Protein AF-0000000076747589 (afdb_homodimer)

Organism: NCBI:txid190893

Nearest PDB structures (foldseek):
  2yfn-assembly1_A  TM=9.137E-01  e=3.683E-69  Mediterraneibacter gnavus E1
  4fnt-assembly1_C  TM=9.269E-01  e=2.919E-67  Geobacillus stearothermophilus
  6phu-assembly1_A  TM=9.027E-01  e=3.371E-68  Streptococcus pneumoniae TIGR4
  6phw-assembly1_A  TM=9.061E-01  e=7.316E-68  Streptococcus pneumoniae TIGR4
  2xn0-assembly1_A  TM=9.078E-01  e=1.960E-65  Lactobacillus acidophilus NCFM

Foldseek 3Di:
DWDWDWFDAPFWIWIWIADQAIATPDTAGDDDDDDPCNVVVSDDDDDPPADPDDQGPHQFAWVLSPPPPDGQWAWAQVNHLGTFRWGFDDWDDDRQWIKTWIAGVVSQKIKIKIWGQDRHLRKIKIKMKMARQDQFKMQTQHHKGKDWDDLQQFKKKAWAAAALFAQFIDIDTRFAFKDKDWDQFLFCFRGHHQKMKTWGPPFDQFATKIKIKHFFATGIKMWMKHADPVRIIIIIIWHRDDGRQDMHHNGGMDMTTMMMMHMDRGGLLSLLQSLAVCLVVPFADALDDDFQFAEEECCLAQNQNAALVLLLVLLLLCLVLPGAEYEYEFHQFDPRRDLQAAAQRLHGHCVRVVPDCAVSQVSNVVSNHAYAYEHANFKHHCHHPCCVVCVVQFFAAPPDDDDDDSRITTGNLLDPVSVVSSLVSVLVPVVVYRHQEYEYEAAGTDDRRDDVRHHPSVVSRVSVVVSLVVSCVSVVRHAYEYYYQACTHDHRNVSSRHQAYRQHPNLPLLSLVSSVVSVSSNHAQARYQHEQEDQQTPPPRDGADLQSSLVSQLLHSYYYYYRSVPDDPVRSVSSSVSSVVSVVCVCQSRPFRKGWDDAPWPQWTKIWGDDPWKIKIKIARAAQTPDLFGDAQADQPFDQAWKKWKAWDDWDPVLPVSDPDDDPCNPDTDIDGRVCSHPVHHGDGRHHHSHMTMMMIGTD/DWDWDWFAAPFWIWIWIADQAIATPDTAGDDDDDDPCNVVVSDDDDDPPAPPDDQGPGQFAWVLSPPPPDGQWAWAQVNHLGTFRWGFDDWDDDRQWIKTWIAGVVSQKIKIKIWGQDRHLRKIKIKMKMARQDQFKMQTQHHKGKDWDDLQQFKKKAWAAAALQAQFIDIDTRFAFKDKDWDQFLFCFRGHHQKMKTWGPPFDQFATKIKIKHFFATGIKMWMKHADPVRIIIIIIWHRDDGRQDMHHNGGMDMTTMMMMHMDRGGLLSLLQSLAVCLVVPFADALDDDFQFAEEECCAAQNQNAALVLLLVLLLLCLVLPGAEYEYEFHQFDPRRDLQAAAQRLHGHCVRVVPDCAVSQVSNVVSNHAYAYEHALFKHHCHHPCCVVCVVQFFAAPPDDDDDDSRITTGNLLDPVSVVSSLVSVLVCVVPYRHQEYEYEAAGTDDRRDDVRHRPSVVSRVSVVVSLVVSCVSVVRHAYEYYYQACTHDHRNVSSRHQAYRQHPWLPLLSLVSSVVSVSSNYAQARYQHEQEDQQTPPPRDGADLQSSLVSQLLHSYYYYYRSVPDDPVVSVSSSVSSVVSVVCSCQSRPFRKGWDDAPWPQWTKIWGDDPWKIKIKIARAAQTPDLFGDAQADQPFDQAWKKWKAWDDWDPVLPVSDPDFDPCNVDTDIDGRVCSHPVHHGDGRHHHSHMTMMMITTD

InterPro domains:
  IPR000111 Glycoside hydrolase family 27/36, conserved site [PS00512] (322-341)
  IPR002252 Glycoside hydrolase family 36 [PIRSF005536] (3-699)
  IPR002252 Glycoside hydrolase family 36 [PR00743] (205-220)
  IPR002252 Glycoside hydrolase family 36 [PR00743] (256-276)
  IPR002252 Glycoside hydrolase family 36 [PR00743] (293-307)
  IPR002252 Glycoside hydrolase family 36 [PR00743] (321-336)
  IPR002252 Glycoside hydrolase family 36 [PR00743] (371-393)
  IPR002252 Glycoside hydrolase family 36 [PR00743] (429-444)
  IPR002252 Glycoside hydrolase family 36 [PR00743] (477-493)
  IPR002252 Glycoside hydrolase family 36 [PR00743] (502-518)
  IPR002252 Glycoside hydrolase family 36 [cd14791] (291-584)
  IPR013785 Aldolase-type TIM barrel [G3DSA:3.20.20.70] (274-589)
  IPR017853 Glycoside hydrolase superfamily [SSF51445] (289-614)
  IPR031704 Glycosyl hydrolase family 36, N-terminal [PF16875] (22-248)
  IPR038417 Alpha-galactosidase, N-terminal domain superfamily [G3DSA:2.70.98.60] (2-273)
  IPR050985 Alpha-glycosidase and related enzymes [PTHR43053] (150-589)

pLDDT: mean 95.81, std 3.07, range [72.81, 98.88]

Radius of gyration: 34.91 Å; Cα contacts (8 Å, |Δi|>4): 3593; chains: 2; bounding box: 79×99×79 Å

Sequence (1400 aa):
MIKLIHLQSKHHSVIIKTDRVPEILHWGAKIAHIDEDLLLSTERPISQARLDVDVPLSLCPELGSGHFNAPGIEGHRHGFDWAPVFHCVATEEQAGGVTFRLVDETAALELIIELRLNPETDVLQKCVSVTNLGESQYCLSKLSATLPLPNHANELMTFHGRWCHEFHTQRQRFEHGGFMQENRRGRTSHENFPGVFAGTHGFSEELGQVWGFHLGWSGNHQMRADVRSDGRRFVQAGELLLAGEIILQPGESYQSPWLYGCYSHQGLNGITQRFHQFVRDNIVTFPNDKPRPVHLNTWEGIYFDHQPEYIMQMATEAAEMGVERFIIDDGWFVGRNGERSALGDWYLDEVKYPNGLEPVIEHVNQHGMEFGLWVEPEMVSQDSNLYRHHPDWVLGLQGYHQPSGRWQYVLDLQNDDCFRYLFDRLNALLTRFNITYLKWDMNRELVQPGHQGRAAVHGQTHALYRLIDKLHQTHPAVEIESCASGGGRIDFEILKRTQRFWASDCNDALERQSIQKGMSYFFPPEVMGAHIGPAECHSTNRRHSINMRGVTALGGHMGVELDPVKESREQKATFSHYIALHKQYRHLLHHGRSFRIDPADHNQTIYGVTNDDEMLITVCQLTMPEHALPSPLRIRCADINAQYQVTVVDMPQTSFQLMKQRPKWLDKTLTLSGDNLKEIGLTLPILDPESALIIHLRKQMIKLIHLQSKHHSVIIKTDRVPEILHWGAKIAHIDEDLLLSTERPISQARLDVDVPLSLCPELGSGHFNAPGIEGHRHGFDWAPVFHCVATEEQAGGVTFRLVDETAALELIIELRLNPETDVLQKCVSVTNLGESQYCLSKLSATLPLPNHANELMTFHGRWCHEFHTQRQRFEHGGFMQENRRGRTSHENFPGVFAGTHGFSEELGQVWGFHLGWSGNHQMRADVRSDGRRFVQAGELLLAGEIILQPGESYQSPWLYGCYSHQGLNGITQRFHQFVRDNIVTFPNDKPRPVHLNTWEGIYFDHQPEYIMQMATEAAEMGVERFIIDDGWFVGRNGERSALGDWYLDEVKYPNGLEPVIEHVNQHGMEFGLWVEPEMVSQDSNLYRHHPDWVLGLQGYHQPSGRWQYVLDLQNDDCFRYLFDRLNALLTRFNITYLKWDMNRELVQPGHQGRAAVHGQTHALYRLIDKLHQTHPAVEIESCASGGGRIDFEILKRTQRFWASDCNDALERQSIQKGMSYFFPPEVMGAHIGPAECHSTNRRHSINMRGVTALGGHMGVELDPVKESREQKATFSHYIALHKQYRHLLHHGRSFRIDPADHNQTIYGVTNDDEMLITVCQLTMPEHALPSPLRIRCADINAQYQVTVVDMPQTSFQLMKQRPKWLDKTLTLSGDNLKEIGLTLPILDPESALIIHLRKQ

Structure (mmCIF, N/CA/C/O backbone):
data_AF-0000000076747589-model_v1
#
loop_
_entity.id
_entity.type
_entity.pdbx_description
1 polymer Alpha-galactosidase
#
loop_
_atom_site.group_PDB
_atom_site.id
_atom_site.type_symbol
_atom_site.label_atom_id
_atom_site.label_alt_id
_atom_site.label_comp_id
_atom_site.label_asym_id
_atom_site.label_entity_id
_atom_site.label_seq_id
_atom_site.pdbx_PDB_ins_code
_atom_site.Cartn_x
_atom_site.Cartn_y
_atom_site.Cartn_z
_atom_site.occupancy
_atom_site.B_iso_or_equiv
_atom_site.auth_seq_id
_atom_site.auth_comp_id
_atom_site.auth_asym_id
_atom_site.auth_atom_id
_atom_site.pdbx_PDB_model_num
ATOM 1 N N . MET A 1 1 ? -15.906 -13 30.953 1 72.81 1 MET A N 1
ATOM 2 C CA . MET A 1 1 ? -14.586 -13.156 31.578 1 72.81 1 MET A CA 1
ATOM 3 C C . MET A 1 1 ? -13.508 -13.32 30.516 1 72.81 1 MET A C 1
ATOM 5 O O . MET A 1 1 ? -13.719 -13.984 29.5 1 72.81 1 MET A O 1
ATOM 9 N N . ILE A 1 2 ? -12.461 -12.594 30.703 1 84 2 ILE A N 1
ATOM 10 C CA . ILE A 1 2 ? -11.305 -12.664 29.812 1 84 2 ILE A CA 1
ATOM 11 C C . ILE A 1 2 ? -10.672 -14.055 29.906 1 84 2 ILE A C 1
ATOM 13 O O . ILE A 1 2 ? -10.477 -14.578 31 1 84 2 ILE A O 1
ATOM 17 N N . LYS A 1 3 ? -10.602 -14.742 28.828 1 90.19 3 LYS A N 1
ATOM 18 C CA . LYS A 1 3 ? -10.008 -16.078 28.734 1 90.19 3 LYS A CA 1
ATOM 19 C C . LYS A 1 3 ? -8.883 -16.109 27.703 1 90.19 3 LYS A C 1
ATOM 21 O O . LYS A 1 3 ? -8.906 -15.344 26.719 1 90.19 3 LYS A O 1
ATOM 26 N N . LEU A 1 4 ? -7.844 -16.922 28.062 1 93.94 4 LEU A N 1
ATOM 27 C CA . LEU A 1 4 ? -6.766 -17.156 27.109 1 93.94 4 LEU A CA 1
ATOM 28 C C . LEU A 1 4 ? -6.895 -18.547 26.484 1 93.94 4 LEU A C 1
ATOM 30 O O . LEU A 1 4 ? -7.129 -19.531 27.188 1 93.94 4 LEU A O 1
ATOM 34 N N . ILE A 1 5 ? -6.883 -18.578 25.219 1 95.75 5 ILE A N 1
ATOM 35 C CA . ILE A 1 5 ? -6.867 -19.828 24.469 1 95.75 5 ILE A CA 1
ATOM 36 C C . ILE A 1 5 ? -5.465 -20.078 23.906 1 95.75 5 ILE A C 1
ATOM 38 O O . ILE A 1 5 ? -4.859 -19.172 23.312 1 95.75 5 ILE A O 1
ATOM 42 N N . HIS A 1 6 ? -4.953 -21.234 24.141 1 96.19 6 HIS A N 1
ATOM 43 C CA . HIS A 1 6 ? -3.617 -21.625 23.703 1 96.19 6 HIS A CA 1
ATOM 44 C C . HIS A 1 6 ? -3.682 -22.719 22.656 1 96.19 6 HIS A C 1
ATOM 46 O O . HIS A 1 6 ? -3.883 -23.891 22.984 1 96.19 6 HIS A O 1
ATOM 52 N N . LEU A 1 7 ? -3.564 -22.344 21.375 1 96.81 7 LEU A N 1
ATOM 53 C CA . LEU A 1 7 ? -3.375 -23.328 20.312 1 96.81 7 LEU A CA 1
ATOM 54 C C . LEU A 1 7 ? -1.903 -23.703 20.172 1 96.81 7 LEU A C 1
ATOM 56 O O . LEU A 1 7 ? -1.036 -22.828 20.125 1 96.81 7 LEU A O 1
ATOM 60 N N . GLN A 1 8 ? -1.646 -24.984 20.125 1 95.5 8 GLN A N 1
ATOM 61 C CA . GLN A 1 8 ? -0.267 -25.453 20.062 1 95.5 8 GLN A CA 1
ATOM 62 C C . GLN A 1 8 ? -0.079 -26.453 18.922 1 95.5 8 GLN A C 1
ATOM 64 O O . GLN A 1 8 ? -0.958 -27.281 18.656 1 95.5 8 GLN A O 1
ATOM 69 N N . SER A 1 9 ? 0.96 -26.297 18.234 1 95.69 9 SER A N 1
ATOM 70 C CA . SER A 1 9 ? 1.443 -27.297 17.281 1 95.69 9 SER A CA 1
ATOM 71 C C . SER A 1 9 ? 2.816 -27.828 17.688 1 95.69 9 SER A C 1
ATOM 73 O O . SER A 1 9 ? 3.232 -27.672 18.828 1 95.69 9 SER A O 1
ATOM 75 N N . LYS A 1 10 ? 3.457 -28.5 16.766 1 93.75 10 LYS A N 1
ATOM 76 C CA . LYS A 1 10 ? 4.754 -29.109 17.031 1 93.75 10 LYS A CA 1
ATOM 77 C C . LYS A 1 10 ? 5.773 -28.062 17.469 1 93.75 10 LYS A C 1
ATOM 79 O O . LYS A 1 10 ? 6.539 -28.297 18.406 1 93.75 10 LYS A O 1
ATOM 84 N N . HIS A 1 11 ? 5.711 -26.891 16.828 1 93.94 11 HIS A N 1
ATOM 85 C CA . HIS A 1 11 ? 6.789 -25.938 17.094 1 93.94 11 HIS A CA 1
ATOM 86 C C . HIS A 1 11 ? 6.238 -24.547 17.422 1 93.94 11 HIS A C 1
ATOM 88 O O . HIS A 1 11 ? 7 -23.641 17.766 1 93.94 11 HIS A O 1
ATOM 94 N N . HIS A 1 12 ? 4.879 -24.406 17.406 1 95.5 12 HIS A N 1
ATOM 95 C CA . HIS A 1 12 ? 4.359 -23.047 17.469 1 95.5 12 HIS A CA 1
ATOM 96 C C . HIS A 1 12 ? 3.252 -22.922 18.516 1 95.5 12 HIS A C 1
ATOM 98 O O . HIS A 1 12 ? 2.65 -23.922 18.906 1 95.5 12 HIS A O 1
ATOM 104 N N . SER A 1 13 ? 3.131 -21.812 19.031 1 96.12 13 SER A N 1
ATOM 105 C CA . SER A 1 13 ? 2.014 -21.453 19.906 1 96.12 13 SER A CA 1
ATOM 106 C C . SER A 1 13 ? 1.265 -20.234 19.344 1 96.12 13 SER A C 1
ATOM 108 O O . SER A 1 13 ? 1.876 -19.328 18.797 1 96.12 13 SER A O 1
ATOM 110 N N . VAL A 1 14 ? -0.013 -20.281 19.375 1 97.31 14 VAL A N 1
ATOM 111 C CA . VAL A 1 14 ? -0.903 -19.141 19.172 1 97.31 14 VAL A CA 1
ATOM 112 C C . VAL A 1 14 ? -1.724 -18.906 20.438 1 97.31 14 VAL A C 1
ATOM 114 O O . VAL A 1 14 ? -2.5 -19.766 20.859 1 97.31 14 VAL A O 1
ATOM 117 N N . ILE A 1 15 ? -1.54 -17.781 21.078 1 96.44 15 ILE A N 1
ATOM 118 C CA . ILE A 1 15 ? -2.26 -17.438 22.297 1 96.44 15 ILE A CA 1
ATOM 119 C C . ILE A 1 15 ? -3.275 -16.328 22 1 96.44 15 ILE A C 1
ATOM 121 O O . ILE A 1 15 ? -2.904 -15.242 21.562 1 96.44 15 ILE A O 1
ATOM 125 N N . ILE A 1 16 ? -4.508 -16.625 22.219 1 97.12 16 ILE A N 1
ATOM 126 C CA . ILE A 1 16 ? -5.605 -15.734 21.875 1 97.12 16 ILE A CA 1
ATOM 127 C C . ILE A 1 16 ? -6.312 -15.281 23.156 1 97.12 16 ILE A C 1
ATOM 129 O O . ILE A 1 16 ? -6.727 -16.109 23.969 1 97.12 16 ILE A O 1
ATOM 133 N N . LYS A 1 17 ? -6.395 -14 23.328 1 95.69 17 LYS A N 1
ATOM 134 C CA . LYS A 1 17 ? -7.184 -13.406 24.422 1 95.69 17 LYS A CA 1
ATOM 135 C C . LYS A 1 17 ? -8.625 -13.172 23.969 1 95.69 17 LYS A C 1
ATOM 137 O O . LYS A 1 17 ? -8.875 -12.547 22.938 1 95.69 17 LYS A O 1
ATOM 142 N N . THR A 1 18 ? -9.555 -13.758 24.688 1 93.94 18 THR A N 1
ATOM 143 C CA . THR A 1 18 ? -10.961 -13.562 24.359 1 93.94 18 THR A CA 1
ATOM 144 C C . THR A 1 18 ? -11.625 -12.617 25.359 1 93.94 18 THR A C 1
ATOM 146 O O . THR A 1 18 ? -11.516 -12.812 26.578 1 93.94 18 THR A O 1
ATOM 149 N N . ASP A 1 19 ? -12.172 -11.562 24.906 1 92.62 19 ASP A N 1
ATOM 150 C CA . ASP A 1 19 ? -12.992 -10.609 25.625 1 92.62 19 ASP A CA 1
ATOM 151 C C . ASP A 1 19 ? -14.211 -10.188 24.812 1 92.62 19 ASP A C 1
ATOM 153 O O . ASP A 1 19 ? -15.031 -11.031 24.438 1 92.62 19 ASP A O 1
ATOM 157 N N . ARG A 1 20 ? -14.344 -8.898 24.531 1 92.88 20 ARG A N 1
ATOM 158 C CA . ARG A 1 20 ? -15.406 -8.508 23.609 1 92.88 20 ARG A CA 1
ATOM 159 C C . ARG A 1 20 ? -15.18 -9.109 22.219 1 92.88 20 ARG A C 1
ATOM 161 O O . ARG A 1 20 ? -16.125 -9.57 21.578 1 92.88 20 ARG A O 1
ATOM 168 N N . VAL A 1 21 ? -13.93 -9.047 21.828 1 96.62 21 VAL A N 1
ATOM 169 C CA . VAL A 1 21 ? -13.469 -9.648 20.578 1 96.62 21 VAL A CA 1
ATOM 170 C C . VAL A 1 21 ? -12.18 -10.43 20.828 1 96.62 21 VAL A C 1
ATOM 172 O O . VAL A 1 21 ? -11.445 -10.148 21.781 1 96.62 21 VAL A O 1
ATOM 175 N N . PRO A 1 22 ? -11.953 -11.461 20.047 1 97.44 22 PRO A N 1
ATOM 176 C CA . PRO A 1 22 ? -10.688 -12.18 20.172 1 97.44 22 PRO A CA 1
ATOM 177 C C . PRO A 1 22 ? -9.508 -11.406 19.594 1 97.44 22 PRO A C 1
ATOM 179 O O . PRO A 1 22 ? -9.648 -10.742 18.562 1 97.44 22 PRO A O 1
ATOM 182 N N . GLU A 1 23 ? -8.398 -11.469 20.266 1 96.19 23 GLU A N 1
ATOM 183 C CA . GLU A 1 23 ? -7.141 -10.859 19.828 1 96.19 23 GLU A CA 1
ATOM 184 C C . GLU A 1 23 ? -5.961 -11.805 20.047 1 96.19 23 GLU A C 1
ATOM 186 O O . GLU A 1 23 ? -5.883 -12.469 21.094 1 96.19 23 GLU A O 1
ATOM 191 N N . ILE A 1 24 ? -5.043 -11.891 19.125 1 97.31 24 ILE A N 1
ATOM 192 C CA . ILE A 1 24 ? -3.859 -12.727 19.266 1 97.31 24 ILE A CA 1
ATOM 193 C C . ILE A 1 24 ? -2.768 -11.961 20 1 97.31 24 ILE A C 1
ATOM 195 O O . ILE A 1 24 ? -2.34 -10.891 19.562 1 97.31 24 ILE A O 1
ATOM 199 N N . LEU A 1 25 ? -2.297 -12.531 21.094 1 94.69 25 LEU A N 1
ATOM 200 C CA . LEU A 1 25 ? -1.223 -11.938 21.875 1 94.69 25 LEU A CA 1
ATOM 201 C C . LEU A 1 25 ? 0.139 -12.43 21.406 1 94.69 25 LEU A C 1
ATOM 203 O O . LEU A 1 25 ? 1.138 -11.719 21.516 1 94.69 25 LEU A O 1
ATOM 207 N N . HIS A 1 26 ? 0.082 -13.703 20.953 1 94.81 26 HIS A N 1
ATOM 208 C CA . HIS A 1 26 ? 1.318 -14.328 20.5 1 94.81 26 HIS A CA 1
ATOM 209 C C . HIS A 1 26 ? 1.054 -15.312 19.359 1 94.81 26 HIS A C 1
ATOM 211 O O . HIS A 1 26 ? 0.109 -16.094 19.422 1 94.81 26 HIS A O 1
ATOM 217 N N . TRP A 1 27 ? 1.768 -15.227 18.375 1 96.06 27 TRP A N 1
ATOM 218 C CA . TRP A 1 27 ? 1.846 -16.188 17.281 1 96.06 27 TRP A CA 1
ATOM 219 C C . TRP A 1 27 ? 3.287 -16.375 16.828 1 96.06 27 TRP A C 1
ATOM 221 O O . TRP A 1 27 ? 3.873 -15.484 16.203 1 96.06 27 TRP A O 1
ATOM 231 N N . GLY A 1 28 ? 3.893 -17.422 17.141 1 94.94 28 GLY A N 1
ATOM 232 C CA . GLY A 1 28 ? 5.297 -17.672 16.844 1 94.94 28 GLY A CA 1
ATOM 233 C C . GLY A 1 28 ? 5.855 -18.875 17.562 1 94.94 28 GLY A C 1
ATOM 234 O O . GLY A 1 28 ? 5.254 -19.953 17.531 1 94.94 28 GLY A O 1
ATOM 235 N N . ALA A 1 29 ? 6.992 -18.703 18.25 1 92.75 29 ALA A N 1
ATOM 236 C CA . ALA A 1 29 ? 7.723 -19.781 18.906 1 92.75 29 ALA A CA 1
ATOM 237 C C . ALA A 1 29 ? 6.855 -20.469 19.953 1 92.75 29 ALA A C 1
ATOM 239 O O . ALA A 1 29 ? 6.004 -19.828 20.578 1 92.75 29 ALA A O 1
ATOM 240 N N . LYS A 1 30 ? 7.168 -21.719 20.203 1 94.75 30 LYS A N 1
ATOM 241 C CA . LYS A 1 30 ? 6.414 -22.547 21.141 1 94.75 30 LYS A CA 1
ATOM 242 C C . LYS A 1 30 ? 6.562 -22.031 22.562 1 94.75 30 LYS A C 1
ATOM 244 O O . LYS A 1 30 ? 7.66 -21.656 22.984 1 94.75 30 LYS A O 1
ATOM 249 N N . ILE A 1 31 ? 5.398 -21.859 23.156 1 93 31 ILE A N 1
ATOM 250 C CA . ILE A 1 31 ? 5.301 -21.531 24.562 1 93 31 ILE A CA 1
ATOM 251 C C . ILE A 1 31 ? 4.742 -22.719 25.344 1 93 31 ILE A C 1
ATOM 253 O O . ILE A 1 31 ? 3.658 -23.219 25.031 1 93 31 ILE A O 1
ATOM 257 N N . ALA A 1 32 ? 5.434 -23.172 26.312 1 91.81 32 ALA A N 1
ATOM 258 C CA . ALA A 1 32 ? 5.062 -24.391 27.016 1 91.81 32 ALA A CA 1
ATOM 259 C C . ALA A 1 32 ? 3.811 -24.172 27.859 1 91.81 32 ALA A C 1
ATOM 261 O O . ALA A 1 32 ? 2.879 -24.984 27.812 1 91.81 32 ALA A O 1
ATOM 262 N N . HIS A 1 33 ? 3.814 -23.109 28.625 1 92.31 33 HIS A N 1
ATOM 263 C CA . HIS A 1 33 ? 2.715 -22.812 29.547 1 92.31 33 HIS A CA 1
ATOM 264 C C . HIS A 1 33 ? 2.455 -21.312 29.625 1 92.31 33 HIS A C 1
ATOM 266 O O . HIS A 1 33 ? 3.391 -20.516 29.562 1 92.31 33 HIS A O 1
ATOM 272 N N . ILE A 1 34 ? 1.183 -21 29.719 1 92.44 34 ILE A N 1
ATOM 273 C CA . ILE A 1 34 ? 0.815 -19.609 29.891 1 92.44 34 ILE A CA 1
ATOM 274 C C . ILE A 1 34 ? 0.817 -19.234 31.375 1 92.44 34 ILE A C 1
ATOM 276 O O . ILE A 1 34 ? 0.114 -19.859 32.156 1 92.44 34 ILE A O 1
ATOM 280 N N . ASP A 1 35 ? 1.537 -18.234 31.703 1 91.25 35 ASP A N 1
ATOM 281 C CA . ASP A 1 35 ? 1.578 -17.781 33.094 1 91.25 35 ASP A CA 1
ATOM 282 C C . ASP A 1 35 ? 0.304 -17.016 33.438 1 91.25 35 ASP A C 1
ATOM 284 O O . ASP A 1 35 ? -0.278 -16.328 32.625 1 91.25 35 ASP A O 1
ATOM 288 N N . GLU A 1 36 ? -0.087 -17.109 34.688 1 88.44 36 GLU A N 1
ATOM 289 C CA . GLU A 1 36 ? -1.305 -16.469 35.188 1 88.44 36 GLU A CA 1
ATOM 290 C C . GLU A 1 36 ? -1.241 -14.961 35 1 88.44 36 GLU A C 1
ATOM 292 O O . GLU A 1 36 ? -2.258 -14.312 34.719 1 88.44 36 GLU A O 1
ATOM 297 N N . ASP A 1 37 ? -0.004 -14.461 35.125 1 90.88 37 ASP A N 1
ATOM 298 C CA . ASP A 1 37 ? 0.168 -13.016 35.125 1 90.88 37 ASP A CA 1
ATOM 299 C C . ASP A 1 37 ? 0.312 -12.477 33.719 1 90.88 37 ASP A C 1
ATOM 301 O O . ASP A 1 37 ? 0.542 -11.281 33.531 1 90.88 37 ASP A O 1
ATOM 305 N N . LEU A 1 38 ? 0.178 -13.367 32.75 1 88.75 38 LEU A N 1
ATOM 306 C CA . LEU A 1 38 ? 0.377 -12.938 31.375 1 88.75 38 LEU A CA 1
ATOM 307 C C . LEU A 1 38 ? -0.652 -11.891 30.984 1 88.75 38 LEU A C 1
ATOM 309 O O . LEU A 1 38 ? -0.324 -10.93 30.281 1 88.75 38 LEU A O 1
ATOM 313 N N . LEU A 1 39 ? -1.852 -12.102 31.406 1 91.25 39 LEU A N 1
ATOM 314 C CA . LEU A 1 39 ? -2.908 -11.148 31.078 1 91.25 39 LEU A CA 1
ATOM 315 C C . LEU A 1 39 ? -2.578 -9.766 31.625 1 91.25 39 LEU A C 1
ATOM 317 O O . LEU A 1 39 ? -2.752 -8.766 30.938 1 91.25 39 LEU A O 1
ATOM 321 N N . LEU A 1 40 ? -2.141 -9.695 32.875 1 89 40 LEU A N 1
ATOM 322 C CA . LEU A 1 40 ? -1.798 -8.422 33.5 1 89 40 LEU A CA 1
ATOM 323 C C . LEU A 1 40 ? -0.584 -7.793 32.812 1 89 40 LEU A C 1
ATOM 325 O O . LEU A 1 40 ? -0.549 -6.578 32.625 1 89 40 LEU A O 1
ATOM 329 N N . SER A 1 41 ? 0.295 -8.633 32.5 1 89.75 41 SER A N 1
ATOM 330 C CA . SER A 1 41 ? 1.549 -8.141 31.938 1 89.75 41 SER A CA 1
ATOM 331 C C . SER A 1 41 ? 1.351 -7.621 30.516 1 89.75 41 SER A C 1
ATOM 333 O O . SER A 1 41 ? 2.186 -6.871 30 1 89.75 41 SER A O 1
ATOM 335 N N . THR A 1 42 ? 0.302 -8.023 29.828 1 89 42 THR A N 1
ATOM 336 C CA . THR A 1 42 ? 0.095 -7.641 28.438 1 89 42 THR A CA 1
ATOM 337 C C . THR A 1 42 ? -0.976 -6.559 28.328 1 89 42 THR A C 1
ATOM 339 O O . THR A 1 42 ? -1.419 -6.227 27.234 1 89 42 THR A O 1
ATOM 342 N N . GLU A 1 43 ? -1.374 -6.082 29.453 1 89.81 43 GLU A N 1
ATOM 343 C CA . GLU A 1 43 ? -2.314 -4.965 29.422 1 89.81 43 GLU A CA 1
ATOM 344 C C . GLU A 1 43 ? -1.687 -3.729 28.781 1 89.81 43 GLU A C 1
ATOM 346 O O . GLU A 1 43 ? -0.576 -3.332 29.141 1 89.81 43 GLU A O 1
ATOM 351 N N . ARG A 1 44 ? -2.396 -3.137 27.828 1 91 44 ARG A N 1
ATOM 352 C CA . ARG A 1 44 ? -1.852 -2.014 27.062 1 91 44 ARG A CA 1
ATOM 353 C C . ARG A 1 44 ? -2.205 -0.687 27.734 1 91 44 ARG A C 1
ATOM 355 O O . ARG A 1 44 ? -3.316 -0.518 28.234 1 91 44 ARG A O 1
ATOM 362 N N . PRO A 1 45 ? -1.269 0.237 27.766 1 89.25 45 PRO A N 1
ATOM 363 C CA . PRO A 1 45 ? -1.631 1.599 28.172 1 89.25 45 PRO A CA 1
ATOM 364 C C . PRO A 1 45 ? -2.562 2.281 27.172 1 89.25 45 PRO A C 1
ATOM 366 O O . PRO A 1 45 ? -2.648 1.86 26.016 1 89.25 45 PRO A O 1
ATOM 369 N N . ILE A 1 46 ? -3.281 3.158 27.625 1 90.62 46 ILE A N 1
ATOM 370 C CA . ILE A 1 46 ? -4.098 4.027 26.781 1 90.62 46 ILE A CA 1
ATOM 371 C C . ILE A 1 46 ? -3.42 5.387 26.641 1 90.62 46 ILE A C 1
ATOM 373 O O . ILE A 1 46 ? -3.289 6.129 27.625 1 90.62 46 ILE A O 1
ATOM 377 N N . SER A 1 47 ? -2.979 5.617 25.438 1 86.38 47 SER A N 1
ATOM 378 C CA . SER A 1 47 ? -2.217 6.836 25.188 1 86.38 47 SER A CA 1
ATOM 379 C C . SER A 1 47 ? -3.133 8.055 25.094 1 86.38 47 SER A C 1
ATOM 381 O O . SER A 1 47 ? -4.332 7.914 24.859 1 86.38 47 SER A O 1
ATOM 383 N N . GLN A 1 48 ? -2.447 9.273 25.281 1 86.56 48 GLN A N 1
ATOM 384 C CA . GLN A 1 48 ? -3.148 10.531 25.047 1 86.56 48 GLN A CA 1
ATOM 385 C C . GLN A 1 48 ? -3.465 10.711 23.562 1 86.56 48 GLN A C 1
ATOM 387 O O . GLN A 1 48 ? -2.859 10.055 22.703 1 86.56 48 GLN A O 1
ATOM 392 N N . ALA A 1 49 ? -4.5 11.57 23.281 1 86.81 49 ALA A N 1
ATOM 393 C CA . ALA A 1 49 ? -4.906 11.93 21.922 1 86.81 49 ALA A CA 1
ATOM 394 C C . ALA A 1 49 ? -5.465 10.719 21.188 1 86.81 49 ALA A C 1
ATOM 396 O O . ALA A 1 49 ? -5.254 10.57 19.969 1 86.81 49 ALA A O 1
ATOM 397 N N . ARG A 1 50 ? -5.949 9.75 21.969 1 89.69 50 ARG A N 1
ATOM 398 C CA . ARG A 1 50 ? -6.652 8.578 21.469 1 89.69 50 ARG A CA 1
ATOM 399 C C . ARG A 1 50 ? -7.984 8.383 22.188 1 89.69 50 ARG A C 1
ATOM 401 O O . ARG A 1 50 ? -8.344 9.18 23.047 1 89.69 50 ARG A O 1
ATOM 408 N N . LEU A 1 51 ? -8.742 7.379 21.75 1 92.06 51 LEU A N 1
ATOM 409 C CA . LEU A 1 51 ? -9.945 7.027 22.5 1 92.06 51 LEU A CA 1
ATOM 410 C C . LEU A 1 51 ? -9.609 6.645 23.938 1 92.06 51 LEU A C 1
ATOM 412 O O . LEU A 1 51 ? -8.508 6.168 24.203 1 92.06 51 LEU A O 1
ATOM 416 N N . ASP A 1 52 ? -10.547 6.875 24.828 1 93.81 52 ASP A N 1
ATOM 417 C CA . ASP A 1 52 ? -10.305 6.68 26.25 1 93.81 52 ASP A CA 1
ATOM 418 C C . ASP A 1 52 ? -10.461 5.211 26.641 1 93.81 52 ASP A C 1
ATOM 420 O O . ASP A 1 52 ? -10.602 4.883 27.828 1 93.81 52 ASP A O 1
ATOM 424 N N . VAL A 1 53 ? -10.523 4.379 25.609 1 92.62 53 VAL A N 1
ATOM 425 C CA . VAL A 1 53 ? -10.594 2.941 25.828 1 92.62 53 VAL A CA 1
ATOM 426 C C . VAL A 1 53 ? -9.531 2.23 25 1 92.62 53 VAL A C 1
ATOM 428 O O . VAL A 1 53 ? -9.055 2.768 24 1 92.62 53 VAL A O 1
ATOM 431 N N . ASP A 1 54 ? -9.18 1.094 25.469 1 91 54 ASP A N 1
ATOM 432 C CA . ASP A 1 54 ? -8.289 0.242 24.688 1 91 54 ASP A CA 1
ATOM 433 C C . ASP A 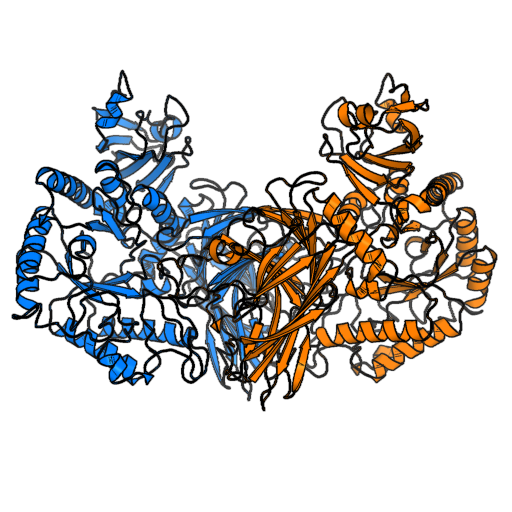1 54 ? -9 -0.316 23.469 1 91 54 ASP A C 1
ATOM 435 O O . ASP A 1 54 ? -10.141 -0.783 23.562 1 91 54 ASP A O 1
ATOM 439 N N . VAL A 1 55 ? -8.391 -0.198 22.328 1 92.5 55 VAL A N 1
ATOM 440 C CA . VAL A 1 55 ? -8.922 -0.759 21.094 1 92.5 55 VAL A CA 1
ATOM 441 C C . VAL A 1 55 ? -8.047 -1.927 20.641 1 92.5 55 VAL A C 1
ATOM 443 O O . VAL A 1 55 ? -7.008 -1.726 20.016 1 92.5 55 VAL A O 1
ATOM 446 N N . PRO A 1 56 ? -8.484 -3.098 20.875 1 93.56 56 PRO A N 1
ATOM 447 C CA . PRO A 1 56 ? -7.684 -4.258 20.469 1 93.56 56 PRO A CA 1
ATOM 448 C C . PRO A 1 56 ? -7.566 -4.387 18.953 1 93.56 56 PRO A C 1
ATOM 450 O O . PRO A 1 56 ? -8.5 -4.031 18.219 1 93.56 56 PRO A O 1
ATOM 453 N N . LEU A 1 57 ? -6.395 -4.828 18.484 1 95.44 57 LEU A N 1
ATOM 454 C CA . LEU A 1 57 ? -6.301 -5.34 17.125 1 95.44 57 LEU A CA 1
ATOM 455 C C . LEU A 1 57 ? -6.941 -6.719 17.016 1 95.44 57 LEU A C 1
ATOM 457 O O . LEU A 1 57 ? -6.273 -7.734 17.203 1 95.44 57 LEU A O 1
ATOM 461 N N . SER A 1 58 ? -8.203 -6.73 16.703 1 96.44 58 SER A N 1
ATOM 462 C CA . SER A 1 58 ? -8.984 -7.965 16.688 1 96.44 58 SER A CA 1
ATOM 463 C C . SER A 1 58 ? -8.703 -8.789 15.438 1 96.44 58 SER A C 1
ATOM 465 O O . SER A 1 58 ? -7.957 -8.352 14.562 1 96.44 58 SER A O 1
ATOM 467 N N . LEU A 1 59 ? -9.281 -9.992 15.414 1 96.94 59 LEU A N 1
ATOM 468 C CA . LEU A 1 59 ? -9.148 -10.883 14.273 1 96.94 59 LEU A CA 1
ATOM 469 C C . LEU A 1 59 ? -10.016 -10.414 13.109 1 96.94 59 LEU A C 1
ATOM 471 O O . LEU A 1 59 ? -9.852 -10.883 11.977 1 96.94 59 LEU A O 1
ATOM 475 N N . CYS A 1 60 ? -10.852 -9.531 13.312 1 97.38 60 CYS A N 1
ATOM 476 C CA . CYS A 1 60 ? -11.617 -8.758 12.336 1 97.38 60 CYS A CA 1
ATOM 477 C C . CYS A 1 60 ? -11.836 -7.332 12.82 1 97.38 60 CYS A C 1
ATOM 479 O O . CYS A 1 60 ? -12.906 -6.996 13.32 1 97.38 60 CYS A O 1
ATOM 481 N N . PRO A 1 61 ? -10.867 -6.426 12.586 1 96.62 61 PRO A N 1
ATOM 482 C CA . PRO A 1 61 ? -10.984 -5.07 13.125 1 96.62 61 PRO A CA 1
ATOM 483 C C . PRO A 1 61 ? -12.195 -4.312 12.578 1 96.62 61 PRO A C 1
ATOM 485 O O . PRO A 1 61 ? -12.5 -4.41 11.391 1 96.62 61 PRO A O 1
ATOM 488 N N . GLU A 1 62 ? -12.891 -3.596 13.477 1 95.12 62 GLU A N 1
ATOM 489 C CA . GLU A 1 62 ? -14.102 -2.865 13.117 1 95.12 62 GLU A CA 1
ATOM 490 C C . GLU A 1 62 ? -13.898 -1.359 13.258 1 95.12 62 GLU A C 1
ATOM 492 O O . GLU A 1 62 ? -13.398 -0.885 14.281 1 95.12 62 GLU A O 1
ATOM 497 N N . LEU A 1 63 ? -14.328 -0.683 12.297 1 94.5 63 LEU A N 1
ATOM 498 C CA . LEU A 1 63 ? -14.289 0.774 12.359 1 94.5 63 LEU A CA 1
ATOM 499 C C . LEU A 1 63 ? -15.125 1.291 13.531 1 94.5 63 LEU A C 1
ATOM 501 O O . LEU A 1 63 ? -14.727 2.24 14.211 1 94.5 63 LEU A O 1
ATOM 505 N N . GLY A 1 64 ? -16.234 0.671 13.812 1 95.06 64 GLY A N 1
ATOM 506 C CA . GLY A 1 64 ? -17.156 1.123 14.836 1 95.06 64 GLY A CA 1
ATOM 507 C C . GLY A 1 64 ? -16.578 1.071 16.234 1 95.06 64 GLY A C 1
ATOM 508 O O . GLY A 1 64 ? -17.062 1.742 17.141 1 95.06 64 GLY A O 1
ATOM 509 N N . SER A 1 65 ? -15.539 0.288 16.359 1 94.06 65 SER A N 1
ATOM 510 C CA . SER A 1 65 ? -14.898 0.169 17.672 1 94.06 65 SER A CA 1
ATOM 511 C C . SER A 1 65 ? -13.688 1.083 17.781 1 94.06 65 SER A C 1
ATOM 513 O O . SER A 1 65 ? -13.016 1.113 18.812 1 94.06 65 SER A O 1
ATOM 515 N N . GLY A 1 66 ? -13.406 1.76 16.734 1 92.88 66 GLY A N 1
ATOM 516 C CA . GLY A 1 66 ? -12.312 2.711 16.797 1 92.88 66 GLY A CA 1
ATOM 517 C C . GLY A 1 66 ? -11.062 2.232 16.078 1 92.88 66 GLY A C 1
ATOM 518 O O . GLY A 1 66 ? -9.977 2.777 16.266 1 92.88 66 GLY A O 1
ATOM 519 N N . HIS A 1 67 ? -11.148 1.227 15.32 1 92.69 67 HIS A N 1
ATOM 520 C CA . HIS A 1 67 ? -10.039 0.874 14.445 1 92.69 67 HIS A CA 1
ATOM 521 C C . HIS A 1 67 ? -9.977 1.791 13.234 1 92.69 67 HIS A C 1
ATOM 523 O O . HIS A 1 67 ? -10.688 1.571 12.25 1 92.69 67 HIS A O 1
ATOM 529 N N . PHE A 1 68 ? -8.992 2.654 13.234 1 91.75 68 PHE A N 1
ATOM 530 C CA . PHE A 1 68 ? -8.984 3.711 12.227 1 91.75 68 PHE A CA 1
ATOM 531 C C . PHE A 1 68 ? -8.102 3.324 11.047 1 91.75 68 PHE A C 1
ATOM 533 O O . PHE A 1 68 ? -7.918 4.117 10.117 1 91.75 68 PHE A O 1
ATOM 540 N N . ASN A 1 69 ? -7.492 2.121 11.07 1 90.19 69 ASN A N 1
ATOM 541 C CA . ASN A 1 69 ? -6.812 1.583 9.898 1 90.19 69 ASN A CA 1
ATOM 542 C C . ASN A 1 69 ? -7.766 0.772 9.023 1 90.19 69 ASN A C 1
ATOM 544 O O . ASN A 1 69 ? -8.961 1.057 8.977 1 90.19 69 ASN A O 1
ATOM 548 N N . ALA A 1 70 ? -7.297 -0.225 8.289 1 92.5 70 ALA A N 1
ATOM 549 C CA . ALA A 1 70 ? -8.148 -1.002 7.387 1 92.5 70 ALA A CA 1
ATOM 550 C C . ALA A 1 70 ? -9.039 -1.964 8.164 1 92.5 70 ALA A C 1
ATOM 552 O O . ALA A 1 70 ? -8.547 -2.896 8.805 1 92.5 70 ALA A O 1
ATOM 553 N N . PRO A 1 71 ? -10.32 -1.71 8.164 1 96.56 71 PRO A N 1
ATOM 554 C CA . PRO A 1 71 ? -11.211 -2.648 8.852 1 96.56 71 PRO A CA 1
ATOM 555 C C . PRO A 1 71 ? -11.266 -4.012 8.164 1 96.56 71 PRO A C 1
ATOM 557 O O . PRO A 1 71 ? -10.898 -4.137 6.992 1 96.56 71 PRO A O 1
ATOM 560 N N . GLY A 1 72 ? -11.664 -5.004 8.914 1 97.81 72 GLY A N 1
ATOM 561 C CA . GLY A 1 72 ? -11.805 -6.344 8.367 1 97.81 72 GLY A CA 1
ATOM 562 C C . GLY A 1 72 ? -13.141 -6.578 7.691 1 97.81 72 GLY A C 1
ATOM 563 O O . GLY A 1 72 ? -13.289 -7.527 6.918 1 97.81 72 GLY A O 1
ATOM 564 N N . ILE A 1 73 ? -14.094 -5.707 7.953 1 98.38 73 ILE A N 1
ATOM 565 C CA . ILE A 1 73 ? -15.422 -5.816 7.352 1 98.38 73 ILE A CA 1
ATOM 566 C C . ILE A 1 73 ? -15.938 -4.426 6.984 1 98.38 73 ILE A C 1
ATOM 568 O O . ILE A 1 73 ? -15.742 -3.467 7.734 1 98.38 73 ILE A O 1
ATOM 572 N N . GLU A 1 74 ? -16.484 -4.277 5.82 1 98.12 74 GLU A N 1
ATOM 573 C CA . GLU A 1 74 ? -17.156 -3.074 5.355 1 98.12 74 GLU A CA 1
ATOM 574 C C . GLU A 1 74 ? -18.438 -3.428 4.598 1 98.12 74 GLU A C 1
ATOM 576 O O . GLU A 1 74 ? -18.469 -4.383 3.818 1 98.12 74 GLU A O 1
ATOM 581 N N . GLY A 1 75 ? -19.516 -2.781 4.816 1 98.31 75 GLY A N 1
ATOM 582 C CA . GLY A 1 75 ? -20.812 -2.957 4.18 1 98.31 75 GLY A CA 1
ATOM 583 C C . GLY A 1 75 ? -21.875 -2.035 4.734 1 98.31 75 GLY A C 1
ATOM 584 O O . GLY A 1 75 ? -21.594 -1.198 5.598 1 98.31 75 GLY A O 1
ATOM 585 N N . HIS A 1 76 ? -23.094 -2.08 4.246 1 98.38 76 HIS A N 1
ATOM 586 C CA . HIS A 1 76 ? -24.172 -1.216 4.711 1 98.38 76 HIS A CA 1
ATOM 587 C C . HIS A 1 76 ? -25.531 -1.746 4.266 1 98.38 76 HIS A C 1
ATOM 589 O O . HIS A 1 76 ? -25.625 -2.559 3.342 1 98.38 76 HIS A O 1
ATOM 595 N N . ARG A 1 77 ? -26.594 -1.429 4.973 1 97.69 77 ARG A N 1
ATOM 596 C CA . ARG A 1 77 ? -27.984 -1.65 4.617 1 97.69 77 ARG A CA 1
ATOM 597 C C . ARG A 1 77 ? -28.625 -0.377 4.07 1 97.69 77 ARG A C 1
ATOM 599 O O . ARG A 1 77 ? -29.297 0.352 4.805 1 97.69 77 ARG A O 1
ATOM 606 N N . HIS A 1 78 ? -28.453 -0.161 2.762 1 94.75 78 HIS A N 1
ATOM 607 C CA . HIS A 1 78 ? -28.938 1.055 2.123 1 94.75 78 HIS A CA 1
ATOM 608 C C . HIS A 1 78 ? -28.484 2.299 2.879 1 94.75 78 HIS A C 1
ATOM 610 O O . HIS A 1 78 ? -29.281 3.184 3.17 1 94.75 78 HIS A O 1
ATOM 616 N N . GLY A 1 79 ? -27.266 2.27 3.262 1 95.88 79 GLY A N 1
ATOM 617 C CA . GLY A 1 79 ? -26.641 3.408 3.93 1 95.88 79 GLY A CA 1
ATOM 618 C C . GLY A 1 79 ? -26.641 3.283 5.441 1 95.88 79 GLY A C 1
ATOM 619 O O . GLY A 1 79 ? -25.953 4.027 6.133 1 95.88 79 GLY A O 1
ATOM 620 N N . PHE A 1 80 ? -27.375 2.379 6.004 1 97.38 80 PHE A N 1
ATOM 621 C CA . PHE A 1 80 ? -27.438 2.148 7.441 1 97.38 80 PHE A CA 1
ATOM 622 C C . PHE A 1 80 ? -26.594 0.951 7.84 1 97.38 80 PHE A C 1
ATOM 624 O O . PHE A 1 80 ? -26.047 0.255 6.977 1 97.38 80 PHE A O 1
ATOM 631 N N . ASP A 1 81 ? -26.391 0.771 9.141 1 97.81 81 ASP A N 1
ATOM 632 C CA . ASP A 1 81 ? -25.688 -0.38 9.703 1 97.81 81 ASP A CA 1
ATOM 633 C C . ASP A 1 81 ? -24.297 -0.524 9.102 1 97.81 81 ASP A C 1
ATOM 635 O O . ASP A 1 81 ? -23.859 -1.635 8.797 1 97.81 81 ASP A O 1
ATOM 639 N N . TRP A 1 82 ? -23.594 0.543 8.852 1 97.75 82 TRP A N 1
ATOM 640 C CA . TRP A 1 82 ? -22.328 0.579 8.125 1 97.75 82 TRP A CA 1
ATOM 641 C C . TRP A 1 82 ? -21.141 0.424 9.078 1 97.75 82 TRP A C 1
ATOM 643 O O . TRP A 1 82 ? -20.016 0.203 8.648 1 97.75 82 TRP A O 1
ATOM 653 N N . ALA A 1 83 ? -21.266 0.511 10.398 1 97.38 83 ALA A N 1
ATOM 654 C CA . ALA A 1 83 ? -20.188 0.427 11.375 1 97.38 83 ALA A CA 1
ATOM 655 C C . ALA A 1 83 ? -20.5 -0.589 12.469 1 97.38 83 ALA A C 1
ATOM 657 O O . ALA A 1 83 ? -20.594 -0.237 13.648 1 97.38 83 ALA A O 1
ATOM 658 N N . PRO A 1 84 ? -20.516 -1.821 12.109 1 97.38 84 PRO A N 1
ATOM 659 C CA . PRO A 1 84 ? -20.875 -2.816 13.117 1 97.38 84 PRO A CA 1
ATOM 660 C C . PRO A 1 84 ? -19.844 -2.922 14.242 1 97.38 84 PRO A C 1
ATOM 662 O O . PRO A 1 84 ? -18.656 -2.68 14.016 1 97.38 84 PRO A O 1
ATOM 665 N N . VAL A 1 85 ? -20.266 -3.219 15.422 1 97.81 85 VAL A N 1
ATOM 666 C CA . VAL A 1 85 ? -19.484 -3.525 16.609 1 97.81 85 VAL A CA 1
ATOM 667 C C . VAL A 1 85 ? -19.891 -4.891 17.172 1 97.81 85 VAL A C 1
ATOM 669 O O . VAL A 1 85 ? -20.984 -5.043 17.719 1 97.81 85 VAL A O 1
ATOM 672 N N . PHE A 1 86 ? -18.984 -5.812 17.078 1 97.75 86 PHE A N 1
ATOM 673 C CA . PHE A 1 86 ? -19.328 -7.191 17.406 1 97.75 86 PHE A CA 1
ATOM 674 C C . PHE A 1 86 ? -18.938 -7.523 18.844 1 97.75 86 PHE A C 1
ATOM 676 O O . PHE A 1 86 ? -18.047 -6.895 19.406 1 97.75 86 PHE A O 1
ATOM 683 N N . HIS A 1 87 ? -19.656 -8.492 19.406 1 97.06 87 HIS A N 1
ATOM 684 C CA . HIS A 1 87 ? -19.359 -9.109 20.688 1 97.06 87 HIS A CA 1
ATOM 685 C C . HIS A 1 87 ? -19.266 -10.625 20.562 1 97.06 87 HIS A C 1
ATOM 687 O O . HIS A 1 87 ? -20.125 -11.258 19.938 1 97.06 87 HIS A O 1
ATOM 693 N N . CYS A 1 88 ? -18.219 -11.172 21.094 1 97.75 88 CYS A N 1
ATOM 694 C CA . CYS A 1 88 ? -18.062 -12.617 21.094 1 97.75 88 CYS A CA 1
ATOM 695 C C . CYS A 1 88 ? -19.094 -13.273 22.016 1 97.75 88 CYS A C 1
ATOM 697 O O . CYS A 1 88 ? -19.109 -13.008 23.219 1 97.75 88 CYS A O 1
ATOM 699 N N . VAL A 1 89 ? -19.891 -14.164 21.5 1 97.62 89 VAL A N 1
ATOM 700 C CA . VAL A 1 89 ? -20.969 -14.742 22.297 1 97.62 89 VAL A CA 1
ATOM 701 C C . VAL A 1 89 ? -20.688 -16.219 22.547 1 97.62 89 VAL A C 1
ATOM 703 O O . VAL A 1 89 ? -21.281 -16.828 23.453 1 97.62 89 VAL A O 1
ATOM 706 N N . ALA A 1 90 ? -19.859 -16.766 21.734 1 97.25 90 ALA A N 1
ATOM 707 C CA . ALA A 1 90 ? -19.531 -18.172 21.922 1 97.25 90 ALA A CA 1
ATOM 708 C C . ALA A 1 90 ? -18.125 -18.484 21.422 1 97.25 90 ALA A C 1
ATOM 710 O O . ALA A 1 90 ? -17.656 -17.859 20.469 1 97.25 90 ALA A O 1
ATOM 711 N N . THR A 1 91 ? -17.469 -19.312 22.078 1 97.31 91 THR A N 1
ATOM 712 C CA . THR A 1 91 ? -16.156 -19.844 21.703 1 97.31 91 THR A CA 1
ATOM 713 C C . THR A 1 91 ? -16.188 -21.375 21.719 1 97.31 91 THR A C 1
ATOM 715 O O . THR A 1 91 ? -16.547 -21.984 22.719 1 97.31 91 THR A O 1
ATOM 718 N N . GLU A 1 92 ? -15.828 -21.906 20.609 1 97.06 92 GLU A N 1
ATOM 719 C CA . GLU A 1 92 ? -15.758 -23.359 20.516 1 97.06 92 GLU A CA 1
ATOM 720 C C . GLU A 1 92 ? -14.336 -23.828 20.203 1 97.06 92 GLU A C 1
ATOM 722 O O . GLU A 1 92 ? -13.844 -23.609 19.094 1 97.06 92 GLU A O 1
ATOM 727 N N . GLU A 1 93 ? -13.773 -24.438 21.172 1 95.44 93 GLU A N 1
ATOM 728 C CA . GLU A 1 93 ? -12.43 -24.984 20.969 1 95.44 93 GLU A CA 1
ATOM 729 C C . GLU A 1 93 ? -12.484 -26.422 20.484 1 95.44 93 GLU A C 1
ATOM 731 O O . GLU A 1 93 ? -13.32 -27.203 20.938 1 95.44 93 GLU A O 1
ATOM 736 N N . GLN A 1 94 ? -11.852 -26.641 19.469 1 91.06 94 GLN A N 1
ATOM 737 C CA . GLN A 1 94 ? -11.664 -28 18.969 1 91.06 94 GLN A CA 1
ATOM 738 C C . GLN A 1 94 ? -10.18 -28.375 18.922 1 91.06 94 GLN A C 1
ATOM 740 O O . GLN A 1 94 ? -9.32 -27.531 19.203 1 91.06 94 GLN A O 1
ATOM 745 N N . ALA A 1 95 ? -9.969 -29.75 18.734 1 88.5 95 ALA A N 1
ATOM 746 C CA . ALA A 1 95 ? -8.578 -30.188 18.609 1 88.5 95 ALA A CA 1
ATOM 747 C C . ALA A 1 95 ? -7.867 -29.422 17.5 1 88.5 95 ALA A C 1
ATOM 749 O O . ALA A 1 95 ? -8.234 -29.531 16.328 1 88.5 95 ALA A O 1
ATOM 750 N N . GLY A 1 96 ? -6.969 -28.578 17.859 1 91.5 96 GLY A N 1
ATOM 751 C CA . GLY A 1 96 ? -6.105 -27.875 16.938 1 91.5 96 GLY A CA 1
ATOM 752 C C . GLY A 1 96 ? -6.734 -26.609 16.375 1 91.5 96 GLY A C 1
ATOM 753 O O . GLY A 1 96 ? -6.219 -26.016 15.43 1 91.5 96 GLY A O 1
ATOM 754 N N . GLY A 1 97 ? -7.949 -26.266 16.922 1 97.12 97 GLY A N 1
ATOM 755 C CA . GLY A 1 97 ? -8.57 -25.078 16.359 1 97.12 97 GLY A CA 1
ATOM 756 C C . GLY A 1 97 ? -9.578 -24.438 17.297 1 97.12 97 GLY A C 1
ATOM 757 O O . GLY A 1 97 ? -9.859 -24.969 18.375 1 97.12 97 GLY A O 1
ATOM 758 N N . VAL A 1 98 ? -10.023 -23.281 16.969 1 98.12 98 VAL A N 1
ATOM 759 C CA . VAL A 1 98 ? -11.016 -22.547 17.75 1 98.12 98 VAL A CA 1
ATOM 760 C C . VAL A 1 98 ? -11.945 -21.781 16.797 1 98.12 98 VAL A C 1
ATOM 762 O O . VAL A 1 98 ? -11.516 -21.328 15.734 1 98.12 98 VAL A O 1
ATOM 765 N N . THR A 1 99 ? -13.195 -21.766 17.047 1 98.44 99 THR A N 1
ATOM 766 C CA . THR A 1 99 ? -14.195 -20.984 16.344 1 98.44 99 THR A CA 1
ATOM 767 C C . THR A 1 99 ? -14.859 -19.984 17.266 1 98.44 99 THR A C 1
ATOM 769 O O . THR A 1 99 ? -15.312 -20.328 18.359 1 98.44 99 THR A O 1
ATOM 772 N N . PHE A 1 100 ? -14.852 -18.75 16.906 1 98.38 100 PHE A N 1
ATOM 773 C CA . PHE A 1 100 ? -15.531 -17.688 17.641 1 98.38 100 PHE A CA 1
ATOM 774 C C . PHE A 1 100 ? -16.812 -17.281 16.938 1 98.38 100 PHE A C 1
ATOM 776 O O . PHE A 1 100 ? -16.828 -17.078 15.727 1 98.38 100 PHE A O 1
ATOM 783 N N . ARG A 1 101 ? -17.875 -17.234 17.641 1 98.56 101 ARG A N 1
ATOM 784 C CA . ARG A 1 101 ? -19.109 -16.641 17.156 1 98.56 101 ARG A CA 1
ATOM 785 C C . ARG A 1 101 ? -19.328 -15.25 17.719 1 98.56 101 ARG A C 1
ATOM 787 O O . ARG A 1 101 ? -19.375 -15.078 18.938 1 98.56 101 ARG A O 1
ATOM 794 N N . LEU A 1 102 ? -19.375 -14.25 16.922 1 98.62 102 LEU A N 1
ATOM 795 C CA . LEU A 1 102 ? -19.609 -12.867 17.328 1 98.62 102 LEU A CA 1
ATOM 796 C C . LEU A 1 102 ? -20.922 -12.352 16.734 1 98.62 102 LEU A C 1
ATOM 798 O O . LEU A 1 102 ? -21.312 -12.758 15.641 1 98.62 102 LEU A O 1
ATOM 802 N N . VAL A 1 103 ? -21.594 -11.445 17.453 1 98.62 103 VAL A N 1
ATOM 803 C CA . VAL A 1 103 ? -22.859 -10.922 16.984 1 98.62 103 VAL A CA 1
ATOM 804 C C . VAL A 1 103 ? -22.922 -9.414 17.219 1 98.62 103 VAL A C 1
ATOM 806 O O . VAL A 1 103 ? -22.375 -8.914 18.203 1 98.62 103 VAL A O 1
ATOM 809 N N . ASP A 1 104 ? -23.406 -8.688 16.344 1 98.5 104 ASP A N 1
ATOM 810 C CA . ASP A 1 104 ? -23.891 -7.324 16.5 1 98.5 104 ASP A CA 1
ATOM 811 C C . ASP A 1 104 ? -25.422 -7.27 16.375 1 98.5 104 ASP A C 1
ATOM 813 O O . ASP A 1 104 ? -25.953 -7.266 15.258 1 98.5 104 ASP A O 1
ATOM 817 N N . GLU A 1 105 ? -26.047 -7.113 17.469 1 97.38 105 GLU A N 1
ATOM 818 C CA . GLU A 1 105 ? -27.5 -7.16 17.484 1 97.38 105 GLU A CA 1
ATOM 819 C C . GLU A 1 105 ? -28.109 -5.93 16.812 1 97.38 105 GLU A C 1
ATOM 821 O O . GLU A 1 105 ? -29.172 -6.008 16.203 1 97.38 105 GLU A O 1
ATOM 826 N N . THR A 1 106 ? -27.406 -4.859 16.969 1 97.12 106 THR A N 1
ATOM 827 C CA . THR A 1 106 ? -27.906 -3.615 16.406 1 97.12 106 THR A CA 1
ATOM 828 C C . THR A 1 106 ? -27.906 -3.676 14.875 1 97.12 106 THR A C 1
ATOM 830 O O . THR A 1 106 ? -28.922 -3.426 14.234 1 97.12 106 THR A O 1
ATOM 833 N N . ALA A 1 107 ? -26.812 -4.027 14.281 1 97.62 107 ALA A N 1
ATOM 834 C CA . ALA A 1 107 ? -26.703 -4.137 12.836 1 97.62 107 ALA A CA 1
ATOM 835 C C . ALA A 1 107 ? -27.312 -5.449 12.336 1 97.62 107 ALA A C 1
ATOM 837 O O . ALA A 1 107 ? -27.5 -5.633 11.133 1 97.62 107 ALA A O 1
ATOM 838 N N . ALA A 1 108 ? -27.594 -6.359 13.234 1 98.44 108 ALA A N 1
ATOM 839 C CA . ALA A 1 108 ? -28.156 -7.672 12.922 1 98.44 108 ALA A CA 1
ATOM 840 C C . ALA A 1 108 ? -27.219 -8.461 12 1 98.44 108 ALA A C 1
ATOM 842 O O . ALA A 1 108 ? -27.641 -8.945 10.945 1 98.44 108 ALA A O 1
ATOM 843 N N . LEU A 1 109 ? -26 -8.602 12.391 1 98.75 109 LEU A N 1
ATOM 844 C CA . LEU A 1 109 ? -24.969 -9.359 11.688 1 98.75 109 LEU A CA 1
ATOM 845 C C . LEU A 1 109 ? -24.297 -10.375 12.617 1 98.75 109 LEU A C 1
ATOM 847 O O . LEU A 1 109 ? -24.156 -10.117 13.812 1 98.75 109 LEU A O 1
ATOM 851 N N . GLU A 1 110 ? -23.984 -11.461 12.125 1 98.88 110 GLU A N 1
ATOM 852 C CA . GLU A 1 110 ? -23.203 -12.477 12.82 1 98.88 110 GLU A CA 1
ATOM 853 C C . GLU A 1 110 ? -21.891 -12.734 12.117 1 98.88 110 GLU A C 1
ATOM 855 O O . GLU A 1 110 ? -21.828 -12.82 10.883 1 98.88 110 GLU A O 1
ATOM 860 N N . LEU A 1 111 ? -20.828 -12.789 12.875 1 98.56 111 LEU A N 1
ATOM 861 C CA . LEU A 1 111 ? -19.516 -13.148 12.383 1 98.56 111 LEU A CA 1
ATOM 862 C C . LEU A 1 111 ? -19.047 -14.469 12.977 1 98.56 111 LEU A C 1
ATOM 864 O O . LEU A 1 111 ? -19.172 -14.688 14.188 1 98.56 111 LEU A O 1
ATOM 868 N N . ILE A 1 112 ? -18.562 -15.305 12.164 1 98.75 112 ILE A N 1
ATOM 869 C CA . ILE A 1 112 ? -17.891 -16.516 12.609 1 98.75 112 ILE A CA 1
ATOM 870 C C . ILE A 1 112 ? -16.422 -16.469 12.195 1 98.75 112 ILE A C 1
ATOM 872 O O . ILE A 1 112 ? -16.094 -16.297 11.016 1 98.75 112 ILE A O 1
ATOM 876 N N . ILE A 1 113 ? -15.555 -16.562 13.141 1 98.62 113 ILE A N 1
ATOM 877 C CA . ILE A 1 113 ? -14.117 -16.594 12.891 1 98.62 113 ILE A CA 1
ATOM 878 C C . ILE A 1 113 ? -13.562 -17.969 13.219 1 98.62 113 ILE A C 1
ATOM 880 O O . ILE A 1 113 ? -13.727 -18.469 14.336 1 98.62 113 ILE A O 1
ATOM 884 N N . GLU A 1 114 ? -12.898 -18.531 12.281 1 98.56 114 GLU A N 1
ATOM 885 C CA . GLU A 1 114 ? -12.328 -19.859 12.469 1 98.56 114 GLU A CA 1
ATOM 886 C C . GLU A 1 114 ? -10.805 -19.828 12.352 1 98.56 114 GLU A C 1
ATOM 888 O O . GLU A 1 114 ? -10.266 -19.281 11.391 1 98.56 114 GLU A O 1
ATOM 893 N N . LEU A 1 115 ? -10.133 -20.391 13.328 1 98.44 115 LEU A N 1
ATOM 894 C CA . LEU A 1 115 ? -8.688 -20.609 13.305 1 98.44 115 LEU A CA 1
ATOM 895 C C . LEU A 1 115 ? -8.359 -22.094 13.484 1 98.44 115 LEU A C 1
ATOM 897 O O . LEU A 1 115 ? -8.969 -22.781 14.312 1 98.44 115 LEU A O 1
ATOM 901 N N . ARG A 1 116 ? -7.445 -22.547 12.695 1 98.19 116 ARG A N 1
ATOM 902 C CA . ARG A 1 116 ? -6.922 -23.906 12.805 1 98.19 116 ARG A CA 1
ATOM 903 C C . ARG A 1 116 ? -5.398 -23.906 12.75 1 98.19 116 ARG A C 1
ATOM 905 O O . ARG A 1 116 ? -4.801 -23.328 11.844 1 98.19 116 ARG A O 1
ATOM 912 N N . LEU A 1 117 ? -4.801 -24.469 13.703 1 98.25 117 LEU A N 1
ATOM 913 C CA . LEU A 1 117 ? -3.357 -24.672 13.719 1 98.25 117 LEU A CA 1
ATOM 914 C C . LEU A 1 117 ? -3.014 -26.141 13.484 1 98.25 117 LEU A C 1
ATOM 916 O O . LEU A 1 117 ? -3.311 -26.984 14.328 1 98.25 117 LEU A O 1
ATOM 920 N N . ASN A 1 118 ? -2.412 -26.406 12.352 1 98.12 118 ASN A N 1
ATOM 921 C CA . ASN A 1 118 ? -2.062 -27.781 12.023 1 98.12 118 ASN A CA 1
ATOM 922 C C . ASN A 1 118 ? -0.973 -28.312 12.945 1 98.12 118 ASN A C 1
ATOM 924 O O . ASN A 1 118 ? 0.12 -27.75 13.016 1 98.12 118 ASN A O 1
ATOM 928 N N . PRO A 1 119 ? -1.188 -29.406 13.641 1 96.31 119 PRO A N 1
ATOM 929 C CA . PRO A 1 119 ? -0.246 -29.891 14.664 1 96.31 119 PRO A CA 1
ATOM 930 C C . PRO A 1 119 ? 1.074 -30.375 14.07 1 96.31 119 PRO A C 1
ATOM 932 O O . PRO A 1 119 ? 2.119 -30.281 14.719 1 96.31 119 PRO A O 1
ATOM 935 N N . GLU A 1 120 ? 1.023 -30.844 12.844 1 95.75 120 GLU A N 1
ATOM 936 C CA . GLU A 1 120 ? 2.207 -31.469 12.258 1 95.75 120 GLU A CA 1
ATOM 937 C C . GLU A 1 120 ? 3.039 -30.453 11.484 1 95.75 120 GLU A C 1
ATOM 939 O O . GLU A 1 120 ? 4.27 -30.531 11.469 1 95.75 120 GLU A O 1
ATOM 944 N N . THR A 1 121 ? 2.412 -29.5 10.852 1 97.25 121 THR A N 1
ATOM 945 C CA . THR A 1 121 ? 3.119 -28.641 9.914 1 97.25 121 THR A CA 1
ATOM 946 C C . THR A 1 121 ? 3.291 -27.234 10.5 1 97.25 121 THR A C 1
ATOM 948 O O . THR A 1 121 ? 4.062 -26.438 9.977 1 97.25 121 THR A O 1
ATOM 951 N N . ASP A 1 122 ? 2.588 -26.828 11.492 1 97.62 122 ASP A N 1
ATOM 952 C CA . ASP A 1 122 ? 2.646 -25.547 12.172 1 97.62 122 ASP A CA 1
ATOM 953 C C . ASP A 1 122 ? 1.952 -24.453 11.344 1 97.62 122 ASP A C 1
ATOM 955 O O . ASP A 1 122 ? 2.094 -23.266 11.633 1 97.62 122 ASP A O 1
ATOM 959 N N . VAL A 1 123 ? 1.191 -24.812 10.273 1 98.56 123 VAL A N 1
ATOM 960 C CA . VAL A 1 123 ? 0.493 -23.828 9.445 1 98.56 123 VAL A CA 1
ATOM 961 C C . VAL A 1 123 ? -0.803 -23.406 10.125 1 98.56 123 VAL A C 1
ATOM 963 O O . VAL A 1 123 ? -1.58 -24.25 10.578 1 98.56 123 VAL A O 1
ATOM 966 N N . LEU A 1 124 ? -0.962 -22.125 10.281 1 98.5 124 LEU A N 1
ATOM 967 C CA . LEU A 1 124 ? -2.182 -21.516 10.812 1 98.5 124 LEU A CA 1
ATOM 968 C C . LEU A 1 124 ? -3.133 -21.125 9.68 1 98.5 124 LEU A C 1
ATOM 970 O O . LEU A 1 124 ? -2.729 -20.469 8.727 1 98.5 124 LEU A O 1
ATOM 974 N N . GLN A 1 125 ? -4.367 -21.609 9.719 1 97.94 125 GLN A N 1
ATOM 975 C CA . GLN A 1 125 ? -5.41 -21.203 8.781 1 97.94 125 GLN A CA 1
ATOM 976 C C . GLN A 1 125 ? -6.457 -20.344 9.461 1 97.94 125 GLN A C 1
ATOM 978 O O . GLN A 1 125 ? -6.828 -20.578 10.609 1 97.94 125 GLN A O 1
ATOM 983 N N . LYS A 1 126 ? -6.934 -19.344 8.742 1 98.44 126 LYS A N 1
ATOM 984 C CA . LYS A 1 126 ? -7.988 -18.484 9.266 1 98.44 126 LYS A CA 1
ATOM 985 C C . LYS A 1 126 ? -8.984 -18.094 8.18 1 98.44 126 LYS A C 1
ATOM 987 O O . LYS A 1 126 ? -8.594 -17.812 7.047 1 98.44 126 LYS A O 1
ATOM 992 N N . CYS A 1 127 ? -10.234 -18.125 8.414 1 98.19 127 CYS A N 1
ATOM 993 C CA . CYS A 1 127 ? -11.281 -17.547 7.57 1 98.19 127 CYS A CA 1
ATOM 994 C C . CYS A 1 127 ? -12.352 -16.875 8.414 1 98.19 127 CYS A C 1
ATOM 996 O O . CYS A 1 127 ? -12.391 -17.047 9.633 1 98.19 127 CYS A O 1
ATOM 998 N N . VAL A 1 128 ? -13.117 -16.016 7.863 1 98.56 128 VAL A N 1
ATOM 999 C CA . VAL A 1 128 ? -14.188 -15.25 8.516 1 98.56 128 VAL A CA 1
ATOM 1000 C C . VAL A 1 128 ? -15.469 -15.359 7.691 1 98.56 128 VAL A C 1
ATOM 1002 O O . VAL A 1 128 ? -15.43 -15.312 6.457 1 98.56 128 VAL A O 1
ATOM 1005 N N . SER A 1 129 ? -16.594 -15.578 8.312 1 98.69 129 SER A N 1
ATOM 1006 C CA . SER A 1 129 ? -17.906 -15.586 7.668 1 98.69 129 SER A CA 1
ATOM 1007 C C . SER A 1 129 ? -18.844 -14.555 8.289 1 98.69 129 SER A C 1
ATOM 1009 O O . SER A 1 129 ? -18.797 -14.328 9.5 1 98.69 129 SER A O 1
ATOM 1011 N N . VAL A 1 130 ? -19.625 -13.898 7.465 1 98.88 130 VAL A N 1
ATOM 1012 C CA . VAL A 1 130 ? -20.625 -12.961 7.949 1 98.88 130 VAL A CA 1
ATOM 1013 C C . VAL A 1 130 ? -22.016 -13.406 7.492 1 98.88 130 VAL A C 1
ATOM 1015 O O . VAL A 1 130 ? -22.172 -13.883 6.367 1 98.88 130 VAL A O 1
ATOM 1018 N N . THR A 1 131 ? -22.984 -13.414 8.344 1 98.88 131 THR A N 1
ATOM 1019 C CA . THR A 1 131 ? -24.375 -13.734 8.047 1 98.88 131 THR A CA 1
ATOM 1020 C C . THR A 1 131 ? -25.266 -12.523 8.305 1 98.88 131 THR A C 1
ATOM 1022 O O . THR A 1 131 ? -25.141 -11.859 9.328 1 98.88 131 THR A O 1
ATOM 1025 N N . ASN A 1 132 ? -26.156 -12.227 7.375 1 98.88 132 ASN A N 1
ATOM 1026 C CA . ASN A 1 132 ? -27.172 -11.188 7.539 1 98.88 132 ASN A CA 1
ATOM 1027 C C . ASN A 1 132 ? -28.344 -11.688 8.359 1 98.88 132 ASN A C 1
ATOM 1029 O O . ASN A 1 132 ? -29.203 -12.414 7.844 1 98.88 132 ASN A O 1
ATOM 1033 N N . LEU A 1 133 ? -28.406 -11.234 9.523 1 98.62 133 LEU A N 1
ATOM 1034 C CA . LEU A 1 133 ? -29.5 -11.656 10.398 1 98.62 133 LEU A CA 1
ATOM 1035 C C . LEU A 1 133 ? -30.672 -10.688 10.312 1 98.62 133 LEU A C 1
ATOM 1037 O O . LEU A 1 133 ? -31.703 -10.891 10.953 1 98.62 133 LEU A O 1
ATOM 1041 N N . GLY A 1 134 ? -30.516 -9.609 9.586 1 98.12 134 GLY A N 1
ATOM 1042 C CA . GLY A 1 134 ? -31.547 -8.594 9.461 1 98.12 134 GLY A CA 1
ATOM 1043 C C . GLY A 1 134 ? -32.656 -8.977 8.5 1 98.12 134 GLY A C 1
ATOM 1044 O O . GLY A 1 134 ? -32.625 -10.07 7.934 1 98.12 134 GLY A O 1
ATOM 1045 N N . GLU A 1 135 ? -33.594 -8.039 8.328 1 97 135 GLU A N 1
ATOM 1046 C CA . GLU A 1 135 ? -34.781 -8.305 7.535 1 97 135 GLU A CA 1
ATOM 1047 C C . GLU A 1 135 ? -34.625 -7.758 6.117 1 97 135 GLU A C 1
ATOM 1049 O O . GLU A 1 135 ? -35.438 -8.055 5.242 1 97 135 GLU A O 1
ATOM 1054 N N . SER A 1 136 ? -33.625 -6.969 5.922 1 97.19 136 SER A N 1
ATOM 1055 C CA . SER A 1 136 ? -33.375 -6.391 4.605 1 97.19 136 SER A CA 1
ATOM 1056 C C . SER A 1 136 ? -32 -6.773 4.094 1 97.19 136 SER A C 1
ATOM 1058 O O . SER A 1 136 ? -31.203 -7.383 4.82 1 97.19 136 SER A O 1
ATOM 1060 N N . GLN A 1 137 ? -31.75 -6.398 2.861 1 97.81 137 GLN A N 1
ATOM 1061 C CA . GLN A 1 137 ? -30.5 -6.762 2.213 1 97.81 137 GLN A CA 1
ATOM 1062 C C . GLN A 1 137 ? -29.312 -6.016 2.834 1 97.81 137 GLN A C 1
ATOM 1064 O O . GLN A 1 137 ? -29.453 -4.852 3.217 1 97.81 137 GLN A O 1
ATOM 1069 N N . TYR A 1 138 ? -28.234 -6.684 2.996 1 98.56 138 TYR A N 1
ATOM 1070 C CA . TYR A 1 138 ? -26.969 -6.098 3.432 1 98.56 138 TYR A CA 1
ATOM 1071 C C . TYR A 1 138 ? -25.922 -6.164 2.322 1 98.56 138 TYR A C 1
ATOM 1073 O O . TYR A 1 138 ? -25.531 -7.25 1.892 1 98.56 138 TYR A O 1
ATOM 1081 N N . CYS A 1 139 ? -25.484 -5.012 1.802 1 98.44 139 CYS A N 1
ATOM 1082 C CA . CYS A 1 139 ? -24.453 -4.93 0.78 1 98.44 139 CYS A CA 1
ATOM 1083 C C . CYS A 1 139 ? -23.062 -5.066 1.397 1 98.44 139 CYS A C 1
ATOM 1085 O O . CYS A 1 139 ? -22.594 -4.164 2.098 1 98.44 139 CYS A O 1
ATOM 1087 N N . LEU A 1 140 ? -22.406 -6.199 1.182 1 98.56 140 LEU A N 1
ATOM 1088 C CA . LEU A 1 140 ? -21.078 -6.457 1.693 1 98.56 140 LEU A CA 1
ATOM 1089 C C . LEU A 1 140 ? -20.016 -5.938 0.726 1 98.56 140 LEU A C 1
ATOM 1091 O O . LEU A 1 140 ? -20 -6.309 -0.45 1 98.56 140 LEU A O 1
ATOM 1095 N N . SER A 1 141 ? -19.141 -5.062 1.221 1 97.62 141 SER A N 1
ATOM 1096 C CA . SER A 1 141 ? -18.094 -4.492 0.375 1 97.62 141 SER A CA 1
ATOM 1097 C C . SER A 1 141 ? -16.75 -5.164 0.627 1 97.62 141 SER A C 1
ATOM 1099 O O . SER A 1 141 ? -15.883 -5.191 -0.256 1 97.62 141 SER A O 1
ATOM 1101 N N . LYS A 1 142 ? -16.547 -5.633 1.808 1 97.94 142 LYS A N 1
ATOM 1102 C CA . LYS A 1 142 ? -15.266 -6.223 2.166 1 97.94 142 LYS A CA 1
ATOM 1103 C C . LYS A 1 142 ? -15.406 -7.176 3.352 1 97.94 142 LYS A C 1
ATOM 1105 O O . LYS A 1 142 ? -16.141 -6.891 4.297 1 97.94 142 LYS A O 1
ATOM 1110 N N . LEU A 1 143 ? -14.766 -8.258 3.328 1 98.62 143 LEU A N 1
ATOM 1111 C CA . LEU A 1 143 ? -14.523 -9.164 4.449 1 98.62 143 LEU A CA 1
ATOM 1112 C C . LEU A 1 143 ? -13.156 -9.82 4.328 1 98.62 143 LEU A C 1
ATOM 1114 O O . LEU A 1 143 ? -12.922 -10.625 3.418 1 98.62 143 LEU A O 1
ATOM 1118 N N . SER A 1 144 ? -12.25 -9.477 5.184 1 97.94 144 SER A N 1
ATOM 1119 C CA . SER A 1 144 ? -10.875 -9.945 5.078 1 97.94 144 SER A CA 1
ATOM 1120 C C . SER A 1 144 ? -10.398 -10.555 6.391 1 97.94 144 SER A C 1
ATOM 1122 O O . SER A 1 144 ? -10.828 -10.148 7.469 1 97.94 144 SER A O 1
ATOM 1124 N N . ALA A 1 145 ? -9.539 -11.539 6.266 1 98.06 145 ALA A N 1
ATOM 1125 C CA . ALA A 1 145 ? -8.859 -12.125 7.414 1 98.06 145 ALA A CA 1
ATOM 1126 C C . ALA A 1 145 ? -7.652 -11.289 7.824 1 98.06 145 ALA A C 1
ATOM 1128 O O . ALA A 1 145 ? -6.871 -10.859 6.973 1 98.06 145 ALA A O 1
ATOM 1129 N N . THR A 1 146 ? -7.555 -11.016 9.117 1 98.06 146 THR A N 1
ATOM 1130 C CA . THR A 1 146 ? -6.461 -10.219 9.664 1 98.06 146 THR A CA 1
ATOM 1131 C C . THR A 1 146 ? -5.629 -11.047 10.641 1 98.06 146 THR A C 1
ATOM 1133 O O . THR A 1 146 ? -6.176 -11.688 11.547 1 98.06 146 THR A O 1
ATOM 1136 N N . LEU A 1 147 ? -4.34 -11.062 10.445 1 98.38 147 LEU A N 1
ATOM 1137 C CA . LEU A 1 147 ? -3.412 -11.672 11.391 1 98.38 147 LEU A CA 1
ATOM 1138 C C . LEU A 1 147 ? -2.344 -10.68 11.828 1 98.38 147 LEU A C 1
ATOM 1140 O O . LEU A 1 147 ? -1.712 -10.031 10.992 1 98.38 147 LEU A O 1
ATOM 1144 N N . PRO A 1 148 ? -2.139 -10.539 13.133 1 97 148 PRO A N 1
ATOM 1145 C CA . PRO A 1 148 ? -1.136 -9.586 13.633 1 97 148 PRO A CA 1
ATOM 1146 C C . PRO A 1 148 ? 0.292 -10.109 13.477 1 97 148 PRO A C 1
ATOM 1148 O O . PRO A 1 148 ? 0.5 -11.312 13.312 1 97 148 PRO A O 1
ATOM 1151 N N . LEU A 1 149 ? 1.227 -9.227 13.469 1 96.88 149 LEU A N 1
ATOM 1152 C CA . LEU A 1 149 ? 2.658 -9.5 13.461 1 96.88 149 LEU A CA 1
ATOM 1153 C C . LEU A 1 149 ? 3.344 -8.852 14.656 1 96.88 149 LEU A C 1
ATOM 1155 O O . LEU A 1 149 ? 2.859 -7.852 15.188 1 96.88 149 LEU A O 1
ATOM 1159 N N . PRO A 1 150 ? 4.445 -9.477 15.102 1 94.06 150 PRO A N 1
ATOM 1160 C CA . PRO A 1 150 ? 5.223 -8.812 16.141 1 94.06 150 PRO A CA 1
ATOM 1161 C C . PRO A 1 150 ? 5.949 -7.566 15.633 1 94.06 150 PRO A C 1
ATOM 1163 O O . PRO A 1 150 ? 6.121 -7.402 14.422 1 94.06 150 PRO A O 1
ATOM 1166 N N . ASN A 1 151 ? 6.367 -6.715 16.562 1 91.31 151 ASN A N 1
ATOM 1167 C CA . ASN A 1 151 ? 6.973 -5.438 16.203 1 91.31 151 ASN A CA 1
ATOM 1168 C C . ASN A 1 151 ? 8.32 -5.629 15.516 1 91.31 151 ASN A C 1
ATOM 1170 O O . ASN A 1 151 ? 8.797 -4.742 14.805 1 91.31 151 ASN A O 1
ATOM 1174 N N . HIS A 1 152 ? 8.945 -6.754 15.719 1 92.69 152 HIS A N 1
ATOM 1175 C CA . HIS A 1 152 ? 10.266 -6.953 15.141 1 92.69 152 HIS A CA 1
ATOM 1176 C C . HIS A 1 152 ? 10.172 -7.52 13.727 1 92.69 152 HIS A C 1
ATOM 1178 O O . HIS A 1 152 ? 11.195 -7.73 13.07 1 92.69 152 HIS A O 1
ATOM 1184 N N . ALA A 1 153 ? 8.977 -7.855 13.219 1 95.75 153 ALA A N 1
ATOM 1185 C CA . ALA A 1 153 ? 8.789 -8.07 11.789 1 95.75 153 ALA A CA 1
ATOM 1186 C C . ALA A 1 153 ? 8.797 -6.75 11.023 1 95.75 153 ALA A C 1
ATOM 1188 O O . ALA A 1 153 ? 7.746 -6.137 10.82 1 95.75 153 ALA A O 1
ATOM 1189 N N . ASN A 1 154 ? 9.922 -6.336 10.492 1 95.25 154 ASN A N 1
ATOM 1190 C CA . ASN A 1 154 ? 10.031 -4.961 10.008 1 95.25 154 ASN A CA 1
ATOM 1191 C C . ASN A 1 154 ? 10.539 -4.914 8.57 1 95.25 154 ASN A C 1
ATOM 1193 O O . ASN A 1 154 ? 11.031 -3.881 8.117 1 95.25 154 ASN A O 1
ATOM 1197 N N . GLU A 1 155 ? 10.508 -5.992 7.91 1 97.12 155 GLU A N 1
ATOM 1198 C CA . GLU A 1 155 ? 10.828 -6.07 6.488 1 97.12 155 GLU A CA 1
ATOM 1199 C C . GLU A 1 155 ? 9.844 -6.977 5.75 1 97.12 155 GLU A C 1
ATOM 1201 O O . GLU A 1 155 ? 9.445 -8.023 6.27 1 97.12 155 GLU A O 1
ATOM 1206 N N . LEU A 1 156 ? 9.438 -6.512 4.508 1 97.56 156 LEU A N 1
ATOM 1207 C CA . LEU A 1 156 ? 8.555 -7.32 3.676 1 97.56 156 LEU A CA 1
ATOM 1208 C C . LEU A 1 156 ? 9.312 -7.906 2.49 1 97.56 156 LEU A C 1
ATOM 1210 O O . LEU A 1 156 ? 10.242 -7.281 1.973 1 97.56 156 LEU A O 1
ATOM 1214 N N . MET A 1 157 ? 9.008 -9.07 2.109 1 97.94 157 MET A N 1
ATOM 1215 C CA . MET A 1 157 ? 9.289 -9.648 0.796 1 97.94 157 MET A CA 1
ATOM 1216 C C . MET A 1 157 ? 7.992 -9.922 0.036 1 97.94 157 MET A C 1
ATOM 1218 O O . MET A 1 157 ? 7.168 -10.727 0.475 1 97.94 157 MET A O 1
ATOM 1222 N N . THR A 1 158 ? 7.805 -9.211 -1.059 1 96.56 158 THR A N 1
ATOM 1223 C CA . THR A 1 158 ? 6.578 -9.289 -1.845 1 96.56 158 THR A CA 1
ATOM 1224 C C . THR A 1 158 ? 6.844 -9.9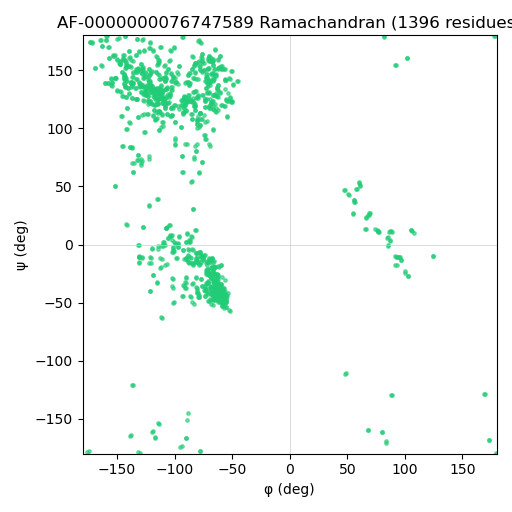3 -3.203 1 96.56 158 THR A C 1
ATOM 1226 O O . THR A 1 158 ? 7.996 -10.18 -3.562 1 96.56 158 THR A O 1
ATOM 1229 N N . PHE A 1 159 ? 5.766 -10.227 -3.887 1 96.88 159 PHE A N 1
ATOM 1230 C CA . PHE A 1 159 ? 5.867 -10.914 -5.168 1 96.88 159 PHE A CA 1
ATOM 1231 C C . PHE A 1 159 ? 5.25 -10.07 -6.281 1 96.88 159 PHE A C 1
ATOM 1233 O O . PHE A 1 159 ? 4.215 -9.438 -6.082 1 96.88 159 PHE A O 1
ATOM 1240 N N . HIS A 1 160 ? 5.945 -9.984 -7.406 1 94.94 160 HIS A N 1
ATOM 1241 C CA . HIS A 1 160 ? 5.484 -9.297 -8.609 1 94.94 160 HIS A CA 1
ATOM 1242 C C . HIS A 1 160 ? 5.855 -10.078 -9.867 1 94.94 160 HIS A C 1
ATOM 1244 O O . HIS A 1 160 ? 6.621 -11.047 -9.797 1 94.94 160 HIS A O 1
ATOM 1250 N N . GLY A 1 161 ? 5.238 -9.688 -11.047 1 95.5 161 GLY A N 1
ATOM 1251 C CA . GLY A 1 161 ? 5.574 -10.344 -12.297 1 95.5 161 GLY A CA 1
ATOM 1252 C C . GLY A 1 161 ? 4.695 -9.914 -13.453 1 95.5 161 GLY A C 1
ATOM 1253 O O . GLY A 1 161 ? 4.035 -8.875 -13.383 1 95.5 161 GLY A O 1
ATOM 1254 N N . ARG A 1 162 ? 4.762 -10.547 -14.453 1 94.19 162 ARG A N 1
ATOM 1255 C CA . ARG A 1 162 ? 3.98 -10.484 -15.688 1 94.19 162 ARG A CA 1
ATOM 1256 C C . ARG A 1 162 ? 4.082 -11.789 -16.469 1 94.19 162 ARG A C 1
ATOM 1258 O O . ARG A 1 162 ? 4.789 -12.711 -16.062 1 94.19 162 ARG A O 1
ATOM 1265 N N . TRP A 1 163 ? 3.346 -11.867 -17.562 1 94.88 163 TRP A N 1
ATOM 1266 C CA . TRP A 1 163 ? 3.455 -13.031 -18.438 1 94.88 163 TRP A CA 1
ATOM 1267 C C . TRP A 1 163 ? 4.91 -13.297 -18.812 1 94.88 163 TRP A C 1
ATOM 1269 O O . TRP A 1 163 ? 5.629 -12.383 -19.219 1 94.88 163 TRP A O 1
ATOM 1279 N N . CYS A 1 164 ? 5.422 -14.531 -18.594 1 95.06 164 CYS A N 1
ATOM 1280 C CA . CYS A 1 164 ? 6.762 -15.016 -18.906 1 95.06 164 CYS A CA 1
ATOM 1281 C C . CYS A 1 164 ? 7.781 -14.477 -17.906 1 95.06 164 CYS A C 1
ATOM 1283 O O . CYS A 1 164 ? 8.984 -14.539 -18.156 1 95.06 164 CYS A O 1
ATOM 1285 N N . HIS A 1 165 ? 7.223 -13.883 -16.781 1 95.94 165 HIS A N 1
ATOM 1286 C CA . HIS A 1 165 ? 8.086 -13.305 -15.75 1 95.94 165 HIS A CA 1
ATOM 1287 C C . HIS A 1 165 ? 7.414 -13.344 -14.383 1 95.94 165 HIS A C 1
ATOM 1289 O O . HIS A 1 165 ? 7.371 -12.336 -13.68 1 95.94 165 HIS A O 1
ATOM 1295 N N . GLU A 1 166 ? 6.938 -14.5 -14.039 1 96.81 166 GLU A N 1
ATOM 1296 C CA . GLU A 1 166 ? 6.141 -14.664 -12.828 1 96.81 166 GLU A CA 1
ATOM 1297 C C . GLU A 1 166 ? 7.031 -14.812 -11.602 1 96.81 166 GLU A C 1
ATOM 1299 O O . GLU A 1 166 ? 8.203 -15.164 -11.719 1 96.81 166 GLU A O 1
ATOM 1304 N N . PHE A 1 167 ? 6.562 -14.5 -10.383 1 97.19 167 PHE A N 1
ATOM 1305 C CA . PHE A 1 167 ? 7.051 -14.875 -9.062 1 97.19 167 PHE A CA 1
ATOM 1306 C C . PHE A 1 167 ? 8.383 -14.188 -8.766 1 97.19 167 PHE A C 1
ATOM 1308 O O . PHE A 1 167 ? 9.234 -14.742 -8.07 1 97.19 167 PHE A O 1
ATOM 1315 N N . HIS A 1 168 ? 8.602 -13.086 -9.336 1 95.69 168 HIS A N 1
ATOM 1316 C CA . HIS A 1 168 ? 9.758 -12.305 -8.914 1 95.69 168 HIS A CA 1
ATOM 1317 C C . HIS A 1 168 ? 9.516 -11.648 -7.559 1 95.69 168 HIS A C 1
ATOM 1319 O O . HIS A 1 168 ? 8.367 -11.406 -7.18 1 95.69 168 HIS A O 1
ATOM 1325 N N . THR A 1 169 ? 10.617 -11.461 -6.816 1 95.75 169 THR A N 1
ATOM 1326 C CA . THR A 1 169 ? 10.469 -10.969 -5.453 1 95.75 169 THR A CA 1
ATOM 1327 C C . THR A 1 169 ? 11.078 -9.578 -5.309 1 95.75 169 THR A C 1
ATOM 1329 O O . THR A 1 169 ? 11.883 -9.156 -6.141 1 95.75 169 THR A O 1
ATOM 1332 N N . GLN A 1 170 ? 10.625 -8.914 -4.379 1 94.88 170 GLN A N 1
ATOM 1333 C CA . GLN A 1 170 ? 11.18 -7.617 -4.008 1 94.88 170 GLN A CA 1
ATOM 1334 C C . GLN A 1 170 ? 11.156 -7.422 -2.494 1 94.88 170 GLN A C 1
ATOM 1336 O O . GLN A 1 170 ? 10.234 -7.898 -1.817 1 94.88 170 GLN A O 1
ATOM 1341 N N . ARG A 1 171 ? 12.188 -6.766 -1.95 1 95.12 171 ARG A N 1
ATOM 1342 C CA . ARG A 1 171 ? 12.297 -6.434 -0.534 1 95.12 171 ARG A CA 1
ATOM 1343 C C . ARG A 1 171 ? 11.875 -4.988 -0.278 1 95.12 171 ARG A C 1
ATOM 1345 O O . ARG A 1 171 ? 12.164 -4.102 -1.087 1 95.12 171 ARG A O 1
ATOM 1352 N N . GLN A 1 172 ? 11.195 -4.758 0.758 1 93.19 172 GLN A N 1
ATOM 1353 C CA . GLN A 1 172 ? 10.867 -3.387 1.125 1 93.19 172 GLN A CA 1
ATOM 1354 C C . GLN A 1 172 ? 10.797 -3.223 2.641 1 93.19 172 GLN A C 1
ATOM 1356 O O . GLN A 1 172 ? 10.523 -4.188 3.361 1 93.19 172 GLN A O 1
ATOM 1361 N N . ARG A 1 173 ? 11.008 -2.002 3.086 1 91.19 173 ARG A N 1
ATOM 1362 C CA . ARG A 1 173 ? 10.891 -1.664 4.5 1 91.19 173 ARG A CA 1
ATOM 1363 C C . ARG A 1 173 ? 9.445 -1.756 4.969 1 91.19 173 ARG A C 1
ATOM 1365 O O . ARG A 1 173 ? 8.516 -1.479 4.199 1 91.19 173 ARG A O 1
ATOM 1372 N N . PHE A 1 174 ? 9.273 -2.145 6.23 1 94.38 174 PHE A N 1
ATOM 1373 C CA . PHE A 1 174 ? 7.961 -2.266 6.863 1 94.38 174 PHE A CA 1
ATOM 1374 C C . PHE A 1 174 ? 7.953 -1.577 8.219 1 94.38 174 PHE A C 1
ATOM 1376 O O . PHE A 1 174 ? 7.836 -2.236 9.258 1 94.38 174 PHE A O 1
ATOM 1383 N N . GLU A 1 175 ? 7.969 -0.239 8.156 1 91.69 175 GLU A N 1
ATOM 1384 C CA . GLU A 1 175 ? 8.109 0.532 9.391 1 91.69 175 GLU A CA 1
ATOM 1385 C C . GLU A 1 175 ? 6.922 1.465 9.594 1 91.69 175 GLU A C 1
ATOM 1387 O O . GLU A 1 175 ? 6.473 1.662 10.727 1 91.69 175 GLU A O 1
ATOM 1392 N N . HIS A 1 176 ? 6.477 2.057 8.508 1 91.69 176 HIS A N 1
ATOM 1393 C CA . HIS A 1 176 ? 5.32 2.945 8.555 1 91.69 176 HIS A CA 1
ATOM 1394 C C . HIS A 1 176 ? 4.457 2.789 7.305 1 91.69 176 HIS A C 1
ATOM 1396 O O . HIS A 1 176 ? 4.961 2.432 6.238 1 91.69 176 HIS A O 1
ATOM 1402 N N . GLY A 1 177 ? 3.154 3.066 7.48 1 89.19 177 GLY A N 1
ATOM 1403 C CA . GLY A 1 177 ? 2.254 3.037 6.336 1 89.19 177 GLY A CA 1
ATOM 1404 C C . GLY A 1 177 ? 1.819 1.636 5.953 1 89.19 177 GLY A C 1
ATOM 1405 O O . GLY A 1 177 ? 1.76 0.746 6.805 1 89.19 177 GLY A O 1
ATOM 1406 N N . GLY A 1 178 ? 1.323 1.548 4.656 1 92.31 178 GLY A N 1
ATOM 1407 C CA . GLY A 1 178 ? 0.785 0.262 4.242 1 92.31 178 GLY A CA 1
ATOM 1408 C C . GLY A 1 178 ? 1.222 -0.148 2.85 1 92.31 178 GLY A C 1
ATOM 1409 O O . GLY A 1 178 ? 1.418 0.703 1.979 1 92.31 178 GLY A O 1
ATOM 1410 N N . PHE A 1 179 ? 1.542 -1.404 2.684 1 94.56 179 PHE A N 1
ATOM 1411 C CA . PHE A 1 179 ? 1.708 -2.068 1.396 1 94.56 179 PHE A CA 1
ATOM 1412 C C . PHE A 1 179 ? 0.383 -2.641 0.907 1 94.56 179 PHE A C 1
ATOM 1414 O O . PHE A 1 179 ? -0.413 -3.143 1.702 1 94.56 179 PHE A O 1
ATOM 1421 N N . MET A 1 180 ? 0.116 -2.521 -0.395 1 94.69 180 MET A N 1
ATOM 1422 C CA . MET A 1 180 ? -1.134 -3.051 -0.931 1 94.69 180 MET A CA 1
ATOM 1423 C C . MET A 1 180 ? -0.904 -3.725 -2.281 1 94.69 180 MET A C 1
ATOM 1425 O O . MET A 1 180 ? -0.273 -3.148 -3.168 1 94.69 180 MET A O 1
ATOM 1429 N N . GLN A 1 181 ? -1.398 -4.918 -2.42 1 94.62 181 GLN A N 1
ATOM 1430 C CA . GLN A 1 181 ? -1.493 -5.641 -3.686 1 94.62 181 GLN A CA 1
ATOM 1431 C C . GLN A 1 181 ? -2.939 -6.016 -3.998 1 94.62 181 GLN A C 1
ATOM 1433 O O . GLN A 1 181 ? -3.619 -6.633 -3.176 1 94.62 181 GLN A O 1
ATOM 1438 N N . GLU A 1 182 ? -3.379 -5.582 -5.152 1 95.62 182 GLU A N 1
ATOM 1439 C CA . GLU A 1 182 ? -4.734 -5.887 -5.602 1 95.62 182 GLU A CA 1
ATOM 1440 C C . GLU A 1 182 ? -4.723 -6.57 -6.965 1 95.62 182 GLU A C 1
ATOM 1442 O O . GLU A 1 182 ? -3.906 -6.234 -7.828 1 95.62 182 GLU A O 1
ATOM 1447 N N . ASN A 1 183 ? -5.516 -7.566 -7.102 1 96.62 183 ASN A N 1
ATOM 1448 C CA . ASN A 1 183 ? -5.727 -8.281 -8.359 1 96.62 183 ASN A CA 1
ATOM 1449 C C . ASN A 1 183 ? -7.191 -8.242 -8.781 1 96.62 183 ASN A C 1
ATOM 1451 O O . ASN A 1 183 ? -8.07 -8.641 -8.023 1 96.62 183 ASN A O 1
ATOM 1455 N N . ARG A 1 184 ? -7.469 -7.707 -9.969 1 97.19 184 ARG A N 1
ATOM 1456 C CA . ARG A 1 184 ? -8.812 -7.625 -10.523 1 97.19 184 ARG A CA 1
ATOM 1457 C C . ARG A 1 184 ? -8.891 -8.328 -11.875 1 97.19 184 ARG A C 1
ATOM 1459 O O . ARG A 1 184 ? -9.625 -7.895 -12.766 1 97.19 184 ARG A O 1
ATOM 1466 N N . ARG A 1 185 ? -8.148 -9.375 -12.031 1 96.19 185 ARG A N 1
ATOM 1467 C CA . ARG A 1 185 ? -8.008 -10 -13.344 1 96.19 185 ARG A CA 1
ATOM 1468 C C . ARG A 1 185 ? -8.867 -11.258 -13.453 1 96.19 185 ARG A C 1
ATOM 1470 O O . ARG A 1 185 ? -8.93 -11.883 -14.508 1 96.19 185 ARG A O 1
ATOM 1477 N N . GLY A 1 186 ? -9.508 -11.688 -12.336 1 96.25 186 GLY A N 1
ATOM 1478 C CA . GLY A 1 186 ? -10.438 -12.812 -12.352 1 96.25 186 GLY A CA 1
ATOM 1479 C C . GLY A 1 186 ? -9.758 -14.156 -12.172 1 96.25 186 GLY A C 1
ATOM 1480 O O . GLY A 1 186 ? -10.391 -15.203 -12.328 1 96.25 186 GLY A O 1
ATOM 1481 N N . ARG A 1 187 ? -8.523 -14.156 -11.961 1 96.62 187 ARG A N 1
ATOM 1482 C CA . ARG A 1 187 ? -7.672 -15.297 -11.641 1 96.62 187 ARG A CA 1
ATOM 1483 C C . ARG A 1 187 ? -6.59 -14.898 -10.641 1 96.62 187 ARG A C 1
ATOM 1485 O O . ARG A 1 187 ? -6.578 -13.773 -10.141 1 96.62 187 ARG A O 1
ATOM 1492 N N . THR A 1 188 ? -5.719 -15.812 -10.219 1 94.94 188 THR A N 1
ATOM 1493 C CA . THR A 1 188 ? -4.695 -15.508 -9.227 1 94.94 188 THR A CA 1
ATOM 1494 C C . THR A 1 188 ? -3.75 -14.422 -9.742 1 94.94 188 THR A C 1
ATOM 1496 O O . THR A 1 188 ? -3.363 -13.523 -9 1 94.94 188 THR A O 1
ATOM 1499 N N . SER A 1 189 ? -3.434 -14.406 -11.156 1 91.75 189 SER A N 1
ATOM 1500 C CA . SER A 1 189 ? -2.715 -13.367 -11.898 1 91.75 189 SER A CA 1
ATOM 1501 C C . SER A 1 189 ? -1.22 -13.664 -11.945 1 91.75 189 SER A C 1
ATOM 1503 O O . SER A 1 189 ? -0.664 -14.25 -11.016 1 91.75 189 SER A O 1
ATOM 1505 N N . HIS A 1 190 ? -0.529 -13.125 -12.992 1 94.88 190 HIS A N 1
ATOM 1506 C CA . HIS A 1 190 ? 0.922 -13.125 -13.141 1 94.88 190 HIS A CA 1
ATOM 1507 C C . HIS A 1 190 ? 1.567 -12.062 -12.258 1 94.88 190 HIS A C 1
ATOM 1509 O O . HIS A 1 190 ? 2.691 -12.242 -11.781 1 94.88 190 HIS A O 1
ATOM 1515 N N . GLU A 1 191 ? 0.799 -11.039 -12.062 1 94.12 191 GLU A N 1
ATOM 1516 C CA . GLU A 1 191 ? 1.355 -9.766 -11.609 1 94.12 191 GLU A CA 1
ATOM 1517 C C . GLU A 1 191 ? 1.369 -9.68 -10.086 1 94.12 191 GLU A C 1
ATOM 1519 O O . GLU A 1 191 ? 2.277 -9.094 -9.5 1 94.12 191 GLU A O 1
ATOM 1524 N N . ASN A 1 192 ? 0.305 -10.234 -9.523 1 94.69 192 ASN A N 1
ATOM 1525 C CA . ASN A 1 192 ? 0.103 -10.047 -8.094 1 94.69 192 ASN A CA 1
ATOM 1526 C C . ASN A 1 192 ? -0.211 -11.367 -7.391 1 94.69 192 ASN A C 1
ATOM 1528 O O . ASN A 1 192 ? -1.336 -11.578 -6.938 1 94.69 192 ASN A O 1
ATOM 1532 N N . PHE A 1 193 ? 0.856 -12.164 -7.188 1 96.44 193 PHE A N 1
ATOM 1533 C CA . PHE A 1 193 ? 0.693 -13.422 -6.48 1 96.44 193 PHE A CA 1
ATOM 1534 C C . PHE A 1 193 ? 0.223 -13.188 -5.051 1 96.44 193 PHE A C 1
ATOM 1536 O O . PHE A 1 193 ? 0.742 -12.305 -4.359 1 96.44 193 PHE A O 1
ATOM 1543 N N . PRO A 1 194 ? -0.802 -13.922 -4.559 1 97.12 194 PRO A N 1
ATOM 1544 C CA . PRO A 1 194 ? -1.37 -13.672 -3.23 1 97.12 194 PRO A CA 1
ATOM 1545 C C . PRO A 1 194 ? -0.52 -14.266 -2.107 1 97.12 194 PRO A C 1
ATOM 1547 O O . PRO A 1 194 ? -1.011 -15.078 -1.316 1 97.12 194 PRO A O 1
ATOM 1550 N N . GLY A 1 195 ? 0.673 -13.82 -1.967 1 97.69 195 GLY A N 1
ATOM 1551 C CA . GLY A 1 195 ? 1.621 -14.203 -0.932 1 97.69 195 GLY A CA 1
ATOM 1552 C C . GLY A 1 195 ? 2.52 -13.062 -0.498 1 97.69 195 GLY A C 1
ATOM 1553 O O . GLY A 1 195 ? 2.816 -12.164 -1.287 1 97.69 195 GLY A O 1
ATOM 1554 N N . VAL A 1 196 ? 2.893 -13.102 0.735 1 98.25 196 VAL A N 1
ATOM 1555 C CA . VAL A 1 196 ? 3.807 -12.102 1.272 1 98.25 196 VAL A CA 1
ATOM 1556 C C . VAL A 1 196 ? 4.555 -12.672 2.475 1 98.25 196 VAL A C 1
ATOM 1558 O O . VAL A 1 196 ? 4.016 -13.508 3.207 1 98.25 196 VAL A O 1
ATOM 1561 N N . PHE A 1 197 ? 5.824 -12.312 2.613 1 98.69 197 PHE A N 1
ATOM 1562 C CA . PHE A 1 197 ? 6.602 -12.617 3.809 1 98.69 197 PHE A CA 1
ATOM 1563 C C . PHE A 1 197 ? 6.926 -11.352 4.586 1 98.69 197 PHE A C 1
ATOM 1565 O O . PHE A 1 197 ? 7.172 -10.297 3.994 1 98.69 197 PHE A O 1
ATOM 1572 N N . ALA A 1 198 ? 6.789 -11.422 5.836 1 98.44 198 ALA A N 1
ATOM 1573 C CA . ALA A 1 198 ? 7.262 -10.398 6.766 1 98.44 198 ALA A CA 1
ATOM 1574 C C . ALA A 1 198 ? 8.289 -10.977 7.734 1 98.44 198 ALA A C 1
ATOM 1576 O O . ALA A 1 198 ? 8.141 -12.102 8.211 1 98.44 198 ALA A O 1
ATOM 1577 N N . GLY A 1 199 ? 9.359 -10.242 7.973 1 98.06 199 GLY A N 1
ATOM 1578 C CA . GLY A 1 199 ? 10.383 -10.781 8.859 1 98.06 199 GLY A CA 1
ATOM 1579 C C . GLY A 1 199 ? 11.281 -9.711 9.453 1 98.06 199 GLY A C 1
ATOM 1580 O O . GLY A 1 199 ? 11.016 -8.516 9.297 1 98.06 199 GLY A O 1
ATOM 1581 N N . THR A 1 200 ? 12.219 -10.188 10.273 1 95.94 200 THR A N 1
ATOM 1582 C CA . THR A 1 200 ? 13.25 -9.297 10.797 1 95.94 200 THR A CA 1
ATOM 1583 C C . THR A 1 200 ? 14.102 -8.734 9.672 1 95.94 200 THR A C 1
ATOM 1585 O O . THR A 1 200 ? 14.266 -9.367 8.625 1 95.94 200 THR A O 1
ATOM 1588 N N . HIS A 1 201 ? 14.602 -7.586 9.938 1 94.62 201 HIS A N 1
ATOM 1589 C CA . HIS A 1 201 ? 15.445 -6.941 8.93 1 94.62 201 HIS A CA 1
ATOM 1590 C C . HIS A 1 201 ? 16.594 -7.852 8.508 1 94.62 201 HIS A C 1
ATOM 1592 O O . HIS A 1 201 ? 17.312 -8.383 9.352 1 94.62 201 HIS A O 1
ATOM 1598 N N . GLY A 1 202 ? 16.656 -8.102 7.273 1 94.31 202 GLY A N 1
ATOM 1599 C CA . GLY A 1 202 ? 17.781 -8.852 6.734 1 94.31 202 GLY A CA 1
ATOM 1600 C C . GLY A 1 202 ? 17.562 -10.352 6.742 1 94.31 202 GLY A C 1
ATOM 1601 O O . GLY A 1 202 ? 18.5 -11.125 6.539 1 94.31 202 GLY A O 1
ATOM 1602 N N . PHE A 1 203 ? 16.297 -10.734 7.016 1 96.81 203 PHE A N 1
ATOM 1603 C CA . PHE A 1 203 ? 16.062 -12.172 6.941 1 96.81 203 PHE A CA 1
ATOM 1604 C C . PHE A 1 203 ? 16.438 -12.711 5.57 1 96.81 203 PHE A C 1
ATOM 1606 O O . PHE A 1 203 ? 16.422 -11.977 4.582 1 96.81 203 PHE A O 1
ATOM 1613 N N . SER A 1 204 ? 16.844 -13.992 5.543 1 96.62 204 SER A N 1
ATOM 1614 C CA . SER A 1 204 ? 17.328 -14.633 4.324 1 96.62 204 SER A CA 1
ATOM 1615 C C . SER A 1 204 ? 16.797 -16.062 4.203 1 96.62 204 SER A C 1
ATOM 1617 O O . SER A 1 204 ? 15.797 -16.406 4.832 1 96.62 204 SER A O 1
ATOM 1619 N N . GLU A 1 205 ? 17.422 -16.812 3.328 1 97.75 205 GLU A N 1
ATOM 1620 C CA . GLU A 1 205 ? 17 -18.203 3.172 1 97.75 205 GLU A CA 1
ATOM 1621 C C . GLU A 1 205 ? 17.188 -18.984 4.465 1 97.75 205 GLU A C 1
ATOM 1623 O O . GLU A 1 205 ? 16.359 -19.828 4.812 1 97.75 205 GLU A O 1
ATOM 1628 N N . GLU A 1 206 ? 18.312 -18.688 5.172 1 95.81 206 GLU A N 1
ATOM 1629 C CA . GLU A 1 206 ? 18.734 -19.562 6.27 1 95.81 206 GLU A CA 1
ATOM 1630 C C . GLU A 1 206 ? 18.609 -18.844 7.613 1 95.81 206 GLU A C 1
ATOM 1632 O O . GLU A 1 206 ? 18.672 -19.484 8.672 1 95.81 206 GLU A O 1
ATOM 1637 N N . LEU A 1 207 ? 18.391 -17.562 7.555 1 93.75 207 LEU A N 1
ATOM 1638 C CA . LEU A 1 207 ? 18.484 -16.797 8.789 1 93.75 207 LEU A CA 1
ATOM 1639 C C . LEU A 1 207 ? 17.281 -15.883 8.961 1 93.75 207 LEU A C 1
ATOM 1641 O O . LEU A 1 207 ? 16.672 -15.469 7.973 1 93.75 207 LEU A O 1
ATOM 1645 N N . GLY A 1 208 ? 16.984 -15.656 10.266 1 95.56 208 GLY A N 1
ATOM 1646 C CA . GLY A 1 208 ? 16 -14.648 10.609 1 95.56 208 GLY A CA 1
ATOM 1647 C C . GLY A 1 208 ? 14.648 -15.234 10.961 1 95.56 208 GLY A C 1
ATOM 1648 O O . GLY A 1 208 ? 14.391 -16.422 10.711 1 95.56 208 GLY A O 1
ATOM 1649 N N . GLN A 1 209 ? 13.852 -14.422 11.664 1 96.81 209 GLN A N 1
ATOM 1650 C CA . GLN A 1 209 ? 12.453 -14.758 11.922 1 96.81 209 GLN A CA 1
ATOM 1651 C C . GLN A 1 209 ? 11.555 -14.273 10.789 1 96.81 209 GLN A C 1
ATOM 1653 O O . GLN A 1 209 ? 11.672 -13.133 10.336 1 96.81 209 GLN A O 1
ATOM 1658 N N . VAL A 1 210 ? 10.766 -15.203 10.328 1 98.25 210 VAL A N 1
ATOM 1659 C CA . VAL A 1 210 ? 9.938 -14.883 9.172 1 98.25 210 VAL A CA 1
ATOM 1660 C C . VAL A 1 210 ? 8.508 -15.375 9.406 1 98.25 210 VAL A C 1
ATOM 1662 O O . VAL A 1 210 ? 8.305 -16.453 9.977 1 98.25 210 VAL A O 1
ATOM 1665 N N . TRP A 1 211 ? 7.531 -14.547 9.094 1 98.62 211 TRP A N 1
ATOM 1666 C CA . TRP A 1 211 ? 6.125 -14.914 8.977 1 98.62 211 TRP A CA 1
ATOM 1667 C C . TRP A 1 211 ? 5.691 -14.93 7.512 1 98.62 211 TRP A C 1
ATOM 1669 O O . TRP A 1 211 ? 5.848 -13.938 6.797 1 98.62 211 TRP A O 1
ATOM 1679 N N . GLY A 1 212 ? 5.207 -16.062 7.07 1 98.62 212 GLY A N 1
ATOM 1680 C CA . GLY A 1 212 ? 4.746 -16.203 5.699 1 98.62 212 GLY A CA 1
ATOM 1681 C C . GLY A 1 212 ? 3.236 -16.297 5.582 1 98.62 212 GLY A C 1
ATOM 1682 O O . GLY A 1 212 ? 2.576 -16.891 6.434 1 98.62 212 GLY A O 1
ATOM 1683 N N . PHE A 1 213 ? 2.674 -15.703 4.48 1 98.75 213 PHE A N 1
ATOM 1684 C CA . PHE A 1 213 ? 1.23 -15.672 4.27 1 98.75 213 PHE A CA 1
ATOM 1685 C C . PHE A 1 213 ? 0.885 -16.062 2.84 1 98.75 213 PHE A C 1
ATOM 1687 O O . PHE A 1 213 ? 1.588 -15.695 1.898 1 98.75 213 PHE A O 1
ATOM 1694 N N . HIS A 1 214 ? -0.197 -16.797 2.635 1 98.69 214 HIS A N 1
ATOM 1695 C CA . HIS A 1 214 ? -0.756 -17.156 1.335 1 98.69 214 HIS A CA 1
ATOM 1696 C C . HIS A 1 214 ? -2.279 -17.203 1.387 1 98.69 214 HIS A C 1
ATOM 1698 O O . HIS A 1 214 ? -2.852 -17.828 2.283 1 98.69 214 HIS A O 1
ATOM 1704 N N . LEU A 1 215 ? -2.961 -16.5 0.479 1 98.75 215 LEU A N 1
ATOM 1705 C CA . LEU A 1 215 ? -4.414 -16.562 0.374 1 98.75 215 LEU A CA 1
ATOM 1706 C C . LEU A 1 215 ? -4.84 -17.656 -0.607 1 98.75 215 LEU A C 1
ATOM 1708 O O . LEU A 1 215 ? -4.461 -17.625 -1.779 1 98.75 215 LEU A O 1
ATOM 1712 N N . GLY A 1 216 ? -5.598 -18.641 -0.145 1 98.62 216 GLY A N 1
ATOM 1713 C CA . GLY A 1 216 ? -6.102 -19.703 -0.999 1 98.62 216 GLY A CA 1
ATOM 1714 C C . GLY A 1 216 ? -7.344 -19.312 -1.775 1 98.62 216 GLY A C 1
ATOM 1715 O O . GLY A 1 216 ? -8.461 -19.672 -1.403 1 98.62 216 GLY A O 1
ATOM 1716 N N . TRP A 1 217 ? -7.137 -18.578 -2.891 1 98.56 217 TRP A N 1
ATOM 1717 C CA . TRP A 1 217 ? -8.25 -18.078 -3.684 1 98.56 217 TRP A CA 1
ATOM 1718 C C . TRP A 1 217 ? -7.828 -17.844 -5.133 1 98.56 217 TRP A C 1
ATOM 1720 O O . TRP A 1 217 ? -6.734 -17.344 -5.398 1 98.56 217 TRP A O 1
ATOM 1730 N N . SER A 1 218 ? -8.727 -18.266 -6.098 1 98.62 218 SER A N 1
ATOM 1731 C CA . SER A 1 218 ? -8.336 -18.234 -7.504 1 98.62 218 SER A CA 1
ATOM 1732 C C . SER A 1 218 ? -9.055 -17.109 -8.25 1 98.62 218 SER A C 1
ATOM 1734 O O . SER A 1 218 ? -9.188 -17.156 -9.477 1 98.62 218 SER A O 1
ATOM 1736 N N . GLY A 1 219 ? -9.695 -16.141 -7.578 1 98.06 219 GLY A N 1
ATOM 1737 C CA . GLY A 1 219 ? -10.344 -14.977 -8.172 1 98.06 219 GLY A CA 1
ATOM 1738 C C . GLY A 1 219 ? -9.664 -13.672 -7.812 1 98.06 219 GLY A C 1
ATOM 1739 O O . GLY A 1 219 ? -8.438 -13.625 -7.656 1 98.06 219 GLY A O 1
ATOM 1740 N N . ASN A 1 220 ? -10.469 -12.531 -7.84 1 98.31 220 ASN A N 1
ATOM 1741 C CA . ASN A 1 220 ? -9.945 -11.242 -7.418 1 98.31 220 ASN A CA 1
ATOM 1742 C C . ASN A 1 220 ? -9.547 -11.25 -5.945 1 98.31 220 ASN A C 1
ATOM 1744 O O . ASN A 1 220 ? -10.25 -11.828 -5.113 1 98.31 220 ASN A O 1
ATOM 1748 N N . HIS A 1 221 ? -8.391 -10.688 -5.668 1 98.31 221 HIS A N 1
ATOM 1749 C CA . HIS A 1 221 ? -7.965 -10.719 -4.273 1 98.31 221 HIS A CA 1
ATOM 1750 C C . HIS A 1 221 ? -7.23 -9.438 -3.891 1 98.31 221 HIS A C 1
ATOM 1752 O O . HIS A 1 221 ? -6.816 -8.672 -4.762 1 98.31 221 HIS A O 1
ATOM 1758 N N . GLN A 1 222 ? -7.238 -9.242 -2.637 1 96.94 222 GLN A N 1
ATOM 1759 C CA . GLN A 1 222 ? -6.469 -8.148 -2.043 1 96.94 222 GLN A CA 1
ATOM 1760 C C . GLN A 1 222 ? -5.605 -8.648 -0.887 1 96.94 222 GLN A C 1
ATOM 1762 O O . GLN A 1 222 ? -6.062 -9.453 -0.066 1 96.94 222 GLN A O 1
ATOM 1767 N N . MET A 1 223 ? -4.363 -8.289 -0.904 1 96.38 223 MET A N 1
ATOM 1768 C CA . MET A 1 223 ? -3.406 -8.516 0.175 1 96.38 223 MET A CA 1
ATOM 1769 C C . MET A 1 223 ? -2.77 -7.203 0.619 1 96.38 223 MET A C 1
ATOM 1771 O O . MET A 1 223 ? -2.377 -6.383 -0.215 1 96.38 223 MET A O 1
ATOM 1775 N N . ARG A 1 224 ? -2.729 -6.992 1.939 1 96.81 224 ARG A N 1
ATOM 1776 C CA . ARG A 1 224 ? -2.105 -5.77 2.438 1 96.81 224 ARG A CA 1
ATOM 1777 C C . ARG A 1 224 ? -1.334 -6.035 3.727 1 96.81 224 ARG A C 1
ATOM 1779 O O . ARG A 1 224 ? -1.581 -7.031 4.41 1 96.81 224 ARG A O 1
ATOM 1786 N N . ALA A 1 225 ? -0.393 -5.219 4.031 1 97.62 225 ALA A N 1
ATOM 1787 C CA . ALA A 1 225 ? 0.364 -5.156 5.281 1 97.62 225 ALA A CA 1
ATOM 1788 C C . ALA A 1 225 ? 0.458 -3.727 5.797 1 97.62 225 ALA A C 1
ATOM 1790 O O . ALA A 1 225 ? 0.889 -2.824 5.074 1 97.62 225 ALA A O 1
ATOM 1791 N N . ASP A 1 226 ? 0.029 -3.525 7.047 1 96.5 226 ASP A N 1
ATOM 1792 C CA . ASP A 1 226 ? -0.016 -2.178 7.602 1 96.5 226 ASP A CA 1
ATOM 1793 C C . ASP A 1 226 ? 0.753 -2.098 8.914 1 96.5 226 ASP A C 1
ATOM 1795 O O . ASP A 1 226 ? 0.765 -3.055 9.695 1 96.5 226 ASP A O 1
ATOM 1799 N N . VAL A 1 227 ? 1.36 -0.974 9.086 1 95.38 227 VAL A N 1
ATOM 1800 C CA . VAL A 1 227 ? 1.874 -0.585 10.398 1 95.38 227 VAL A CA 1
ATOM 1801 C C . VAL A 1 227 ? 1.05 0.573 10.953 1 95.38 227 VAL A C 1
ATOM 1803 O O . VAL A 1 227 ? 0.968 1.638 10.336 1 95.38 227 VAL A O 1
ATOM 1806 N N . ARG A 1 228 ? 0.49 0.332 12.086 1 93 228 ARG A N 1
ATOM 1807 C CA . ARG A 1 228 ? -0.276 1.377 12.758 1 93 228 ARG A CA 1
ATOM 1808 C C . ARG A 1 228 ? 0.648 2.402 13.406 1 93 228 ARG A C 1
ATOM 1810 O O . ARG A 1 228 ? 1.821 2.117 13.656 1 93 228 ARG A O 1
ATOM 1817 N N . SER A 1 229 ? 0.116 3.529 13.75 1 90.62 229 SER A N 1
ATOM 1818 C CA . SER A 1 229 ? 0.913 4.586 14.375 1 90.62 229 SER A CA 1
ATOM 1819 C C . SER A 1 229 ? 1.363 4.188 15.773 1 90.62 229 SER A C 1
ATOM 1821 O O . SER A 1 229 ? 2.297 4.777 16.328 1 90.62 229 SER A O 1
ATOM 1823 N N . ASP A 1 230 ? 0.66 3.217 16.328 1 90.38 230 ASP A N 1
ATOM 1824 C CA . ASP A 1 230 ? 1.073 2.77 17.656 1 90.38 230 ASP A CA 1
ATOM 1825 C C . ASP A 1 230 ? 2.082 1.628 17.562 1 90.38 230 ASP A C 1
ATOM 1827 O O . ASP A 1 230 ? 2.439 1.022 18.578 1 90.38 230 ASP A O 1
ATOM 1831 N N . GLY A 1 231 ? 2.418 1.283 16.438 1 90.19 231 GLY A N 1
ATOM 1832 C CA . GLY A 1 231 ? 3.504 0.337 16.219 1 90.19 231 GLY A CA 1
ATOM 1833 C C . GLY A 1 231 ? 3.02 -1.071 15.938 1 90.19 231 GLY A C 1
ATOM 1834 O O . GLY A 1 231 ? 3.775 -1.899 15.422 1 90.19 231 GLY A O 1
ATOM 1835 N N . ARG A 1 232 ? 1.776 -1.358 16.391 1 94.75 232 ARG A N 1
ATOM 1836 C CA . ARG A 1 232 ? 1.228 -2.666 16.047 1 94.75 232 ARG A CA 1
ATOM 1837 C C . ARG A 1 232 ? 1.104 -2.822 14.531 1 94.75 232 ARG A C 1
ATOM 1839 O O . ARG A 1 232 ? 0.962 -1.835 13.812 1 94.75 232 ARG A O 1
ATOM 1846 N N . ARG A 1 233 ? 1.166 -3.994 14.047 1 95.94 233 ARG A N 1
ATOM 1847 C CA . ARG A 1 233 ? 1.162 -4.238 12.609 1 95.94 233 ARG A CA 1
ATOM 1848 C C . ARG A 1 233 ? 0.462 -5.555 12.273 1 95.94 233 ARG A C 1
ATOM 1850 O O . ARG A 1 233 ? 0.28 -6.402 13.148 1 95.94 233 ARG A O 1
ATOM 1857 N N . PHE A 1 234 ? -0.005 -5.684 11.047 1 97.62 234 PHE A N 1
ATOM 1858 C CA . PHE A 1 234 ? -0.778 -6.859 10.664 1 97.62 234 PHE A CA 1
ATOM 1859 C C . PHE A 1 234 ? -0.717 -7.078 9.156 1 97.62 234 PHE A C 1
ATOM 1861 O O . PHE A 1 234 ? -0.296 -6.191 8.414 1 97.62 234 PHE A O 1
ATOM 1868 N N . VAL A 1 235 ? -1.026 -8.281 8.75 1 98.25 235 VAL A N 1
ATOM 1869 C CA . VAL A 1 235 ? -1.352 -8.633 7.371 1 98.25 235 VAL A CA 1
ATOM 1870 C C . VAL A 1 235 ? -2.846 -8.922 7.25 1 98.25 235 VAL A C 1
ATOM 1872 O O . VAL A 1 235 ? -3.441 -9.531 8.141 1 98.25 235 VAL A O 1
ATOM 1875 N N . GLN A 1 236 ? -3.447 -8.367 6.242 1 98.06 236 GLN A N 1
ATOM 1876 C CA . GLN A 1 236 ? -4.855 -8.594 5.93 1 98.06 236 GLN A CA 1
ATOM 1877 C C . GLN A 1 236 ? -5.035 -9.07 4.492 1 98.06 236 GLN A C 1
ATOM 1879 O O . GLN A 1 236 ? -4.375 -8.57 3.578 1 98.06 236 GLN A O 1
ATOM 1884 N N . ALA A 1 237 ? -5.82 -10.125 4.316 1 98.38 237 ALA A N 1
ATOM 1885 C CA . ALA A 1 237 ? -6.031 -10.672 2.979 1 98.38 237 ALA A CA 1
ATOM 1886 C C . ALA A 1 237 ? -7.465 -11.164 2.811 1 98.38 237 ALA A C 1
ATOM 1888 O O . ALA A 1 237 ? -8.078 -11.648 3.768 1 98.38 237 ALA A O 1
ATOM 1889 N N . GLY A 1 238 ? -8.023 -11.031 1.638 1 98.38 238 GLY A N 1
ATOM 1890 C CA . GLY A 1 238 ? -9.367 -11.508 1.317 1 98.38 238 GLY A CA 1
ATOM 1891 C C . GLY A 1 238 ? -9.695 -11.398 -0.159 1 98.38 238 GLY A C 1
ATOM 1892 O O . GLY A 1 238 ? -8.852 -10.992 -0.963 1 98.38 238 GLY A O 1
ATOM 1893 N N . GLU A 1 239 ? -10.859 -11.938 -0.483 1 98.62 239 GLU A N 1
ATOM 1894 C CA . GLU A 1 239 ? -11.406 -11.742 -1.821 1 98.62 239 GLU A CA 1
ATOM 1895 C C . GLU A 1 239 ? -11.695 -10.266 -2.086 1 98.62 239 GLU A C 1
ATOM 1897 O O . GLU A 1 239 ? -12.219 -9.562 -1.215 1 98.62 239 GLU A O 1
ATOM 1902 N N . LEU A 1 240 ? -11.172 -9.766 -3.188 1 98.38 240 LEU A N 1
ATOM 1903 C CA . LEU A 1 240 ? -11.562 -8.43 -3.609 1 98.38 240 LEU A CA 1
ATOM 1904 C C . LEU A 1 240 ? -12.93 -8.445 -4.281 1 98.38 240 LEU A C 1
ATOM 1906 O O . LEU A 1 240 ? -13.086 -9.016 -5.363 1 98.38 240 LEU A O 1
ATOM 1910 N N . LEU A 1 241 ? -13.898 -7.84 -3.666 1 98.25 241 LEU A N 1
ATOM 1911 C CA . LEU A 1 241 ? -15.258 -7.801 -4.184 1 98.25 241 LEU A CA 1
ATOM 1912 C C . LEU A 1 241 ? -15.477 -6.562 -5.043 1 98.25 241 LEU A C 1
ATOM 1914 O O . LEU A 1 241 ? -15.172 -5.445 -4.617 1 98.25 241 LEU A O 1
ATOM 1918 N N . LEU A 1 242 ? -15.969 -6.805 -6.246 1 97.88 242 LEU A N 1
ATOM 1919 C CA . LEU A 1 242 ? -16.375 -5.672 -7.066 1 97.88 242 LEU A CA 1
ATOM 1920 C C . LEU A 1 242 ? -17.625 -5 -6.488 1 97.88 242 LEU A C 1
ATOM 1922 O O . LEU A 1 242 ? -18.312 -5.582 -5.645 1 97.88 242 LEU A O 1
ATOM 1926 N N . ALA A 1 243 ? -17.875 -3.771 -6.871 1 97.19 243 ALA A N 1
ATOM 1927 C CA . ALA A 1 243 ? -18.969 -2.982 -6.293 1 97.19 243 ALA A CA 1
ATOM 1928 C C . ALA A 1 243 ? -20.312 -3.697 -6.445 1 97.19 243 ALA A C 1
ATOM 1930 O O . ALA A 1 243 ? -20.703 -4.047 -7.559 1 97.19 243 ALA A O 1
ATOM 1931 N N . GLY A 1 244 ? -20.938 -3.998 -5.32 1 97.44 244 GLY A N 1
ATOM 1932 C CA . GLY A 1 244 ? -22.266 -4.594 -5.316 1 97.44 244 GLY A CA 1
ATOM 1933 C C . GLY A 1 244 ? -22.266 -6.074 -5.641 1 97.44 244 GLY A C 1
ATOM 1934 O O . GLY A 1 244 ? -23.312 -6.676 -5.863 1 97.44 244 GLY A O 1
ATOM 1935 N N . GLU A 1 245 ? -21.109 -6.707 -5.672 1 98.19 245 GLU A N 1
ATOM 1936 C CA . GLU A 1 245 ? -21 -8.102 -6.094 1 98.19 245 GLU A CA 1
ATOM 1937 C C . GLU A 1 245 ? -21.688 -9.031 -5.094 1 98.19 245 GLU A C 1
ATOM 1939 O O . GLU A 1 245 ? -22.281 -10.039 -5.48 1 98.19 245 GLU A O 1
ATOM 1944 N N . ILE A 1 246 ? -21.562 -8.719 -3.803 1 98.62 246 ILE A N 1
ATOM 1945 C CA . ILE A 1 246 ? -22.172 -9.547 -2.766 1 98.62 246 ILE A CA 1
ATOM 1946 C C . ILE A 1 246 ? -23.25 -8.742 -2.025 1 98.62 246 ILE A C 1
ATOM 1948 O O . ILE A 1 246 ? -22.922 -7.785 -1.316 1 98.62 246 ILE A O 1
ATOM 1952 N N . ILE A 1 247 ? -24.438 -9.031 -2.215 1 98.5 247 ILE A N 1
ATOM 1953 C CA . ILE A 1 247 ? -25.578 -8.508 -1.479 1 98.5 247 ILE A CA 1
ATOM 1954 C C . ILE A 1 247 ? -26.281 -9.641 -0.74 1 98.5 247 ILE A C 1
ATOM 1956 O O . ILE A 1 247 ? -26.938 -10.484 -1.359 1 98.5 247 ILE A O 1
ATOM 1960 N N . LEU A 1 248 ? -26.141 -9.68 0.516 1 98.69 248 LEU A N 1
ATOM 1961 C CA . LEU A 1 248 ? -26.656 -10.773 1.338 1 98.69 248 LEU A CA 1
ATOM 1962 C C . LEU A 1 248 ? -28.125 -10.578 1.648 1 98.69 248 LEU A C 1
ATOM 1964 O O . LEU A 1 248 ? -28.516 -9.586 2.275 1 98.69 248 LEU A O 1
ATOM 1968 N N . GLN A 1 249 ? -28.953 -11.523 1.218 1 98.44 249 GLN A N 1
ATOM 1969 C CA . GLN A 1 249 ? -30.344 -11.562 1.635 1 98.44 249 GLN A CA 1
ATOM 1970 C C . GLN A 1 249 ? -30.469 -11.953 3.105 1 98.44 249 GLN A C 1
ATOM 1972 O O . GLN A 1 249 ? -29.516 -12.453 3.705 1 98.44 249 GLN A O 1
ATOM 1977 N N . PRO A 1 250 ? -31.688 -11.617 3.707 1 98.5 250 PRO A N 1
ATOM 1978 C CA . PRO A 1 250 ? -31.875 -12.086 5.082 1 98.5 250 PRO A CA 1
ATOM 1979 C C . PRO A 1 250 ? -31.562 -13.578 5.242 1 98.5 250 PRO A C 1
ATOM 1981 O O . PRO A 1 250 ? -32.062 -14.398 4.477 1 98.5 250 PRO A O 1
ATOM 1984 N N . GLY A 1 251 ? -30.641 -13.883 6.133 1 98.5 251 GLY A N 1
ATOM 1985 C CA . GLY A 1 251 ? -30.297 -15.266 6.418 1 98.5 251 GLY A CA 1
ATOM 1986 C C . GLY A 1 251 ? -29.125 -15.766 5.605 1 98.5 251 GLY A C 1
ATOM 1987 O O . GLY A 1 251 ? -28.547 -16.812 5.914 1 98.5 251 GLY A O 1
ATOM 1988 N N . GLU A 1 252 ? -28.688 -15.008 4.602 1 98.62 252 GLU A N 1
ATOM 1989 C CA . GLU A 1 252 ? -27.609 -15.438 3.732 1 98.62 252 GLU A CA 1
ATOM 1990 C C . GLU A 1 252 ? -26.25 -15.133 4.355 1 98.62 252 GLU A C 1
ATOM 1992 O O . GLU A 1 252 ? -26.125 -14.211 5.164 1 98.62 252 GLU A O 1
ATOM 1997 N N . SER A 1 253 ? -25.234 -15.875 4.016 1 98.75 253 SER A N 1
ATOM 1998 C CA . SER A 1 253 ? -23.875 -15.734 4.551 1 98.75 253 SER A CA 1
ATOM 1999 C C . SER A 1 253 ? -22.859 -15.617 3.428 1 98.75 253 SER A C 1
ATOM 2001 O O . SER A 1 253 ? -23.109 -16.031 2.293 1 98.75 253 SER A O 1
ATOM 2003 N N . TYR A 1 254 ? -21.781 -14.969 3.695 1 98.75 254 TYR A N 1
ATOM 2004 C CA . TYR A 1 254 ? -20.562 -14.945 2.895 1 98.75 254 TYR A CA 1
ATOM 2005 C C . TYR A 1 254 ? -19.359 -15.383 3.721 1 98.75 254 TYR A C 1
ATOM 2007 O O . TYR A 1 254 ? -19.219 -15.008 4.891 1 98.75 254 TYR A O 1
ATOM 2015 N N . GLN A 1 255 ? -18.531 -16.219 3.188 1 98.62 255 GLN A N 1
ATOM 2016 C CA . GLN A 1 255 ? -17.312 -16.656 3.844 1 98.62 255 GLN A CA 1
ATOM 2017 C C . GLN A 1 255 ? -16.078 -16.234 3.055 1 98.62 255 GLN A C 1
ATOM 2019 O O . GLN A 1 255 ? -16.031 -16.391 1.833 1 98.62 255 GLN A O 1
ATOM 2024 N N . SER A 1 256 ? -15.117 -15.664 3.717 1 98.38 256 SER A N 1
ATOM 2025 C CA . SER A 1 256 ? -13.852 -15.312 3.082 1 98.38 256 SER A CA 1
ATOM 2026 C C . SER A 1 256 ? -13.07 -16.562 2.691 1 98.38 256 SER A C 1
ATOM 2028 O O . SER A 1 256 ? -13.305 -17.641 3.229 1 98.38 256 SER A O 1
ATOM 2030 N N . PRO A 1 257 ? -12.086 -16.438 1.678 1 98.38 257 PRO A N 1
ATOM 2031 C CA . PRO A 1 257 ? -11.125 -17.516 1.473 1 98.38 257 PRO A CA 1
ATOM 2032 C C . PRO A 1 257 ? -10.266 -17.781 2.705 1 98.38 257 PRO A C 1
ATOM 2034 O O . PRO A 1 257 ? -10.203 -16.953 3.609 1 98.38 257 PRO A O 1
ATOM 2037 N N . TRP A 1 258 ? -9.641 -18.953 2.74 1 98.62 258 TRP A N 1
ATOM 2038 C CA . TRP A 1 258 ? -8.703 -19.281 3.812 1 98.62 258 TRP A CA 1
ATOM 2039 C C . TRP A 1 258 ? -7.395 -18.516 3.645 1 98.62 258 TRP A C 1
ATOM 2041 O O . TRP A 1 258 ? -6.805 -18.516 2.559 1 98.62 258 TRP A O 1
ATOM 2051 N N . LEU A 1 259 ? -7.047 -17.797 4.641 1 98.75 259 LEU A N 1
ATOM 2052 C CA . LEU A 1 259 ? -5.695 -17.25 4.75 1 98.75 259 LEU A CA 1
ATOM 2053 C C . LEU A 1 259 ? -4.777 -18.234 5.473 1 98.75 259 LEU A C 1
ATOM 2055 O O . LEU A 1 259 ? -5.082 -18.672 6.586 1 98.75 259 LEU A O 1
ATOM 2059 N N . TYR A 1 260 ? -3.662 -18.594 4.828 1 98.81 260 TYR A N 1
ATOM 2060 C CA . TYR A 1 260 ? -2.66 -19.469 5.414 1 98.81 260 TYR A CA 1
ATOM 2061 C C . TYR A 1 260 ? -1.449 -18.672 5.895 1 98.81 260 TYR A C 1
ATOM 2063 O O . TYR A 1 260 ? -0.972 -17.781 5.199 1 98.81 260 TYR A O 1
ATOM 2071 N N . GLY A 1 261 ? -1.036 -18.984 7.098 1 98.19 261 GLY A N 1
ATOM 2072 C CA . GLY A 1 261 ? 0.156 -18.359 7.648 1 98.19 261 GLY A CA 1
ATOM 2073 C C . GLY A 1 261 ? 1.043 -19.328 8.406 1 98.19 261 GLY A C 1
ATOM 2074 O O . GLY A 1 261 ? 0.567 -20.359 8.914 1 98.19 261 GLY A O 1
ATOM 2075 N N . CYS A 1 262 ? 2.334 -19.016 8.453 1 97.44 262 CYS A N 1
ATOM 2076 C CA . CYS A 1 262 ? 3.252 -19.797 9.281 1 97.44 262 CYS A CA 1
ATOM 2077 C C . CYS A 1 262 ? 4.438 -18.953 9.727 1 97.44 262 CYS A C 1
ATOM 2079 O O . CYS A 1 262 ? 4.641 -17.844 9.219 1 97.44 262 CYS A O 1
ATOM 2081 N N . TYR A 1 263 ? 5.121 -19.438 10.75 1 97.81 263 TYR A N 1
ATOM 2082 C CA . TYR A 1 263 ? 6.277 -18.766 11.344 1 97.81 263 TYR A CA 1
ATOM 2083 C C . TYR A 1 263 ? 7.5 -19.688 11.32 1 97.81 263 TYR A C 1
ATOM 2085 O O . TYR A 1 263 ? 7.375 -20.906 11.453 1 97.81 263 TYR A O 1
ATOM 2093 N N . SER A 1 264 ? 8.656 -19.031 11.047 1 97.19 264 SER A N 1
ATOM 2094 C CA . SER A 1 264 ? 9.914 -19.766 11.195 1 97.19 264 SER A CA 1
ATOM 2095 C C . SER A 1 264 ? 11.008 -18.875 11.766 1 97.19 264 SER A C 1
ATOM 2097 O O . SER A 1 264 ? 11.102 -17.688 11.422 1 97.19 264 SER A O 1
ATOM 2099 N N . HIS A 1 265 ? 11.797 -19.438 12.633 1 95.38 265 HIS A N 1
ATOM 2100 C CA . HIS A 1 265 ? 13 -18.766 13.102 1 95.38 265 HIS A CA 1
ATOM 2101 C C . HIS A 1 265 ? 14.227 -19.219 12.312 1 95.38 265 HIS A C 1
ATOM 2103 O O . HIS A 1 265 ? 15.359 -18.891 12.68 1 95.38 265 HIS A O 1
ATOM 2109 N N . GLN A 1 266 ? 13.961 -20.016 11.273 1 95.06 266 GLN A N 1
ATOM 2110 C CA . GLN A 1 266 ? 15.031 -20.531 10.43 1 95.06 266 GLN A CA 1
ATOM 2111 C C . GLN A 1 266 ? 14.938 -19.984 9.008 1 95.06 266 GLN A C 1
ATOM 2113 O O . GLN A 1 266 ? 15.086 -20.719 8.039 1 95.06 266 GLN A O 1
ATOM 2118 N N . GLY A 1 267 ? 14.586 -18.75 8.93 1 96.94 267 GLY A N 1
ATOM 2119 C CA . GLY A 1 267 ? 14.547 -18.062 7.648 1 96.94 267 GLY A CA 1
ATOM 2120 C C . GLY A 1 267 ? 13.461 -18.578 6.727 1 96.94 267 GLY A C 1
ATOM 2121 O O . GLY A 1 267 ? 12.477 -19.156 7.191 1 96.94 267 GLY A O 1
ATOM 2122 N N . LEU A 1 268 ? 13.656 -18.312 5.484 1 98.38 268 LEU A N 1
ATOM 2123 C CA . LEU A 1 268 ? 12.68 -18.672 4.457 1 98.38 268 LEU A CA 1
ATOM 2124 C C . LEU A 1 268 ? 12.617 -20.172 4.246 1 98.38 268 LEU A C 1
ATOM 2126 O O . LEU A 1 268 ? 11.586 -20.703 3.842 1 98.38 268 LEU A O 1
ATOM 2130 N N . ASN A 1 269 ? 13.695 -20.875 4.547 1 98.12 269 ASN A N 1
ATOM 2131 C CA . ASN A 1 269 ? 13.68 -22.328 4.457 1 98.12 269 ASN A CA 1
ATOM 2132 C C . ASN A 1 269 ? 12.641 -22.938 5.395 1 98.12 269 ASN A C 1
ATOM 2134 O O . ASN A 1 269 ? 11.93 -23.875 5.016 1 98.12 269 ASN A O 1
ATOM 2138 N N . GLY A 1 270 ? 12.648 -22.391 6.582 1 97.5 270 GLY A N 1
ATOM 2139 C CA . GLY A 1 270 ? 11.648 -22.891 7.512 1 97.5 270 GLY A CA 1
ATOM 2140 C C . GLY A 1 270 ? 10.227 -22.688 7.016 1 97.5 270 GLY A C 1
ATOM 2141 O O . GLY A 1 270 ? 9.375 -23.562 7.18 1 97.5 270 GLY A O 1
ATOM 2142 N N . ILE A 1 271 ? 9.945 -21.578 6.453 1 98.06 271 ILE A N 1
ATOM 2143 C CA . ILE A 1 271 ? 8.633 -21.266 5.879 1 98.06 271 ILE A CA 1
ATOM 2144 C C . ILE A 1 271 ? 8.32 -22.266 4.766 1 98.06 271 ILE A C 1
ATOM 2146 O O . ILE A 1 271 ? 7.227 -22.844 4.723 1 98.06 271 ILE A O 1
ATOM 2150 N N . THR A 1 272 ? 9.25 -22.438 3.9 1 98.12 272 THR A N 1
ATOM 2151 C CA . THR A 1 272 ? 9.102 -23.328 2.756 1 98.12 272 THR A CA 1
ATOM 2152 C C . THR A 1 272 ? 8.766 -24.75 3.217 1 98.12 272 THR A C 1
ATOM 2154 O 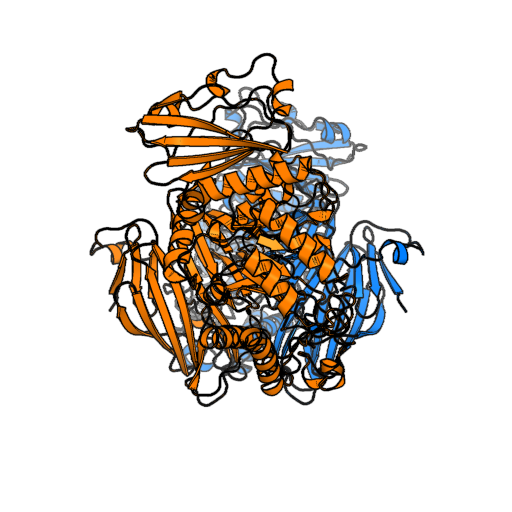O . THR A 1 272 ? 7.848 -25.375 2.684 1 98.12 272 THR A O 1
ATOM 2157 N N . GLN A 1 273 ? 9.477 -25.219 4.176 1 97.31 273 GLN A N 1
ATOM 2158 C CA . GLN A 1 273 ? 9.273 -26.578 4.668 1 97.31 273 GLN A CA 1
ATOM 2159 C C . GLN A 1 273 ? 7.863 -26.75 5.23 1 97.31 273 GLN A C 1
ATOM 2161 O O . GLN A 1 273 ? 7.215 -27.766 4.992 1 97.31 273 GLN A O 1
ATOM 2166 N N . ARG A 1 274 ? 7.426 -25.812 5.941 1 98 274 ARG A N 1
ATOM 2167 C CA . ARG A 1 274 ? 6.094 -25.875 6.543 1 98 274 ARG A CA 1
ATOM 2168 C C . ARG A 1 274 ? 5.008 -25.859 5.473 1 98 274 ARG A C 1
ATOM 2170 O O . ARG A 1 274 ? 4.082 -26.672 5.504 1 98 274 ARG A O 1
ATOM 2177 N N . PHE A 1 275 ? 5.082 -24.953 4.508 1 98.56 275 PHE A N 1
ATOM 2178 C CA . PHE A 1 275 ? 4.09 -24.875 3.441 1 98.56 275 PHE A CA 1
ATOM 2179 C C . PHE A 1 275 ? 4.129 -26.125 2.576 1 98.56 275 PHE A C 1
ATOM 2181 O O . PHE A 1 275 ? 3.08 -26.656 2.197 1 98.56 275 PHE A O 1
ATOM 2188 N N . HIS A 1 276 ? 5.328 -26.594 2.242 1 98.44 276 HIS A N 1
ATOM 2189 C CA . HIS A 1 276 ? 5.43 -27.797 1.423 1 98.44 276 HIS A CA 1
ATOM 2190 C C . HIS A 1 276 ? 4.758 -28.984 2.1 1 98.44 276 HIS A C 1
ATOM 2192 O O . HIS A 1 276 ? 3.969 -29.703 1.474 1 98.44 276 HIS A O 1
ATOM 2198 N N . GLN A 1 277 ? 5.113 -29.188 3.367 1 98 277 GLN A N 1
ATOM 2199 C CA . GLN A 1 277 ? 4.508 -30.297 4.094 1 98 277 GLN A CA 1
ATOM 2200 C C . GLN A 1 277 ? 2.992 -30.141 4.184 1 98 277 GLN A C 1
ATOM 2202 O O . GLN A 1 277 ? 2.246 -31.109 4.051 1 98 277 GLN A O 1
ATOM 2207 N N . PHE A 1 278 ? 2.549 -28.969 4.445 1 98.5 278 PHE A N 1
ATOM 2208 C CA . PHE A 1 278 ? 1.115 -28.703 4.527 1 98.5 278 PHE A CA 1
ATOM 2209 C C . PHE A 1 278 ? 0.431 -29.016 3.203 1 98.5 278 PHE A C 1
ATOM 2211 O O . PHE A 1 278 ? -0.652 -29.609 3.182 1 98.5 278 PHE A O 1
ATOM 2218 N N . VAL A 1 279 ? 1.002 -28.547 2.111 1 98.5 279 VAL A N 1
ATOM 2219 C CA . VAL A 1 279 ? 0.453 -28.812 0.785 1 98.5 279 VAL A CA 1
ATOM 2220 C C . VAL A 1 279 ? 0.352 -30.312 0.56 1 98.5 279 VAL A C 1
ATOM 2222 O O . VAL A 1 279 ? -0.695 -30.828 0.146 1 98.5 279 VAL A O 1
ATOM 2225 N N . ARG A 1 280 ? 1.388 -31.078 0.889 1 97.62 280 ARG A N 1
ATOM 2226 C CA . ARG A 1 280 ? 1.427 -32.531 0.695 1 97.62 280 ARG A CA 1
ATOM 2227 C C . ARG A 1 280 ? 0.354 -33.219 1.529 1 97.62 280 ARG A C 1
ATOM 2229 O O . ARG A 1 280 ? -0.294 -34.156 1.061 1 97.62 280 ARG A O 1
ATOM 2236 N N . ASP A 1 281 ? 0.142 -32.688 2.725 1 97.31 281 ASP A N 1
ATOM 2237 C CA . ASP A 1 281 ? -0.702 -33.375 3.688 1 97.31 281 ASP A CA 1
ATOM 2238 C C . ASP A 1 281 ? -2.162 -32.938 3.551 1 97.31 281 ASP A C 1
ATOM 2240 O O . ASP A 1 281 ? -3.07 -33.719 3.857 1 97.31 281 ASP A O 1
ATOM 2244 N N . ASN A 1 282 ? -2.355 -31.703 3.088 1 97.81 282 ASN A N 1
ATOM 2245 C CA . ASN A 1 282 ? -3.689 -31.156 3.312 1 97.81 282 ASN A CA 1
ATOM 2246 C C . ASN A 1 282 ? -4.273 -30.562 2.037 1 97.81 282 ASN A C 1
ATOM 2248 O O . ASN A 1 282 ? -5.473 -30.281 1.967 1 97.81 282 ASN A O 1
ATOM 2252 N N . ILE A 1 283 ? -3.488 -30.312 1.043 1 98.25 283 ILE A N 1
ATOM 2253 C CA . ILE A 1 283 ? -3.982 -29.547 -0.095 1 98.25 283 ILE A CA 1
ATOM 2254 C C . ILE A 1 283 ? -4.082 -30.453 -1.321 1 98.25 283 ILE A C 1
ATOM 2256 O O . ILE A 1 283 ? -5.184 -30.766 -1.78 1 98.25 283 ILE A O 1
ATOM 2260 N N . VAL A 1 284 ? -2.955 -30.969 -1.777 1 97.81 284 VAL A N 1
ATOM 2261 C CA . VAL A 1 284 ? -2.934 -31.703 -3.041 1 97.81 284 VAL A CA 1
ATOM 2262 C C . VAL A 1 284 ? -3.283 -33.156 -2.801 1 97.81 284 VAL A C 1
ATOM 2264 O O . VAL A 1 284 ? -2.877 -33.75 -1.792 1 97.81 284 VAL A O 1
ATOM 2267 N N . THR A 1 285 ? -4.055 -33.75 -3.621 1 96.19 285 THR A N 1
ATOM 2268 C CA . THR A 1 285 ? -4.363 -35.156 -3.637 1 96.19 285 THR A CA 1
ATOM 2269 C C . THR A 1 285 ? -4.027 -35.781 -4.992 1 96.19 285 THR A C 1
ATOM 2271 O O . THR A 1 285 ? -4.469 -35.281 -6.031 1 96.19 285 THR A O 1
ATOM 2274 N N . PHE A 1 286 ? -3.234 -36.781 -4.953 1 95.62 286 PHE A N 1
ATOM 2275 C CA . PHE A 1 286 ? -2.922 -37.5 -6.168 1 95.62 286 PHE A CA 1
ATOM 2276 C C . PHE A 1 286 ? -3.777 -38.781 -6.266 1 95.62 286 PHE A C 1
ATOM 2278 O O . PHE A 1 286 ? -4 -39.469 -5.27 1 95.62 286 PHE A O 1
ATOM 2285 N N . PRO A 1 287 ? -4.312 -39.125 -7.484 1 93.75 287 PRO A N 1
ATOM 2286 C CA . PRO A 1 287 ? -5.172 -40.281 -7.625 1 93.75 287 PRO A CA 1
ATOM 2287 C C . PRO A 1 287 ? -4.434 -41.594 -7.336 1 93.75 287 PRO A C 1
ATOM 2289 O O . PRO A 1 287 ? -5.055 -42.594 -6.934 1 93.75 287 PRO A O 1
ATOM 2292 N N . ASN A 1 288 ? -3.178 -41.594 -7.645 1 89.81 288 ASN A N 1
ATOM 2293 C CA . ASN A 1 288 ? -2.363 -42.781 -7.375 1 89.81 288 ASN A CA 1
ATOM 2294 C C . ASN A 1 288 ? -1 -42.406 -6.805 1 89.81 288 ASN A C 1
ATOM 2296 O O . ASN A 1 288 ? -0.592 -41.25 -6.879 1 89.81 288 ASN A O 1
ATOM 2300 N N . ASP A 1 289 ? -0.47 -43.375 -6.168 1 88 289 ASP A N 1
ATOM 2301 C CA . ASP A 1 289 ? 0.832 -43.156 -5.547 1 88 289 ASP A CA 1
ATOM 2302 C C . ASP A 1 289 ? 1.965 -43.594 -6.477 1 88 289 ASP A C 1
ATOM 2304 O O . ASP A 1 289 ? 2.637 -44.594 -6.227 1 88 289 ASP A O 1
ATOM 2308 N N . LYS A 1 290 ? 2.098 -43.031 -7.527 1 92.31 290 LYS A N 1
ATOM 2309 C CA . LYS A 1 290 ? 3.188 -43.312 -8.461 1 92.31 290 LYS A CA 1
ATOM 2310 C C . LYS A 1 290 ? 4.098 -42.094 -8.602 1 92.31 290 LYS A C 1
ATOM 2312 O O . LYS A 1 290 ? 3.699 -40.969 -8.289 1 92.31 290 LYS A O 1
ATOM 2317 N N . PRO A 1 291 ? 5.316 -42.406 -8.969 1 95.31 291 PRO A N 1
ATOM 2318 C CA . PRO A 1 291 ? 6.164 -41.25 -9.25 1 95.31 291 PRO A CA 1
ATOM 2319 C C . PRO A 1 291 ? 5.57 -40.312 -10.312 1 95.31 291 PRO A C 1
ATOM 2321 O O . PRO A 1 291 ? 4.914 -40.781 -11.25 1 95.31 291 PRO A O 1
ATOM 2324 N N . ARG A 1 292 ? 5.734 -39.062 -10.109 1 96.81 292 ARG A N 1
ATOM 2325 C CA . ARG A 1 292 ? 5.25 -38.125 -11.117 1 96.81 292 ARG A CA 1
ATOM 2326 C C . ARG A 1 292 ? 5.848 -38.438 -12.484 1 96.81 292 ARG A C 1
ATOM 2328 O O . ARG A 1 292 ? 7.07 -38.469 -12.641 1 96.81 292 ARG A O 1
ATOM 2335 N N . PRO A 1 293 ? 5.066 -38.625 -13.438 1 97.56 293 PRO A N 1
ATOM 2336 C CA . PRO A 1 293 ? 5.598 -39 -14.75 1 97.56 293 PRO A CA 1
ATOM 2337 C C . PRO A 1 293 ? 6.309 -37.844 -15.453 1 97.56 293 PRO A C 1
ATOM 2339 O O . PRO A 1 293 ? 5.875 -36.688 -15.359 1 97.56 293 PRO A O 1
ATOM 2342 N N . VAL A 1 294 ? 7.41 -38.188 -16.188 1 98.12 294 VAL A N 1
ATOM 2343 C CA . VAL A 1 294 ? 8.047 -37.219 -17.062 1 98.12 294 VAL A CA 1
ATOM 2344 C C . VAL A 1 294 ? 7.152 -36.969 -18.281 1 98.12 294 VAL A C 1
ATOM 2346 O O . VAL A 1 294 ? 6.742 -37.906 -18.953 1 98.12 294 VAL A O 1
ATOM 2349 N N . HIS A 1 295 ? 6.902 -35.656 -18.594 1 96.81 295 HIS A N 1
ATOM 2350 C CA . HIS A 1 295 ? 5.922 -35.25 -19.609 1 96.81 295 HIS A CA 1
ATOM 2351 C C . HIS A 1 295 ? 6.598 -34.906 -20.922 1 96.81 295 HIS A C 1
ATOM 2353 O O . HIS A 1 295 ? 7.734 -34.438 -20.938 1 96.81 295 HIS A O 1
ATOM 2359 N N . LEU A 1 296 ? 5.961 -35.25 -21.984 1 97.44 296 LEU A N 1
ATOM 2360 C CA . LEU A 1 296 ? 6.191 -34.5 -23.219 1 97.44 296 LEU A CA 1
ATOM 2361 C C . LEU A 1 296 ? 4.918 -33.781 -23.672 1 97.44 296 LEU A C 1
ATOM 2363 O O . LEU A 1 296 ? 3.852 -34.406 -23.734 1 97.44 296 LEU A O 1
ATOM 2367 N N . ASN A 1 297 ? 4.977 -32.531 -23.891 1 96.38 297 ASN A N 1
ATOM 2368 C CA . ASN A 1 297 ? 3.896 -31.719 -24.438 1 96.38 297 ASN A CA 1
ATOM 2369 C C . ASN A 1 297 ? 4.18 -31.312 -25.891 1 96.38 297 ASN A C 1
ATOM 2371 O O . ASN A 1 297 ? 5.281 -30.859 -26.203 1 96.38 297 ASN A O 1
ATOM 2375 N N . THR A 1 298 ? 3.258 -31.406 -26.766 1 93.5 298 THR A N 1
ATOM 2376 C CA . THR A 1 298 ? 3.488 -31.281 -28.203 1 93.5 298 THR A CA 1
ATOM 2377 C C . THR A 1 298 ? 3.441 -29.812 -28.625 1 93.5 298 THR A C 1
ATOM 2379 O O . THR A 1 298 ? 3.754 -29.484 -29.766 1 93.5 298 THR A O 1
ATOM 2382 N N . TRP A 1 299 ? 3.021 -28.875 -27.844 1 90.69 299 TRP A N 1
ATOM 2383 C CA . TRP A 1 299 ? 2.691 -27.5 -28.219 1 90.69 299 TRP A CA 1
ATOM 2384 C C . TRP A 1 299 ? 3.842 -26.859 -28.984 1 90.69 299 TRP A C 1
ATOM 2386 O O . TRP A 1 299 ? 3.688 -26.5 -30.156 1 90.69 299 TRP A O 1
ATOM 2396 N N . GLU A 1 300 ? 5.02 -26.797 -28.422 1 86.38 300 GLU A N 1
ATOM 2397 C CA . GLU A 1 300 ? 6.129 -26.125 -29.094 1 86.38 300 GLU A CA 1
ATOM 2398 C C . GLU A 1 300 ? 6.66 -26.953 -30.266 1 86.38 300 GLU A C 1
ATOM 2400 O O . GLU A 1 300 ? 7.418 -26.438 -31.094 1 86.38 300 GLU A O 1
ATOM 2405 N N . GLY A 1 301 ? 6.211 -28.141 -30.375 1 87.38 301 GLY A N 1
ATOM 2406 C CA . GLY A 1 301 ? 6.66 -29 -31.469 1 87.38 301 GLY A CA 1
ATOM 2407 C C . GLY A 1 301 ? 5.852 -28.812 -32.75 1 87.38 301 GLY A C 1
ATOM 2408 O O . GLY A 1 301 ? 6.414 -28.703 -33.844 1 87.38 301 GLY A O 1
ATOM 2409 N N . ILE A 1 302 ? 4.5 -28.766 -32.5 1 90.06 302 ILE A N 1
ATOM 2410 C CA . ILE A 1 302 ? 3.719 -28.859 -33.75 1 90.06 302 ILE A CA 1
ATOM 2411 C C . ILE A 1 302 ? 2.672 -27.75 -33.781 1 90.06 302 ILE A C 1
ATOM 2413 O O . ILE A 1 302 ? 2.023 -27.531 -34.812 1 90.06 302 ILE A O 1
ATOM 2417 N N . TYR A 1 303 ? 2.439 -27.031 -32.719 1 91.12 303 TYR A N 1
ATOM 2418 C CA . TYR A 1 303 ? 1.4 -26.016 -32.594 1 91.12 303 TYR A CA 1
ATOM 2419 C C . TYR A 1 303 ? 0.061 -26.547 -33.094 1 91.12 303 TYR A C 1
ATOM 2421 O O . TYR A 1 303 ? -0.447 -27.547 -32.594 1 91.12 303 TYR A O 1
ATOM 2429 N N . PHE A 1 304 ? -0.473 -26.016 -34.25 1 93 304 PHE A N 1
ATOM 2430 C CA . PHE A 1 304 ? -1.797 -26.422 -34.719 1 93 304 PHE A CA 1
ATOM 2431 C C . PHE A 1 304 ? -1.691 -27.453 -35.844 1 93 304 PHE A C 1
ATOM 2433 O O . PHE A 1 304 ? -2.707 -27.938 -36.344 1 93 304 PHE A O 1
ATOM 2440 N N . ASP A 1 305 ? -0.54 -27.844 -36.188 1 92.75 305 ASP A N 1
ATOM 2441 C CA . ASP A 1 305 ? -0.321 -28.766 -37.312 1 92.75 305 ASP A CA 1
ATOM 2442 C C . ASP A 1 305 ? -0.369 -30.219 -36.844 1 92.75 305 ASP A C 1
ATOM 2444 O O . ASP A 1 305 ? 0.667 -30.875 -36.75 1 92.75 305 ASP A O 1
ATOM 2448 N N . HIS A 1 306 ? -1.597 -30.781 -36.812 1 95.56 306 HIS A N 1
ATOM 2449 C CA . HIS A 1 306 ? -1.797 -32.125 -36.312 1 95.56 306 HIS A CA 1
ATOM 2450 C C . HIS A 1 306 ? -1.827 -33.156 -37.438 1 95.56 306 HIS A C 1
ATOM 2452 O O . HIS A 1 306 ? -2.664 -33.062 -38.344 1 95.56 306 HIS A O 1
ATOM 2458 N N . GLN A 1 307 ? -0.952 -34 -37.438 1 95.81 307 GLN A N 1
ATOM 2459 C CA . GLN A 1 307 ? -0.895 -35.188 -38.281 1 95.81 307 GLN A CA 1
ATOM 2460 C C . GLN A 1 307 ? -0.705 -36.438 -37.438 1 95.81 307 GLN A C 1
ATOM 2462 O O . GLN A 1 307 ? 0.372 -36.656 -36.875 1 95.81 307 GLN A O 1
ATOM 2467 N N . PRO A 1 308 ? -1.766 -37.312 -37.406 1 97 308 PRO A N 1
ATOM 2468 C CA . PRO A 1 308 ? -1.746 -38.438 -36.469 1 97 308 PRO A CA 1
ATOM 2469 C C . PRO A 1 308 ? -0.498 -39.312 -36.625 1 97 308 PRO A C 1
ATOM 2471 O O . PRO A 1 308 ? 0.098 -39.719 -35.625 1 97 308 PRO A O 1
ATOM 2474 N N . GLU A 1 309 ? -0.099 -39.594 -37.812 1 96.81 309 GLU A N 1
ATOM 2475 C CA . GLU A 1 309 ? 1.076 -40.438 -38.031 1 96.81 309 GLU A CA 1
ATOM 2476 C C . GLU A 1 309 ? 2.334 -39.75 -37.469 1 96.81 309 GLU A C 1
ATOM 2478 O O . GLU A 1 309 ? 3.176 -40.438 -36.875 1 96.81 309 GLU A O 1
ATOM 2483 N N . TYR A 1 310 ? 2.451 -38.531 -37.781 1 96.94 310 TYR A N 1
ATOM 2484 C CA . TYR A 1 310 ? 3.594 -37.812 -37.25 1 96.94 310 TYR A CA 1
ATOM 2485 C C . TYR A 1 310 ? 3.574 -37.75 -35.75 1 96.94 310 TYR A C 1
ATOM 2487 O O . TYR A 1 310 ? 4.617 -37.906 -35.094 1 96.94 310 TYR A O 1
ATOM 2495 N N . ILE A 1 311 ? 2.438 -37.5 -35.188 1 97.5 311 ILE A N 1
ATOM 2496 C CA . ILE A 1 311 ? 2.277 -37.469 -33.75 1 97.5 311 ILE A CA 1
ATOM 2497 C C . ILE A 1 311 ? 2.664 -38.812 -33.125 1 97.5 311 ILE A C 1
ATOM 2499 O O . ILE A 1 311 ? 3.307 -38.875 -32.094 1 97.5 311 ILE A O 1
ATOM 2503 N N . MET A 1 312 ? 2.266 -39.938 -33.781 1 97.94 312 MET A N 1
ATOM 2504 C CA . MET A 1 312 ? 2.666 -41.25 -33.312 1 97.94 312 MET A CA 1
ATOM 2505 C C . MET A 1 312 ? 4.18 -41.406 -33.406 1 97.94 312 MET A C 1
ATOM 2507 O O . MET A 1 312 ? 4.781 -42.031 -32.531 1 97.94 312 MET A O 1
ATOM 2511 N N . GLN A 1 313 ? 4.758 -40.812 -34.438 1 97.56 313 GLN A N 1
ATOM 2512 C CA . GLN A 1 313 ? 6.215 -40.844 -34.5 1 97.56 313 GLN A CA 1
ATOM 2513 C C . GLN A 1 313 ? 6.836 -40.062 -33.344 1 97.56 313 GLN A C 1
ATOM 2515 O O . GLN A 1 313 ? 7.84 -40.5 -32.781 1 97.56 313 GLN A O 1
ATOM 2520 N N . MET A 1 314 ? 6.297 -38.938 -33.031 1 97.31 314 MET A N 1
ATOM 2521 C CA . MET A 1 314 ? 6.754 -38.156 -31.891 1 97.31 314 MET A CA 1
ATOM 2522 C C . MET A 1 314 ? 6.688 -39 -30.609 1 97.31 314 MET A C 1
ATOM 2524 O O . MET A 1 314 ? 7.613 -38.969 -29.797 1 97.31 314 MET A O 1
ATOM 2528 N N . ALA A 1 315 ? 5.59 -39.719 -30.469 1 97.88 315 ALA A N 1
ATOM 2529 C CA . ALA A 1 315 ? 5.398 -40.531 -29.281 1 97.88 315 ALA A CA 1
ATOM 2530 C C . ALA A 1 315 ? 6.465 -41.625 -29.203 1 97.88 315 ALA A C 1
ATOM 2532 O O . ALA A 1 315 ? 6.969 -41.938 -28.125 1 97.88 315 ALA A O 1
ATOM 2533 N N . THR A 1 316 ? 6.754 -42.25 -30.328 1 97.94 316 THR A N 1
ATOM 2534 C CA . THR A 1 316 ? 7.781 -43.281 -30.359 1 97.94 316 THR A CA 1
ATOM 2535 C C . THR A 1 316 ? 9.133 -42.719 -29.906 1 97.94 316 THR A C 1
ATOM 2537 O O . THR A 1 316 ? 9.797 -43.312 -29.062 1 97.94 316 THR A O 1
ATOM 2540 N N . GLU A 1 317 ? 9.492 -41.594 -30.516 1 96.94 317 GLU A N 1
ATOM 2541 C CA . GLU A 1 317 ? 10.758 -40.969 -30.156 1 96.94 317 GLU A CA 1
ATOM 2542 C C . GLU A 1 317 ? 10.766 -40.531 -28.688 1 96.94 317 GLU A C 1
ATOM 2544 O O . GLU A 1 317 ? 11.797 -40.625 -28.016 1 96.94 317 GLU A O 1
ATOM 2549 N N . ALA A 1 318 ? 9.688 -40.031 -28.219 1 96.88 318 ALA A N 1
ATOM 2550 C CA . ALA A 1 318 ? 9.562 -39.594 -26.828 1 96.88 318 ALA A CA 1
ATOM 2551 C C . ALA A 1 318 ? 9.789 -40.781 -25.891 1 96.88 318 ALA A C 1
ATOM 2553 O O . ALA A 1 318 ? 10.469 -40.656 -24.859 1 96.88 318 ALA A O 1
ATOM 2554 N N . ALA A 1 319 ? 9.156 -41.875 -26.188 1 97.44 319 ALA A N 1
ATOM 2555 C CA . ALA A 1 319 ? 9.32 -43.094 -25.375 1 97.44 319 ALA A CA 1
ATOM 2556 C C . ALA A 1 319 ? 10.789 -43.5 -25.297 1 97.44 319 ALA A C 1
ATOM 2558 O O . ALA A 1 319 ? 11.273 -43.906 -24.25 1 97.44 319 ALA A O 1
ATOM 2559 N N . GLU A 1 320 ? 11.438 -43.375 -26.375 1 96.12 320 GLU A N 1
ATOM 2560 C CA . GLU A 1 320 ? 12.852 -43.719 -26.438 1 96.12 320 GLU A CA 1
ATOM 2561 C C . GLU A 1 320 ? 13.68 -42.812 -25.531 1 96.12 320 GLU A C 1
ATOM 2563 O O . GLU A 1 320 ? 14.703 -43.25 -24.984 1 96.12 320 GLU A O 1
ATOM 2568 N N . MET A 1 321 ? 13.242 -41.625 -25.453 1 96.69 321 MET A N 1
ATOM 2569 C CA . MET A 1 321 ? 13.953 -40.656 -24.625 1 96.69 321 MET A CA 1
ATOM 2570 C C . MET A 1 321 ? 13.664 -40.875 -23.141 1 96.69 321 MET A C 1
ATOM 2572 O O . MET A 1 321 ? 14.359 -40.344 -22.281 1 96.69 321 MET A O 1
ATOM 2576 N N . GLY A 1 322 ? 12.656 -41.625 -22.828 1 97.31 322 GLY A N 1
ATOM 2577 C CA . GLY A 1 322 ? 12.328 -41.938 -21.453 1 97.31 322 GLY A CA 1
ATOM 2578 C C . GLY A 1 322 ? 11.094 -41.188 -20.953 1 97.31 322 GLY A C 1
ATOM 2579 O O . GLY A 1 322 ? 10.805 -41.219 -19.75 1 97.31 322 GLY A O 1
ATOM 2580 N N . VAL A 1 323 ? 10.359 -40.562 -21.797 1 98.12 323 VAL A N 1
ATOM 2581 C CA . VAL A 1 323 ? 9.125 -39.875 -21.453 1 98.12 323 VAL A CA 1
ATOM 2582 C C . VAL A 1 323 ? 8.078 -40.875 -20.984 1 98.12 323 VAL A C 1
ATOM 2584 O O . VAL A 1 323 ? 8.039 -42 -21.484 1 98.12 323 VAL A O 1
ATOM 2587 N N . GLU A 1 324 ? 7.258 -40.438 -20.047 1 98.5 324 GLU A N 1
ATOM 2588 C CA . GLU A 1 324 ? 6.316 -41.375 -19.422 1 98.5 324 GLU A CA 1
ATOM 2589 C C . GLU A 1 324 ? 4.875 -40.906 -19.625 1 98.5 324 GLU A C 1
ATOM 2591 O O . GLU A 1 324 ? 3.938 -41.656 -19.328 1 98.5 324 GLU A O 1
ATOM 2596 N N . ARG A 1 325 ? 4.586 -39.812 -20.047 1 98.5 325 ARG A N 1
ATOM 2597 C CA . ARG A 1 325 ? 3.275 -39.25 -20.391 1 98.5 325 ARG A CA 1
ATOM 2598 C C . ARG A 1 325 ? 3.355 -38.375 -21.625 1 98.5 325 ARG A C 1
ATOM 2600 O O . ARG A 1 325 ? 4.223 -37.5 -21.703 1 98.5 325 ARG A O 1
ATOM 2607 N N . PHE A 1 326 ? 2.539 -38.656 -22.562 1 98.38 326 PHE A N 1
ATOM 2608 C CA . PHE A 1 326 ? 2.492 -37.906 -23.812 1 98.38 326 PHE A CA 1
ATOM 2609 C C . PHE A 1 326 ? 1.221 -37.094 -23.906 1 98.38 326 PHE A C 1
ATOM 2611 O O . PHE A 1 326 ? 0.113 -37.625 -23.828 1 98.38 326 PHE A O 1
ATOM 2618 N N . ILE A 1 327 ? 1.324 -35.781 -24.062 1 98.31 327 ILE A N 1
ATOM 2619 C CA . ILE A 1 327 ? 0.191 -34.844 -24.031 1 98.31 327 ILE A CA 1
ATOM 2620 C C . ILE A 1 327 ? 0.026 -34.219 -25.406 1 98.31 327 ILE A C 1
ATOM 2622 O O . ILE A 1 327 ? 0.946 -33.562 -25.922 1 98.31 327 ILE A O 1
ATOM 2626 N N . ILE A 1 328 ? -1.08 -34.375 -26.016 1 97.81 328 ILE A N 1
ATOM 2627 C CA . ILE A 1 328 ? -1.444 -33.594 -27.188 1 97.81 328 ILE A CA 1
ATOM 2628 C C . ILE A 1 328 ? -2.016 -32.25 -26.781 1 97.81 328 ILE A C 1
ATOM 2630 O O . ILE A 1 328 ? -3.016 -32.188 -26.062 1 97.81 328 ILE A O 1
ATOM 2634 N N . ASP A 1 329 ? -1.384 -31.25 -27.188 1 97.12 329 ASP A N 1
ATOM 2635 C CA . ASP A 1 329 ? -1.778 -29.906 -26.812 1 97.12 329 ASP A CA 1
ATOM 2636 C C . ASP A 1 329 ? -2.771 -29.312 -27.812 1 97.12 329 ASP A C 1
ATOM 2638 O O . ASP A 1 329 ? -3.432 -30.062 -28.547 1 97.12 329 ASP A O 1
ATOM 2642 N N . ASP A 1 330 ? -3.043 -28.047 -27.812 1 96 330 ASP A N 1
ATOM 2643 C CA . ASP A 1 330 ? -4.027 -27.297 -28.578 1 96 330 ASP A CA 1
ATOM 2644 C C . ASP A 1 330 ? -3.998 -27.703 -30.062 1 96 330 ASP A C 1
ATOM 2646 O O . ASP A 1 330 ? -2.961 -28.125 -30.562 1 96 330 ASP A O 1
ATOM 2650 N N . GLY A 1 331 ? -5.227 -27.781 -30.641 1 96.31 331 GLY A N 1
ATOM 2651 C CA . GLY A 1 331 ? -5.285 -28 -32.062 1 96.31 331 GLY A CA 1
ATOM 2652 C C . GLY A 1 331 ? -6.109 -29.219 -32.438 1 96.31 331 GLY A C 1
ATOM 2653 O O . GLY A 1 331 ? -6.492 -29.391 -33.625 1 96.31 331 GLY A O 1
ATOM 2654 N N . TRP A 1 332 ? -6.555 -30.109 -31.562 1 96.62 332 TRP A N 1
ATOM 2655 C CA . TRP A 1 332 ? -7.094 -31.438 -31.828 1 96.62 332 TRP A CA 1
ATOM 2656 C C . TRP A 1 332 ? -8.594 -31.359 -32.094 1 96.62 332 TRP A C 1
ATOM 2658 O O . TRP A 1 332 ? -9.188 -32.344 -32.594 1 96.62 332 TRP A O 1
ATOM 2668 N N . PHE A 1 333 ? -9.336 -30.359 -31.812 1 97.06 333 PHE A N 1
ATOM 2669 C CA . PHE A 1 333 ? -10.789 -30.297 -31.828 1 97.06 333 PHE A CA 1
ATOM 2670 C C . PHE A 1 333 ? -11.281 -29.547 -33.062 1 97.06 333 PHE A C 1
ATOM 2672 O O . PHE A 1 333 ? -10.508 -28.844 -33.719 1 97.06 333 PHE A O 1
ATOM 2679 N N . VAL A 1 334 ? -12.523 -29.609 -33.375 1 96.62 334 VAL A N 1
ATOM 2680 C CA . VAL A 1 334 ? -13.125 -29.25 -34.625 1 96.62 334 VAL A CA 1
ATOM 2681 C C . VAL A 1 334 ? -12.867 -27.781 -34.938 1 96.62 334 VAL A C 1
ATOM 2683 O O . VAL A 1 334 ? -13.148 -26.906 -34.094 1 96.62 334 VAL A O 1
ATOM 2686 N N . GLY A 1 335 ? -12.195 -27.562 -36.062 1 94.88 335 GLY A N 1
ATOM 2687 C CA . GLY A 1 335 ? -12.047 -26.219 -36.562 1 94.88 335 GLY A CA 1
ATOM 2688 C C . GLY A 1 335 ? -10.875 -25.469 -35.969 1 94.88 335 GLY A C 1
ATOM 2689 O O . GLY A 1 335 ? -10.633 -24.312 -36.281 1 94.88 335 GLY A O 1
ATOM 2690 N N . ARG A 1 336 ? -10.102 -26.047 -35.062 1 96.94 336 ARG A N 1
ATOM 2691 C CA . ARG A 1 336 ? -9.016 -25.359 -34.375 1 96.94 336 ARG A CA 1
ATOM 2692 C C . ARG A 1 336 ? -7.762 -25.328 -35.219 1 96.94 336 ARG A C 1
ATOM 2694 O O . ARG A 1 336 ? -6.824 -26.094 -35 1 96.94 336 ARG A O 1
ATOM 2701 N N . ASN A 1 337 ? -7.668 -24.312 -36.125 1 94.31 337 ASN A N 1
ATOM 2702 C CA . ASN A 1 337 ? -6.566 -24.172 -37.062 1 94.31 337 ASN A CA 1
ATOM 2703 C C . ASN A 1 337 ? -5.68 -22.969 -36.719 1 94.31 337 ASN A C 1
ATOM 2705 O O . ASN A 1 337 ? -4.699 -22.703 -37.406 1 94.31 337 ASN A O 1
ATOM 2709 N N . GLY A 1 338 ? -6.004 -22.344 -35.75 1 92 338 GLY A N 1
ATOM 2710 C CA . GLY A 1 338 ? -5.297 -21.156 -35.281 1 92 338 GLY A CA 1
ATOM 2711 C C . GLY A 1 338 ? -5.855 -20.609 -33.969 1 92 338 GLY A C 1
ATOM 2712 O O . GLY A 1 338 ? -6.801 -21.172 -33.406 1 92 338 GLY A O 1
ATOM 2713 N N . GLU A 1 339 ? -5.297 -19.547 -33.531 1 90.81 339 GLU A N 1
ATOM 2714 C CA . GLU A 1 339 ? -5.637 -19.016 -32.219 1 90.81 339 GLU A CA 1
ATOM 2715 C C . GLU A 1 339 ? -6.965 -18.266 -32.25 1 90.81 339 GLU A C 1
ATOM 2717 O O . GLU A 1 339 ? -7.539 -17.969 -31.219 1 90.81 339 GLU A O 1
ATOM 2722 N N . ARG A 1 340 ? -7.613 -18.031 -33.375 1 94.69 340 ARG A N 1
ATOM 2723 C CA . ARG A 1 340 ? -8.773 -17.141 -33.469 1 94.69 340 ARG A CA 1
ATOM 2724 C C . ARG A 1 340 ? -10.062 -17.938 -33.625 1 94.69 340 ARG A C 1
ATOM 2726 O O . ARG A 1 340 ? -11.141 -17.375 -33.781 1 94.69 340 ARG A O 1
ATOM 2733 N N . SER A 1 341 ? -9.938 -19.281 -33.531 1 94.69 341 SER A N 1
ATOM 2734 C CA . SER A 1 341 ? -11.156 -20.031 -33.844 1 94.69 341 SER A CA 1
ATOM 2735 C C . SER A 1 341 ? -11.328 -21.234 -32.938 1 94.69 341 SER A C 1
ATOM 2737 O O . SER A 1 341 ? -10.367 -21.656 -32.281 1 94.69 341 SER A O 1
ATOM 2739 N N . ALA A 1 342 ? -12.516 -21.641 -32.75 1 96 342 ALA A N 1
ATOM 2740 C CA . ALA A 1 342 ? -12.961 -22.984 -32.469 1 96 342 ALA A CA 1
ATOM 2741 C C . ALA A 1 342 ? -13.055 -23.203 -30.953 1 96 342 ALA A C 1
ATOM 2743 O O . ALA A 1 342 ? -13.672 -24.172 -30.484 1 96 342 ALA A O 1
ATOM 2744 N N . LEU A 1 343 ? -12.414 -22.359 -30.125 1 97.38 343 LEU A N 1
ATOM 2745 C CA . LEU A 1 343 ? -12.57 -22.578 -28.688 1 97.38 343 LEU A CA 1
ATOM 2746 C C . LEU A 1 343 ? -14.039 -22.734 -28.312 1 97.38 343 LEU A C 1
ATOM 2748 O O . LEU A 1 343 ? -14.883 -21.969 -28.781 1 97.38 343 LEU A O 1
ATOM 2752 N N . GLY A 1 344 ? -14.32 -23.672 -27.438 1 96.81 344 GLY A N 1
ATOM 2753 C CA . GLY A 1 344 ? -15.695 -23.984 -27.062 1 96.81 344 GLY A CA 1
ATOM 2754 C C . GLY A 1 344 ? -16.219 -25.25 -27.734 1 96.81 344 GLY A C 1
ATOM 2755 O O . GLY A 1 344 ? -17.141 -25.875 -27.219 1 96.81 344 GLY A O 1
ATOM 2756 N N . ASP A 1 345 ? -15.672 -25.562 -28.891 1 97.56 345 ASP A N 1
ATOM 2757 C CA . ASP A 1 345 ? -16.156 -26.703 -29.656 1 97.56 345 ASP A CA 1
ATOM 2758 C C . ASP A 1 345 ? -15.344 -27.953 -29.344 1 97.56 345 ASP A C 1
ATOM 2760 O O . ASP A 1 345 ? -14.617 -28.453 -30.203 1 97.56 345 ASP A O 1
ATOM 2764 N N . TRP A 1 346 ? -15.547 -28.578 -28.234 1 97.31 346 TRP A N 1
ATOM 2765 C CA . TRP A 1 346 ? -14.711 -29.656 -27.703 1 97.31 346 TRP A CA 1
ATOM 2766 C C . TRP A 1 346 ? -15.133 -31 -28.281 1 97.31 346 TRP A C 1
ATOM 2768 O O . TRP A 1 346 ? -15.43 -31.938 -27.531 1 97.31 346 TRP A O 1
ATOM 2778 N N . TYR A 1 347 ? -15.18 -31.094 -29.609 1 97.25 347 TYR A N 1
ATOM 2779 C CA . TYR A 1 347 ? -15.367 -32.281 -30.422 1 97.25 347 TYR A CA 1
ATOM 2780 C C . TYR A 1 347 ? -14.117 -32.625 -31.219 1 97.25 347 TYR A C 1
ATOM 2782 O O . TYR A 1 347 ? -13.461 -31.703 -31.734 1 97.25 347 TYR A O 1
ATOM 2790 N N . LEU A 1 348 ? -13.859 -33.875 -31.344 1 97 348 LEU A N 1
ATOM 2791 C CA . LEU A 1 348 ? -12.695 -34.281 -32.125 1 97 348 LEU A CA 1
ATOM 2792 C C . LEU A 1 348 ? -12.812 -33.812 -33.562 1 97 348 LEU A C 1
ATOM 2794 O O . LEU A 1 348 ? -13.883 -33.938 -34.188 1 97 348 LEU A O 1
ATOM 2798 N N . ASP A 1 349 ? -11.781 -33.188 -34.094 1 96.94 349 ASP A N 1
ATOM 2799 C CA . ASP A 1 349 ? -11.727 -32.844 -35.5 1 96.94 349 ASP A CA 1
ATOM 2800 C C . ASP A 1 349 ? -11.477 -34.094 -36.375 1 96.94 349 ASP A C 1
ATOM 2802 O O . ASP A 1 349 ? -10.32 -34.469 -36.562 1 96.94 349 ASP A O 1
ATOM 2806 N N . GLU A 1 350 ? -12.383 -34.531 -37 1 95.75 350 GLU A N 1
ATOM 2807 C CA . GLU A 1 350 ? -12.289 -35.781 -37.75 1 95.75 350 GLU A CA 1
ATOM 2808 C C . GLU A 1 350 ? -11.555 -35.562 -39.062 1 95.75 350 GLU A C 1
ATOM 2810 O O . GLU A 1 350 ? -11.117 -36.531 -39.688 1 95.75 350 GLU A O 1
ATOM 2815 N N . VAL A 1 351 ? -11.438 -34.344 -39.5 1 95.81 351 VAL A N 1
ATOM 2816 C CA . VAL A 1 351 ? -10.609 -34.062 -40.656 1 95.81 351 VAL A CA 1
ATOM 2817 C C . VAL A 1 351 ? -9.141 -34.312 -40.344 1 95.81 351 VAL A C 1
ATOM 2819 O O . VAL A 1 351 ? -8.422 -34.938 -41.125 1 95.81 351 VAL A O 1
ATOM 2822 N N . LYS A 1 352 ? -8.758 -33.906 -39.188 1 95.88 352 LYS A N 1
ATOM 2823 C CA . LYS A 1 352 ? -7.387 -34.094 -38.719 1 95.88 352 LYS A CA 1
ATOM 2824 C C . LYS A 1 352 ? -7.16 -35.562 -38.281 1 95.88 352 LYS A C 1
ATOM 2826 O O . LYS A 1 352 ? -6.062 -36.094 -38.438 1 95.88 352 LYS A O 1
ATOM 2831 N N . TYR A 1 353 ? -8.195 -36.094 -37.719 1 97.06 353 TYR A N 1
ATOM 2832 C CA . TYR A 1 353 ? -8.148 -37.469 -37.188 1 97.06 353 TYR A CA 1
ATOM 2833 C C . TYR A 1 353 ? -9.219 -38.312 -37.844 1 97.06 353 TYR A C 1
ATOM 2835 O O . TYR A 1 353 ? -10.156 -38.781 -37.156 1 97.06 353 TYR A O 1
ATOM 2843 N N . PRO A 1 354 ? -9.016 -38.688 -39 1 95.88 354 PRO A N 1
ATOM 2844 C CA . PRO A 1 354 ? -10.055 -39.406 -39.719 1 95.88 354 PRO A CA 1
ATOM 2845 C C . PRO A 1 354 ? -10.367 -40.75 -39.125 1 95.88 354 PRO A C 1
ATOM 2847 O O . PRO A 1 354 ? -11.477 -41.281 -39.312 1 95.88 354 PRO A O 1
ATOM 2850 N N . ASN A 1 355 ? -9.438 -41.375 -38.406 1 96.38 355 ASN A N 1
ATOM 2851 C CA . ASN A 1 355 ? -9.656 -42.688 -37.781 1 96.38 355 ASN A CA 1
ATOM 2852 C C . ASN A 1 355 ? -9.891 -42.562 -36.281 1 96.38 355 ASN A C 1
ATOM 2854 O O . ASN A 1 355 ? -9.727 -43.531 -35.531 1 96.38 355 ASN A O 1
ATOM 2858 N N . GLY A 1 356 ? -10.203 -41.312 -35.906 1 95.94 356 GLY A N 1
ATOM 2859 C CA . GLY A 1 356 ? -10.391 -41.094 -34.469 1 95.94 356 GLY A CA 1
ATOM 2860 C C . GLY A 1 356 ? -9.086 -40.906 -33.719 1 95.94 356 GLY A C 1
ATOM 2861 O O . GLY A 1 356 ? -8.008 -40.938 -34.312 1 95.94 356 GLY A O 1
ATOM 2862 N N . LEU A 1 357 ? -9.242 -40.688 -32.438 1 97.25 357 LEU A N 1
ATOM 2863 C CA . LEU A 1 357 ? -8.086 -40.438 -31.578 1 97.25 357 LEU A CA 1
ATOM 2864 C C . LEU A 1 357 ? -7.52 -41.75 -31.031 1 97.25 357 LEU A C 1
ATOM 2866 O O . LEU A 1 357 ? -6.383 -41.781 -30.562 1 97.25 357 LEU A O 1
ATOM 2870 N N . GLU A 1 358 ? -8.219 -42.812 -31.109 1 97.12 358 GLU A N 1
ATOM 2871 C CA . GLU A 1 358 ? -7.926 -44.094 -30.484 1 97.12 358 GLU A CA 1
ATOM 2872 C C . GLU A 1 358 ? -6.598 -44.656 -30.969 1 97.12 358 GLU A C 1
ATOM 2874 O O . GLU A 1 358 ? -5.773 -45.094 -30.172 1 97.12 358 GLU A O 1
ATOM 2879 N N . PRO A 1 359 ? -6.398 -44.594 -32.281 1 97.56 359 PRO A N 1
ATOM 2880 C CA . PRO A 1 359 ? -5.125 -45.156 -32.75 1 97.56 359 PRO A CA 1
ATOM 2881 C C . PRO A 1 359 ? -3.918 -44.438 -32.125 1 97.56 359 PRO A C 1
ATOM 2883 O O . PRO A 1 359 ? -2.922 -45.094 -31.812 1 97.56 359 PRO A O 1
ATOM 2886 N N . VAL A 1 360 ? -3.965 -43.188 -32.094 1 97.94 360 VAL A N 1
ATOM 2887 C CA . VAL A 1 360 ? -2.873 -42.438 -31.484 1 97.94 360 VAL A CA 1
ATOM 2888 C C . VAL A 1 360 ? -2.711 -42.812 -30.016 1 97.94 360 VAL A C 1
ATOM 2890 O O . VAL A 1 360 ? -1.598 -43.062 -29.562 1 97.94 360 VAL A O 1
ATOM 2893 N N . ILE A 1 361 ? -3.777 -42.906 -29.25 1 98.5 361 ILE A N 1
ATOM 2894 C CA . ILE A 1 361 ? -3.764 -43.219 -27.828 1 98.5 361 ILE A CA 1
ATOM 2895 C C . ILE A 1 361 ? -3.213 -44.625 -27.625 1 98.5 361 ILE A C 1
ATOM 2897 O O . ILE A 1 361 ? -2.387 -44.844 -26.734 1 98.5 361 ILE A O 1
ATOM 2901 N N . GLU A 1 362 ? -3.693 -45.531 -28.438 1 98.19 362 GLU A N 1
ATOM 2902 C CA . GLU A 1 362 ? -3.215 -46.906 -28.359 1 98.19 362 GLU A CA 1
ATOM 2903 C C . GLU A 1 362 ? -1.71 -46.969 -28.594 1 98.19 362 GLU A C 1
ATOM 2905 O O . GLU A 1 362 ? -1 -47.719 -27.906 1 98.19 362 GLU A O 1
ATOM 2910 N N . HIS A 1 363 ? -1.298 -46.281 -29.625 1 98.38 363 HIS A N 1
ATOM 2911 C CA . HIS A 1 363 ? 0.13 -46.25 -29.922 1 98.38 363 HIS A CA 1
ATOM 2912 C C . HIS A 1 363 ? 0.925 -45.719 -28.719 1 98.38 363 HIS A C 1
ATOM 2914 O O . HIS A 1 363 ? 1.954 -46.281 -28.359 1 98.38 363 HIS A O 1
ATOM 2920 N N . VAL A 1 364 ? 0.502 -44.625 -28.125 1 98.5 364 VAL A N 1
ATOM 2921 C CA . VAL A 1 364 ? 1.137 -44.031 -26.953 1 98.5 364 VAL A CA 1
ATOM 2922 C C . VAL A 1 364 ? 1.17 -45.031 -25.812 1 98.5 364 VAL A C 1
ATOM 2924 O O . VAL A 1 364 ? 2.213 -45.25 -25.188 1 98.5 364 VAL A O 1
ATOM 2927 N N . ASN A 1 365 ? 0.045 -45.75 -25.578 1 98.44 365 ASN A N 1
ATOM 2928 C CA . ASN A 1 365 ? -0.058 -46.719 -24.5 1 98.44 365 ASN A CA 1
ATOM 2929 C C . ASN A 1 365 ? 0.825 -47.938 -24.766 1 98.44 365 ASN A C 1
ATOM 2931 O O . ASN A 1 365 ? 1.407 -48.5 -23.844 1 98.44 365 ASN A O 1
ATOM 2935 N N . GLN A 1 366 ? 0.879 -48.281 -25.938 1 98.12 366 GLN A N 1
ATOM 2936 C CA . GLN A 1 366 ? 1.7 -49.438 -26.312 1 98.12 366 GLN A CA 1
ATOM 2937 C C . GLN A 1 366 ? 3.176 -49.188 -26.031 1 98.12 366 GLN A C 1
ATOM 2939 O O . GLN A 1 366 ? 3.939 -50.094 -25.766 1 98.12 366 GLN A O 1
ATOM 2944 N N . HIS A 1 367 ? 3.521 -47.969 -26.141 1 98.12 367 HIS A N 1
ATOM 2945 C CA . HIS A 1 367 ? 4.898 -47.594 -25.844 1 98.12 367 HIS A CA 1
ATOM 2946 C C . HIS A 1 367 ? 5.09 -47.344 -24.344 1 98.12 367 HIS A C 1
ATOM 2948 O O . HIS A 1 367 ? 6.102 -46.781 -23.938 1 98.12 367 HIS A O 1
ATOM 2954 N N . GLY A 1 368 ? 4.078 -47.625 -23.547 1 97.31 368 GLY A N 1
ATOM 2955 C CA . GLY A 1 368 ? 4.184 -47.594 -22.094 1 97.31 368 GLY A CA 1
ATOM 2956 C C . GLY A 1 368 ? 3.93 -46.219 -21.516 1 97.31 368 GLY A C 1
ATOM 2957 O O . GLY A 1 368 ? 4.188 -45.969 -20.344 1 97.31 368 GLY A O 1
ATOM 2958 N N . MET A 1 369 ? 3.445 -45.281 -22.25 1 98.5 369 MET A N 1
ATOM 2959 C CA . MET A 1 369 ? 3.219 -43.906 -21.781 1 98.5 369 MET A CA 1
ATOM 2960 C C . MET A 1 369 ? 1.736 -43.688 -21.516 1 98.5 369 MET A C 1
ATOM 2962 O O . MET A 1 369 ? 0.879 -44.25 -22.188 1 98.5 369 MET A O 1
ATOM 2966 N N . GLU A 1 370 ? 1.497 -42.844 -20.516 1 97.94 370 GLU A N 1
ATOM 2967 C CA . GLU A 1 370 ? 0.15 -42.312 -20.328 1 97.94 370 GLU A CA 1
ATOM 2968 C C . GLU A 1 370 ? -0.181 -41.25 -21.375 1 97.94 370 GLU A C 1
ATOM 2970 O O . GLU A 1 370 ? 0.72 -40.656 -21.953 1 97.94 370 GLU A O 1
ATOM 2975 N N . PHE A 1 371 ? -1.469 -41.094 -21.594 1 98.5 371 PHE A N 1
ATOM 2976 C CA . PHE A 1 371 ? -1.91 -40.125 -22.578 1 98.5 371 PHE A CA 1
ATOM 2977 C C . PHE A 1 371 ? -2.635 -38.969 -21.922 1 98.5 371 PHE A C 1
ATOM 2979 O O . PHE A 1 371 ? -3.42 -39.156 -20.984 1 98.5 371 PHE A O 1
ATOM 2986 N N . GLY A 1 372 ? -2.318 -37.719 -22.297 1 98.38 372 GLY A N 1
ATOM 2987 C CA . GLY A 1 372 ? -2.994 -36.531 -21.828 1 98.38 372 GLY A CA 1
ATOM 2988 C C . GLY A 1 372 ? -3.494 -35.656 -22.969 1 98.38 372 GLY A C 1
ATOM 2989 O O . GLY A 1 372 ? -3.092 -35.812 -24.125 1 98.38 372 GLY A O 1
ATOM 2990 N N . LEU A 1 373 ? -4.344 -34.688 -22.625 1 98.31 373 LEU A N 1
ATOM 2991 C CA . LEU A 1 373 ? -4.98 -33.812 -23.609 1 98.31 373 LEU A CA 1
ATOM 2992 C C . LEU A 1 373 ? -5.105 -32.375 -23.062 1 98.31 373 LEU A C 1
ATOM 2994 O O . LEU A 1 373 ? -5.367 -32.188 -21.859 1 98.31 373 LEU A O 1
ATOM 2998 N N . TRP A 1 374 ? -4.906 -31.422 -23.953 1 98.19 374 TRP A N 1
ATOM 2999 C CA . TRP A 1 374 ? -5.066 -30.016 -23.594 1 98.19 374 TRP A CA 1
ATOM 3000 C C . TRP A 1 374 ? -6.512 -29.562 -23.781 1 98.19 374 TRP A C 1
ATOM 3002 O O . TRP A 1 374 ? -7.164 -29.938 -24.75 1 98.19 374 TRP A O 1
ATOM 3012 N N . VAL A 1 375 ? -7.031 -28.781 -22.812 1 98.31 375 VAL A N 1
ATOM 3013 C CA . VAL A 1 375 ? -8.352 -28.172 -22.922 1 98.31 375 VAL A CA 1
ATOM 3014 C C . VAL A 1 375 ? -8.305 -26.75 -22.359 1 98.31 375 VAL A C 1
ATOM 3016 O O . VAL A 1 375 ? -7.457 -26.438 -21.531 1 98.31 375 VAL A O 1
ATOM 3019 N N . GLU A 1 376 ? -9.172 -25.875 -22.812 1 98.12 376 GLU A N 1
ATOM 3020 C CA . GLU A 1 376 ? -9.414 -24.547 -22.297 1 98.12 376 GLU A CA 1
ATOM 3021 C C . GLU A 1 376 ? -10.914 -24.25 -22.188 1 98.12 376 GLU A C 1
ATOM 3023 O O . GLU A 1 376 ? -11.43 -23.391 -22.891 1 98.12 376 GLU A O 1
ATOM 3028 N N . PRO A 1 377 ? -11.516 -24.906 -21.266 1 97.81 377 PRO A N 1
ATOM 3029 C CA . PRO A 1 377 ? -12.977 -24.984 -21.25 1 97.81 377 PRO A CA 1
ATOM 3030 C C . PRO A 1 377 ? -13.641 -23.641 -20.969 1 97.81 377 PRO A C 1
ATOM 3032 O O . PRO A 1 377 ? -14.789 -23.422 -21.375 1 97.81 377 PRO A O 1
ATOM 3035 N N . GLU A 1 378 ? -12.984 -22.719 -20.328 1 98.12 378 GLU A N 1
ATOM 3036 C CA . GLU A 1 378 ? -13.609 -21.484 -19.859 1 98.12 378 GLU A CA 1
ATOM 3037 C C . GLU A 1 378 ? -13.711 -20.469 -20.984 1 98.12 378 GLU A C 1
ATOM 3039 O O . GLU A 1 378 ? -14.352 -19.422 -20.812 1 98.12 378 GLU A O 1
ATOM 3044 N N . MET A 1 379 ? -13.133 -20.734 -22.141 1 98.25 379 MET A N 1
ATOM 3045 C CA . MET A 1 379 ? -13.031 -19.719 -23.188 1 98.25 379 MET A CA 1
ATOM 3046 C C . MET A 1 379 ? -13.852 -20.125 -24.406 1 98.25 379 MET A C 1
ATOM 3048 O O . MET A 1 379 ? -14.18 -21.312 -24.578 1 98.25 379 MET A O 1
ATOM 3052 N N . VAL A 1 380 ? -14.188 -19.125 -25.219 1 98.19 380 VAL A N 1
ATOM 3053 C CA . VAL A 1 380 ? -14.891 -19.328 -26.484 1 98.19 380 VAL A CA 1
ATOM 3054 C C . VAL A 1 380 ? -14.367 -18.344 -27.531 1 98.19 380 VAL A C 1
ATOM 3056 O O . VAL A 1 380 ? -14.062 -17.188 -27.203 1 98.19 380 VAL A O 1
ATOM 3059 N N . SER A 1 381 ? -14.164 -18.859 -28.703 1 97.81 381 SER A N 1
ATOM 3060 C CA . SER A 1 381 ? -13.828 -17.984 -29.828 1 97.81 381 SER A CA 1
ATOM 3061 C C . SER A 1 381 ? -15.094 -17.469 -30.516 1 97.81 381 SER A C 1
ATOM 3063 O O . SER A 1 381 ? -16.094 -18.172 -30.594 1 97.81 381 SER A O 1
ATOM 3065 N N . GLN A 1 382 ? -14.953 -16.25 -31.016 1 96.31 382 GLN A N 1
ATOM 3066 C CA . GLN A 1 382 ? -16.078 -15.742 -31.797 1 96.31 382 GLN A CA 1
ATOM 3067 C C . GLN A 1 382 ? -16.375 -16.641 -33 1 96.31 382 GLN A C 1
ATOM 3069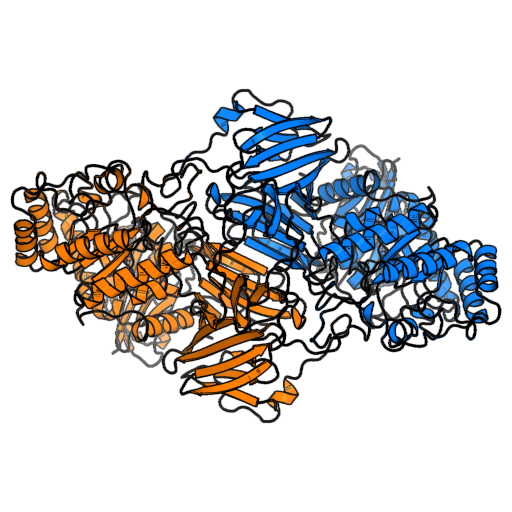 O O . GLN A 1 382 ? -17.531 -16.875 -33.344 1 96.31 382 GLN A O 1
ATOM 3074 N N . ASP A 1 383 ? -15.305 -17.047 -33.656 1 97.12 383 ASP A N 1
ATOM 3075 C CA . ASP A 1 383 ? -15.43 -18 -34.75 1 97.12 383 ASP A CA 1
ATOM 3076 C C . ASP A 1 383 ? -15.5 -19.438 -34.219 1 97.12 383 ASP A C 1
ATOM 3078 O O . ASP A 1 383 ? -14.547 -20.203 -34.375 1 97.12 383 ASP A O 1
ATOM 3082 N N . SER A 1 384 ? -16.594 -19.891 -33.656 1 97.62 384 SER A N 1
ATOM 3083 C CA . SER A 1 384 ? -16.891 -21.234 -33.156 1 97.62 384 SER A CA 1
ATOM 3084 C C . SER A 1 384 ? -18.375 -21.562 -33.312 1 97.62 384 SER A C 1
ATOM 3086 O O . SER A 1 384 ? -19.219 -20.656 -33.406 1 97.62 384 SER A O 1
ATOM 3088 N N . ASN A 1 385 ? -18.734 -22.766 -33.375 1 97.56 385 ASN A N 1
ATOM 3089 C CA . ASN A 1 385 ? -20.125 -23.203 -33.406 1 97.56 385 ASN A CA 1
ATOM 3090 C C . ASN A 1 385 ? -20.844 -22.812 -32.125 1 97.56 385 ASN A C 1
ATOM 3092 O O . ASN A 1 385 ? -22 -22.391 -32.156 1 97.56 385 ASN A O 1
ATOM 3096 N N . LEU A 1 386 ? -20.172 -23.016 -31.031 1 97.94 386 LEU A N 1
ATOM 3097 C CA . LEU A 1 386 ? -20.781 -22.703 -29.75 1 97.94 386 LEU A CA 1
ATOM 3098 C C . LEU A 1 386 ? -21.203 -21.234 -29.672 1 97.94 386 LEU A C 1
ATOM 3100 O O . LEU A 1 386 ? -22.312 -20.922 -29.25 1 97.94 386 LEU A O 1
ATOM 3104 N N . TYR A 1 387 ? -20.328 -20.328 -30.047 1 97.62 387 TYR A N 1
ATOM 3105 C CA . TYR A 1 387 ? -20.625 -18.906 -30 1 97.62 387 TYR A CA 1
ATOM 3106 C C . TYR A 1 387 ? -21.797 -18.562 -30.922 1 97.62 387 TYR A C 1
ATOM 3108 O O . TYR A 1 387 ? -22.672 -17.766 -30.562 1 97.62 387 TYR A O 1
ATOM 3116 N N . ARG A 1 388 ? -21.766 -19.125 -32.125 1 97.56 388 ARG A N 1
ATOM 3117 C CA . ARG A 1 388 ? -22.828 -18.875 -33.094 1 97.56 388 ARG A CA 1
ATOM 3118 C C . ARG A 1 388 ? -24.188 -19.328 -32.562 1 97.56 388 ARG A C 1
ATOM 3120 O O . ARG A 1 388 ? -25.203 -18.672 -32.75 1 97.56 388 ARG A O 1
ATOM 3127 N N . HIS A 1 389 ? -24.203 -20.422 -31.844 1 97.88 389 HIS A N 1
ATOM 3128 C CA . HIS A 1 389 ? -25.453 -20.984 -31.344 1 97.88 389 HIS A CA 1
ATOM 3129 C C . HIS A 1 389 ? -25.859 -20.328 -30.031 1 97.88 389 HIS A C 1
ATOM 3131 O O . HIS A 1 389 ? -27.062 -20.219 -29.734 1 97.88 389 HIS A O 1
ATOM 3137 N N . HIS A 1 390 ? -24.859 -19.969 -29.234 1 97.75 390 HIS A N 1
ATOM 3138 C CA . HIS A 1 390 ? -25.156 -19.484 -27.891 1 97.75 390 HIS A CA 1
ATOM 3139 C C . HIS A 1 390 ? -24.328 -18.25 -27.562 1 97.75 390 HIS A C 1
ATOM 3141 O O . HIS A 1 390 ? -23.562 -18.266 -26.578 1 97.75 390 HIS A O 1
ATOM 3147 N N . PRO A 1 391 ? -24.5 -17.203 -28.266 1 95.94 391 PRO A N 1
ATOM 3148 C CA . PRO A 1 391 ? -23.766 -15.984 -27.922 1 95.94 391 PRO A CA 1
ATOM 3149 C C . PRO A 1 391 ? -24.125 -15.469 -26.531 1 95.94 391 PRO A C 1
ATOM 3151 O O . PRO A 1 391 ? -23.328 -14.758 -25.906 1 95.94 391 PRO A O 1
ATOM 3154 N N . ASP A 1 392 ? -25.25 -15.906 -25.984 1 95.75 392 ASP A N 1
ATOM 3155 C CA . ASP A 1 392 ? -25.75 -15.477 -24.688 1 95.75 392 ASP A CA 1
ATOM 3156 C C . ASP A 1 392 ? -24.984 -16.172 -23.562 1 95.75 392 ASP A C 1
ATOM 3158 O O . ASP A 1 392 ? -25.141 -15.805 -22.391 1 95.75 392 ASP A O 1
ATOM 3162 N N . TRP A 1 393 ? -24.125 -17.188 -23.906 1 97.94 393 TRP A N 1
ATOM 3163 C CA . TRP A 1 393 ? -23.359 -17.891 -22.891 1 97.94 393 TRP A CA 1
ATOM 3164 C C . TRP A 1 393 ? -22.078 -17.156 -22.547 1 97.94 393 TRP A C 1
ATOM 3166 O O . TRP A 1 393 ? -21.375 -17.531 -21.609 1 97.94 393 TRP A O 1
ATOM 3176 N N . VAL A 1 394 ? -21.781 -16.031 -23.25 1 97.25 394 VAL A N 1
ATOM 3177 C CA . VAL A 1 394 ? -20.578 -15.25 -22.984 1 97.25 394 VAL A CA 1
ATOM 3178 C C . VAL A 1 394 ? -20.75 -14.438 -21.703 1 97.25 394 VAL A C 1
ATOM 3180 O O . VAL A 1 394 ? -21.781 -13.805 -21.484 1 97.25 394 VAL A O 1
ATOM 3183 N N . LEU A 1 395 ? -19.75 -14.555 -20.781 1 97.62 395 LEU A N 1
ATOM 3184 C CA . LEU A 1 395 ? -19.688 -13.727 -19.578 1 97.62 395 LEU A CA 1
ATOM 3185 C C . LEU A 1 395 ? -19.438 -12.266 -19.938 1 97.62 395 LEU A C 1
ATOM 3187 O O . LEU A 1 395 ? -18.406 -11.938 -20.516 1 97.62 395 LEU A O 1
ATOM 3191 N N . GLY A 1 396 ? -20.312 -11.398 -19.672 1 95.81 396 GLY A N 1
ATOM 3192 C CA . GLY A 1 396 ? -20.156 -10.008 -20.062 1 95.81 396 GLY A CA 1
ATOM 3193 C C . GLY A 1 396 ? -21.344 -9.141 -19.656 1 95.81 396 GLY A C 1
ATOM 3194 O O . GLY A 1 396 ? -22.219 -9.586 -18.906 1 95.81 396 GLY A O 1
ATOM 3195 N N . LEU A 1 397 ? -21.25 -7.898 -19.984 1 95.75 397 LEU A N 1
ATOM 3196 C CA . LEU A 1 397 ? -22.297 -6.914 -19.688 1 95.75 397 LEU A CA 1
ATOM 3197 C C . LEU A 1 397 ? -22.984 -6.449 -20.969 1 95.75 397 LEU A C 1
ATOM 3199 O O . LEU A 1 397 ? -22.328 -6.082 -21.938 1 95.75 397 LEU A O 1
ATOM 3203 N N . GLN A 1 398 ? -24.234 -6.504 -20.938 1 93.69 398 GLN A N 1
ATOM 3204 C CA . GLN A 1 398 ? -25.016 -6.035 -22.078 1 93.69 398 GLN A CA 1
ATOM 3205 C C . GLN A 1 398 ? -24.875 -4.527 -22.266 1 93.69 398 GLN A C 1
ATOM 3207 O O . GLN A 1 398 ? -24.797 -3.783 -21.281 1 93.69 398 GLN A O 1
ATOM 3212 N N . GLY A 1 399 ? -24.797 -4.148 -23.438 1 93.38 399 GLY A N 1
ATOM 3213 C CA . GLY A 1 399 ? -24.75 -2.725 -23.719 1 93.38 399 GLY A CA 1
ATOM 3214 C C . GLY A 1 399 ? -23.328 -2.199 -23.891 1 93.38 399 GLY A C 1
ATOM 3215 O O . GLY A 1 399 ? -23.141 -1.064 -24.328 1 93.38 399 GLY A O 1
ATOM 3216 N N . TYR A 1 400 ? -22.375 -2.975 -23.562 1 94.56 400 TYR A N 1
ATOM 3217 C CA . TYR A 1 400 ? -20.984 -2.562 -23.703 1 94.56 400 TYR A CA 1
ATOM 3218 C C . TYR A 1 400 ? -20.266 -3.41 -24.75 1 94.56 400 TYR A C 1
ATOM 3220 O O . TYR A 1 400 ? -20.594 -4.586 -24.938 1 94.56 400 TYR A O 1
ATOM 3228 N N . HIS A 1 401 ? -19.359 -2.746 -25.406 1 91.62 401 HIS A N 1
ATOM 3229 C CA . HIS A 1 401 ? -18.406 -3.527 -26.188 1 91.62 401 HIS A CA 1
ATOM 3230 C C . HIS A 1 401 ? -17.422 -4.273 -25.281 1 91.62 401 HIS A C 1
ATOM 3232 O O . HIS A 1 401 ? -16.781 -3.67 -24.422 1 91.62 401 HIS A O 1
ATOM 3238 N N . GLN A 1 402 ? -17.375 -5.531 -25.484 1 91.75 402 GLN A N 1
ATOM 3239 C CA . GLN A 1 402 ? -16.438 -6.312 -24.688 1 91.75 402 GLN A CA 1
ATOM 3240 C C . GLN A 1 402 ? -15.117 -6.5 -25.422 1 91.75 402 GLN A C 1
ATOM 3242 O O . GLN A 1 402 ? -15.078 -7.09 -26.516 1 91.75 402 GLN A O 1
ATOM 3247 N N . PRO A 1 403 ? -14.086 -5.996 -24.75 1 92.44 403 PRO A N 1
ATOM 3248 C CA . PRO A 1 403 ? -12.789 -6.25 -25.375 1 92.44 403 PRO A CA 1
ATOM 3249 C C . PRO A 1 403 ? -12.383 -7.723 -25.312 1 92.44 403 PRO A C 1
ATOM 3251 O O . PRO A 1 403 ? -12.602 -8.383 -24.297 1 92.44 403 PRO A O 1
ATOM 3254 N N . SER A 1 404 ? -11.836 -8.273 -26.438 1 94.75 404 SER A N 1
ATOM 3255 C CA . SER A 1 404 ? -11.297 -9.625 -26.422 1 94.75 404 SER A CA 1
ATOM 3256 C C . SER A 1 404 ? -9.883 -9.656 -25.859 1 94.75 404 SER A C 1
ATOM 3258 O O . SER A 1 404 ? -9.234 -8.609 -25.734 1 94.75 404 SER A O 1
ATOM 3260 N N . GLY A 1 405 ? -9.5 -10.688 -25.391 1 94.25 405 GLY A N 1
ATOM 3261 C CA . GLY A 1 405 ? -8.125 -11.055 -25.094 1 94.25 405 GLY A CA 1
ATOM 3262 C C . GLY A 1 405 ? -7.68 -12.328 -25.781 1 94.25 405 GLY A C 1
ATOM 3263 O O . GLY A 1 405 ? -8.383 -13.344 -25.734 1 94.25 405 GLY A O 1
ATOM 3264 N N . ARG A 1 406 ? -6.59 -12.234 -26.453 1 94.62 406 ARG A N 1
ATOM 3265 C CA . ARG A 1 406 ? -6.137 -13.336 -27.297 1 94.62 406 ARG A CA 1
ATOM 3266 C C . ARG A 1 406 ? -7.215 -13.742 -28.297 1 94.62 406 ARG A C 1
ATOM 3268 O O . ARG A 1 406 ? -7.391 -14.93 -28.578 1 94.62 406 ARG A O 1
ATOM 3275 N N . TRP A 1 407 ? -8.047 -12.852 -28.625 1 94.38 407 TRP A N 1
ATOM 3276 C CA . TRP A 1 407 ? -9.117 -12.977 -29.609 1 94.38 407 TRP A CA 1
ATOM 3277 C C . TRP A 1 407 ? -10.195 -13.938 -29.109 1 94.38 407 TRP A C 1
ATOM 3279 O O . TRP A 1 407 ? -10.82 -14.641 -29.906 1 94.38 407 TRP A O 1
ATOM 3289 N N . GLN A 1 408 ? -10.305 -14.07 -27.922 1 96.56 408 GLN A N 1
ATOM 3290 C CA . GLN A 1 408 ? -11.312 -14.961 -27.344 1 96.56 408 GLN A CA 1
ATOM 3291 C C . GLN A 1 408 ? -12.109 -14.25 -26.25 1 96.56 408 GLN A C 1
ATOM 3293 O O . GLN A 1 408 ? -11.773 -13.133 -25.859 1 96.56 408 GLN A O 1
ATOM 3298 N N . TYR A 1 409 ? -13.203 -14.828 -25.844 1 97.5 409 TYR A N 1
ATOM 3299 C CA . TYR A 1 409 ? -14.102 -14.375 -24.781 1 97.5 409 TYR A CA 1
ATOM 3300 C C . TYR A 1 409 ? -14.25 -15.445 -23.703 1 97.5 409 TYR A C 1
ATOM 3302 O O . TYR A 1 409 ? -13.734 -16.547 -23.844 1 97.5 409 TYR A O 1
ATOM 3310 N N . VAL A 1 410 ? -14.867 -15.031 -22.609 1 98 410 VAL A N 1
ATOM 3311 C CA . VAL A 1 410 ? -15.031 -15.93 -21.469 1 98 410 VAL A CA 1
ATOM 3312 C C . VAL A 1 410 ? -16.469 -16.453 -21.422 1 98 410 VAL A C 1
ATOM 3314 O O . VAL A 1 410 ? -17.422 -15.703 -21.641 1 98 410 VAL A O 1
ATOM 3317 N N . LEU A 1 411 ? -16.609 -17.719 -21.188 1 98.56 411 LEU A N 1
ATOM 3318 C CA . LEU A 1 411 ? -17.938 -18.312 -21.016 1 98.56 411 LEU A CA 1
ATOM 3319 C C . LEU A 1 411 ? -18.453 -18.094 -19.594 1 98.56 411 LEU A C 1
ATOM 3321 O O . LEU A 1 411 ? -17.672 -18.125 -18.641 1 98.56 411 LEU A O 1
ATOM 3325 N N . ASP A 1 412 ? -19.719 -17.844 -19.453 1 98.56 412 ASP A N 1
ATOM 3326 C CA . ASP A 1 412 ? -20.391 -17.688 -18.172 1 98.56 412 ASP A CA 1
ATOM 3327 C C . ASP A 1 412 ? -20.672 -19.047 -17.531 1 98.56 412 ASP A C 1
ATOM 3329 O O . ASP A 1 412 ? -21.703 -19.656 -17.797 1 98.56 412 ASP A O 1
ATOM 3333 N N . LEU A 1 413 ? -19.875 -19.422 -16.594 1 98.62 413 LEU A N 1
ATOM 3334 C CA . LEU A 1 413 ? -20 -20.719 -15.953 1 98.62 413 LEU A CA 1
ATOM 3335 C C . LEU A 1 413 ? -21.172 -20.734 -14.977 1 98.62 413 LEU A C 1
ATOM 3337 O O . LEU A 1 413 ? -21.609 -21.797 -14.531 1 98.62 413 LEU A O 1
ATOM 3341 N N . GLN A 1 414 ? -21.703 -19.578 -14.664 1 98.31 414 GLN A N 1
ATOM 3342 C CA . GLN A 1 414 ? -22.859 -19.5 -13.781 1 98.31 414 GLN A CA 1
ATOM 3343 C C . GLN A 1 414 ? -24.156 -19.781 -14.547 1 98.31 414 GLN A C 1
ATOM 3345 O O . GLN A 1 414 ? -25.219 -19.953 -13.938 1 98.31 414 GLN A O 1
ATOM 3350 N N . ASN A 1 415 ? -24.062 -19.75 -15.867 1 98.44 415 ASN A N 1
ATOM 3351 C CA . ASN A 1 415 ? -25.172 -20.219 -16.703 1 98.44 415 ASN A CA 1
ATOM 3352 C C . ASN A 1 415 ? -25.281 -21.734 -16.688 1 98.44 415 ASN A C 1
ATOM 3354 O O . ASN A 1 415 ? -24.375 -22.438 -17.125 1 98.44 415 ASN A O 1
ATOM 3358 N N . ASP A 1 416 ? -26.422 -22.25 -16.344 1 98.19 416 ASP A N 1
ATOM 3359 C CA . ASP A 1 416 ? -26.594 -23.688 -16.109 1 98.19 416 ASP A CA 1
ATOM 3360 C C . ASP A 1 416 ? -26.406 -24.484 -17.391 1 98.19 416 ASP A C 1
ATOM 3362 O O . ASP A 1 416 ? -25.828 -25.562 -17.375 1 98.19 416 ASP A O 1
ATOM 3366 N N . ASP A 1 417 ? -26.938 -23.953 -18.453 1 98.5 417 ASP A N 1
ATOM 3367 C CA . ASP A 1 417 ? -26.812 -24.656 -19.719 1 98.5 417 ASP A CA 1
ATOM 3368 C C . ASP A 1 417 ? -25.375 -24.703 -20.203 1 98.5 417 ASP A C 1
ATOM 3370 O O . ASP A 1 417 ? -24.906 -25.719 -20.719 1 98.5 417 ASP A O 1
ATOM 3374 N N . CYS A 1 418 ? -24.734 -23.562 -20.078 1 98.62 418 CYS A N 1
ATOM 3375 C CA . CYS A 1 418 ? -23.328 -23.484 -20.422 1 98.62 418 CYS A CA 1
ATOM 3376 C C . CYS A 1 418 ? -22.5 -24.453 -19.578 1 98.62 418 CYS A C 1
ATOM 3378 O O . CYS A 1 418 ? -21.672 -25.188 -20.094 1 98.62 418 CYS A O 1
ATOM 3380 N N . PHE A 1 419 ? -22.734 -24.422 -18.266 1 98.69 419 PHE A N 1
ATOM 3381 C CA . PHE A 1 419 ? -22.062 -25.312 -17.312 1 98.69 419 PHE A CA 1
ATOM 3382 C C . PHE A 1 419 ? -22.266 -26.766 -17.703 1 98.69 419 PHE A C 1
ATOM 3384 O O . PHE A 1 419 ? -21.297 -27.531 -17.766 1 98.69 419 PHE A O 1
ATOM 3391 N N . ARG A 1 420 ? -23.469 -27.156 -17.969 1 98.56 420 ARG A N 1
ATOM 3392 C CA . ARG A 1 420 ? -23.812 -28.531 -18.328 1 98.56 420 ARG A CA 1
ATOM 3393 C C . ARG A 1 420 ? -23.125 -28.938 -19.641 1 98.56 420 ARG A C 1
ATOM 3395 O O . ARG A 1 420 ? -22.625 -30.047 -19.75 1 98.56 420 ARG A O 1
ATOM 3402 N N . TYR A 1 421 ? -23.188 -28.047 -20.547 1 98.62 421 TYR A N 1
ATOM 3403 C CA . TYR A 1 421 ? -22.547 -28.312 -21.828 1 98.62 421 TYR A CA 1
ATOM 3404 C C . TYR A 1 421 ? -21.078 -28.641 -21.641 1 98.62 421 TYR A C 1
ATOM 3406 O O . TYR A 1 421 ? -20.578 -29.641 -22.188 1 98.62 421 TYR A O 1
ATOM 3414 N N . LEU A 1 422 ? -20.391 -27.812 -20.906 1 98.69 422 LEU A N 1
ATOM 3415 C CA . LEU A 1 422 ? -18.953 -28 -20.703 1 98.69 422 LEU A CA 1
ATOM 3416 C C . LEU A 1 422 ? -18.672 -29.297 -19.969 1 98.69 422 LEU A C 1
ATOM 3418 O O . LEU A 1 422 ? -17.766 -30.047 -20.328 1 98.69 422 LEU A O 1
ATOM 3422 N N . PHE A 1 423 ? -19.406 -29.531 -18.891 1 98.75 423 PHE A N 1
ATOM 3423 C CA . PHE A 1 423 ? -19.25 -30.797 -18.172 1 98.75 423 PHE A CA 1
ATOM 3424 C C . PHE A 1 423 ? -19.469 -31.984 -19.109 1 98.75 423 PHE A C 1
ATOM 3426 O O . PHE A 1 423 ? -18.672 -32.906 -19.125 1 98.75 423 PHE A O 1
ATOM 3433 N N . ASP A 1 424 ? -20.531 -31.938 -19.891 1 98.56 424 ASP A N 1
ATOM 3434 C CA . ASP A 1 424 ? -20.891 -33.062 -20.766 1 98.56 424 ASP A CA 1
ATOM 3435 C C . ASP A 1 424 ? -19.797 -33.281 -21.812 1 98.56 424 ASP A C 1
ATOM 3437 O O . ASP A 1 424 ? -19.484 -34.438 -22.125 1 98.56 424 ASP A O 1
ATOM 3441 N N . ARG A 1 425 ? -19.297 -32.25 -22.359 1 98.19 425 ARG A N 1
ATOM 3442 C CA . ARG A 1 425 ? -18.25 -32.375 -23.375 1 98.19 425 ARG A CA 1
ATOM 3443 C C . ARG A 1 425 ? -17 -33.031 -22.781 1 98.19 425 ARG A C 1
ATOM 3445 O O . ARG A 1 425 ? -16.422 -33.938 -23.375 1 98.19 425 ARG A O 1
ATOM 3452 N N . LEU A 1 426 ? -16.547 -32.562 -21.672 1 98.5 426 LEU A N 1
ATOM 3453 C CA . LEU A 1 426 ? -15.352 -33.094 -21.047 1 98.5 426 LEU A CA 1
ATOM 3454 C C . LEU A 1 426 ? -15.586 -34.531 -20.562 1 98.5 426 LEU A C 1
ATOM 3456 O O . LEU A 1 426 ? -14.703 -35.375 -20.703 1 98.5 426 LEU A O 1
ATOM 3460 N N . ASN A 1 427 ? -16.75 -34.75 -19.969 1 98.44 427 ASN A N 1
ATOM 3461 C CA . ASN A 1 427 ? -17.141 -36.094 -19.547 1 98.44 427 ASN A CA 1
ATOM 3462 C C . ASN A 1 427 ? -17.125 -37.062 -20.719 1 98.44 427 ASN A C 1
ATOM 3464 O O . ASN A 1 427 ? -16.672 -38.188 -20.578 1 98.44 427 ASN A O 1
ATOM 3468 N N . ALA A 1 428 ? -17.672 -36.625 -21.844 1 98.12 428 ALA A N 1
ATOM 3469 C CA . ALA A 1 428 ? -17.703 -37.5 -23.031 1 98.12 428 ALA A CA 1
ATOM 3470 C C . ALA A 1 428 ? -16.297 -37.875 -23.484 1 98.12 428 ALA A C 1
ATOM 3472 O O . ALA A 1 428 ? -16.031 -39 -23.844 1 98.12 428 ALA A O 1
ATOM 3473 N N . LEU A 1 429 ? -15.422 -36.875 -23.516 1 97.88 429 LEU A N 1
ATOM 3474 C CA . LEU A 1 429 ? -14.039 -37.125 -23.891 1 97.88 429 LEU A CA 1
ATOM 3475 C C . LEU A 1 429 ? -13.383 -38.156 -22.953 1 97.88 429 LEU A C 1
ATOM 3477 O O . LEU A 1 429 ? -12.758 -39.094 -23.406 1 97.88 429 LEU A O 1
ATOM 3481 N N . LEU A 1 430 ? -13.523 -37.938 -21.641 1 98.12 430 LEU A N 1
ATOM 3482 C CA . LEU A 1 430 ? -12.867 -38.75 -20.625 1 98.12 430 LEU A CA 1
ATOM 3483 C C . LEU A 1 430 ? -13.477 -40.156 -20.562 1 98.12 430 LEU A C 1
ATOM 3485 O O . LEU A 1 430 ? -12.812 -41.125 -20.156 1 98.12 430 LEU A O 1
ATOM 3489 N N . THR A 1 431 ? -14.758 -40.25 -20.969 1 97.88 431 THR A N 1
ATOM 3490 C CA . THR A 1 431 ? -15.43 -41.531 -20.969 1 97.88 431 THR A CA 1
ATOM 3491 C C . THR A 1 431 ? -15.047 -42.344 -22.219 1 97.88 431 THR A C 1
ATOM 3493 O O . THR A 1 431 ? -14.82 -43.562 -22.125 1 97.88 431 THR A O 1
ATOM 3496 N N . ARG A 1 432 ? -14.945 -41.688 -23.281 1 97.06 432 ARG A N 1
ATOM 3497 C CA . ARG A 1 432 ? -14.711 -42.344 -24.562 1 97.06 432 ARG A CA 1
ATOM 3498 C C . ARG A 1 432 ? -13.242 -42.719 -24.719 1 97.06 432 ARG A C 1
ATOM 3500 O O . ARG A 1 432 ? -12.93 -43.781 -25.25 1 97.06 432 ARG A O 1
ATOM 3507 N N . PHE A 1 433 ? -12.383 -41.844 -24.391 1 97.25 433 PHE A N 1
ATOM 3508 C CA . PHE A 1 433 ? -10.961 -42.031 -24.656 1 97.25 433 PHE A CA 1
ATOM 3509 C C . PHE A 1 433 ? -10.203 -42.312 -23.359 1 97.25 433 PHE A C 1
ATOM 3511 O O . PHE A 1 433 ? -10.562 -41.812 -22.297 1 97.25 433 PHE A O 1
ATOM 3518 N N . ASN A 1 434 ? -9.117 -43.125 -23.469 1 97.31 434 ASN A N 1
ATOM 3519 C CA . ASN A 1 434 ? -8.25 -43.375 -22.328 1 97.31 434 ASN A CA 1
ATOM 3520 C C . ASN A 1 434 ? -7.336 -42.188 -22.047 1 97.31 434 ASN A C 1
ATOM 3522 O O . ASN A 1 434 ? -6.121 -42.281 -22.219 1 97.31 434 ASN A O 1
ATOM 3526 N N . ILE A 1 435 ? -7.902 -41.125 -21.562 1 97.94 435 ILE A N 1
ATOM 3527 C CA . ILE A 1 435 ? -7.207 -39.906 -21.172 1 97.94 435 ILE A CA 1
ATOM 3528 C C . ILE A 1 435 ? -7.004 -39.875 -19.656 1 97.94 435 ILE A C 1
ATOM 3530 O O . ILE A 1 435 ? -7.973 -39.906 -18.891 1 97.94 435 ILE A O 1
ATOM 3534 N N . THR A 1 436 ? -5.785 -39.812 -19.219 1 97.25 436 THR A N 1
ATOM 3535 C CA . THR A 1 436 ? -5.516 -39.875 -17.781 1 97.25 436 THR A CA 1
ATOM 3536 C C . THR A 1 436 ? -5.039 -38.5 -17.297 1 97.25 436 THR A C 1
ATOM 3538 O O . THR A 1 436 ? -4.766 -38.344 -16.094 1 97.25 436 THR A O 1
ATOM 3541 N N . TYR A 1 437 ? -4.93 -37.562 -18.141 1 98.06 437 TYR A N 1
ATOM 3542 C CA . TYR A 1 437 ? -4.367 -36.281 -17.797 1 98.06 437 TYR A CA 1
ATOM 3543 C C . TYR A 1 437 ? -4.984 -35.188 -18.656 1 98.06 437 TYR A C 1
ATOM 3545 O O . TYR A 1 437 ? -5.125 -35.344 -19.875 1 98.06 437 TYR A O 1
ATOM 3553 N N . LEU A 1 438 ? -5.41 -34.031 -18.016 1 98.69 438 LEU A N 1
ATOM 3554 C CA . LEU A 1 438 ? -5.871 -32.844 -18.734 1 98.69 438 LEU A CA 1
ATOM 3555 C C . LEU A 1 438 ? -4.996 -31.656 -18.406 1 98.69 438 LEU A C 1
ATOM 3557 O O . LEU A 1 438 ? -4.809 -31.312 -17.234 1 98.69 438 LEU A O 1
ATOM 3561 N N . LYS A 1 439 ? -4.371 -31.062 -19.406 1 98.38 439 LYS A N 1
ATOM 3562 C CA . LYS A 1 439 ? -3.834 -29.703 -19.234 1 98.38 439 LYS A CA 1
ATOM 3563 C C . LYS A 1 439 ? -4.926 -28.656 -19.391 1 98.38 439 LYS A C 1
ATOM 3565 O O . LYS A 1 439 ? -5.391 -28.406 -20.516 1 98.38 439 LYS A O 1
ATOM 3570 N N . TRP A 1 440 ? -5.352 -28.125 -18.281 1 98.5 440 TRP A N 1
ATOM 3571 C CA . TRP A 1 440 ? -6.469 -27.188 -18.219 1 98.5 440 TRP A CA 1
ATOM 3572 C C . TRP A 1 440 ? -5.977 -25.734 -18.297 1 98.5 440 TRP A C 1
ATOM 3574 O O . TRP A 1 440 ? -5.41 -25.219 -17.328 1 98.5 440 TRP A O 1
ATOM 3584 N N . ASP A 1 441 ? -6.293 -25.031 -19.391 1 97.81 441 ASP A N 1
ATOM 3585 C CA . ASP A 1 441 ? -5.746 -23.688 -19.625 1 97.81 441 ASP A CA 1
ATOM 3586 C C . ASP A 1 441 ? -6.812 -22.625 -19.438 1 97.81 441 ASP A C 1
ATOM 3588 O O . ASP A 1 441 ? -8.008 -22.922 -19.438 1 97.81 441 ASP A O 1
ATOM 3592 N N . MET A 1 442 ? -6.426 -21.438 -19.109 1 97.5 442 MET A N 1
ATOM 3593 C CA . MET A 1 442 ? -7.203 -20.203 -19.047 1 97.5 442 MET A CA 1
ATOM 3594 C C . MET A 1 442 ? -6.375 -19.016 -19.516 1 97.5 442 MET A C 1
ATOM 3596 O O . MET A 1 442 ? -5.699 -18.359 -18.719 1 97.5 442 MET A O 1
ATOM 3600 N N . ASN A 1 443 ? -6.535 -18.578 -20.75 1 95.56 443 ASN A N 1
ATOM 3601 C CA . ASN A 1 443 ? -5.5 -17.766 -21.375 1 95.56 443 ASN A CA 1
ATOM 3602 C C . ASN A 1 443 ? -5.867 -16.297 -21.359 1 95.56 443 ASN A C 1
ATOM 3604 O O . ASN A 1 443 ? -5.082 -15.453 -21.812 1 95.56 443 ASN A O 1
ATOM 3608 N N . ARG A 1 444 ? -6.98 -15.93 -20.875 1 94.12 444 ARG A N 1
ATOM 3609 C CA . ARG A 1 444 ? -7.246 -14.5 -20.859 1 94.12 444 ARG A CA 1
ATOM 3610 C C . ARG A 1 444 ? -7.801 -14.055 -19.5 1 94.12 444 ARG A C 1
ATOM 3612 O O . ARG A 1 444 ? -8.328 -14.875 -18.75 1 94.12 444 ARG A O 1
ATOM 3619 N N . GLU A 1 445 ? -7.754 -12.773 -19.25 1 93.75 445 GLU A N 1
ATOM 3620 C CA . GLU A 1 445 ? -8.297 -12.117 -18.062 1 93.75 445 GLU A CA 1
ATOM 3621 C C . GLU A 1 445 ? -9.781 -11.805 -18.234 1 93.75 445 GLU A C 1
ATOM 3623 O O . GLU A 1 445 ? -10.305 -11.852 -19.344 1 93.75 445 GLU A O 1
ATOM 3628 N N . LEU A 1 446 ? -10.398 -11.562 -17.094 1 95.94 446 LEU A N 1
ATOM 3629 C CA . LEU A 1 446 ? -11.82 -11.227 -17.125 1 95.94 446 LEU A CA 1
ATOM 3630 C C . LEU A 1 446 ? -12.023 -9.711 -17.203 1 95.94 446 LEU A C 1
ATOM 3632 O O . LEU A 1 446 ? -11.609 -8.992 -16.281 1 95.94 446 LEU A O 1
ATOM 3636 N N . VAL A 1 447 ? -12.523 -9.219 -18.203 1 94.56 447 VAL A N 1
ATOM 3637 C CA . VAL A 1 447 ? -12.984 -7.836 -18.312 1 94.56 447 VAL A CA 1
ATOM 3638 C C . VAL A 1 447 ? -14.508 -7.801 -18.391 1 94.56 447 VAL A C 1
ATOM 3640 O O . VAL A 1 447 ? -15.125 -8.625 -19.062 1 94.56 447 VAL A O 1
ATOM 3643 N N . GLN A 1 448 ? -15.18 -6.961 -17.625 1 95.44 448 GLN A N 1
ATOM 3644 C CA . GLN A 1 448 ? -16.625 -6.844 -17.578 1 95.44 448 GLN A CA 1
ATOM 3645 C C . GLN A 1 448 ? -17.266 -8.172 -17.188 1 95.44 448 GLN A C 1
ATOM 3647 O O . GLN A 1 448 ? -18.188 -8.648 -17.859 1 95.44 448 GLN A O 1
ATOM 3652 N N . PRO A 1 449 ? -16.766 -8.828 -16.141 1 96.94 449 PRO A N 1
ATOM 3653 C CA . PRO A 1 449 ? -17.312 -10.117 -15.734 1 96.94 449 PRO A CA 1
ATOM 3654 C C . PRO A 1 449 ? -18.719 -9.992 -15.133 1 96.94 449 PRO A C 1
ATOM 3656 O O . PRO A 1 449 ? -18.875 -9.984 -13.914 1 96.94 449 PRO A O 1
ATOM 3659 N N . GLY A 1 450 ? -19.75 -10.008 -16.031 1 97.44 450 GLY A N 1
ATOM 3660 C CA . GLY A 1 450 ? -21.125 -9.828 -15.594 1 97.44 450 GLY A CA 1
ATOM 3661 C C . GLY A 1 450 ? -21.984 -11.062 -15.812 1 97.44 450 GLY A C 1
ATOM 3662 O O . GLY A 1 450 ? -21.906 -11.695 -16.859 1 97.44 450 GLY A O 1
ATOM 3663 N N . HIS A 1 451 ? -22.703 -11.508 -14.844 1 97.69 451 HIS A N 1
ATOM 3664 C CA . HIS A 1 451 ? -23.781 -12.492 -14.93 1 97.69 451 HIS A CA 1
ATOM 3665 C C . HIS A 1 451 ? -25.125 -11.852 -14.656 1 97.69 451 HIS A C 1
ATOM 3667 O O . HIS A 1 451 ? -25.391 -11.383 -13.539 1 97.69 451 HIS A O 1
ATOM 3673 N N . GLN A 1 452 ? -25.938 -11.781 -15.672 1 96.06 452 GLN A N 1
ATOM 3674 C CA . GLN A 1 452 ? -27.25 -11.156 -15.57 1 96.06 452 GLN A CA 1
ATOM 3675 C C . GLN A 1 452 ? -27.125 -9.719 -15.078 1 96.06 452 GLN A C 1
ATOM 3677 O O . GLN A 1 452 ? -27.875 -9.297 -14.195 1 96.06 452 GLN A O 1
ATOM 3682 N N . GLY A 1 453 ? -26.109 -9.07 -15.492 1 96.19 453 GLY A N 1
ATOM 3683 C CA . GLY A 1 453 ? -25.953 -7.648 -15.242 1 96.19 453 GLY A CA 1
ATOM 3684 C C . GLY A 1 453 ? -25.172 -7.359 -13.969 1 96.19 453 GLY A C 1
ATOM 3685 O O . GLY A 1 453 ? -24.734 -6.23 -13.742 1 96.19 453 GLY A O 1
ATOM 3686 N N . ARG A 1 454 ? -24.891 -8.297 -13.125 1 97.5 454 ARG A N 1
ATOM 3687 C CA . ARG A 1 454 ? -24.203 -8.117 -11.844 1 97.5 454 ARG A CA 1
ATOM 3688 C C . ARG A 1 454 ? -22.766 -8.617 -11.914 1 97.5 454 ARG A C 1
ATOM 3690 O O . ARG A 1 454 ? -22.453 -9.5 -12.711 1 97.5 454 ARG A O 1
ATOM 3697 N N . ALA A 1 455 ? -21.906 -7.984 -11.078 1 97.81 455 ALA A N 1
ATOM 3698 C CA . ALA A 1 455 ? -20.531 -8.477 -10.992 1 97.81 455 ALA A CA 1
ATOM 3699 C C . ALA A 1 455 ? -20.5 -9.953 -10.609 1 97.81 455 ALA A C 1
ATOM 3701 O O . ALA A 1 455 ? -21.281 -10.398 -9.758 1 97.81 455 ALA A O 1
ATOM 3702 N N . ALA A 1 456 ? -19.531 -10.734 -11.227 1 97.75 456 ALA A N 1
ATOM 3703 C CA . ALA A 1 456 ? -19.75 -12.172 -11.125 1 97.75 456 ALA A CA 1
ATOM 3704 C C . ALA A 1 456 ? -18.438 -12.922 -10.922 1 97.75 456 ALA A C 1
ATOM 3706 O O . ALA A 1 456 ? -18.359 -14.133 -11.164 1 97.75 456 ALA A O 1
ATOM 3707 N N . VAL A 1 457 ? -17.375 -12.242 -10.531 1 98.25 457 VAL A N 1
ATOM 3708 C CA . VAL A 1 457 ? -16.094 -12.938 -10.391 1 98.25 457 VAL A CA 1
ATOM 3709 C C . VAL A 1 457 ? -16.203 -14.008 -9.312 1 98.25 457 VAL A C 1
ATOM 3711 O O . VAL A 1 457 ? -15.719 -15.125 -9.492 1 98.25 457 VAL A O 1
ATOM 3714 N N . HIS A 1 458 ? -16.828 -13.672 -8.18 1 98.5 458 HIS A N 1
ATOM 3715 C CA . HIS A 1 458 ? -17.031 -14.617 -7.082 1 98.5 458 HIS A CA 1
ATOM 3716 C C . HIS A 1 458 ? -17.75 -15.867 -7.562 1 98.5 458 HIS A C 1
ATOM 3718 O O . HIS A 1 458 ? -17.281 -16.984 -7.352 1 98.5 458 HIS A O 1
ATOM 3724 N N . GLY A 1 459 ? -18.922 -15.633 -8.211 1 98.5 459 GLY A N 1
ATOM 3725 C CA . GLY A 1 459 ? -19.703 -16.75 -8.711 1 98.5 459 GLY A CA 1
ATOM 3726 C C . GLY A 1 459 ? -18.969 -17.547 -9.773 1 98.5 459 GLY A C 1
ATOM 3727 O O . GLY A 1 459 ? -19.078 -18.781 -9.805 1 98.5 459 GLY A O 1
ATOM 3728 N N . GLN A 1 460 ? -18.297 -16.844 -10.672 1 98.56 460 GLN A N 1
ATOM 3729 C CA . GLN A 1 460 ? -17.531 -17.469 -11.742 1 98.56 460 GLN A CA 1
ATOM 3730 C C . GLN A 1 460 ? -16.469 -18.406 -11.172 1 98.56 460 GLN A C 1
ATOM 3732 O O . GLN A 1 460 ? -16.266 -19.516 -11.672 1 98.56 460 GLN A O 1
ATOM 3737 N N . THR A 1 461 ? -15.734 -17.984 -10.148 1 98.62 461 THR A N 1
ATOM 3738 C CA . THR A 1 461 ? -14.672 -18.766 -9.516 1 98.62 461 THR A CA 1
ATOM 3739 C C . THR A 1 461 ? -15.242 -20.016 -8.859 1 98.62 461 THR A C 1
ATOM 3741 O O . THR A 1 461 ? -14.703 -21.109 -9.023 1 98.62 461 THR A O 1
ATOM 3744 N N . HIS A 1 462 ? -16.312 -19.844 -8.141 1 98.69 462 HIS A N 1
ATOM 3745 C CA . HIS A 1 462 ? -16.953 -21 -7.496 1 98.69 462 HIS A CA 1
ATOM 3746 C C . HIS A 1 462 ? -17.484 -21.969 -8.531 1 98.69 462 HIS A C 1
ATOM 3748 O O . HIS A 1 462 ? -17.469 -23.188 -8.312 1 98.69 462 HIS A O 1
ATOM 3754 N N . ALA A 1 463 ? -18.031 -21.438 -9.625 1 98.75 463 ALA A N 1
ATOM 3755 C CA . ALA A 1 463 ? -18.516 -22.312 -10.688 1 98.75 463 ALA A CA 1
ATOM 3756 C C . ALA A 1 463 ? -17.391 -23.141 -11.289 1 98.75 463 ALA A C 1
ATOM 3758 O O . ALA A 1 463 ? -17.578 -24.297 -11.633 1 98.75 463 ALA A O 1
ATOM 3759 N N . LEU A 1 464 ? -16.266 -22.531 -11.469 1 98.69 464 LEU A N 1
ATOM 3760 C CA . LEU A 1 464 ? -15.086 -23.266 -11.93 1 98.69 464 LEU A CA 1
ATOM 3761 C C . LEU A 1 464 ? -14.742 -24.406 -10.977 1 98.69 464 LEU A C 1
ATOM 3763 O O . LEU A 1 464 ? -14.516 -25.531 -11.406 1 98.69 464 LEU A O 1
ATOM 3767 N N . TYR A 1 465 ? -14.68 -24.094 -9.648 1 98.75 465 TYR A N 1
ATOM 3768 C CA . TYR A 1 465 ? -14.406 -25.125 -8.648 1 98.75 465 TYR A CA 1
ATOM 3769 C C . TYR A 1 465 ? -15.398 -26.266 -8.766 1 98.75 465 TYR A C 1
ATOM 3771 O O . TYR A 1 465 ? -15 -27.438 -8.766 1 98.75 465 TYR A O 1
ATOM 3779 N N . ARG A 1 466 ? -16.625 -25.938 -8.922 1 98.62 466 ARG A N 1
ATOM 3780 C CA . ARG A 1 466 ? -17.672 -26.953 -9.023 1 98.62 466 ARG A CA 1
ATOM 3781 C C . ARG A 1 466 ? -17.484 -27.828 -10.258 1 98.62 466 ARG A C 1
ATOM 3783 O O . ARG A 1 466 ? -17.719 -29.031 -10.219 1 98.62 466 ARG A O 1
ATOM 3790 N N . LEU A 1 467 ? -17.109 -27.188 -11.328 1 98.75 467 LEU A N 1
ATOM 3791 C CA . LEU A 1 467 ? -16.906 -27.906 -12.578 1 98.75 467 LEU A CA 1
ATOM 3792 C C . LEU A 1 467 ? -15.805 -28.953 -12.422 1 98.75 467 LEU A C 1
ATOM 3794 O O . LEU A 1 467 ? -15.977 -30.109 -12.812 1 98.75 467 LEU A O 1
ATOM 3798 N N . ILE A 1 468 ? -14.695 -28.594 -11.867 1 98.69 468 ILE A N 1
ATOM 3799 C CA . ILE A 1 468 ? -13.57 -29.5 -11.688 1 98.69 468 ILE A CA 1
ATOM 3800 C C . ILE A 1 468 ? -13.93 -30.578 -10.672 1 98.69 468 ILE A C 1
ATOM 3802 O O . ILE A 1 468 ? -13.617 -31.75 -10.867 1 98.69 468 ILE A O 1
ATOM 3806 N N . ASP A 1 469 ? -14.609 -30.156 -9.578 1 98.62 469 ASP A N 1
ATOM 3807 C CA . ASP A 1 469 ? -15.031 -31.125 -8.57 1 98.62 469 ASP A CA 1
ATOM 3808 C C . ASP A 1 469 ? -15.938 -32.188 -9.172 1 98.62 469 ASP A C 1
ATOM 3810 O O . ASP A 1 469 ? -15.781 -33.375 -8.875 1 98.62 469 ASP A O 1
ATOM 3814 N N . LYS A 1 470 ? -16.859 -31.75 -9.969 1 98.56 470 LYS A N 1
ATOM 3815 C CA . LYS A 1 470 ? -17.781 -32.688 -10.594 1 98.56 470 LYS A CA 1
ATOM 3816 C C . LYS A 1 470 ? -17.047 -33.656 -11.539 1 98.56 470 LYS A C 1
ATOM 3818 O O . LYS A 1 470 ? -17.359 -34.844 -11.594 1 98.56 470 LYS A O 1
ATOM 3823 N N . LEU A 1 471 ? -16.156 -33.125 -12.281 1 98.38 471 LEU A N 1
ATOM 3824 C CA . LEU A 1 471 ? -15.352 -33.938 -13.18 1 98.38 471 LEU A CA 1
ATOM 3825 C C . LEU A 1 471 ? -14.562 -35 -12.398 1 98.38 471 LEU A C 1
ATOM 3827 O O . LEU A 1 471 ? -14.461 -36.156 -12.82 1 98.38 471 LEU A O 1
ATOM 3831 N N . HIS A 1 472 ? -13.969 -34.625 -11.297 1 97.5 472 HIS A N 1
ATOM 3832 C CA . HIS A 1 472 ? -13.195 -35.531 -10.461 1 97.5 472 HIS A CA 1
ATOM 3833 C C . HIS A 1 472 ? -14.078 -36.594 -9.836 1 97.5 472 HIS A C 1
ATOM 3835 O O . HIS A 1 472 ? -13.648 -37.75 -9.656 1 97.5 472 HIS A O 1
ATOM 3841 N N . GLN A 1 473 ? -15.25 -36.219 -9.484 1 97.81 473 GLN A N 1
ATOM 3842 C CA . GLN A 1 473 ? -16.188 -37.188 -8.938 1 97.81 473 GLN A CA 1
ATOM 3843 C C . GLN A 1 473 ? -16.5 -38.281 -9.961 1 97.81 473 GLN A C 1
ATOM 3845 O O . GLN A 1 473 ? -16.625 -39.469 -9.609 1 97.81 473 GLN A O 1
ATOM 3850 N N . THR A 1 474 ? -16.609 -37.844 -11.188 1 98.19 474 THR A N 1
ATOM 3851 C CA . THR A 1 474 ? -16.953 -38.75 -12.266 1 98.19 474 THR A CA 1
ATOM 3852 C C . THR A 1 474 ? -15.734 -39.531 -12.742 1 98.19 474 THR A C 1
ATOM 3854 O O . THR A 1 474 ? -15.836 -40.719 -13.102 1 98.19 474 THR A O 1
ATOM 3857 N N . HIS A 1 475 ? -14.609 -38.906 -12.781 1 98 475 HIS A N 1
ATOM 3858 C CA . HIS A 1 475 ? -13.352 -39.5 -13.258 1 98 475 HIS A CA 1
ATOM 3859 C C . HIS A 1 475 ? -12.234 -39.281 -12.242 1 98 475 HIS A C 1
ATOM 3861 O O . HIS A 1 475 ? -11.281 -38.531 -12.5 1 98 475 HIS A O 1
ATOM 3867 N N . PRO A 1 476 ? -12.242 -39.969 -11.141 1 96.5 476 PRO A N 1
ATOM 3868 C CA . PRO A 1 476 ? -11.328 -39.688 -10.023 1 96.5 476 PRO A CA 1
ATOM 3869 C C . PRO A 1 476 ? -9.867 -39.969 -10.367 1 96.5 476 PRO A C 1
ATOM 3871 O O . PRO A 1 476 ? -8.969 -39.531 -9.672 1 96.5 476 PRO A O 1
ATOM 3874 N N . ALA A 1 477 ? -9.609 -40.688 -11.43 1 96 477 ALA A N 1
ATOM 3875 C CA . ALA A 1 477 ? -8.242 -41.094 -11.742 1 96 477 ALA A CA 1
ATOM 3876 C C . ALA A 1 477 ? -7.551 -40.062 -12.625 1 96 477 ALA A C 1
ATOM 3878 O O . ALA A 1 477 ? -6.328 -40.094 -12.781 1 96 477 ALA A O 1
ATOM 3879 N N . VAL A 1 478 ? -8.289 -39.125 -13.18 1 97.56 478 VAL A N 1
ATOM 3880 C CA . VAL A 1 478 ? -7.723 -38.156 -14.117 1 97.56 478 VAL A CA 1
ATOM 3881 C C . VAL A 1 478 ? -6.992 -37.062 -13.352 1 97.56 478 VAL A C 1
ATOM 3883 O O . VAL A 1 478 ? -7.523 -36.5 -12.383 1 97.56 478 VAL A O 1
ATOM 3886 N N . GLU A 1 479 ? -5.742 -36.781 -13.703 1 98 479 GLU A N 1
ATOM 3887 C CA . GLU A 1 479 ? -4.996 -35.656 -13.172 1 98 479 GLU A CA 1
ATOM 3888 C C . GLU A 1 479 ? -5.227 -34.406 -14.008 1 98 479 GLU A C 1
ATOM 3890 O O . GLU A 1 479 ? -5.402 -34.5 -15.227 1 98 479 GLU A O 1
ATOM 3895 N N . ILE A 1 480 ? -5.238 -33.25 -13.344 1 98.56 480 ILE A N 1
ATOM 3896 C CA . ILE A 1 480 ? -5.453 -31.984 -14.031 1 98.56 480 ILE A CA 1
ATOM 3897 C C . ILE A 1 480 ? -4.309 -31.016 -13.711 1 98.56 480 ILE A C 1
ATOM 3899 O O . ILE A 1 480 ? -3.891 -30.906 -12.555 1 98.56 480 ILE A O 1
ATOM 3903 N N . GLU A 1 481 ? -3.729 -30.453 -14.742 1 98.56 481 GLU A N 1
ATOM 3904 C CA . GLU A 1 481 ? -2.756 -29.375 -14.609 1 98.56 481 GLU A CA 1
ATOM 3905 C C . GLU A 1 481 ? -3.428 -28.016 -14.734 1 98.56 481 GLU A C 1
ATOM 3907 O O . GLU A 1 481 ? -4.141 -27.75 -15.711 1 98.56 481 GLU A O 1
ATOM 3912 N N . SER A 1 482 ? -3.238 -27.188 -13.711 1 98.5 482 SER A N 1
ATOM 3913 C CA . SER A 1 482 ? -3.678 -25.797 -13.805 1 98.5 482 SER A CA 1
ATOM 3914 C C . SER A 1 482 ? -2.697 -24.953 -14.633 1 98.5 482 SER A C 1
ATOM 3916 O O . SER A 1 482 ? -1.541 -24.797 -14.242 1 98.5 482 SER A O 1
ATOM 3918 N N . CYS A 1 483 ? -3.152 -24.531 -15.734 1 98 483 CYS A N 1
ATOM 3919 C CA . CYS A 1 483 ? -2.412 -23.609 -16.594 1 98 483 CYS A CA 1
ATOM 3920 C C . CYS A 1 483 ? -3.26 -22.406 -16.953 1 98 483 CYS A C 1
ATOM 3922 O O . CYS A 1 483 ? -4.43 -22.547 -17.312 1 98 483 CYS A O 1
ATOM 3924 N N . ALA A 1 484 ? -2.748 -21.234 -16.781 1 97.56 484 ALA A N 1
ATOM 3925 C CA . ALA A 1 484 ? -3.395 -20 -17.172 1 97.56 484 ALA A CA 1
ATOM 3926 C C . ALA A 1 484 ? -2.398 -19.047 -17.828 1 97.56 484 ALA A C 1
ATOM 3928 O O . ALA A 1 484 ? -1.957 -18.062 -17.219 1 97.56 484 ALA A O 1
ATOM 3929 N N . SER A 1 485 ? -2.213 -19.297 -19.188 1 95.56 485 SER A N 1
ATOM 3930 C CA . SER A 1 485 ? -1.106 -18.609 -19.844 1 95.56 485 SER A CA 1
ATOM 3931 C C . SER A 1 485 ? 0.176 -18.719 -19.031 1 95.56 485 SER A C 1
ATOM 3933 O O . SER A 1 485 ? 0.856 -17.719 -18.797 1 95.56 485 SER A O 1
ATOM 3935 N N . GLY A 1 486 ? 0.421 -19.906 -18.625 1 95.19 486 GLY A N 1
ATOM 3936 C CA . GLY A 1 486 ? 1.497 -20.109 -17.672 1 95.19 486 GLY A CA 1
ATOM 3937 C C . GLY A 1 486 ? 1.048 -19.984 -16.234 1 95.19 486 GLY A C 1
ATOM 3938 O O . GLY A 1 486 ? 0.066 -20.594 -15.82 1 95.19 486 GLY A O 1
ATOM 3939 N N . GLY A 1 487 ? 1.722 -19.25 -15.555 1 96.25 487 GLY A N 1
ATOM 3940 C CA . GLY A 1 487 ? 1.562 -19.172 -14.109 1 96.25 487 GLY A CA 1
ATOM 3941 C C . GLY A 1 487 ? 0.455 -18.219 -13.688 1 96.25 487 GLY A C 1
ATOM 3942 O O . GLY A 1 487 ? 0.505 -17.656 -12.594 1 96.25 487 GLY A O 1
ATOM 3943 N N . GLY A 1 488 ? -0.61 -18.031 -14.461 1 97.38 488 GLY A N 1
ATOM 3944 C CA . GLY A 1 488 ? -1.629 -17.047 -14.164 1 97.38 488 GLY A CA 1
ATOM 3945 C C . GLY A 1 488 ? -2.641 -17.516 -13.133 1 97.38 488 GLY A C 1
ATOM 3946 O O . GLY A 1 488 ? -3.418 -16.719 -12.609 1 97.38 488 GLY A O 1
ATOM 3947 N N . ARG A 1 489 ? -2.727 -18.812 -12.742 1 98.31 489 ARG A N 1
ATOM 3948 C CA . ARG A 1 489 ? -3.639 -19.359 -11.742 1 98.31 489 ARG A CA 1
ATOM 3949 C C . ARG A 1 489 ? -2.934 -20.375 -10.852 1 98.31 489 ARG A C 1
ATOM 3951 O O . ARG A 1 489 ? -3.084 -21.578 -11.047 1 98.31 489 ARG A O 1
ATOM 3958 N N . ILE A 1 490 ? -2.262 -19.906 -9.852 1 98.56 490 ILE A N 1
ATOM 3959 C CA . ILE A 1 490 ? -1.486 -20.703 -8.922 1 98.56 490 ILE A CA 1
ATOM 3960 C C . ILE A 1 490 ? -1.817 -20.312 -7.484 1 98.56 490 ILE A C 1
ATOM 3962 O O . ILE A 1 490 ? -1.512 -19.188 -7.059 1 98.56 490 ILE A O 1
ATOM 3966 N N . ASP A 1 491 ? -2.49 -21.172 -6.773 1 98.62 491 ASP A N 1
ATOM 3967 C CA . ASP A 1 491 ? -2.809 -20.969 -5.363 1 98.62 491 ASP A CA 1
ATOM 3968 C C . ASP A 1 491 ? -3.229 -22.281 -4.703 1 98.62 491 ASP A C 1
ATOM 3970 O O . ASP A 1 491 ? -3.434 -23.297 -5.387 1 98.62 491 ASP A O 1
ATOM 3974 N N . PHE A 1 492 ? -3.359 -22.234 -3.387 1 98.75 492 PHE A N 1
ATOM 3975 C CA . PHE A 1 492 ? -3.66 -23.438 -2.631 1 98.75 492 PHE A CA 1
ATOM 3976 C C . PHE A 1 492 ? -5.055 -23.953 -2.967 1 98.75 492 PHE A C 1
ATOM 3978 O O . PHE A 1 492 ? -5.289 -25.172 -2.979 1 98.75 492 PHE A O 1
ATOM 3985 N N . GLU A 1 493 ? -5.984 -23.078 -3.281 1 98.62 493 GLU A N 1
ATOM 3986 C CA . GLU A 1 493 ? -7.363 -23.516 -3.449 1 98.62 493 GLU A CA 1
ATOM 3987 C C . GLU A 1 493 ? -7.539 -24.281 -4.754 1 98.62 493 GLU A C 1
ATOM 3989 O O . GLU A 1 493 ? -8.188 -25.344 -4.781 1 98.62 493 GLU A O 1
ATOM 3994 N N . ILE A 1 494 ? -6.988 -23.797 -5.852 1 98.69 494 ILE A N 1
ATOM 3995 C CA . ILE A 1 494 ? -7.102 -24.516 -7.113 1 98.69 494 ILE A CA 1
ATOM 3996 C C . ILE A 1 494 ? -6.297 -25.812 -7.039 1 98.69 494 ILE A C 1
ATOM 3998 O O . ILE A 1 494 ? -6.648 -26.812 -7.68 1 98.69 494 ILE A O 1
ATOM 4002 N N . LEU A 1 495 ? -5.262 -25.781 -6.242 1 98.69 495 LEU A N 1
ATOM 4003 C CA . LEU A 1 495 ? -4.43 -26.984 -6.105 1 98.69 495 LEU A CA 1
ATOM 4004 C C . LEU A 1 495 ? -5.191 -28.094 -5.391 1 98.69 495 LEU A C 1
ATOM 4006 O O . LEU A 1 495 ? -4.883 -29.266 -5.57 1 98.69 495 LEU A O 1
ATOM 4010 N N . LYS A 1 496 ? -6.164 -27.75 -4.582 1 98.25 496 LYS A N 1
ATOM 4011 C CA . LYS A 1 496 ? -7.027 -28.766 -3.98 1 98.25 496 LYS A CA 1
ATOM 4012 C C . LYS A 1 496 ? -7.746 -29.578 -5.055 1 98.25 496 LYS A C 1
ATOM 4014 O O . LYS A 1 496 ? -8.188 -30.703 -4.797 1 98.25 496 LYS A O 1
ATOM 4019 N N . ARG A 1 497 ? -7.773 -29.016 -6.258 1 98.25 497 ARG A N 1
ATOM 4020 C CA . ARG A 1 497 ? -8.586 -29.594 -7.324 1 98.25 497 ARG A CA 1
ATOM 4021 C C . ARG A 1 497 ? -7.727 -30 -8.516 1 98.25 497 ARG A C 1
ATOM 4023 O O . ARG A 1 497 ? -8.234 -30.5 -9.516 1 98.25 497 ARG A O 1
ATOM 4030 N N . THR A 1 498 ? -6.488 -29.734 -8.453 1 98.31 498 THR A N 1
ATOM 4031 C CA . THR A 1 498 ? -5.531 -30.062 -9.5 1 98.31 498 THR A CA 1
ATOM 4032 C C . THR A 1 498 ? -4.289 -30.719 -8.922 1 98.31 498 THR A C 1
ATOM 4034 O O . THR A 1 498 ? -4.199 -30.938 -7.707 1 98.31 498 THR A O 1
ATOM 4037 N N . GLN A 1 499 ? -3.309 -31.156 -9.828 1 98.19 499 GLN A N 1
ATOM 4038 C CA . GLN A 1 499 ? -2.182 -31.938 -9.344 1 98.19 499 GLN A CA 1
ATOM 4039 C C . GLN A 1 499 ? -0.855 -31.344 -9.812 1 98.19 499 GLN A C 1
ATOM 4041 O O . GLN A 1 499 ? 0.209 -31.734 -9.32 1 98.19 499 GLN A O 1
ATOM 4046 N N . ARG A 1 500 ? -0.96 -30.406 -10.727 1 98.31 500 ARG A N 1
ATOM 4047 C CA . ARG A 1 500 ? 0.227 -29.812 -11.336 1 98.31 500 ARG A CA 1
ATOM 4048 C C . ARG A 1 500 ? -0.045 -28.375 -11.789 1 98.31 500 ARG A C 1
ATOM 4050 O O . ARG A 1 500 ? -1.18 -28.031 -12.117 1 98.31 500 ARG A O 1
ATOM 4057 N N . PHE A 1 501 ? 0.96 -27.578 -11.617 1 98.56 501 PHE A N 1
ATOM 4058 C CA . PHE A 1 501 ? 0.925 -26.234 -12.203 1 98.56 501 PHE A CA 1
ATOM 4059 C C . PHE A 1 501 ? 1.889 -26.125 -13.375 1 98.56 501 PHE A C 1
ATOM 4061 O O . PHE A 1 501 ? 2.973 -26.719 -13.352 1 98.56 501 PHE A O 1
ATOM 4068 N N . TRP A 1 502 ? 1.523 -25.438 -14.445 1 97.94 502 TRP A N 1
ATOM 4069 C CA . TRP A 1 502 ? 2.508 -24.875 -15.359 1 97.94 502 TRP A CA 1
ATOM 4070 C C . TRP A 1 502 ? 2.982 -23.516 -14.859 1 97.94 502 TRP A C 1
ATOM 4072 O O . TRP A 1 502 ? 2.223 -22.531 -14.875 1 97.94 502 TRP A O 1
ATOM 4082 N N . ALA A 1 503 ? 4.18 -23.453 -14.391 1 96.88 503 ALA A N 1
ATOM 4083 C CA . ALA A 1 503 ? 4.676 -22.328 -13.609 1 96.88 503 ALA A CA 1
ATOM 4084 C C . ALA A 1 503 ? 4.746 -21.062 -14.461 1 96.88 503 ALA A C 1
ATOM 4086 O O . ALA A 1 503 ? 4.602 -19.953 -13.945 1 96.88 503 ALA A O 1
ATOM 4087 N N . SER A 1 504 ? 5.031 -21.25 -15.742 1 97 504 SER A N 1
ATOM 4088 C CA . SER A 1 504 ? 5.223 -20.125 -16.656 1 97 504 SER A CA 1
ATOM 4089 C C . SER A 1 504 ? 5.281 -20.594 -18.109 1 97 504 SER A C 1
ATOM 4091 O O . SER A 1 504 ? 5.746 -21.703 -18.391 1 97 504 SER A O 1
ATOM 4093 N N . ASP A 1 505 ? 4.875 -19.719 -18.984 1 95.38 505 ASP A N 1
ATOM 4094 C CA . ASP A 1 505 ? 5.066 -19.969 -20.406 1 95.38 505 ASP A CA 1
ATOM 4095 C C . ASP A 1 505 ? 6.52 -19.719 -20.812 1 95.38 505 ASP A C 1
ATOM 4097 O O . ASP A 1 505 ? 6.922 -20.062 -21.938 1 95.38 505 ASP A O 1
ATOM 4101 N N . CYS A 1 506 ? 7.25 -19.172 -19.953 1 94.88 506 CYS A N 1
ATOM 4102 C CA . CYS A 1 506 ? 8.672 -18.984 -20.203 1 94.88 506 CYS A CA 1
ATOM 4103 C C . CYS A 1 506 ? 9.461 -20.25 -19.906 1 94.88 506 CYS A C 1
ATOM 4105 O O . CYS A 1 506 ? 9.578 -20.672 -18.75 1 94.88 506 CYS A O 1
ATOM 4107 N N . ASN A 1 507 ? 10.062 -20.812 -20.953 1 92.69 507 ASN A N 1
ATOM 4108 C CA . ASN A 1 507 ? 10.875 -22.016 -20.781 1 92.69 507 ASN A CA 1
ATOM 4109 C C . ASN A 1 507 ? 12.367 -21.688 -20.812 1 92.69 507 ASN A C 1
ATOM 4111 O O . ASN A 1 507 ? 13.203 -22.594 -20.922 1 92.69 507 ASN A O 1
ATOM 4115 N N . ASP A 1 508 ? 12.672 -20.328 -20.828 1 95.06 508 ASP A N 1
ATOM 4116 C CA . ASP A 1 508 ? 14.062 -19.891 -20.734 1 95.06 508 ASP A CA 1
ATOM 4117 C C . ASP A 1 508 ? 14.68 -20.312 -19.406 1 95.06 508 ASP A C 1
ATOM 4119 O O . ASP A 1 508 ? 14.281 -19.828 -18.344 1 95.06 508 ASP A O 1
ATOM 4123 N N . ALA A 1 509 ? 15.688 -21.172 -19.516 1 96.44 509 ALA A N 1
ATOM 4124 C CA . ALA A 1 509 ? 16.234 -21.797 -18.312 1 96.44 509 ALA A CA 1
ATOM 4125 C C . ALA A 1 509 ? 16.766 -20.766 -17.344 1 96.44 509 ALA A C 1
ATOM 4127 O O . ALA A 1 509 ? 16.688 -20.953 -16.125 1 96.44 509 ALA A O 1
ATOM 4128 N N . LEU A 1 510 ? 17.328 -19.688 -17.812 1 95.5 510 LEU A N 1
ATOM 4129 C CA . LEU A 1 510 ? 17.844 -18.641 -16.938 1 95.5 510 LEU A CA 1
ATOM 4130 C C . LEU A 1 510 ? 16.719 -17.922 -16.219 1 95.5 510 LEU A C 1
ATOM 4132 O O . LEU A 1 510 ? 16.797 -17.688 -15.008 1 95.5 510 LEU A O 1
ATOM 4136 N N . GLU A 1 511 ? 15.664 -17.516 -16.938 1 95.88 511 GLU A N 1
ATOM 4137 C CA . GLU A 1 511 ? 14.5 -16.875 -16.312 1 95.88 511 GLU A CA 1
ATOM 4138 C C . GLU A 1 511 ? 13.812 -17.812 -15.32 1 95.88 511 GLU A C 1
ATOM 4140 O O . GLU A 1 511 ? 13.32 -17.375 -14.281 1 95.88 511 GLU A O 1
ATOM 4145 N N . ARG A 1 512 ? 13.812 -19.062 -15.688 1 97.38 512 ARG A N 1
ATOM 4146 C CA . ARG A 1 512 ? 13.141 -20.078 -14.875 1 97.38 512 ARG A CA 1
ATOM 4147 C C . ARG A 1 512 ? 13.812 -20.219 -13.516 1 97.38 512 ARG A C 1
ATOM 4149 O O . ARG A 1 512 ? 13.164 -20.609 -12.539 1 97.38 512 ARG A O 1
ATOM 4156 N N . GLN A 1 513 ? 15.117 -19.891 -13.43 1 96.94 513 GLN A N 1
ATOM 4157 C CA . GLN A 1 513 ? 15.781 -19.953 -12.133 1 96.94 513 GLN A CA 1
ATOM 4158 C C . GLN A 1 513 ? 15.094 -19.047 -11.117 1 96.94 513 GLN A C 1
ATOM 4160 O O . GLN A 1 513 ? 14.891 -19.438 -9.969 1 96.94 513 GLN A O 1
ATOM 4165 N N . SER A 1 514 ? 14.695 -17.891 -11.539 1 95.88 514 SER A N 1
ATOM 4166 C CA . SER A 1 514 ? 14.039 -16.953 -10.641 1 95.88 514 SER A CA 1
ATOM 4167 C C . SER A 1 514 ? 12.57 -17.297 -10.445 1 95.88 514 SER A C 1
ATOM 4169 O O . SER A 1 514 ? 12.047 -17.203 -9.328 1 95.88 514 SER A O 1
ATOM 4171 N N . ILE A 1 515 ? 11.898 -17.672 -11.5 1 97.81 515 ILE A N 1
ATOM 4172 C CA . ILE A 1 515 ? 10.484 -18.016 -11.445 1 97.81 515 ILE A CA 1
ATOM 4173 C C . ILE A 1 515 ? 10.273 -19.188 -10.5 1 97.81 515 ILE A C 1
ATOM 4175 O O . ILE A 1 515 ? 9.422 -19.141 -9.609 1 97.81 515 ILE A O 1
ATOM 4179 N N . GLN A 1 516 ? 11.086 -20.219 -10.688 1 98 516 GLN A N 1
ATOM 4180 C CA . GLN A 1 516 ? 10.945 -21.422 -9.891 1 98 516 GLN A CA 1
ATOM 4181 C C . GLN A 1 516 ? 11.328 -21.188 -8.438 1 98 516 GLN A C 1
ATOM 4183 O O . GLN A 1 516 ? 10.734 -21.766 -7.523 1 98 516 GLN A O 1
ATOM 4188 N N . LYS A 1 517 ? 12.32 -20.359 -8.234 1 97.69 517 LYS A N 1
ATOM 4189 C CA . LYS A 1 517 ? 12.68 -20 -6.867 1 97.69 517 LYS A CA 1
ATOM 4190 C C . LYS A 1 517 ? 11.5 -19.359 -6.141 1 97.69 517 LYS A C 1
ATOM 4192 O O . LYS A 1 517 ? 11.141 -19.781 -5.035 1 97.69 517 LYS A O 1
ATOM 4197 N N . GLY A 1 518 ? 10.883 -18.406 -6.758 1 98 518 GLY A N 1
ATOM 4198 C CA . GLY A 1 518 ? 9.75 -17.75 -6.141 1 98 518 GLY A CA 1
ATOM 4199 C C . GLY A 1 518 ? 8.602 -18.688 -5.836 1 98 518 GLY A C 1
ATOM 4200 O O . GLY A 1 518 ? 8.039 -18.641 -4.738 1 98 518 GLY A O 1
ATOM 4201 N N . MET A 1 519 ? 8.234 -19.469 -6.77 1 98.19 519 MET A N 1
ATOM 4202 C CA . MET A 1 519 ? 7.141 -20.422 -6.594 1 98.19 519 MET A CA 1
ATOM 4203 C C . MET A 1 519 ? 7.465 -21.438 -5.5 1 98.19 519 MET A C 1
ATOM 4205 O O . MET A 1 519 ? 6.586 -21.828 -4.734 1 98.19 519 MET A O 1
ATOM 4209 N N . SER A 1 520 ? 8.719 -21.797 -5.359 1 98 520 SER A N 1
ATOM 4210 C CA . SER A 1 520 ? 9.148 -22.891 -4.484 1 98 520 SER A CA 1
ATOM 4211 C C . SER A 1 520 ? 8.992 -22.516 -3.014 1 98 520 SER A C 1
ATOM 4213 O O . SER A 1 520 ? 9.031 -23.375 -2.139 1 98 520 SER A O 1
ATOM 4215 N N . TYR A 1 521 ? 8.805 -21.25 -2.729 1 98.44 521 TYR A N 1
ATOM 4216 C CA . TYR A 1 521 ? 8.586 -20.875 -1.337 1 98.44 521 TYR A CA 1
ATOM 4217 C C . TYR A 1 521 ? 7.258 -21.438 -0.825 1 98.44 521 TYR A C 1
ATOM 4219 O O . TYR A 1 521 ? 7.09 -21.641 0.378 1 98.44 521 TYR A O 1
ATOM 4227 N N . PHE A 1 522 ? 6.336 -21.672 -1.687 1 98.56 522 PHE A N 1
ATOM 4228 C CA . PHE A 1 522 ? 4.973 -22 -1.28 1 98.56 522 PHE A CA 1
ATOM 4229 C C . PHE A 1 522 ? 4.609 -23.422 -1.694 1 98.56 522 PHE A C 1
ATOM 4231 O O . PHE A 1 522 ? 3.789 -24.078 -1.043 1 98.56 522 PHE A O 1
ATOM 4238 N N . PHE A 1 523 ? 5.137 -23.875 -2.799 1 98.56 523 PHE A N 1
ATOM 4239 C CA . PHE A 1 523 ? 4.676 -25.125 -3.398 1 98.56 523 PHE A CA 1
ATOM 4240 C C . PHE A 1 523 ? 5.82 -26.125 -3.525 1 98.56 523 PHE A C 1
ATOM 4242 O O . PHE A 1 523 ? 6.934 -25.75 -3.908 1 98.56 523 PHE A O 1
ATOM 4249 N N . PRO A 1 524 ? 5.547 -27.391 -3.223 1 98.06 524 PRO A N 1
ATOM 4250 C CA . PRO A 1 524 ? 6.598 -28.406 -3.383 1 98.06 524 PRO A CA 1
ATOM 4251 C C . PRO A 1 524 ? 6.922 -28.688 -4.848 1 98.06 524 PRO A C 1
ATOM 4253 O O . PRO A 1 524 ? 6.094 -28.438 -5.727 1 98.06 524 PRO A O 1
ATOM 4256 N N . PRO A 1 525 ? 8.109 -29.219 -5.102 1 97.5 525 PRO A N 1
ATOM 4257 C CA . PRO A 1 525 ? 8.586 -29.391 -6.477 1 97.5 525 PRO A CA 1
ATOM 4258 C C . PRO A 1 525 ? 7.707 -30.328 -7.301 1 97.5 525 PRO A C 1
ATOM 4260 O O . PRO A 1 525 ? 7.594 -30.172 -8.516 1 97.5 525 PRO A O 1
ATOM 4263 N N . GLU A 1 526 ? 7.055 -31.297 -6.676 1 97.06 526 GLU A N 1
ATOM 4264 C CA . GLU A 1 526 ? 6.301 -32.312 -7.402 1 97.06 526 GLU A CA 1
ATOM 4265 C C . GLU A 1 526 ? 5.066 -31.719 -8.07 1 97.06 526 GLU A C 1
ATOM 4267 O O . GLU A 1 526 ? 4.457 -32.344 -8.938 1 97.06 526 GLU A O 1
ATOM 4272 N N . VAL A 1 527 ? 4.676 -30.469 -7.727 1 98.19 527 VAL A N 1
ATOM 4273 C CA . VAL A 1 527 ? 3.516 -29.875 -8.375 1 98.19 527 VAL A CA 1
ATOM 4274 C C . VAL A 1 527 ? 3.969 -28.75 -9.297 1 98.19 527 VAL A C 1
ATOM 4276 O O . VAL A 1 527 ? 3.143 -28.047 -9.891 1 98.19 527 VAL A O 1
ATOM 4279 N N . MET A 1 528 ? 5.203 -28.5 -9.422 1 98.25 528 MET A N 1
ATOM 4280 C CA . MET A 1 528 ? 5.746 -27.422 -10.25 1 98.25 528 MET A CA 1
ATOM 4281 C C . MET A 1 528 ? 6.23 -27.969 -11.594 1 98.25 528 MET A C 1
ATOM 4283 O O . MET A 1 528 ? 7.332 -28.516 -11.688 1 98.25 528 MET A O 1
ATOM 4287 N N . GLY A 1 529 ? 5.469 -27.703 -12.609 1 98 529 GLY A N 1
ATOM 4288 C CA . GLY A 1 529 ? 5.898 -28.094 -13.938 1 98 529 GLY A CA 1
ATOM 4289 C C . GLY A 1 529 ? 7.156 -27.391 -14.398 1 98 529 GLY A C 1
ATOM 4290 O O . GLY A 1 529 ? 7.258 -26.156 -14.297 1 98 529 GLY A O 1
ATOM 4291 N N . ALA A 1 530 ? 8.133 -28.156 -14.844 1 97.06 530 ALA A N 1
ATOM 4292 C CA . ALA A 1 530 ? 9.398 -27.641 -15.375 1 97.06 530 ALA A CA 1
ATOM 4293 C C . ALA A 1 530 ? 9.867 -28.469 -16.562 1 97.06 530 ALA A C 1
ATOM 4295 O O . ALA A 1 530 ? 10.148 -29.656 -16.422 1 97.06 530 ALA A O 1
ATOM 4296 N N . HIS A 1 531 ? 9.961 -27.859 -17.734 1 96.81 531 HIS A N 1
ATOM 4297 C CA . HIS A 1 531 ? 10.281 -28.578 -18.953 1 96.81 531 HIS A CA 1
ATOM 4298 C C . HIS A 1 531 ? 11.672 -28.234 -19.453 1 96.81 531 HIS A C 1
ATOM 4300 O O . HIS A 1 531 ? 12.125 -27.094 -19.312 1 96.81 531 HIS A O 1
ATOM 4306 N N . ILE A 1 532 ? 12.359 -29.188 -19.984 1 96.12 532 ILE A N 1
ATOM 4307 C CA . ILE A 1 532 ? 13.492 -28.891 -20.859 1 96.12 532 ILE A CA 1
ATOM 4308 C C . ILE A 1 532 ? 12.992 -28.391 -22.203 1 96.12 532 ILE A C 1
ATOM 4310 O O . ILE A 1 532 ? 12.25 -29.094 -22.891 1 96.12 532 ILE A O 1
ATOM 4314 N N . GLY A 1 533 ? 13.32 -27.219 -22.547 1 91.81 533 GLY A N 1
ATOM 4315 C CA . GLY A 1 533 ? 12.898 -26.641 -23.812 1 91.81 533 GLY A CA 1
ATOM 4316 C C . GLY A 1 533 ? 13.914 -26.828 -24.922 1 91.81 533 GLY A C 1
ATOM 4317 O O . GLY A 1 533 ? 14.969 -27.438 -24.703 1 91.81 533 GLY A O 1
ATOM 4318 N N . PRO A 1 534 ? 13.578 -26.344 -26.094 1 89.75 534 PRO A N 1
ATOM 4319 C CA . PRO A 1 534 ? 14.516 -26.406 -27.219 1 89.75 534 PRO A CA 1
ATOM 4320 C C . PRO A 1 534 ? 15.773 -25.562 -26.984 1 89.75 534 PRO A C 1
ATOM 4322 O O . PRO A 1 534 ? 15.852 -24.828 -26 1 89.75 534 PRO A O 1
ATOM 4325 N N . ALA A 1 535 ? 16.75 -25.812 -27.875 1 87.88 535 ALA A N 1
ATOM 4326 C CA . ALA A 1 535 ? 18 -25.078 -27.766 1 87.88 535 ALA A CA 1
ATOM 4327 C C . ALA A 1 535 ? 17.75 -23.562 -27.797 1 87.88 535 ALA A C 1
ATOM 4329 O O . ALA A 1 535 ? 18.391 -22.812 -27.062 1 87.88 535 ALA A O 1
ATOM 4330 N N . GLU A 1 536 ? 16.906 -23.219 -28.688 1 91.31 536 GLU A N 1
ATOM 4331 C CA . GLU A 1 536 ? 16.484 -21.812 -28.75 1 91.31 536 GLU A CA 1
ATOM 4332 C C . GLU A 1 536 ? 15.094 -21.641 -28.125 1 91.31 536 GLU A C 1
ATOM 4334 O O . GLU A 1 536 ? 14.125 -22.266 -28.562 1 91.31 536 GLU A O 1
ATOM 4339 N N . CYS A 1 537 ? 15.055 -20.844 -27.078 1 91.12 537 CYS A N 1
ATOM 4340 C CA . CYS A 1 537 ? 13.812 -20.641 -26.344 1 91.12 537 CYS A CA 1
ATOM 4341 C C . CYS A 1 537 ? 12.828 -19.812 -27.156 1 91.12 537 CYS A C 1
ATOM 4343 O O . CYS A 1 537 ? 13.195 -18.781 -27.734 1 91.12 537 CYS A O 1
ATOM 4345 N N . HIS A 1 538 ? 11.562 -20.141 -27.125 1 86.44 538 HIS A N 1
ATOM 4346 C CA . HIS A 1 538 ? 10.531 -19.484 -27.922 1 86.44 538 HIS A CA 1
ATOM 4347 C C . HIS A 1 538 ? 10.219 -18.094 -27.375 1 86.44 538 HIS A C 1
ATOM 4349 O O . HIS A 1 538 ? 9.977 -17.156 -28.141 1 86.44 538 HIS A O 1
ATOM 4355 N N . SER A 1 539 ? 10.219 -17.969 -26.062 1 88.44 539 SER A N 1
ATOM 4356 C CA . SER A 1 539 ? 9.758 -16.734 -25.438 1 88.44 539 SER A CA 1
ATOM 4357 C C . SER A 1 539 ? 10.844 -15.664 -25.438 1 88.44 539 SER A C 1
ATOM 4359 O O . SER A 1 539 ? 10.555 -14.469 -25.422 1 88.44 539 SER A O 1
ATOM 4361 N N . THR A 1 540 ? 12.148 -16.047 -25.422 1 91.56 540 THR A N 1
ATOM 4362 C CA . THR A 1 540 ? 13.195 -15.055 -25.266 1 91.56 540 THR A CA 1
ATOM 4363 C C . THR A 1 540 ? 14.164 -15.109 -26.438 1 91.56 540 THR A C 1
ATOM 4365 O O . THR A 1 540 ? 14.984 -14.203 -26.625 1 91.56 540 THR A O 1
ATOM 4368 N N . ASN A 1 541 ? 14.141 -16.141 -27.188 1 91.56 541 ASN A N 1
ATOM 4369 C CA . ASN A 1 541 ? 15.062 -16.406 -28.297 1 91.56 541 ASN A CA 1
ATOM 4370 C C . ASN A 1 541 ? 16.484 -16.625 -27.781 1 91.56 541 ASN A C 1
ATOM 4372 O O . ASN A 1 541 ? 17.438 -16.609 -28.578 1 91.56 541 ASN A O 1
ATOM 4376 N N . ARG A 1 542 ? 16.656 -16.812 -26.516 1 92.25 542 ARG A N 1
ATOM 4377 C CA . ARG A 1 542 ? 17.953 -17.141 -25.953 1 92.25 542 ARG A CA 1
ATOM 4378 C C . ARG A 1 542 ? 18.297 -18.609 -26.172 1 92.25 542 ARG A C 1
ATOM 4380 O O . ARG A 1 542 ? 17.406 -19.438 -26.375 1 92.25 542 ARG A O 1
ATOM 4387 N N . ARG A 1 543 ? 19.578 -18.828 -26.203 1 94.25 543 ARG A N 1
ATOM 4388 C CA . ARG A 1 543 ? 20.094 -20.188 -26.266 1 94.25 543 ARG A CA 1
ATOM 4389 C C . ARG A 1 543 ? 20.922 -20.531 -25.031 1 94.25 543 ARG A C 1
ATOM 4391 O O . ARG A 1 543 ? 21.703 -19.719 -24.562 1 94.25 543 ARG A O 1
ATOM 4398 N N . HIS A 1 544 ? 20.641 -21.656 -24.484 1 93.75 544 HIS A N 1
ATOM 4399 C CA . HIS A 1 544 ? 21.359 -22.156 -23.328 1 93.75 544 HIS A CA 1
ATOM 4400 C C . HIS A 1 544 ? 21.891 -23.562 -23.547 1 93.75 544 HIS A C 1
ATOM 4402 O O . HIS A 1 544 ? 21.344 -24.312 -24.375 1 93.75 544 HIS A O 1
ATOM 4408 N N . SER A 1 545 ? 22.984 -23.859 -22.891 1 93.56 545 SER A N 1
ATOM 4409 C CA . SER A 1 545 ? 23.516 -25.219 -22.969 1 93.56 545 SER A CA 1
ATOM 4410 C C . SER A 1 545 ? 22.531 -26.234 -22.391 1 93.56 545 SER A C 1
ATOM 4412 O O . SER A 1 545 ? 21.641 -25.875 -21.625 1 93.56 545 SER A O 1
ATOM 4414 N N . ILE A 1 546 ? 22.672 -27.5 -22.766 1 94.5 546 ILE A N 1
ATOM 4415 C CA . ILE A 1 546 ? 21.812 -28.562 -22.281 1 94.5 546 ILE A CA 1
ATOM 4416 C C . ILE A 1 546 ? 21.984 -28.734 -20.766 1 94.5 546 ILE A C 1
ATOM 4418 O O . ILE A 1 546 ? 21.047 -29.078 -20.062 1 94.5 546 ILE A O 1
ATOM 4422 N N . ASN A 1 547 ? 23.141 -28.438 -20.312 1 95.88 547 ASN A N 1
ATOM 4423 C CA . ASN A 1 547 ? 23.359 -28.484 -18.875 1 95.88 547 ASN A CA 1
ATOM 4424 C C . ASN A 1 547 ? 22.422 -27.547 -18.125 1 95.88 547 ASN A C 1
ATOM 4426 O O . ASN A 1 547 ? 21.719 -27.969 -17.203 1 95.88 547 ASN A O 1
ATOM 4430 N N . MET A 1 548 ? 22.438 -26.297 -18.562 1 96 548 MET A N 1
ATOM 4431 C CA . MET A 1 548 ? 21.594 -25.297 -17.922 1 96 548 MET A CA 1
ATOM 4432 C C . MET A 1 548 ? 20.125 -25.656 -18.062 1 96 548 MET A C 1
ATOM 4434 O O . MET A 1 548 ? 19.359 -25.578 -17.094 1 96 548 MET A O 1
ATOM 4438 N N . ARG A 1 549 ? 19.703 -26.047 -19.188 1 96.88 549 ARG A N 1
ATOM 4439 C CA . ARG A 1 549 ? 18.312 -26.391 -19.453 1 96.88 549 ARG A CA 1
ATOM 4440 C C . ARG A 1 549 ? 17.891 -27.625 -18.656 1 96.88 549 ARG A C 1
ATOM 4442 O O . ARG A 1 549 ? 16.844 -27.625 -18.016 1 96.88 549 ARG A O 1
ATOM 4449 N N . GLY A 1 550 ? 18.734 -28.656 -18.703 1 96.88 550 GLY A N 1
ATOM 4450 C CA . GLY A 1 550 ? 18.438 -29.891 -18.016 1 96.88 550 GLY A CA 1
ATOM 4451 C C . GLY A 1 550 ? 18.406 -29.75 -16.5 1 96.88 550 GLY A C 1
ATOM 4452 O O . GLY A 1 550 ? 17.484 -30.25 -15.852 1 96.88 550 GLY A O 1
ATOM 4453 N N . VAL A 1 551 ? 19.344 -29.047 -15.914 1 96.62 551 VAL A N 1
ATOM 4454 C CA . VAL A 1 551 ? 19.438 -28.891 -14.469 1 96.62 551 VAL A CA 1
ATOM 4455 C C . VAL A 1 551 ? 18.266 -28.047 -13.969 1 96.62 551 VAL A C 1
ATOM 4457 O O . VAL A 1 551 ? 17.703 -28.328 -12.914 1 96.62 551 VAL A O 1
ATOM 4460 N N . THR A 1 552 ? 17.906 -27.047 -14.719 1 96.88 552 THR A N 1
ATOM 4461 C CA . THR A 1 552 ? 16.812 -26.172 -14.328 1 96.88 552 THR A CA 1
ATOM 4462 C C . THR A 1 552 ? 15.5 -26.953 -14.273 1 96.88 552 THR A C 1
ATOM 4464 O O . THR A 1 552 ? 14.664 -26.703 -13.398 1 96.88 552 THR A O 1
ATOM 4467 N N . ALA A 1 553 ? 15.305 -27.859 -15.133 1 97.31 553 ALA A N 1
ATOM 4468 C CA . ALA A 1 553 ? 14.07 -28.641 -15.203 1 97.31 553 ALA A CA 1
ATOM 4469 C C . ALA A 1 553 ? 14.078 -29.781 -14.188 1 97.31 553 ALA A C 1
ATOM 4471 O O . ALA A 1 553 ? 13.031 -30.344 -13.859 1 97.31 553 ALA A O 1
ATOM 4472 N N . LEU A 1 554 ? 15.164 -30.109 -13.641 1 96.19 554 LEU A N 1
ATOM 4473 C CA . LEU A 1 554 ? 15.398 -31.328 -12.883 1 96.19 554 LEU A CA 1
ATOM 4474 C C . LEU A 1 554 ? 14.562 -31.359 -11.609 1 96.19 554 LEU A C 1
ATOM 4476 O O . LEU A 1 554 ? 14.023 -32.406 -11.234 1 96.19 554 LEU A O 1
ATOM 4480 N N . GLY A 1 555 ? 14.438 -30.234 -10.992 1 93.44 555 GLY A N 1
ATOM 4481 C CA . GLY A 1 555 ? 13.898 -30.203 -9.648 1 93.44 555 GLY A CA 1
ATOM 4482 C C . GLY A 1 555 ? 12.383 -30.188 -9.609 1 93.44 555 GLY A C 1
ATOM 4483 O O . GLY A 1 555 ? 11.773 -30.469 -8.578 1 93.44 555 GLY A O 1
ATOM 4484 N N . GLY A 1 556 ? 11.695 -29.875 -10.672 1 96.44 556 GLY A N 1
ATOM 4485 C CA . GLY A 1 556 ? 10.242 -29.797 -10.703 1 96.44 556 GLY A CA 1
ATOM 4486 C C . GLY A 1 556 ? 9.602 -31.078 -11.203 1 96.44 556 GLY A C 1
ATOM 4487 O O . GLY A 1 556 ? 10.211 -32.156 -11.148 1 96.44 556 GLY A O 1
ATOM 4488 N N . HIS A 1 557 ? 8.32 -31.016 -11.367 1 97.88 557 HIS A N 1
ATOM 4489 C CA . HIS A 1 557 ? 7.688 -32.062 -12.172 1 97.88 557 HIS A CA 1
ATOM 4490 C C . HIS A 1 557 ? 8.125 -31.969 -13.633 1 97.88 557 HIS A C 1
ATOM 4492 O O . HIS A 1 557 ? 7.523 -31.25 -14.422 1 97.88 557 HIS A O 1
ATOM 4498 N N . MET A 1 558 ? 9.047 -32.781 -13.977 1 97.94 558 MET A N 1
ATOM 4499 C CA . MET A 1 558 ? 9.859 -32.625 -15.18 1 97.94 558 MET A CA 1
ATOM 4500 C C . MET A 1 558 ? 9.047 -32.938 -16.422 1 97.94 558 MET A C 1
ATOM 4502 O O . MET A 1 558 ? 8.211 -33.844 -16.422 1 97.94 558 MET A O 1
ATOM 4506 N N . GLY A 1 559 ? 9.32 -32.188 -17.438 1 96.88 559 GLY A N 1
ATOM 4507 C CA . GLY A 1 559 ? 8.805 -32.469 -18.766 1 96.88 559 GLY A CA 1
ATOM 4508 C C . GLY A 1 559 ? 9.734 -32 -19.875 1 96.88 559 GLY A C 1
ATOM 4509 O O . GLY A 1 559 ? 10.859 -31.562 -19.609 1 96.88 559 GLY A O 1
ATOM 4510 N N . VAL A 1 560 ? 9.344 -32.281 -21.047 1 95.38 560 VAL A N 1
ATOM 4511 C CA . VAL A 1 560 ? 10.047 -31.875 -22.25 1 95.38 560 VAL A CA 1
ATOM 4512 C C . VAL A 1 560 ? 9.078 -31.156 -23.203 1 95.38 560 VAL A C 1
ATOM 4514 O O . VAL A 1 560 ? 7.91 -31.547 -23.312 1 95.38 560 VAL A O 1
ATOM 4517 N N . GLU A 1 561 ? 9.562 -30.141 -23.719 1 92.94 561 GLU A N 1
ATOM 4518 C CA . GLU A 1 561 ? 8.805 -29.406 -24.719 1 92.94 561 GLU A CA 1
ATOM 4519 C C . GLU A 1 561 ? 9.617 -29.203 -26 1 92.94 561 GLU A C 1
ATOM 4521 O O . GLU A 1 561 ? 10.414 -28.281 -26.094 1 92.94 561 GLU A O 1
ATOM 4526 N N . LEU A 1 562 ? 9.461 -29.969 -26.938 1 88.38 562 LEU A N 1
ATOM 4527 C CA . LEU A 1 562 ? 10.141 -29.922 -28.219 1 88.38 562 LEU A CA 1
ATOM 4528 C C . LEU A 1 562 ? 9.555 -30.953 -29.188 1 88.38 562 LEU A C 1
ATOM 4530 O O . LEU A 1 562 ? 8.68 -31.734 -28.797 1 88.38 562 LEU A O 1
ATOM 4534 N N . ASP A 1 563 ? 10.008 -30.922 -30.422 1 92.81 563 ASP A N 1
ATOM 4535 C CA . ASP A 1 563 ? 9.727 -31.953 -31.406 1 92.81 563 ASP A CA 1
ATOM 4536 C C . ASP A 1 563 ? 10.859 -33 -31.438 1 92.81 563 ASP A C 1
ATOM 4538 O O . ASP A 1 563 ? 11.891 -32.75 -32.062 1 92.81 563 ASP A O 1
ATOM 4542 N N . PRO A 1 564 ? 10.594 -34.094 -30.812 1 93.31 564 PRO A N 1
ATOM 4543 C CA . PRO A 1 564 ? 11.688 -35.062 -30.719 1 93.31 564 PRO A CA 1
ATOM 4544 C C . PRO A 1 564 ? 12.062 -35.656 -32.062 1 93.31 564 PRO A C 1
ATOM 4546 O O . PRO A 1 564 ? 13.164 -36.188 -32.219 1 93.31 564 PRO A O 1
ATOM 4549 N N . VAL A 1 565 ? 11.188 -35.562 -33.031 1 93.56 565 VAL A N 1
ATOM 4550 C CA . VAL A 1 565 ? 11.453 -36.094 -34.344 1 93.56 565 VAL A CA 1
ATOM 4551 C C . VAL A 1 565 ? 12.5 -35.25 -35.062 1 93.56 565 VAL A C 1
ATOM 4553 O O . VAL A 1 565 ? 13.312 -35.781 -35.812 1 93.56 565 VAL A O 1
ATOM 4556 N N . LYS A 1 566 ? 12.5 -34.031 -34.781 1 91.88 566 LYS A N 1
ATOM 4557 C CA . LYS A 1 566 ? 13.383 -33.094 -35.469 1 91.88 566 LYS A CA 1
ATOM 4558 C C . LYS A 1 566 ? 14.734 -33 -34.75 1 91.88 566 LYS A C 1
ATOM 4560 O O . LYS A 1 566 ? 15.688 -32.438 -35.312 1 91.88 566 LYS A O 1
ATOM 4565 N N . GLU A 1 567 ? 14.859 -33.562 -33.625 1 91.25 567 GLU A N 1
ATOM 4566 C CA . GLU A 1 567 ? 16.094 -33.469 -32.875 1 91.25 567 GLU A CA 1
ATOM 4567 C C . GLU A 1 567 ? 17.109 -34.531 -33.344 1 91.25 567 GLU A C 1
ATOM 4569 O O . GLU A 1 567 ? 16.734 -35.656 -33.656 1 91.25 567 GLU A O 1
ATOM 4574 N N . SER A 1 568 ? 18.359 -34.125 -33.344 1 91.44 568 SER A N 1
ATOM 4575 C CA . SER A 1 568 ? 19.422 -35.062 -33.656 1 91.44 568 SER A CA 1
ATOM 4576 C C . SER A 1 568 ? 19.562 -36.125 -32.594 1 91.44 568 SER A C 1
ATOM 4578 O O . SER A 1 568 ? 19.078 -35.969 -31.484 1 91.44 568 SER A O 1
ATOM 4580 N N . ARG A 1 569 ? 20.172 -37.188 -33 1 93.19 569 ARG A N 1
ATOM 4581 C CA . ARG A 1 569 ? 20.438 -38.281 -32.062 1 93.19 569 ARG A CA 1
ATOM 4582 C C . ARG A 1 569 ? 21.25 -37.812 -30.875 1 93.19 569 ARG A C 1
ATOM 4584 O O . ARG A 1 569 ? 21 -38.219 -29.734 1 93.19 569 ARG A O 1
ATOM 4591 N N . GLU A 1 570 ? 22.141 -36.938 -31.203 1 91.12 570 GLU A N 1
ATOM 4592 C CA . GLU A 1 570 ? 22.984 -36.406 -30.141 1 91.12 570 GLU A CA 1
ATOM 4593 C C . GLU A 1 570 ? 22.156 -35.562 -29.156 1 91.12 570 GLU A C 1
ATOM 4595 O O . GLU A 1 570 ? 22.312 -35.688 -27.938 1 91.12 570 GLU A O 1
ATOM 4600 N N . GLN A 1 571 ? 21.344 -34.781 -29.672 1 90 571 GLN A N 1
ATOM 4601 C CA . GLN A 1 571 ? 20.5 -33.938 -28.828 1 90 571 GLN A CA 1
ATOM 4602 C C . GLN A 1 571 ? 19.531 -34.781 -28.016 1 90 571 GLN A C 1
ATOM 4604 O O . GLN A 1 571 ? 19.297 -34.531 -26.828 1 90 571 GLN A O 1
ATOM 4609 N N . LYS A 1 572 ? 18.969 -35.75 -28.594 1 94.81 572 LYS A N 1
ATOM 4610 C CA . LYS A 1 572 ? 18.062 -36.656 -27.891 1 94.81 572 LYS A CA 1
ATOM 4611 C C . LYS A 1 572 ? 18.766 -37.375 -26.75 1 94.81 572 LYS A C 1
ATOM 4613 O O . LYS A 1 572 ? 18.172 -37.562 -25.688 1 94.81 572 LYS A O 1
ATOM 4618 N N . ALA A 1 573 ? 19.969 -37.719 -27.047 1 95.06 573 ALA A N 1
ATOM 4619 C CA . ALA A 1 573 ? 20.75 -38.375 -26 1 95.06 573 ALA A CA 1
ATOM 4620 C C . ALA A 1 573 ? 20.922 -37.469 -24.781 1 95.06 573 ALA A C 1
ATOM 4622 O O . ALA A 1 573 ? 20.938 -37.969 -23.656 1 95.06 573 ALA A O 1
ATOM 4623 N N . THR A 1 574 ? 21.109 -36.281 -25.047 1 94 574 THR A N 1
ATOM 4624 C CA . THR A 1 574 ? 21.281 -35.344 -23.938 1 94 574 THR A CA 1
ATOM 4625 C C . THR A 1 574 ? 19.984 -35.219 -23.141 1 94 574 THR A C 1
ATOM 4627 O O . THR A 1 574 ? 20.016 -35.125 -21.906 1 94 574 THR A O 1
ATOM 4630 N N . PHE A 1 575 ? 18.875 -35.156 -23.828 1 95.94 575 PHE A N 1
ATOM 4631 C CA . PHE A 1 575 ? 17.578 -35.156 -23.141 1 95.94 575 PHE A CA 1
ATOM 4632 C C . PHE A 1 575 ? 17.422 -36.406 -22.312 1 95.94 575 PHE A C 1
ATOM 4634 O O . PHE A 1 575 ? 17.016 -36.344 -21.141 1 95.94 575 PHE A O 1
ATOM 4641 N N . SER A 1 576 ? 17.766 -37.531 -22.938 1 97.25 576 SER A N 1
ATOM 4642 C CA . SER A 1 576 ? 17.672 -38.812 -22.25 1 97.25 576 SER A CA 1
ATOM 4643 C C . SER A 1 576 ? 18.516 -38.812 -20.984 1 97.25 576 SER A C 1
ATOM 4645 O O . SER A 1 576 ? 18.109 -39.375 -19.969 1 97.25 576 SER A O 1
ATOM 4647 N N . HIS A 1 577 ? 19.594 -38.25 -21.125 1 96.88 577 HIS A N 1
ATOM 4648 C CA . HIS A 1 577 ? 20.5 -38.188 -19.984 1 96.88 577 HIS A CA 1
ATOM 4649 C C . HIS A 1 577 ? 19.844 -37.5 -18.797 1 96.88 577 HIS A C 1
ATOM 4651 O O . HIS A 1 577 ? 19.828 -38.031 -17.688 1 96.88 577 HIS A O 1
ATOM 4657 N N . TYR A 1 578 ? 19.328 -36.375 -18.969 1 97.25 578 TYR A N 1
ATOM 4658 C CA . TYR A 1 578 ? 18.75 -35.594 -17.859 1 97.25 578 TYR A CA 1
ATOM 4659 C C . TYR A 1 578 ? 17.438 -36.219 -17.406 1 97.25 578 TYR A C 1
ATOM 4661 O O . TYR A 1 578 ? 17.094 -36.156 -16.219 1 97.25 578 TYR A O 1
ATOM 4669 N N . ILE A 1 579 ? 16.656 -36.812 -18.266 1 97.94 579 ILE A N 1
ATOM 4670 C CA . ILE A 1 579 ? 15.461 -37.531 -17.859 1 97.94 579 ILE A CA 1
ATOM 4671 C C . ILE A 1 579 ? 15.852 -38.688 -16.938 1 97.94 579 ILE A C 1
ATOM 4673 O O . ILE A 1 579 ? 15.211 -38.906 -15.906 1 97.94 579 ILE A O 1
ATOM 4677 N N . ALA A 1 580 ? 16.859 -39.406 -17.391 1 98 580 ALA A N 1
ATOM 4678 C CA . ALA A 1 580 ? 17.328 -40.5 -16.578 1 98 580 ALA A CA 1
ATOM 4679 C C . ALA A 1 580 ? 17.797 -40.031 -15.211 1 98 580 ALA A C 1
ATOM 4681 O O . ALA A 1 580 ? 17.547 -40.656 -14.188 1 98 580 ALA A O 1
ATOM 4682 N N . LEU A 1 581 ? 18.531 -38.938 -15.258 1 97.62 581 LEU A N 1
ATOM 4683 C CA . LEU A 1 581 ? 19 -38.375 -14.008 1 97.62 581 LEU A CA 1
ATOM 4684 C C . LEU A 1 581 ? 17.828 -37.969 -13.102 1 97.62 581 LEU A C 1
ATOM 4686 O O . LEU A 1 581 ? 17.875 -38.219 -11.891 1 97.62 581 LEU A O 1
ATOM 4690 N N . HIS A 1 582 ? 16.844 -37.312 -13.641 1 98 582 HIS A N 1
ATOM 4691 C CA . HIS A 1 582 ? 15.641 -36.969 -12.891 1 98 582 HIS A CA 1
ATOM 4692 C C . HIS A 1 582 ? 14.992 -38.219 -12.297 1 98 582 HIS A C 1
ATOM 4694 O O . HIS A 1 582 ? 14.641 -38.25 -11.117 1 98 582 HIS A O 1
ATOM 4700 N N . LYS A 1 583 ? 14.812 -39.219 -13.094 1 97.75 583 LYS A N 1
ATOM 4701 C CA . LYS A 1 583 ? 14.18 -40.469 -12.633 1 97.75 583 LYS A CA 1
ATOM 4702 C C . LYS A 1 583 ? 14.992 -41.125 -11.516 1 97.75 583 LYS A C 1
ATOM 4704 O O . LYS A 1 583 ? 14.422 -41.719 -10.602 1 97.75 583 LYS A O 1
ATOM 4709 N N . GLN A 1 584 ? 16.266 -41 -11.641 1 97.5 584 GLN A N 1
ATOM 4710 C CA . GLN A 1 584 ? 17.156 -41.562 -10.625 1 97.5 584 GLN A CA 1
ATOM 4711 C C . GLN A 1 584 ? 16.906 -40.906 -9.273 1 97.5 584 GLN A C 1
ATOM 4713 O O . GLN A 1 584 ? 16.969 -41.562 -8.234 1 97.5 584 GLN A O 1
ATOM 4718 N N . TYR A 1 585 ? 16.625 -39.594 -9.266 1 96.94 585 TYR A N 1
ATOM 4719 C CA . TYR A 1 585 ? 16.594 -38.875 -8 1 96.94 585 TYR A CA 1
ATOM 4720 C C . TYR A 1 585 ? 15.188 -38.375 -7.688 1 96.94 585 TYR A C 1
ATOM 4722 O O . TYR A 1 585 ? 14.969 -37.688 -6.684 1 96.94 585 TYR A O 1
ATOM 4730 N N . ARG A 1 586 ? 14.211 -38.594 -8.531 1 95.94 586 ARG A N 1
ATOM 4731 C CA . ARG A 1 586 ? 12.883 -38 -8.414 1 95.94 586 ARG A CA 1
ATOM 4732 C C . ARG A 1 586 ? 12.242 -38.375 -7.078 1 95.94 586 ARG A C 1
ATOM 4734 O O . ARG A 1 586 ? 11.453 -37.594 -6.531 1 95.94 586 ARG A O 1
ATOM 4741 N N . HIS A 1 587 ? 12.578 -39.562 -6.434 1 95.12 587 HIS A N 1
ATOM 4742 C CA . HIS A 1 587 ? 12.086 -39.906 -5.105 1 95.12 587 HIS A CA 1
ATOM 4743 C C . HIS A 1 587 ? 12.562 -38.906 -4.062 1 95.12 587 HIS A C 1
ATOM 4745 O O . HIS A 1 587 ? 11.805 -38.531 -3.156 1 95.12 587 HIS A O 1
ATOM 4751 N N . LEU A 1 588 ? 13.742 -38.406 -4.172 1 96.5 588 LEU A N 1
ATOM 4752 C CA . LEU A 1 588 ? 14.297 -37.406 -3.273 1 96.5 588 LEU A CA 1
ATOM 4753 C C . LEU A 1 588 ? 13.781 -36.031 -3.633 1 96.5 588 LEU A C 1
ATOM 4755 O O . LEU A 1 588 ? 13.375 -35.25 -2.754 1 96.5 588 LEU A O 1
ATOM 4759 N N . LEU A 1 589 ? 13.789 -35.75 -4.93 1 96.56 589 LEU A N 1
ATOM 4760 C CA . LEU A 1 589 ? 13.398 -34.406 -5.414 1 96.56 589 LEU A CA 1
ATOM 4761 C C . LEU A 1 589 ? 11.961 -34.094 -5.016 1 96.56 589 LEU A C 1
ATOM 4763 O O . LEU A 1 589 ? 11.648 -32.969 -4.668 1 96.56 589 LEU A O 1
ATOM 4767 N N . HIS A 1 590 ? 11.031 -35.062 -5.039 1 95.81 590 HIS A N 1
ATOM 4768 C CA . HIS A 1 590 ? 9.602 -34.844 -4.859 1 95.81 590 HIS A CA 1
ATOM 4769 C C . HIS A 1 590 ? 9.164 -35.188 -3.436 1 95.81 590 HIS A C 1
ATOM 4771 O O . HIS A 1 590 ? 8.07 -34.812 -3.016 1 95.81 590 HIS A O 1
ATOM 4777 N N . HIS A 1 591 ? 10.008 -35.719 -2.586 1 93 591 HIS A N 1
ATOM 4778 C CA . HIS A 1 591 ? 9.57 -36.094 -1.247 1 93 591 HIS A CA 1
ATOM 4779 C C . HIS A 1 591 ? 10.523 -35.562 -0.184 1 93 591 HIS A C 1
ATOM 4781 O O . HIS A 1 591 ? 10.203 -35.562 1.007 1 93 591 HIS A O 1
ATOM 4787 N N . GLY A 1 592 ? 11.586 -35.094 -0.622 1 96.06 592 GLY A N 1
ATOM 4788 C CA . GLY A 1 592 ? 12.555 -34.562 0.327 1 96.06 592 GLY A CA 1
ATOM 4789 C C . GLY A 1 592 ? 12.219 -33.156 0.802 1 96.06 592 GLY A C 1
ATOM 4790 O O . GLY A 1 592 ? 11.195 -32.594 0.411 1 96.06 592 GLY A O 1
ATOM 4791 N N . ARG A 1 593 ? 13 -32.688 1.707 1 96.62 593 ARG A N 1
ATOM 4792 C CA . ARG A 1 593 ? 12.891 -31.344 2.217 1 96.62 593 ARG A CA 1
ATOM 4793 C C . ARG A 1 593 ? 13.758 -30.375 1.398 1 96.62 593 ARG A C 1
ATOM 4795 O O . ARG A 1 593 ? 14.984 -30.5 1.376 1 96.62 593 ARG A O 1
ATOM 4802 N N . SER A 1 594 ? 13.07 -29.5 0.768 1 96.69 594 SER A N 1
ATOM 4803 C CA . SER A 1 594 ? 13.781 -28.5 -0.04 1 96.69 594 SER A CA 1
ATOM 4804 C C . SER A 1 594 ? 14.492 -27.484 0.837 1 96.69 594 SER A C 1
ATOM 4806 O O . SER A 1 594 ? 14.016 -27.156 1.926 1 96.69 594 SER A O 1
ATOM 4808 N N . PHE A 1 595 ? 15.625 -27 0.398 1 96.56 595 PHE A N 1
ATOM 4809 C CA . PHE A 1 595 ? 16.328 -25.906 1.073 1 96.56 595 PHE A CA 1
ATOM 4810 C C . PHE A 1 595 ? 17.109 -25.078 0.074 1 96.56 595 PHE A C 1
ATOM 4812 O O . PHE A 1 595 ? 17.312 -25.484 -1.072 1 96.56 595 PHE A O 1
ATOM 4819 N N . ARG A 1 596 ? 17.406 -23.906 0.481 1 97.81 596 ARG A N 1
ATOM 4820 C CA . ARG A 1 596 ? 18.281 -23 -0.242 1 97.81 596 ARG A CA 1
ATOM 4821 C C . ARG A 1 596 ? 19.422 -22.516 0.645 1 97.81 596 ARG A C 1
ATOM 4823 O O . ARG A 1 596 ? 19.281 -22.438 1.866 1 97.81 596 ARG A O 1
ATOM 4830 N N . ILE A 1 597 ? 20.562 -22.266 0.031 1 96.19 597 ILE A N 1
ATOM 4831 C CA . ILE A 1 597 ? 21.719 -21.734 0.734 1 96.19 597 ILE A CA 1
ATOM 4832 C C . ILE A 1 597 ? 22 -20.312 0.288 1 96.19 597 ILE A C 1
ATOM 4834 O O . ILE A 1 597 ? 21.969 -20 -0.907 1 96.19 597 ILE A O 1
ATOM 4838 N N . ASP A 1 598 ? 22.219 -19.438 1.251 1 94.5 598 ASP A N 1
ATOM 4839 C CA . ASP A 1 598 ? 22.641 -18.078 0.921 1 94.5 598 ASP A CA 1
ATOM 4840 C C . ASP A 1 598 ? 24.016 -18.062 0.252 1 94.5 598 ASP A C 1
ATOM 4842 O O . ASP A 1 598 ? 25.016 -18.375 0.888 1 94.5 598 ASP A O 1
ATOM 4846 N N . PRO A 1 599 ? 24 -17.656 -0.996 1 92.81 599 PRO A N 1
ATOM 4847 C CA . PRO A 1 599 ? 25.297 -17.719 -1.668 1 92.81 599 PRO A CA 1
ATOM 4848 C C . PRO A 1 599 ? 26.219 -16.547 -1.279 1 92.81 599 PRO A C 1
ATOM 4850 O O . PRO A 1 599 ? 25.734 -15.453 -0.992 1 92.81 599 PRO A O 1
ATOM 4853 N N . ALA A 1 600 ? 27.484 -16.797 -1.308 1 88.94 600 ALA A N 1
ATOM 4854 C CA . ALA A 1 600 ? 28.469 -15.719 -1.129 1 88.94 600 ALA A CA 1
ATOM 4855 C C . ALA A 1 600 ? 28.516 -14.812 -2.355 1 88.94 600 ALA A C 1
ATOM 4857 O O . ALA A 1 600 ? 28.734 -13.609 -2.234 1 88.94 600 ALA A O 1
ATOM 4858 N N . ASP A 1 601 ? 28.422 -15.484 -3.473 1 89.25 601 ASP A N 1
ATOM 4859 C CA . ASP A 1 601 ? 28.344 -14.781 -4.75 1 89.25 601 ASP A CA 1
ATOM 4860 C C . ASP A 1 601 ? 26.906 -14.523 -5.16 1 89.25 601 ASP A C 1
ATOM 4862 O O . ASP A 1 601 ? 26.156 -15.461 -5.457 1 89.25 601 ASP A O 1
ATOM 4866 N N . HIS A 1 602 ? 26.438 -13.234 -5.297 1 89.44 602 HIS A N 1
ATOM 4867 C CA . HIS A 1 602 ? 25.062 -12.883 -5.602 1 89.44 602 HIS A CA 1
ATOM 4868 C C . HIS A 1 602 ? 24.688 -13.312 -7.02 1 89.44 602 HIS A C 1
ATOM 4870 O O . HIS A 1 602 ? 23.5 -13.328 -7.371 1 89.44 602 HIS A O 1
ATOM 4876 N N . ASN A 1 603 ? 25.641 -13.664 -7.762 1 92.62 603 ASN A N 1
ATOM 4877 C CA . ASN A 1 603 ? 25.406 -14.125 -9.125 1 92.62 603 ASN A CA 1
ATOM 4878 C C . ASN A 1 603 ? 25.172 -15.633 -9.172 1 92.62 603 ASN A C 1
ATOM 4880 O O . ASN A 1 603 ? 25.188 -16.234 -10.242 1 92.62 603 ASN A O 1
ATOM 4884 N N . GLN A 1 604 ? 25.016 -16.281 -7.984 1 94.5 604 GLN A N 1
ATOM 4885 C CA . GLN A 1 604 ? 24.734 -17.703 -7.867 1 94.5 604 GLN A CA 1
ATOM 4886 C C . GLN A 1 604 ? 23.406 -17.953 -7.152 1 94.5 604 GLN A C 1
ATOM 4888 O O . GLN A 1 604 ? 22.938 -17.109 -6.383 1 94.5 604 GLN A O 1
ATOM 4893 N N . THR A 1 605 ? 22.797 -19 -7.516 1 96.31 605 THR A N 1
ATOM 4894 C CA . THR A 1 605 ? 21.734 -19.594 -6.707 1 96.31 605 THR A CA 1
ATOM 4895 C C . THR A 1 605 ? 22.094 -21.016 -6.309 1 96.31 605 THR A C 1
ATOM 4897 O O . THR A 1 605 ? 22.609 -21.781 -7.121 1 96.31 605 THR A O 1
ATOM 4900 N N . ILE A 1 606 ? 21.953 -21.312 -5.027 1 97.25 606 ILE A N 1
ATOM 4901 C CA . ILE A 1 606 ? 22.266 -22.641 -4.5 1 97.25 606 ILE A CA 1
ATOM 4902 C C . ILE A 1 606 ? 21.031 -23.219 -3.811 1 97.25 606 ILE A C 1
ATOM 4904 O O . ILE A 1 606 ? 20.484 -22.609 -2.893 1 97.25 606 ILE A O 1
ATOM 4908 N N . TYR A 1 607 ? 20.609 -24.359 -4.273 1 97.81 607 TYR A N 1
ATOM 4909 C CA . TYR A 1 607 ? 19.438 -25 -3.701 1 97.81 607 TYR A CA 1
ATOM 4910 C C . TYR A 1 607 ? 19.594 -26.516 -3.703 1 97.81 607 TYR A C 1
ATOM 4912 O O . TYR A 1 607 ? 20.438 -27.062 -4.418 1 97.81 607 TYR A O 1
ATOM 4920 N N . GLY A 1 608 ? 18.781 -27.172 -2.848 1 96.69 608 GLY A N 1
ATOM 4921 C CA . GLY A 1 608 ? 18.859 -28.625 -2.758 1 96.69 608 GLY A CA 1
ATOM 4922 C C . GLY A 1 608 ? 17.672 -29.25 -2.053 1 96.69 608 GLY A C 1
ATOM 4923 O O . GLY A 1 608 ? 16.719 -28.547 -1.701 1 96.69 608 GLY A O 1
ATOM 4924 N N . VAL A 1 609 ? 17.719 -30.516 -2.062 1 97.5 609 VAL A N 1
ATOM 4925 C CA . VAL A 1 609 ? 16.734 -31.359 -1.368 1 97.5 609 VAL A CA 1
ATOM 4926 C C . VAL A 1 609 ? 17.453 -32.406 -0.519 1 97.5 609 VAL A C 1
ATOM 4928 O O . VAL A 1 609 ? 18.516 -32.906 -0.909 1 97.5 609 VAL A O 1
ATOM 4931 N N . THR A 1 610 ? 16.906 -32.594 0.667 1 96.81 610 THR A N 1
ATOM 4932 C CA . THR A 1 610 ? 17.547 -33.562 1.558 1 96.81 610 THR A CA 1
ATOM 4933 C C . THR A 1 610 ? 16.5 -34.469 2.234 1 96.81 610 THR A C 1
ATOM 4935 O O . THR A 1 610 ? 15.328 -34.062 2.344 1 96.81 610 THR A O 1
ATOM 4938 N N . ASN A 1 611 ? 16.766 -35.656 2.447 1 95.75 611 ASN A N 1
ATOM 4939 C CA . ASN A 1 611 ? 16.109 -36.5 3.428 1 95.75 611 ASN A CA 1
ATOM 4940 C C . ASN A 1 611 ? 17.078 -37.031 4.484 1 95.75 611 ASN A C 1
ATOM 4942 O O . ASN A 1 611 ? 18.125 -36.406 4.723 1 95.75 611 ASN A O 1
ATOM 4946 N N . ASP A 1 612 ? 16.703 -38.094 5.207 1 92.56 612 ASP A N 1
ATOM 4947 C CA . ASP A 1 612 ? 17.531 -38.562 6.328 1 92.56 612 ASP A CA 1
ATOM 4948 C C . ASP A 1 612 ? 18.812 -39.219 5.832 1 92.56 612 ASP A C 1
ATOM 4950 O O . ASP A 1 612 ? 19.812 -39.281 6.562 1 92.56 612 ASP A O 1
ATOM 4954 N N . ASP A 1 613 ? 18.859 -39.531 4.562 1 94.56 613 ASP A N 1
ATOM 4955 C CA . ASP A 1 613 ? 19.938 -40.406 4.102 1 94.56 613 ASP A CA 1
ATOM 4956 C C . ASP A 1 613 ? 20.812 -39.688 3.07 1 94.56 613 ASP A C 1
ATOM 4958 O O . ASP A 1 613 ? 21.984 -40.031 2.883 1 94.56 613 ASP A O 1
ATOM 4962 N N . GLU A 1 614 ? 20.25 -38.781 2.422 1 95.81 614 GLU A N 1
ATOM 4963 C CA . GLU A 1 614 ? 21 -38.188 1.305 1 95.81 614 GLU A CA 1
ATOM 4964 C C . GLU A 1 614 ? 20.562 -36.75 1.029 1 95.81 614 GLU A C 1
ATOM 4966 O O . GLU A 1 614 ? 19.547 -36.312 1.562 1 95.81 614 GLU A O 1
ATOM 4971 N N . MET A 1 615 ? 21.469 -36.094 0.273 1 96.75 615 MET A N 1
ATOM 4972 C CA . MET A 1 615 ? 21.219 -34.719 -0.185 1 96.75 615 MET A CA 1
ATOM 4973 C C . MET A 1 615 ? 21.656 -34.562 -1.637 1 96.75 615 MET A C 1
ATOM 4975 O O . MET A 1 615 ? 22.641 -35.156 -2.068 1 96.75 615 MET A O 1
ATOM 4979 N N . LEU A 1 616 ? 20.844 -33.844 -2.32 1 97.88 616 LEU A N 1
ATOM 4980 C CA . LEU A 1 616 ? 21.188 -33.375 -3.658 1 97.88 616 LEU A CA 1
ATOM 4981 C C . LEU A 1 616 ? 21.25 -31.859 -3.705 1 97.88 616 LEU A C 1
ATOM 4983 O O . LEU A 1 616 ? 20.281 -31.188 -3.365 1 97.88 616 LEU A O 1
ATOM 4987 N N . ILE A 1 617 ? 22.453 -31.266 -4.07 1 97.94 617 ILE A N 1
ATOM 4988 C CA . ILE A 1 617 ? 22.641 -29.812 -4.055 1 97.94 617 ILE A CA 1
ATOM 4989 C C . ILE A 1 617 ? 23.016 -29.328 -5.453 1 97.94 617 ILE A C 1
ATOM 4991 O O . ILE A 1 617 ? 23.875 -29.922 -6.109 1 97.94 617 ILE A O 1
ATOM 4995 N N . THR A 1 618 ? 22.359 -28.312 -5.902 1 98.12 618 THR A N 1
ATOM 4996 C CA . THR A 1 618 ? 22.656 -27.656 -7.168 1 98.12 618 THR A CA 1
ATOM 4997 C C . THR A 1 618 ? 23.266 -26.281 -6.93 1 98.12 618 THR A C 1
ATOM 4999 O O . THR A 1 618 ? 22.719 -25.469 -6.184 1 98.12 618 THR A O 1
ATOM 5002 N N . VAL A 1 619 ? 24.406 -26.016 -7.461 1 97.38 619 VAL A N 1
ATOM 5003 C CA . VAL A 1 619 ? 25.016 -24.688 -7.535 1 97.38 619 VAL A CA 1
ATOM 5004 C C . VAL A 1 619 ? 24.875 -24.141 -8.953 1 97.38 619 VAL A C 1
ATOM 5006 O O . VAL A 1 619 ? 25.547 -24.609 -9.875 1 97.38 619 VAL A O 1
ATOM 5009 N N . CYS A 1 620 ? 24.094 -23.156 -9.156 1 97.19 620 CYS A N 1
ATOM 5010 C CA . CYS A 1 620 ? 23.859 -22.578 -10.477 1 97.19 620 CYS A CA 1
ATOM 5011 C C . CYS A 1 620 ? 24.516 -21.203 -10.586 1 97.19 620 CYS A C 1
ATOM 5013 O O . CYS A 1 620 ? 24.188 -20.281 -9.82 1 97.19 620 CYS A O 1
ATOM 5015 N N . GLN A 1 621 ? 25.469 -21.062 -11.484 1 95.44 621 GLN A N 1
ATOM 5016 C CA . GLN A 1 621 ? 26.078 -19.766 -11.797 1 95.44 621 GLN A CA 1
ATOM 5017 C C . GLN A 1 621 ? 25.25 -19.016 -12.844 1 95.44 621 GLN A C 1
ATOM 5019 O O . GLN A 1 621 ? 25.219 -19.406 -14.016 1 95.44 621 GLN A O 1
ATOM 5024 N N . LEU A 1 622 ? 24.641 -17.953 -12.492 1 95.56 622 LEU A N 1
ATOM 5025 C CA . LEU A 1 622 ? 23.688 -17.266 -13.352 1 95.56 622 LEU A CA 1
ATOM 5026 C C . LEU A 1 622 ? 24.406 -16.344 -14.328 1 95.56 622 LEU A C 1
ATOM 5028 O O . LEU A 1 622 ? 24.047 -16.281 -15.508 1 95.56 622 LEU A O 1
ATOM 5032 N N . THR A 1 623 ? 25.266 -15.508 -13.805 1 93.38 623 THR A N 1
ATOM 5033 C CA . THR A 1 623 ? 26.047 -14.57 -14.594 1 93.38 623 THR A CA 1
ATOM 5034 C C . THR A 1 623 ? 27.531 -14.656 -14.234 1 93.38 623 THR A C 1
ATOM 5036 O O . THR A 1 623 ? 27.938 -15.531 -13.477 1 93.38 623 THR A O 1
ATOM 5039 N N . MET A 1 624 ? 28.391 -13.781 -14.914 1 89.5 624 MET A N 1
ATOM 5040 C CA . MET A 1 624 ? 29.844 -13.789 -14.68 1 89.5 624 MET A CA 1
ATOM 5041 C C . MET A 1 624 ? 30.141 -13.695 -13.188 1 89.5 624 MET A C 1
ATOM 5043 O O . MET A 1 624 ? 29.594 -12.836 -12.492 1 89.5 624 MET A O 1
ATOM 5047 N N . PRO A 1 625 ? 30.906 -14.688 -12.648 1 89.06 625 PRO A N 1
ATOM 5048 C CA . PRO A 1 625 ? 31.297 -14.578 -11.234 1 89.06 625 PRO A CA 1
ATOM 5049 C C . PRO A 1 625 ? 31.906 -13.219 -10.898 1 89.06 625 PRO A C 1
ATOM 5051 O O . PRO A 1 625 ? 32.625 -12.633 -11.727 1 89.06 625 PRO A O 1
ATOM 5054 N N . GLU A 1 626 ? 31.688 -12.836 -9.672 1 88.38 626 GLU A N 1
ATOM 5055 C CA . GLU A 1 626 ? 32.188 -11.539 -9.219 1 88.38 626 GLU A CA 1
ATOM 5056 C C . GLU A 1 626 ? 33.719 -11.57 -9.055 1 88.38 626 GLU A C 1
ATOM 5058 O O . GLU A 1 626 ? 34.406 -10.602 -9.391 1 88.38 626 GLU A O 1
ATOM 5063 N N . HIS A 1 627 ? 34.25 -12.68 -8.484 1 87.81 627 HIS A N 1
ATOM 5064 C CA . HIS A 1 627 ? 35.656 -12.82 -8.211 1 87.81 627 HIS A CA 1
ATOM 5065 C C . HIS A 1 627 ? 36.281 -13.961 -9.031 1 87.81 627 HIS A C 1
ATOM 5067 O O . HIS A 1 627 ? 35.531 -14.828 -9.523 1 87.81 627 HIS A O 1
ATOM 5073 N N . ALA A 1 628 ? 37.594 -13.906 -9.117 1 85.88 628 ALA A N 1
ATOM 5074 C CA . ALA A 1 628 ? 38.312 -14.891 -9.938 1 85.88 628 ALA A CA 1
ATOM 5075 C C . ALA A 1 628 ? 38.188 -16.281 -9.336 1 85.88 628 ALA A C 1
ATOM 5077 O O . ALA A 1 628 ? 38.219 -17.281 -10.055 1 85.88 628 ALA A O 1
ATOM 5078 N N . LEU A 1 629 ? 38.031 -16.391 -8 1 88.75 629 LEU A N 1
ATOM 5079 C CA . LEU A 1 629 ? 37.875 -17.672 -7.32 1 88.75 629 LEU A CA 1
ATOM 5080 C C . LEU A 1 629 ? 36.531 -17.719 -6.609 1 88.75 629 LEU A C 1
ATOM 5082 O O . LEU A 1 629 ? 36.094 -16.75 -5.984 1 88.75 629 LEU A O 1
ATOM 5086 N N . PRO A 1 630 ? 35.781 -18.828 -6.762 1 91.88 630 PRO A N 1
ATOM 5087 C CA . PRO A 1 630 ? 34.531 -18.969 -6.027 1 91.88 630 PRO A CA 1
ATOM 5088 C C . PRO A 1 630 ? 34.75 -19.203 -4.531 1 91.88 630 PRO A C 1
ATOM 5090 O O . PRO A 1 630 ? 35.75 -19.75 -4.129 1 91.88 630 PRO A O 1
ATOM 5093 N N . SER A 1 631 ? 33.781 -18.75 -3.803 1 91.12 631 SER A N 1
ATOM 5094 C CA . SER A 1 631 ? 33.75 -19.094 -2.387 1 91.12 631 SER A CA 1
ATOM 5095 C C . SER A 1 631 ? 33.406 -20.562 -2.186 1 91.12 631 SER A C 1
ATOM 5097 O O . SER A 1 631 ? 32.688 -21.172 -3.004 1 91.12 631 SER A O 1
ATOM 5099 N N . PRO A 1 632 ? 33.906 -21.125 -1.059 1 92.75 632 PRO A N 1
ATOM 5100 C CA . PRO A 1 632 ? 33.531 -22.516 -0.787 1 92.75 632 PRO A CA 1
ATOM 5101 C C . PRO A 1 632 ? 32.031 -22.703 -0.546 1 92.75 632 PRO A C 1
ATOM 5103 O O . PRO A 1 632 ? 31.375 -21.812 0.024 1 92.75 632 PRO A O 1
ATOM 5106 N N . LEU A 1 633 ? 31.547 -23.844 -0.996 1 96.25 633 LEU A N 1
ATOM 5107 C CA . LEU A 1 633 ? 30.172 -24.25 -0.687 1 96.25 633 LEU A CA 1
ATOM 5108 C C . LEU A 1 633 ? 30.078 -24.797 0.732 1 96.25 633 LEU A C 1
ATOM 5110 O O . LEU A 1 633 ? 30.484 -25.922 0.993 1 96.25 633 LEU A O 1
ATOM 5114 N N . ARG A 1 634 ? 29.562 -24.016 1.65 1 93.94 634 ARG A N 1
ATOM 5115 C CA . ARG A 1 634 ? 29.312 -24.453 3.016 1 93.94 634 ARG A CA 1
ATOM 5116 C C . ARG A 1 634 ? 27.906 -25.016 3.152 1 93.94 634 ARG A C 1
ATOM 5118 O O . ARG A 1 634 ? 26.922 -24.344 2.832 1 93.94 634 ARG A O 1
ATOM 5125 N N . ILE A 1 635 ? 27.812 -26.203 3.549 1 95.69 635 ILE A N 1
ATOM 5126 C CA . ILE A 1 635 ? 26.531 -26.891 3.652 1 95.69 635 ILE A CA 1
ATOM 5127 C C . ILE A 1 635 ? 26.047 -26.875 5.102 1 95.69 635 ILE A C 1
ATOM 5129 O O . ILE A 1 635 ? 26.156 -27.875 5.812 1 95.69 635 ILE A O 1
ATOM 5133 N N . ARG A 1 636 ? 25.312 -25.891 5.469 1 88.19 636 ARG A N 1
ATOM 5134 C CA . ARG A 1 636 ? 24.953 -25.594 6.852 1 88.19 636 ARG A CA 1
ATOM 5135 C C . ARG A 1 636 ? 23.938 -26.594 7.391 1 88.19 636 ARG A C 1
ATOM 5137 O O . ARG A 1 636 ? 23.859 -26.812 8.602 1 88.19 636 ARG A O 1
ATOM 5144 N N . CYS A 1 637 ? 23.203 -27.25 6.453 1 90.88 637 CYS A N 1
ATOM 5145 C CA . CYS A 1 637 ? 22.156 -28.172 6.902 1 90.88 637 CYS A CA 1
ATOM 5146 C C . CYS A 1 637 ? 22.719 -29.562 7.137 1 90.88 637 CYS A C 1
ATOM 5148 O O . CYS A 1 637 ? 21.984 -30.469 7.531 1 90.88 637 CYS A O 1
ATOM 5150 N N . ALA A 1 638 ? 24 -29.734 6.965 1 93.69 638 ALA A N 1
ATOM 5151 C CA . ALA A 1 638 ? 24.609 -31.031 7.211 1 93.69 638 ALA A CA 1
ATOM 5152 C C . ALA A 1 638 ? 24.609 -31.375 8.703 1 93.69 638 ALA A C 1
ATOM 5154 O O . ALA A 1 638 ? 24.828 -30.5 9.539 1 93.69 638 ALA A O 1
ATOM 5155 N N . ASP A 1 639 ? 24.359 -32.625 9.016 1 94.12 639 ASP A N 1
ATOM 5156 C CA . ASP A 1 639 ? 24.469 -33.125 10.383 1 94.12 639 ASP A CA 1
ATOM 5157 C C . ASP A 1 639 ? 25.938 -33.188 10.828 1 94.12 639 ASP A C 1
ATOM 5159 O O . ASP A 1 639 ? 26.719 -33.969 10.305 1 94.12 639 ASP A O 1
ATOM 5163 N N . ILE A 1 640 ? 26.25 -32.469 11.789 1 92.75 640 ILE A N 1
ATOM 5164 C CA . ILE A 1 640 ? 27.641 -32.312 12.188 1 92.75 640 ILE A CA 1
ATOM 5165 C C . ILE A 1 640 ? 28.203 -33.625 12.695 1 92.75 640 ILE A C 1
ATOM 5167 O O . ILE A 1 640 ? 29.422 -33.844 12.68 1 92.75 640 ILE A O 1
ATOM 5171 N N . ASN A 1 641 ? 27.375 -34.531 13.055 1 94.12 641 ASN A N 1
ATOM 5172 C CA . ASN A 1 641 ? 27.828 -35.781 13.633 1 94.12 641 ASN A CA 1
ATOM 5173 C C . ASN A 1 641 ? 27.844 -36.906 12.594 1 94.12 641 ASN A C 1
ATOM 5175 O O . ASN A 1 641 ? 28.219 -38.031 12.906 1 94.12 641 ASN A O 1
ATOM 5179 N N . ALA A 1 642 ? 27.5 -36.562 11.422 1 95.75 642 ALA A N 1
ATOM 5180 C CA . ALA A 1 642 ? 27.422 -37.594 10.391 1 95.75 642 ALA A CA 1
ATOM 5181 C C . ALA A 1 642 ? 28.609 -37.5 9.438 1 95.75 642 ALA A C 1
ATOM 5183 O O . ALA A 1 642 ? 29.297 -36.469 9.383 1 95.75 642 ALA A O 1
ATOM 5184 N N . GLN A 1 643 ? 28.828 -38.656 8.805 1 96.94 643 GLN A N 1
ATOM 5185 C CA . GLN A 1 643 ? 29.75 -38.719 7.676 1 96.94 643 GLN A CA 1
ATOM 5186 C C . GLN A 1 643 ? 29 -38.781 6.348 1 96.94 643 GLN A C 1
ATOM 5188 O O . GLN A 1 643 ? 27.969 -39.438 6.242 1 96.94 643 GLN A O 1
ATOM 5193 N N . TYR A 1 644 ? 29.547 -38.062 5.371 1 97.38 644 TYR A N 1
ATOM 5194 C CA . TYR A 1 644 ? 28.891 -38.031 4.07 1 97.38 644 TYR A CA 1
ATOM 5195 C C . TYR A 1 644 ? 29.859 -38.438 2.961 1 97.38 644 TYR A C 1
ATOM 5197 O O . TYR A 1 644 ? 31.016 -38 2.945 1 97.38 644 TYR A O 1
ATOM 5205 N N . GLN A 1 645 ? 29.375 -39.281 2.076 1 97.75 645 GLN A N 1
ATOM 5206 C CA . GLN A 1 645 ? 30.031 -39.469 0.788 1 97.75 645 GLN A CA 1
ATOM 5207 C C . GLN A 1 645 ? 29.594 -38.406 -0.225 1 97.75 645 GLN A C 1
ATOM 5209 O O . GLN A 1 645 ? 28.391 -38.281 -0.496 1 97.75 645 GLN A O 1
ATOM 5214 N N . VAL A 1 646 ? 30.547 -37.688 -0.76 1 96.69 646 VAL A N 1
ATOM 5215 C CA . VAL A 1 646 ? 30.266 -36.625 -1.694 1 96.69 646 VAL A CA 1
ATOM 5216 C C . VAL A 1 646 ? 30.672 -37.031 -3.105 1 96.69 646 VAL A C 1
ATOM 5218 O O . VAL A 1 646 ? 31.828 -37.406 -3.336 1 96.69 646 VAL A O 1
ATOM 5221 N N . THR A 1 647 ? 29.781 -36.938 -4.027 1 96.62 647 THR A N 1
ATOM 5222 C CA . THR A 1 647 ? 30.062 -37.25 -5.422 1 96.62 647 THR A CA 1
ATOM 5223 C C . THR A 1 647 ? 29.516 -36.156 -6.34 1 96.62 647 THR A C 1
ATOM 5225 O O . THR A 1 647 ? 28.5 -35.531 -6.02 1 96.62 647 THR A O 1
ATOM 5228 N N . VAL A 1 648 ? 30.203 -35.938 -7.453 1 96.44 648 VAL A N 1
ATOM 5229 C CA . VAL A 1 648 ? 29.688 -35.062 -8.492 1 96.44 648 VAL A CA 1
ATOM 5230 C C . VAL A 1 648 ? 28.688 -35.812 -9.375 1 96.44 648 VAL A C 1
ATOM 5232 O O . VAL A 1 648 ? 29 -36.875 -9.875 1 96.44 648 VAL A O 1
ATOM 5235 N N . VAL A 1 649 ? 27.562 -35.25 -9.484 1 97 649 VAL A N 1
ATOM 5236 C CA . VAL A 1 649 ? 26.516 -35.875 -10.273 1 97 649 VAL A CA 1
ATOM 5237 C C . VAL A 1 649 ? 26.531 -35.344 -11.703 1 97 649 VAL A C 1
ATOM 5239 O O . VAL A 1 649 ? 26.359 -36.094 -12.656 1 97 649 VAL A O 1
ATOM 5242 N N . ASP A 1 650 ? 26.672 -34.031 -11.836 1 95.31 650 ASP A N 1
ATOM 5243 C CA . ASP A 1 650 ? 26.656 -33.406 -13.148 1 95.31 650 ASP A CA 1
ATOM 5244 C C . ASP A 1 650 ? 27.438 -32.094 -13.133 1 95.31 650 ASP A C 1
ATOM 5246 O O . ASP A 1 650 ? 27.422 -31.375 -12.125 1 95.31 650 ASP A O 1
ATOM 5250 N N . MET A 1 651 ? 28.188 -31.812 -14.156 1 92.62 651 MET A N 1
ATOM 5251 C CA . MET A 1 651 ? 28.922 -30.562 -14.367 1 92.62 651 MET A CA 1
ATOM 5252 C C . MET A 1 651 ? 29.281 -30.391 -15.844 1 92.62 651 MET A C 1
ATOM 5254 O O . MET A 1 651 ? 29.656 -31.359 -16.516 1 92.62 651 MET A O 1
ATOM 5258 N N . PRO A 1 652 ? 29.141 -29.188 -16.312 1 90.75 652 PRO A N 1
ATOM 5259 C CA . PRO A 1 652 ? 29.516 -29 -17.719 1 90.75 652 PRO A CA 1
ATOM 5260 C C . PRO A 1 652 ? 31.016 -29.062 -17.938 1 90.75 652 PRO A C 1
ATOM 5262 O O . PRO A 1 652 ? 31.781 -28.422 -17.203 1 90.75 652 PRO A O 1
ATOM 5265 N N . GLN A 1 653 ? 31.375 -29.672 -18.953 1 86.5 653 GLN A N 1
ATOM 5266 C CA . GLN A 1 653 ? 32.812 -29.812 -19.281 1 86.5 653 GLN A CA 1
ATOM 5267 C C . GLN A 1 653 ? 33.375 -28.5 -19.766 1 86.5 653 GLN A C 1
ATOM 5269 O O . GLN A 1 653 ? 34.594 -28.25 -19.656 1 86.5 653 GLN A O 1
ATOM 5274 N N . THR A 1 654 ? 32.594 -27.719 -20.266 1 82.88 654 THR A N 1
ATOM 5275 C CA . THR A 1 654 ? 33.062 -26.438 -20.797 1 82.88 654 THR A CA 1
ATOM 5276 C C . THR A 1 654 ? 33.656 -25.562 -19.719 1 82.88 654 THR A C 1
ATOM 5278 O O . THR A 1 654 ? 34.531 -24.734 -19.984 1 82.88 654 THR A O 1
ATOM 5281 N N . SER A 1 655 ? 33.25 -25.766 -18.531 1 85.19 655 SER A N 1
ATOM 5282 C CA . SER A 1 655 ? 33.75 -24.953 -17.406 1 85.19 655 SER A CA 1
ATOM 5283 C C . SER A 1 655 ? 35.219 -25.281 -17.094 1 85.19 655 SER A C 1
ATOM 5285 O O . SER A 1 655 ? 35.875 -24.516 -16.406 1 85.19 655 SER A O 1
ATOM 5287 N N . PHE A 1 656 ? 35.719 -26.328 -17.641 1 84.81 656 PHE A N 1
ATOM 5288 C CA . PHE A 1 656 ? 37.094 -26.734 -17.344 1 84.81 656 PHE A CA 1
ATOM 5289 C C . PHE A 1 656 ? 38.094 -25.797 -17.984 1 84.81 656 PHE A C 1
ATOM 5291 O O . PHE A 1 656 ? 39.219 -25.641 -17.5 1 84.81 656 PHE A O 1
ATOM 5298 N N . GLN A 1 657 ? 37.688 -25.125 -19 1 86.19 657 GLN A N 1
ATOM 5299 C CA . GLN A 1 657 ? 38.594 -24.234 -19.719 1 86.19 657 GLN A CA 1
ATOM 5300 C C . GLN A 1 657 ? 38.875 -22.984 -18.891 1 86.19 657 GLN A C 1
ATOM 5302 O O . GLN A 1 657 ? 39.844 -22.266 -19.156 1 86.19 657 GLN A O 1
ATOM 5307 N N . LEU A 1 658 ? 38.094 -22.797 -17.953 1 86.5 658 LEU A N 1
ATOM 5308 C CA . LEU A 1 658 ? 38.219 -21.594 -17.141 1 86.5 658 LEU A CA 1
ATOM 5309 C C . LEU A 1 658 ? 39.312 -21.766 -16.109 1 86.5 658 LEU A C 1
ATOM 5311 O O . LEU A 1 658 ? 39.656 -20.812 -15.391 1 86.5 658 LEU A O 1
ATOM 5315 N N . MET A 1 659 ? 39.875 -23.031 -16 1 90 659 MET A N 1
ATOM 5316 C CA . MET A 1 659 ? 40.844 -23.359 -14.945 1 90 659 MET A CA 1
ATOM 5317 C C . MET A 1 659 ? 42.094 -24.016 -15.523 1 90 659 MET A C 1
ATOM 5319 O O . MET A 1 659 ? 42 -24.875 -16.391 1 90 659 MET A O 1
ATOM 5323 N N . LYS A 1 660 ? 43.281 -23.609 -15 1 90.75 660 LYS A N 1
ATOM 5324 C CA . LYS A 1 660 ? 44.5 -24.328 -15.328 1 90.75 660 LYS A CA 1
ATOM 5325 C C . LYS A 1 660 ? 44.562 -25.672 -14.609 1 90.75 660 LYS A C 1
ATOM 5327 O O . LYS A 1 660 ? 45.031 -26.656 -15.164 1 90.75 660 LYS A O 1
ATOM 5332 N N . GLN A 1 661 ? 44.062 -25.656 -13.461 1 91.19 661 GLN A N 1
ATOM 5333 C CA . GLN A 1 661 ? 43.906 -26.844 -12.633 1 91.19 661 GLN A CA 1
ATOM 5334 C C . GLN A 1 661 ? 42.562 -26.891 -11.945 1 91.19 661 GLN A C 1
ATOM 5336 O O . GLN A 1 661 ? 42.156 -25.953 -11.25 1 91.19 661 GLN A O 1
ATOM 5341 N N . ARG A 1 662 ? 41.938 -27.953 -12.156 1 91.06 662 ARG A N 1
ATOM 5342 C CA . ARG A 1 662 ? 40.656 -28.141 -11.516 1 91.06 662 ARG A CA 1
ATOM 5343 C C . ARG A 1 662 ? 40.812 -28.703 -10.102 1 91.06 662 ARG A C 1
ATOM 5345 O O . ARG A 1 662 ? 41.781 -29.391 -9.812 1 91.06 662 ARG A O 1
ATOM 5352 N N . PRO A 1 663 ? 39.781 -28.312 -9.266 1 91.75 663 PRO A N 1
ATOM 5353 C CA . PRO A 1 663 ? 39.812 -29.016 -7.984 1 91.75 663 PRO A CA 1
ATOM 5354 C C . PRO A 1 663 ? 39.844 -30.531 -8.141 1 91.75 663 PRO A C 1
ATOM 5356 O O . PRO A 1 663 ? 39.031 -31.094 -8.844 1 91.75 663 PRO A O 1
ATOM 5359 N N . LYS A 1 664 ? 40.719 -31.188 -7.484 1 91.75 664 LYS A N 1
ATOM 5360 C CA . LYS A 1 664 ? 40.969 -32.625 -7.699 1 91.75 664 LYS A CA 1
ATOM 5361 C C . LYS A 1 664 ? 39.781 -33.438 -7.184 1 91.75 664 LYS A C 1
ATOM 5363 O O . LYS A 1 664 ? 39.562 -34.562 -7.645 1 91.75 664 LYS A O 1
ATOM 5368 N N . TRP A 1 665 ? 39.094 -32.875 -6.285 1 93.25 665 TRP A N 1
ATOM 5369 C CA . TRP A 1 665 ? 38.031 -33.656 -5.672 1 93.25 665 TRP A CA 1
ATOM 5370 C C . TRP A 1 665 ? 36.906 -33.906 -6.672 1 93.25 665 TRP A C 1
ATOM 5372 O O . TRP A 1 665 ? 36.031 -34.75 -6.441 1 93.25 665 TRP A O 1
ATOM 5382 N N . LEU A 1 666 ? 36.844 -33.25 -7.793 1 92.81 666 LEU A N 1
ATOM 5383 C CA . LEU A 1 666 ? 35.812 -33.406 -8.812 1 92.81 666 LEU A CA 1
ATOM 5384 C C . LEU A 1 666 ? 35.844 -34.812 -9.391 1 92.81 666 LEU A C 1
ATOM 5386 O O . LEU A 1 666 ? 34.844 -35.312 -9.906 1 92.81 666 LEU A O 1
ATOM 5390 N N . ASP A 1 667 ? 37 -35.438 -9.312 1 90.75 667 ASP A N 1
ATOM 5391 C CA . ASP A 1 667 ? 37.156 -36.75 -9.906 1 90.75 667 ASP A CA 1
ATOM 5392 C C . ASP A 1 667 ? 37.219 -37.844 -8.836 1 90.75 667 ASP A C 1
ATOM 5394 O O . ASP A 1 667 ? 37.594 -38.969 -9.117 1 90.75 667 ASP A O 1
ATOM 5398 N N . LYS A 1 668 ? 36.812 -37.469 -7.648 1 93.19 668 LYS A N 1
ATOM 5399 C CA . LYS A 1 668 ? 36.938 -38.406 -6.539 1 93.19 668 LYS A CA 1
ATOM 5400 C C . LYS A 1 668 ? 35.656 -38.406 -5.691 1 93.19 668 LYS A C 1
ATOM 5402 O O . LYS A 1 668 ? 34.938 -37.406 -5.648 1 93.19 668 LYS A O 1
ATOM 5407 N N . THR A 1 669 ? 35.406 -39.594 -5.16 1 95.44 669 THR A N 1
ATOM 5408 C CA . THR A 1 669 ? 34.438 -39.625 -4.094 1 95.44 669 THR A CA 1
ATOM 5409 C C . THR A 1 669 ? 35.062 -39.25 -2.758 1 95.44 669 THR A C 1
ATOM 5411 O O . THR A 1 669 ? 36 -39.875 -2.309 1 95.44 669 THR A O 1
ATOM 5414 N N . LEU A 1 670 ? 34.531 -38.219 -2.178 1 95.56 670 LEU A N 1
ATOM 5415 C CA . LEU A 1 670 ? 35.031 -37.781 -0.889 1 95.56 670 LEU A CA 1
ATOM 5416 C C . LEU A 1 670 ? 34.188 -38.312 0.256 1 95.56 670 LEU A C 1
ATOM 5418 O O . LEU A 1 670 ? 33 -38.594 0.079 1 95.56 670 LEU A O 1
ATOM 5422 N N . THR A 1 671 ? 34.812 -38.562 1.332 1 97.19 671 THR A N 1
ATOM 5423 C CA . THR A 1 671 ? 34.125 -38.781 2.598 1 97.19 671 THR A CA 1
ATOM 5424 C C . THR A 1 671 ? 34.469 -37.656 3.592 1 97.19 671 THR A C 1
ATOM 5426 O O . THR A 1 671 ? 35.625 -37.5 3.994 1 97.19 671 THR A O 1
ATOM 5429 N N . LEU A 1 672 ? 33.531 -36.875 3.936 1 96.81 672 LEU A N 1
ATOM 5430 C CA . LEU A 1 672 ? 33.719 -35.75 4.828 1 96.81 672 LEU A CA 1
ATOM 5431 C C . LEU A 1 672 ? 32.719 -35.75 5.965 1 96.81 672 LEU A C 1
ATOM 5433 O O . LEU A 1 672 ? 31.578 -36.219 5.785 1 96.81 672 LEU A O 1
ATOM 5437 N N . SER A 1 673 ? 33.094 -35.25 7.125 1 96.31 673 SER A N 1
ATOM 5438 C CA . SER A 1 673 ? 32.156 -35.125 8.242 1 96.31 673 SER A CA 1
ATOM 5439 C C . SER A 1 673 ? 31.266 -33.906 8.07 1 96.31 673 SER A C 1
ATOM 5441 O O . SER A 1 673 ? 31.625 -32.969 7.363 1 96.31 673 SER A O 1
ATOM 5443 N N . GLY A 1 674 ? 30.141 -34 8.75 1 95.94 674 GLY A N 1
ATOM 5444 C CA . GLY A 1 674 ? 29.172 -32.906 8.664 1 95.94 674 GLY A CA 1
ATOM 5445 C C . GLY A 1 674 ? 29.719 -31.578 9.156 1 95.94 674 GLY A C 1
ATOM 5446 O O . GLY A 1 674 ? 29.391 -30.516 8.617 1 95.94 674 GLY A O 1
ATOM 5447 N N . ASP A 1 675 ? 30.516 -31.578 10.18 1 95.56 675 ASP A N 1
ATOM 5448 C CA . ASP A 1 675 ? 31.062 -30.328 10.695 1 95.56 675 ASP A CA 1
ATOM 5449 C C . ASP A 1 675 ? 32.031 -29.703 9.703 1 95.56 675 ASP A C 1
ATOM 5451 O O . ASP A 1 675 ? 32.094 -28.469 9.555 1 95.56 675 ASP A O 1
ATOM 5455 N N . ASN A 1 676 ? 32.812 -30.547 9.008 1 95.62 676 ASN A N 1
ATOM 5456 C CA . ASN A 1 676 ? 33.719 -30.031 7.965 1 95.62 676 ASN A CA 1
ATOM 5457 C C . ASN A 1 676 ? 32.938 -29.438 6.805 1 95.62 676 ASN A C 1
ATOM 5459 O O . ASN A 1 676 ? 33.281 -28.375 6.281 1 95.62 676 ASN A O 1
ATOM 5463 N N . LEU A 1 677 ? 31.891 -30.125 6.434 1 96.25 677 LEU A N 1
ATOM 5464 C CA . LEU A 1 677 ? 31.047 -29.641 5.344 1 96.25 677 LEU A CA 1
ATOM 5465 C C . LEU A 1 677 ? 30.391 -28.328 5.719 1 96.25 677 LEU A C 1
ATOM 5467 O O . LEU A 1 677 ? 30.234 -27.438 4.875 1 96.25 677 LEU A O 1
ATOM 5471 N N . LYS A 1 678 ? 30 -28.219 6.953 1 94.75 678 LYS A N 1
ATOM 5472 C CA . LYS A 1 678 ? 29.266 -27.047 7.453 1 94.75 678 LYS A CA 1
ATOM 5473 C C . LYS A 1 678 ? 30.188 -25.844 7.613 1 94.75 678 LYS A C 1
ATOM 5475 O O . LYS A 1 678 ? 29.828 -24.734 7.227 1 94.75 678 LYS A O 1
ATOM 5480 N N . GLU A 1 679 ? 31.438 -26.047 8.094 1 92.38 679 GLU A N 1
ATOM 5481 C CA . GLU A 1 679 ? 32.281 -24.922 8.508 1 92.38 679 GLU A CA 1
ATOM 5482 C C . GLU A 1 679 ? 33.312 -24.594 7.438 1 92.38 679 GLU A C 1
ATOM 5484 O O . GLU A 1 679 ? 33.656 -23.422 7.254 1 92.38 679 GLU A O 1
ATOM 5489 N N . ILE A 1 680 ? 33.875 -25.578 6.754 1 92.31 680 ILE A N 1
ATOM 5490 C CA . ILE A 1 680 ? 34.938 -25.375 5.762 1 92.31 680 ILE A CA 1
ATOM 5491 C C . ILE A 1 680 ? 34.312 -25.422 4.359 1 92.31 680 ILE A C 1
ATOM 5493 O O . ILE A 1 680 ? 34.562 -24.516 3.547 1 92.31 680 ILE A O 1
ATOM 5497 N N . GLY A 1 681 ? 33.5 -26.469 4.07 1 95.06 681 GLY A N 1
ATOM 5498 C CA . GLY A 1 681 ? 32.781 -26.594 2.807 1 95.06 681 GLY A CA 1
ATOM 5499 C C . GLY A 1 681 ? 33.625 -27.188 1.698 1 95.06 681 GLY A C 1
ATOM 5500 O O . GLY A 1 681 ? 34.656 -27.797 1.964 1 95.06 681 GLY A O 1
ATOM 5501 N N . LEU A 1 682 ? 33.125 -27.125 0.544 1 94.94 682 LEU A N 1
ATOM 5502 C CA . LEU A 1 682 ? 33.75 -27.625 -0.668 1 94.94 682 LEU A CA 1
ATOM 5503 C C . LEU A 1 682 ? 34.188 -26.469 -1.559 1 94.94 682 LEU A C 1
ATOM 5505 O O . LEU A 1 682 ? 33.406 -25.594 -1.911 1 94.94 682 LEU A O 1
ATOM 5509 N N . THR A 1 683 ? 35.469 -26.516 -1.901 1 93.06 683 THR A N 1
ATOM 5510 C CA . THR A 1 683 ? 35.938 -25.516 -2.869 1 93.06 683 THR A CA 1
ATOM 5511 C C . THR A 1 683 ? 35.312 -25.781 -4.238 1 93.06 683 THR A C 1
ATOM 5513 O O . THR A 1 683 ? 35.531 -26.828 -4.844 1 93.06 683 THR A O 1
ATOM 5516 N N . LEU A 1 684 ? 34.594 -24.797 -4.734 1 94.56 684 LEU A N 1
ATOM 5517 C CA . LEU A 1 684 ? 33.875 -24.969 -5.996 1 94.56 684 LEU A CA 1
ATOM 5518 C C . LEU A 1 684 ? 34.812 -24.734 -7.184 1 94.56 684 LEU A C 1
ATOM 5520 O O . LEU A 1 684 ? 35.75 -23.953 -7.09 1 94.56 684 LEU A O 1
ATOM 5524 N N . PRO A 1 685 ? 34.562 -25.422 -8.273 1 94.25 685 PRO A N 1
ATOM 5525 C CA . PRO A 1 685 ? 35.188 -25.016 -9.523 1 94.25 685 PRO A CA 1
ATOM 5526 C C . PRO A 1 685 ? 34.656 -23.688 -10.07 1 94.25 685 PRO A C 1
ATOM 5528 O O . PRO A 1 685 ? 33.594 -23.234 -9.641 1 94.25 685 PRO A O 1
ATOM 5531 N N . ILE A 1 686 ? 35.5 -23.062 -10.922 1 92.94 686 ILE A N 1
ATOM 5532 C CA . ILE A 1 686 ? 35 -21.891 -11.625 1 92.94 686 ILE A CA 1
ATOM 5533 C C . ILE A 1 686 ? 33.969 -22.297 -12.656 1 92.94 686 ILE A C 1
ATOM 5535 O O . ILE A 1 686 ? 34.25 -23.125 -13.539 1 92.94 686 ILE A O 1
ATOM 5539 N N . LEU A 1 687 ? 32.781 -21.812 -12.523 1 94.38 687 LEU A N 1
ATOM 5540 C CA . LEU A 1 687 ? 31.703 -22.156 -13.43 1 94.38 687 LEU A CA 1
ATOM 5541 C C . LEU A 1 687 ? 31.469 -21.047 -14.445 1 94.38 687 LEU A C 1
ATOM 5543 O O . LEU A 1 687 ? 31.578 -19.859 -14.102 1 94.38 687 LEU A O 1
ATOM 5547 N N . ASP A 1 688 ? 31.109 -21.438 -15.688 1 92.75 688 ASP A N 1
ATOM 5548 C CA . ASP A 1 688 ? 30.656 -20.484 -16.703 1 92.75 688 ASP A CA 1
ATOM 5549 C C . ASP A 1 688 ? 29.344 -19.828 -16.297 1 92.75 688 ASP A C 1
ATOM 5551 O O . ASP A 1 688 ? 28.562 -20.422 -15.539 1 92.75 688 ASP A O 1
ATOM 5555 N N . PRO A 1 689 ? 29.188 -18.562 -16.797 1 93.12 689 PRO A N 1
ATOM 5556 C CA . PRO A 1 689 ? 27.797 -18.094 -16.703 1 93.12 689 PRO A CA 1
ATOM 5557 C C . PRO A 1 689 ? 26.797 -19.078 -17.328 1 93.12 689 PRO A C 1
ATOM 5559 O O . PRO A 1 689 ? 27.094 -19.703 -18.344 1 93.12 689 PRO A O 1
ATOM 5562 N N . GLU A 1 690 ? 25.609 -19.203 -16.703 1 94.88 690 GLU A N 1
ATOM 5563 C CA . GLU A 1 690 ? 24.516 -20.047 -17.172 1 94.88 690 GLU A CA 1
ATOM 5564 C C . GLU A 1 690 ? 24.938 -21.516 -17.234 1 94.88 690 GLU A C 1
ATOM 5566 O O . GLU A 1 690 ? 24.75 -22.188 -18.25 1 94.88 690 GLU A O 1
ATOM 5571 N N . SER A 1 691 ? 25.469 -21.922 -16.141 1 95.81 691 SER A N 1
ATOM 5572 C CA . SER A 1 691 ? 25.859 -23.312 -15.961 1 95.81 691 SER A CA 1
ATOM 5573 C C . SER A 1 691 ? 25.641 -23.766 -14.523 1 95.81 691 SER A C 1
ATOM 5575 O O . SER A 1 691 ? 25.422 -22.938 -13.633 1 95.81 691 SER A O 1
ATOM 5577 N N . ALA A 1 692 ? 25.625 -25.156 -14.328 1 97.19 692 ALA A N 1
ATOM 5578 C CA . ALA A 1 692 ? 25.328 -25.656 -12.992 1 97.19 692 ALA A CA 1
ATOM 5579 C C . ALA A 1 692 ? 26.125 -26.906 -12.664 1 97.19 692 ALA A C 1
ATOM 5581 O O . ALA A 1 692 ? 26.5 -27.672 -13.555 1 97.19 692 ALA A O 1
ATOM 5582 N N . LEU A 1 693 ? 26.422 -26.953 -11.383 1 96.56 693 LEU A N 1
ATOM 5583 C CA . LEU A 1 693 ? 27.031 -28.141 -10.773 1 96.56 693 LEU A CA 1
ATOM 5584 C C . LEU A 1 693 ? 26.062 -28.828 -9.828 1 96.56 693 LEU A C 1
ATOM 5586 O O . LEU A 1 693 ? 25.359 -28.172 -9.055 1 96.56 693 LEU A O 1
ATOM 5590 N N . ILE A 1 694 ? 25.906 -30.172 -9.961 1 98.12 694 ILE A N 1
ATOM 5591 C CA . ILE A 1 694 ? 25.109 -30.953 -9.016 1 98.12 694 ILE A CA 1
ATOM 5592 C C . ILE A 1 694 ? 26.016 -31.906 -8.227 1 98.12 694 ILE A C 1
ATOM 5594 O O . ILE A 1 694 ? 26.797 -32.656 -8.812 1 98.12 694 ILE A O 1
ATOM 5598 N N . ILE A 1 695 ? 25.859 -31.844 -6.941 1 97.31 695 ILE A N 1
ATOM 5599 C CA . ILE A 1 695 ? 26.578 -32.781 -6.086 1 97.31 695 ILE A CA 1
ATOM 5600 C C . ILE A 1 695 ? 25.594 -33.594 -5.254 1 97.31 695 ILE A C 1
ATOM 5602 O O . ILE A 1 695 ? 24.516 -33.125 -4.93 1 97.31 695 ILE A O 1
ATOM 5606 N N . HIS A 1 696 ? 25.953 -34.781 -5.008 1 98 696 HIS A N 1
ATOM 5607 C CA . HIS A 1 696 ? 25.172 -35.688 -4.184 1 98 696 HIS A CA 1
ATOM 5608 C C . HIS A 1 696 ? 25.938 -36.062 -2.918 1 98 696 HIS A C 1
ATOM 5610 O O . HIS A 1 696 ? 27.141 -36.375 -2.971 1 98 696 HIS A O 1
ATOM 5616 N N . LEU A 1 697 ? 25.328 -35.938 -1.804 1 97.56 697 LEU A N 1
ATOM 5617 C CA . LEU A 1 697 ? 25.859 -36.344 -0.518 1 97.56 697 LEU A CA 1
ATOM 5618 C C . LEU A 1 697 ? 25.047 -37.5 0.065 1 97.56 697 LEU A C 1
ATOM 5620 O O . LEU A 1 697 ? 23.828 -37.375 0.234 1 97.56 697 LEU A O 1
ATOM 5624 N N . ARG A 1 698 ? 25.672 -38.562 0.396 1 97.19 698 ARG A N 1
ATOM 5625 C CA . ARG A 1 698 ? 25.047 -39.688 1.04 1 97.19 698 ARG A CA 1
ATOM 5626 C C . ARG A 1 698 ? 25.547 -39.875 2.465 1 97.19 698 ARG A C 1
ATOM 5628 O O . ARG A 1 698 ? 26.766 -40 2.684 1 97.19 698 ARG A O 1
ATOM 5635 N N . LYS A 1 699 ? 24.625 -39.906 3.266 1 96 699 LYS A N 1
ATOM 5636 C CA . LYS A 1 699 ? 24.984 -40.094 4.664 1 96 699 LYS A CA 1
ATOM 5637 C C . LYS A 1 699 ? 25.438 -41.531 4.902 1 96 699 LYS A C 1
ATOM 5639 O O . LYS A 1 699 ? 24.844 -42.469 4.359 1 96 699 LYS A O 1
ATOM 5644 N N . GLN A 1 700 ? 26.531 -41.656 5.613 1 92.31 700 GLN A N 1
ATOM 5645 C CA . GLN A 1 700 ? 27.078 -43 5.922 1 92.31 700 GLN A CA 1
ATOM 5646 C C . GLN A 1 700 ? 26.641 -43.469 7.309 1 92.31 700 GLN A C 1
ATOM 5648 O O . GLN A 1 700 ? 26.453 -42.625 8.211 1 92.31 700 GLN A O 1
ATOM 5653 N N . MET B 1 1 ? -12.078 12.375 -33.156 1 72.88 1 MET B N 1
ATOM 5654 C CA . MET B 1 1 ? -10.703 12.594 -33.594 1 72.88 1 MET B CA 1
ATOM 5655 C C . MET B 1 1 ? -9.773 12.797 -32.406 1 72.88 1 MET B C 1
ATOM 5657 O O . MET B 1 1 ? -10.148 13.445 -31.438 1 72.88 1 MET B O 1
ATOM 5661 N N . ILE B 1 2 ? -8.68 12.148 -32.469 1 83.94 2 ILE B N 1
ATOM 5662 C CA . ILE B 1 2 ? -7.652 12.266 -31.438 1 83.94 2 ILE B CA 1
ATOM 5663 C C . ILE B 1 2 ? -7.066 13.68 -31.453 1 83.94 2 ILE B C 1
ATOM 5665 O O . ILE B 1 2 ? -6.75 14.219 -32.531 1 83.94 2 ILE B O 1
ATOM 5669 N N . LYS B 1 3 ? -7.176 14.344 -30.406 1 90.06 3 LYS B N 1
ATOM 5670 C CA . LYS B 1 3 ? -6.652 15.703 -30.234 1 90.06 3 LYS B CA 1
ATOM 5671 C C . LYS B 1 3 ? -5.684 15.773 -29.062 1 90.06 3 LYS B C 1
ATOM 5673 O O . LYS B 1 3 ? -5.805 15.008 -28.109 1 90.06 3 LYS B O 1
ATOM 5678 N N . LEU B 1 4 ? -4.625 16.656 -29.25 1 93.88 4 LEU B N 1
ATOM 5679 C CA . LEU B 1 4 ? -3.697 16.938 -28.172 1 93.88 4 LEU B CA 1
ATOM 5680 C C . LEU B 1 4 ? -3.963 18.328 -27.562 1 93.88 4 LEU B C 1
ATOM 5682 O O . LEU B 1 4 ? -4.133 19.297 -28.297 1 93.88 4 LEU B O 1
ATOM 5686 N N . ILE B 1 5 ? -4.129 18.359 -26.297 1 95.75 5 ILE B N 1
ATOM 5687 C CA . ILE B 1 5 ? -4.262 19.609 -25.547 1 95.75 5 ILE B CA 1
ATOM 5688 C C . ILE B 1 5 ? -2.959 19.906 -24.812 1 95.75 5 ILE B C 1
ATOM 5690 O O . ILE B 1 5 ? -2.402 19.031 -24.141 1 95.75 5 ILE B O 1
ATOM 5694 N N . HIS B 1 6 ? -2.469 21.109 -24.984 1 96.19 6 HIS B N 1
ATOM 5695 C CA . HIS B 1 6 ? -1.223 21.547 -24.375 1 96.19 6 HIS B CA 1
ATOM 5696 C C . HIS B 1 6 ? -1.476 22.641 -23.344 1 96.19 6 HIS B C 1
ATOM 5698 O O . HIS B 1 6 ? -1.675 23.797 -23.688 1 96.19 6 HIS B O 1
ATOM 5704 N N . LEU B 1 7 ? -1.524 22.25 -22.047 1 96.81 7 LEU B N 1
ATOM 5705 C CA . LEU B 1 7 ? -1.521 23.234 -20.969 1 96.81 7 LEU B CA 1
ATOM 5706 C C . LEU B 1 7 ? -0.098 23.672 -20.641 1 96.81 7 LEU B C 1
ATOM 5708 O O . LEU B 1 7 ? 0.792 22.828 -20.484 1 96.81 7 LEU B O 1
ATOM 5712 N N . GLN B 1 8 ? 0.093 24.969 -20.562 1 95.5 8 GLN B N 1
ATOM 5713 C CA . GLN B 1 8 ? 1.43 25.5 -20.312 1 95.5 8 GLN B CA 1
ATOM 5714 C C . GLN B 1 8 ? 1.421 26.5 -19.156 1 95.5 8 GLN B C 1
ATOM 5716 O O . GLN B 1 8 ? 0.482 27.281 -19.016 1 95.5 8 GLN B O 1
ATOM 5721 N N . SER B 1 9 ? 2.369 26.375 -18.328 1 95.69 9 SER B N 1
ATOM 5722 C CA . SER B 1 9 ? 2.68 27.391 -17.328 1 95.69 9 SER B CA 1
ATOM 5723 C C . SER B 1 9 ? 4.07 27.984 -17.531 1 95.69 9 SER B C 1
ATOM 5725 O O . SER B 1 9 ? 4.645 27.844 -18.625 1 95.69 9 SER B O 1
ATOM 5727 N N . LYS B 1 10 ? 4.555 28.688 -16.547 1 93.88 10 LYS B N 1
ATOM 5728 C CA . LYS B 1 10 ? 5.852 29.359 -16.641 1 93.88 10 LYS B CA 1
ATOM 5729 C C . LYS B 1 10 ? 6.965 28.344 -16.938 1 93.88 10 LYS B C 1
ATOM 5731 O O . LYS B 1 10 ? 7.84 28.609 -17.766 1 93.88 10 LYS B O 1
ATOM 5736 N N . HIS B 1 11 ? 6.859 27.172 -16.312 1 94 11 HIS B N 1
ATOM 5737 C CA . HIS B 1 11 ? 8 26.266 -16.438 1 94 11 HIS B CA 1
ATOM 5738 C C . HIS B 1 11 ? 7.555 24.859 -16.812 1 94 11 HIS B C 1
ATOM 5740 O O . HIS B 1 11 ? 8.391 23.984 -17.047 1 94 11 HIS B O 1
ATOM 5746 N N . HIS B 1 12 ? 6.215 24.641 -16.969 1 95.5 12 HIS B N 1
ATOM 5747 C CA . HIS B 1 12 ? 5.758 23.266 -17.094 1 95.5 12 HIS B CA 1
ATOM 5748 C C . HIS B 1 12 ? 4.812 23.109 -18.281 1 95.5 12 HIS B C 1
ATOM 5750 O O . HIS B 1 12 ? 4.234 24.078 -18.766 1 95.5 12 HIS B O 1
ATOM 5756 N N . SER B 1 13 ? 4.809 22 -18.828 1 96.06 13 SER B N 1
ATOM 5757 C CA . SER B 1 13 ? 3.836 21.578 -19.828 1 96.06 13 SER B CA 1
ATOM 5758 C C . SER B 1 13 ? 3.068 20.344 -19.375 1 96.06 13 SER B C 1
ATOM 5760 O O . SER B 1 13 ? 3.637 19.453 -18.75 1 96.06 13 SER B O 1
ATOM 5762 N N . VAL B 1 14 ? 1.808 20.328 -19.578 1 97.25 14 VAL B N 1
ATOM 5763 C CA . VAL B 1 14 ? 0.945 19.156 -19.5 1 97.25 14 VAL B CA 1
ATOM 5764 C C . VAL B 1 14 ? 0.315 18.891 -20.875 1 97.25 14 VAL B C 1
ATOM 5766 O O . VAL B 1 14 ? -0.432 19.719 -21.391 1 97.25 14 VAL B O 1
ATOM 5769 N N . ILE B 1 15 ? 0.63 17.781 -21.469 1 96.31 15 ILE B N 1
ATOM 5770 C CA . ILE B 1 15 ? 0.099 17.406 -22.781 1 96.31 15 ILE B CA 1
ATOM 5771 C C . ILE B 1 15 ? -0.903 16.266 -22.609 1 96.31 15 ILE B C 1
ATOM 5773 O O . ILE B 1 15 ? -0.553 15.188 -22.125 1 96.31 15 ILE B O 1
ATOM 5777 N N . ILE B 1 16 ? -2.098 16.516 -23 1 97.06 16 ILE B N 1
ATOM 5778 C CA . ILE B 1 16 ? -3.197 15.57 -22.828 1 97.06 16 ILE B CA 1
ATOM 5779 C C . ILE B 1 16 ? -3.699 15.094 -24.188 1 97.06 16 ILE B C 1
ATOM 5781 O O . ILE B 1 16 ? -4.031 15.906 -25.047 1 97.06 16 ILE B O 1
ATOM 5785 N N . LYS B 1 17 ? -3.721 13.805 -24.359 1 95.62 17 LYS B N 1
ATOM 5786 C CA . LYS B 1 17 ? -4.332 13.188 -25.547 1 95.62 17 LYS B CA 1
ATOM 5787 C C . LYS B 1 17 ? -5.809 12.891 -25.297 1 95.62 17 LYS B C 1
ATOM 5789 O O . LYS B 1 17 ? -6.168 12.258 -24.297 1 95.62 17 LYS B O 1
ATOM 5794 N N . THR B 1 18 ? -6.652 13.438 -26.141 1 93.88 18 THR B N 1
ATOM 5795 C CA . THR B 1 18 ? -8.086 13.188 -26 1 93.88 18 THR B CA 1
ATOM 5796 C C . THR B 1 18 ? -8.57 12.227 -27.078 1 93.88 18 THR B C 1
ATOM 5798 O O . THR B 1 18 ? -8.305 12.438 -28.266 1 93.88 18 THR B O 1
ATOM 5801 N N . ASP B 1 19 ? -9.125 11.141 -26.703 1 92.44 19 ASP B N 1
ATOM 5802 C CA . ASP B 1 19 ? -9.805 10.156 -27.531 1 92.44 19 ASP B CA 1
ATOM 5803 C C . ASP B 1 19 ? -11.109 9.695 -26.891 1 92.44 19 ASP B C 1
ATOM 5805 O O . ASP B 1 19 ? -11.992 10.508 -26.609 1 92.44 19 ASP B O 1
ATOM 5809 N N . ARG B 1 20 ? -11.227 8.406 -26.625 1 92.81 20 ARG B N 1
ATOM 5810 C CA . ARG B 1 20 ? -12.383 7.969 -25.859 1 92.81 20 ARG B CA 1
ATOM 5811 C C . ARG B 1 20 ? -12.367 8.57 -24.453 1 92.81 20 ARG B C 1
ATOM 5813 O O . ARG B 1 20 ? -13.406 8.984 -23.938 1 92.81 20 ARG B O 1
ATOM 5820 N N . VAL B 1 21 ? -11.188 8.555 -23.875 1 96.56 21 VAL B N 1
ATOM 5821 C CA . VAL B 1 21 ? -10.922 9.172 -22.578 1 96.56 21 VAL B CA 1
ATOM 5822 C C . VAL B 1 21 ? -9.641 10 -22.656 1 96.56 21 VAL B C 1
ATOM 5824 O O . VAL B 1 21 ? -8.781 9.75 -23.5 1 96.56 21 VAL B O 1
ATOM 5827 N N . PRO B 1 22 ? -9.562 11.047 -21.859 1 97.44 22 PRO B N 1
ATOM 5828 C CA . PRO B 1 22 ? -8.312 11.82 -21.812 1 97.44 22 PRO B CA 1
ATOM 5829 C C . PRO B 1 22 ? -7.199 11.086 -21.078 1 97.44 22 PRO B C 1
ATOM 5831 O O . PRO B 1 22 ? -7.453 10.414 -20.078 1 97.44 22 PRO B O 1
ATOM 5834 N N . GLU B 1 23 ? -6.012 11.195 -21.594 1 96.12 23 GLU B N 1
ATOM 5835 C CA . GLU B 1 23 ? -4.805 10.633 -20.984 1 96.12 23 GLU B CA 1
ATOM 5836 C C . GLU B 1 23 ? -3.645 11.617 -21.047 1 96.12 23 GLU B C 1
ATOM 5838 O O . GLU B 1 23 ? -3.447 12.289 -22.062 1 96.12 23 GLU B O 1
ATOM 5843 N N . ILE B 1 24 ? -2.863 11.742 -20 1 97.31 24 ILE B N 1
ATOM 5844 C CA . ILE B 1 24 ? -1.706 12.633 -19.984 1 97.31 24 ILE B CA 1
ATOM 5845 C C . ILE B 1 24 ? -0.491 11.914 -20.562 1 97.31 24 ILE B C 1
ATOM 5847 O O . ILE B 1 24 ? -0.084 10.859 -20.047 1 97.31 24 ILE B O 1
ATOM 5851 N N . LEU B 1 25 ? 0.096 12.5 -21.578 1 94.56 25 LEU B N 1
ATOM 5852 C CA . LEU B 1 25 ? 1.291 11.953 -22.203 1 94.56 25 LEU B CA 1
ATOM 5853 C C . LEU B 1 25 ? 2.553 12.5 -21.547 1 94.56 25 LEU B C 1
ATOM 5855 O O . LEU B 1 25 ? 3.586 11.828 -21.516 1 94.56 25 LEU B O 1
ATOM 5859 N N . HIS B 1 26 ? 2.377 13.766 -21.125 1 94.69 26 HIS B N 1
ATOM 5860 C CA . HIS B 1 26 ? 3.514 14.445 -20.5 1 94.69 26 HIS B CA 1
ATOM 5861 C C . HIS B 1 26 ? 3.057 15.406 -19.422 1 94.69 26 HIS B C 1
ATOM 5863 O O . HIS B 1 26 ? 2.096 16.156 -19.609 1 94.69 26 HIS B O 1
ATOM 5869 N N . TRP B 1 27 ? 3.625 15.344 -18.328 1 96.06 27 TRP B N 1
ATOM 5870 C CA . TRP B 1 27 ? 3.512 16.312 -17.234 1 96.06 27 TRP B CA 1
ATOM 5871 C C . TRP B 1 27 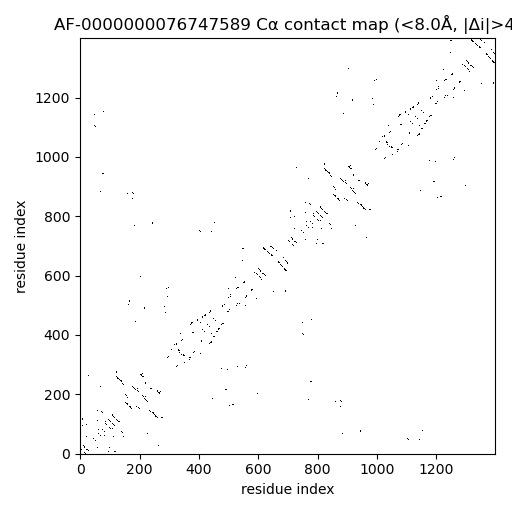? 4.867 16.562 -16.594 1 96.06 27 TRP B C 1
ATOM 5873 O O . TRP B 1 27 ? 5.395 15.688 -15.891 1 96.06 27 TRP B O 1
ATOM 5883 N N . GLY B 1 28 ? 5.473 17.641 -16.844 1 95 28 GLY B N 1
ATOM 5884 C CA . GLY B 1 28 ? 6.812 17.938 -16.359 1 95 28 GLY B CA 1
ATOM 5885 C C . GLY B 1 28 ? 7.418 19.172 -16.984 1 95 28 GLY B C 1
ATOM 5886 O O . GLY B 1 28 ? 6.777 20.219 -17.031 1 95 28 GLY B O 1
ATOM 5887 N N . ALA B 1 29 ? 8.641 19.031 -17.5 1 92.62 29 ALA B N 1
ATOM 5888 C CA . ALA B 1 29 ? 9.414 20.141 -18.062 1 92.62 29 ALA B CA 1
ATOM 5889 C C . ALA B 1 29 ? 8.672 20.797 -19.219 1 92.62 29 ALA B C 1
ATOM 5891 O O . ALA B 1 29 ? 7.934 20.125 -19.953 1 92.62 29 ALA B O 1
ATOM 5892 N N . LYS B 1 30 ? 8.977 22.062 -19.422 1 94.75 30 LYS B N 1
ATOM 5893 C CA . LYS B 1 30 ? 8.328 22.859 -20.453 1 94.75 30 LYS B CA 1
ATOM 5894 C C . LYS B 1 30 ? 8.688 22.359 -21.844 1 94.75 30 LYS B C 1
ATOM 5896 O O . LYS B 1 30 ? 9.844 22.031 -22.125 1 94.75 30 LYS B O 1
ATOM 5901 N N . ILE B 1 31 ? 7.613 22.156 -22.594 1 92.94 31 ILE B N 1
ATOM 5902 C CA . ILE B 1 31 ? 7.719 21.828 -24 1 92.94 31 ILE B CA 1
ATOM 5903 C C . ILE B 1 31 ? 7.223 23 -24.844 1 92.94 31 ILE B C 1
ATOM 5905 O O . ILE B 1 31 ? 6.094 23.469 -24.672 1 92.94 31 ILE B O 1
ATOM 5909 N N . ALA B 1 32 ? 8.023 23.469 -25.719 1 91.75 32 ALA B N 1
ATOM 5910 C CA . ALA B 1 32 ? 7.703 24.672 -26.469 1 91.75 32 ALA B CA 1
ATOM 5911 C C . ALA B 1 32 ? 6.586 24.422 -27.469 1 91.75 32 ALA B C 1
ATOM 5913 O O . ALA B 1 32 ? 5.625 25.188 -27.562 1 91.75 32 ALA B O 1
ATOM 5914 N N . HIS B 1 33 ? 6.727 23.344 -28.234 1 92.19 33 HIS B N 1
ATOM 5915 C CA . HIS B 1 33 ? 5.777 23 -29.297 1 92.19 33 HIS B CA 1
ATOM 5916 C C . HIS B 1 33 ? 5.59 21.5 -29.406 1 92.19 33 HIS B C 1
ATOM 5918 O O . HIS B 1 33 ? 6.539 20.734 -29.219 1 92.19 33 HIS B O 1
ATOM 5924 N N . ILE B 1 34 ? 4.355 21.141 -29.688 1 92.44 34 ILE B N 1
ATOM 5925 C CA . ILE B 1 34 ? 4.066 19.719 -29.891 1 92.44 34 ILE B CA 1
ATOM 5926 C C . ILE B 1 34 ? 4.281 19.375 -31.359 1 92.44 34 ILE B C 1
ATOM 5928 O O . ILE B 1 34 ? 3.664 19.969 -32.25 1 92.44 34 ILE B O 1
ATOM 5932 N N . ASP B 1 35 ? 5.086 18.391 -31.594 1 91.19 35 ASP B N 1
ATOM 5933 C CA . ASP B 1 35 ? 5.328 17.938 -32.969 1 91.19 35 ASP B CA 1
ATOM 5934 C C . ASP B 1 35 ? 4.148 17.125 -33.469 1 91.19 35 ASP B C 1
ATOM 5936 O O . ASP B 1 35 ? 3.494 16.406 -32.719 1 91.19 35 ASP B O 1
ATOM 5940 N N . GLU B 1 36 ? 3.912 17.203 -34.75 1 88.38 36 GLU B N 1
ATOM 5941 C CA . GLU B 1 36 ? 2.799 16.5 -35.406 1 88.38 36 GLU B CA 1
ATOM 5942 C C . GLU B 1 36 ? 2.908 15 -35.219 1 88.38 36 GLU B C 1
ATOM 5944 O O . GLU B 1 36 ? 1.896 14.305 -35.062 1 88.38 36 GLU B O 1
ATOM 5949 N N . ASP B 1 37 ? 4.184 14.562 -35.188 1 90.69 37 ASP B N 1
ATOM 5950 C CA . ASP B 1 37 ? 4.422 13.117 -35.156 1 90.69 37 ASP B CA 1
ATOM 5951 C C . ASP B 1 37 ? 4.398 12.586 -33.719 1 90.69 37 ASP B C 1
ATOM 5953 O O . ASP B 1 37 ? 4.648 11.398 -33.5 1 90.69 37 ASP B O 1
ATOM 5957 N N . LEU B 1 38 ? 4.09 13.469 -32.781 1 88.62 38 LEU B N 1
ATOM 5958 C CA . LEU B 1 38 ? 4.117 13.047 -31.391 1 88.62 38 LEU B CA 1
ATOM 5959 C C . LEU B 1 38 ? 3.088 11.953 -31.141 1 88.62 38 LEU B C 1
ATOM 5961 O O . LEU B 1 38 ? 3.357 11.008 -30.391 1 88.62 38 LEU B O 1
ATOM 5965 N N . LEU B 1 39 ? 1.953 12.117 -31.734 1 91.31 39 LEU B N 1
ATOM 5966 C CA . LEU B 1 39 ? 0.905 11.117 -31.547 1 91.31 39 LEU B CA 1
ATOM 5967 C C . LEU B 1 39 ? 1.364 9.75 -32.031 1 91.31 39 LEU B C 1
ATOM 5969 O O . LEU B 1 39 ? 1.141 8.742 -31.375 1 91.31 39 LEU B O 1
ATOM 5973 N N . LEU B 1 40 ? 1.964 9.703 -33.219 1 88.75 40 LEU B N 1
ATOM 5974 C CA . LEU B 1 40 ? 2.443 8.445 -33.781 1 88.75 40 LEU B CA 1
ATOM 5975 C C . LEU B 1 40 ? 3.58 7.867 -32.938 1 88.75 40 LEU B C 1
ATOM 5977 O O . LEU B 1 40 ? 3.637 6.656 -32.719 1 88.75 40 LEU B O 1
ATOM 5981 N N . SER B 1 41 ? 4.371 8.742 -32.531 1 89.5 41 SER B N 1
ATOM 5982 C CA . SER B 1 41 ? 5.555 8.305 -31.797 1 89.5 41 SER B CA 1
ATOM 5983 C C . SER B 1 41 ? 5.188 7.773 -30.406 1 89.5 41 SER B C 1
ATOM 5985 O O . SER B 1 41 ? 5.977 7.059 -29.781 1 89.5 41 SER B O 1
ATOM 5987 N N . THR B 1 42 ? 4.035 8.133 -29.875 1 88.94 42 THR B N 1
ATOM 5988 C CA . THR B 1 42 ? 3.658 7.738 -28.516 1 88.94 42 THR B CA 1
ATOM 5989 C C . THR B 1 42 ? 2.629 6.613 -28.547 1 88.94 42 THR B C 1
ATOM 5991 O O . THR B 1 42 ? 2.055 6.258 -27.516 1 88.94 42 THR B O 1
ATOM 5994 N N . GLU B 1 43 ? 2.408 6.113 -29.703 1 89.81 43 GLU B N 1
ATOM 5995 C CA . GLU B 1 43 ? 1.521 4.961 -29.812 1 89.81 43 GLU B CA 1
ATOM 5996 C C . GLU B 1 43 ? 2.109 3.748 -29.094 1 89.81 43 GLU B C 1
ATOM 5998 O O . GLU B 1 43 ? 3.271 3.396 -29.312 1 89.81 43 GLU B O 1
ATOM 6003 N N . ARG B 1 44 ? 1.3 3.121 -28.219 1 90.94 44 ARG B N 1
ATOM 6004 C CA . ARG B 1 44 ? 1.787 2.018 -27.406 1 90.94 44 ARG B CA 1
ATOM 6005 C C . ARG B 1 44 ? 1.583 0.68 -28.109 1 90.94 44 ARG B C 1
ATOM 6007 O O . ARG B 1 44 ? 0.56 0.466 -28.766 1 90.94 44 ARG B O 1
ATOM 6014 N N . PRO B 1 45 ? 2.549 -0.2 -28.016 1 89.19 45 PRO B N 1
ATOM 6015 C CA . PRO B 1 45 ? 2.301 -1.574 -28.469 1 89.19 45 PRO B CA 1
ATOM 6016 C C . PRO B 1 45 ? 1.269 -2.297 -27.609 1 89.19 45 PRO B C 1
ATOM 6018 O O . PRO B 1 45 ? 1.012 -1.886 -26.469 1 89.19 45 PRO B O 1
ATOM 6021 N N . ILE B 1 46 ? 0.645 -3.211 -28.156 1 90.81 46 ILE B N 1
ATOM 6022 C CA . ILE B 1 46 ? -0.243 -4.113 -27.422 1 90.81 46 ILE B CA 1
ATOM 6023 C C . ILE B 1 46 ? 0.46 -5.449 -27.188 1 90.81 46 ILE B C 1
ATOM 6025 O O . ILE B 1 46 ? 0.748 -6.184 -28.141 1 90.81 46 ILE B O 1
ATOM 6029 N N . SER B 1 47 ? 0.757 -5.668 -25.938 1 86.31 47 SER B N 1
ATOM 6030 C CA . SER B 1 47 ? 1.526 -6.855 -25.578 1 86.31 47 SER B CA 1
ATOM 6031 C C . SER B 1 47 ? 0.657 -8.109 -25.609 1 86.31 47 SER B C 1
ATOM 6033 O O . SER B 1 47 ? -0.57 -8.016 -25.516 1 86.31 47 SER B O 1
ATOM 6035 N N . GLN B 1 48 ? 1.399 -9.297 -25.703 1 86.5 48 GLN B N 1
ATOM 6036 C CA . GLN B 1 48 ? 0.724 -10.578 -25.547 1 86.5 48 GLN B CA 1
ATOM 6037 C C . GLN B 1 48 ? 0.219 -10.781 -24.125 1 86.5 48 GLN B C 1
ATOM 6039 O O . GLN B 1 48 ? 0.674 -10.102 -23.203 1 86.5 48 GLN B O 1
ATOM 6044 N N . ALA B 1 49 ? -0.806 -11.68 -23.984 1 86.69 49 ALA B N 1
ATOM 6045 C CA . ALA B 1 49 ? -1.376 -12.055 -22.688 1 86.69 49 ALA B CA 1
ATOM 6046 C C . ALA B 1 49 ? -2.082 -10.867 -22.031 1 86.69 49 ALA B C 1
ATOM 6048 O O . ALA B 1 49 ? -2.051 -10.719 -20.812 1 86.69 49 ALA B O 1
ATOM 6049 N N . ARG B 1 50 ? -2.484 -9.914 -22.875 1 89.81 50 ARG B N 1
ATOM 6050 C CA . ARG B 1 50 ? -3.297 -8.766 -22.484 1 89.81 50 ARG B CA 1
ATOM 6051 C C . ARG B 1 50 ? -4.527 -8.625 -23.375 1 89.81 50 ARG B C 1
ATOM 6053 O O . ARG B 1 50 ? -4.734 -9.438 -24.281 1 89.81 50 ARG B O 1
ATOM 6060 N N . LEU B 1 51 ? -5.367 -7.648 -23.047 1 92.06 51 LEU B N 1
ATOM 6061 C CA . LEU B 1 51 ? -6.48 -7.348 -23.953 1 92.06 51 LEU B CA 1
ATOM 6062 C C . LEU B 1 51 ? -5.973 -6.945 -25.328 1 92.06 51 LEU B C 1
ATOM 6064 O O . LEU B 1 51 ? -4.863 -6.422 -25.453 1 92.06 51 LEU B O 1
ATOM 6068 N N . ASP B 1 52 ? -6.766 -7.219 -26.344 1 93.81 52 ASP B N 1
ATOM 6069 C CA . ASP B 1 52 ? -6.344 -7.012 -27.734 1 93.81 52 ASP B CA 1
ATOM 6070 C C . ASP B 1 52 ? -6.508 -5.551 -28.141 1 93.81 52 ASP B C 1
ATOM 6072 O O . ASP B 1 52 ? -6.516 -5.234 -29.328 1 93.81 52 ASP B O 1
ATOM 6076 N N . VAL B 1 53 ? -6.734 -4.715 -27.125 1 92.62 53 VAL B N 1
ATOM 6077 C CA . VAL B 1 53 ? -6.836 -3.277 -27.359 1 92.62 53 VAL B CA 1
ATOM 6078 C C . VAL B 1 53 ? -5.926 -2.525 -26.391 1 92.62 53 VAL B C 1
ATOM 6080 O O . VAL B 1 53 ? -5.578 -3.043 -25.328 1 92.62 53 VAL B O 1
ATOM 6083 N N . ASP B 1 54 ? -5.562 -1.375 -26.812 1 91 54 ASP B N 1
ATOM 6084 C CA . ASP B 1 54 ? -4.828 -0.489 -25.922 1 91 54 ASP B CA 1
ATOM 6085 C C . ASP B 1 54 ? -5.727 0.036 -24.797 1 91 54 ASP B C 1
ATOM 6087 O O . ASP B 1 54 ? -6.863 0.442 -25.062 1 91 54 ASP B O 1
ATOM 6091 N N . VAL B 1 55 ? -5.266 -0.046 -23.594 1 92.5 55 VAL B N 1
ATOM 6092 C CA . VAL B 1 55 ? -5.984 0.489 -22.453 1 92.5 55 VAL B CA 1
ATOM 6093 C C . VAL B 1 55 ? -5.23 1.689 -21.875 1 92.5 55 VAL B C 1
ATOM 6095 O O . VAL B 1 55 ? -4.293 1.526 -21.094 1 92.5 55 VAL B O 1
ATOM 6098 N N . PRO B 1 56 ? -5.668 2.848 -22.188 1 93.56 56 PRO B N 1
ATOM 6099 C CA . PRO B 1 56 ? -4.977 4.035 -21.672 1 93.56 56 PRO B CA 1
ATOM 6100 C C . PRO B 1 56 ? -5.082 4.176 -20.156 1 93.56 56 PRO B C 1
ATOM 6102 O O . PRO B 1 56 ? -6.102 3.803 -19.578 1 93.56 56 PRO B O 1
ATOM 6105 N N . LEU B 1 57 ? -4 4.641 -19.531 1 95.31 57 LEU B N 1
ATOM 6106 C CA . LEU B 1 57 ? -4.117 5.145 -18.172 1 95.31 57 LEU B CA 1
ATOM 6107 C C . LEU B 1 57 ? -4.824 6.496 -18.156 1 95.31 57 LEU B C 1
ATOM 6109 O O . LEU B 1 57 ? -4.176 7.543 -18.25 1 95.31 57 LEU B O 1
ATOM 6113 N N . SER B 1 58 ? -6.113 6.465 -18.016 1 96.38 58 SER B N 1
ATOM 6114 C CA . SER B 1 58 ? -6.938 7.664 -18.125 1 96.38 58 SER B CA 1
ATOM 6115 C C . SER B 1 58 ? -6.867 8.492 -16.844 1 96.38 58 SER B C 1
ATOM 6117 O O . SER B 1 58 ? -6.223 8.086 -15.867 1 96.38 58 SER B O 1
ATOM 6119 N N . LEU B 1 59 ? -7.496 9.664 -16.891 1 96.88 59 LEU B N 1
ATOM 6120 C CA . LEU B 1 59 ? -7.555 10.562 -15.742 1 96.88 59 LEU B CA 1
ATOM 6121 C C . LEU B 1 59 ? -8.555 10.055 -14.711 1 96.88 59 LEU B C 1
ATOM 6123 O O . LEU B 1 59 ? -8.57 10.523 -13.57 1 96.88 59 LEU B O 1
ATOM 6127 N N . CYS B 1 60 ? -9.305 9.133 -15.023 1 97.31 60 CYS B N 1
ATOM 6128 C CA . CYS B 1 60 ? -10.164 8.328 -14.156 1 97.31 60 CYS B CA 1
ATOM 6129 C C . CYS B 1 60 ? -10.258 6.891 -14.664 1 97.31 60 CYS B C 1
ATOM 6131 O O . CYS B 1 60 ? -11.242 6.512 -15.289 1 97.31 60 CYS B O 1
ATOM 6133 N N . PRO B 1 61 ? -9.297 6.027 -14.305 1 96.62 61 PRO B N 1
ATOM 6134 C CA . PRO B 1 61 ? -9.281 4.668 -14.852 1 96.62 61 PRO B CA 1
ATOM 6135 C C . PRO B 1 61 ? -10.523 3.865 -14.469 1 96.62 61 PRO B C 1
ATOM 6137 O O . PRO B 1 61 ? -10.984 3.941 -13.328 1 96.62 61 PRO B O 1
ATOM 6140 N N . GLU B 1 62 ? -11.07 3.135 -15.453 1 95.06 62 GLU B N 1
ATOM 6141 C CA . GLU B 1 62 ? -12.289 2.355 -15.258 1 95.06 62 GLU B CA 1
ATOM 6142 C C . GLU B 1 62 ? -12.008 0.859 -15.367 1 95.06 62 GLU B C 1
ATOM 6144 O O . GLU B 1 62 ? -11.359 0.406 -16.312 1 95.06 62 GLU B O 1
ATOM 6149 N N . LEU B 1 63 ? -12.547 0.162 -14.469 1 94.44 63 LEU B N 1
ATOM 6150 C CA . LEU B 1 63 ? -12.43 -1.291 -14.523 1 94.44 63 LEU B CA 1
ATOM 6151 C C . LEU B 1 63 ? -13.07 -1.843 -15.789 1 94.44 63 LEU B C 1
ATOM 6153 O O . LEU B 1 63 ? -12.547 -2.775 -16.406 1 94.44 63 LEU B O 1
ATOM 6157 N N . GLY B 1 64 ? -14.164 -1.267 -16.234 1 95.12 64 GLY B N 1
ATOM 6158 C CA . GLY B 1 64 ? -14.914 -1.758 -17.375 1 95.12 64 GLY B CA 1
ATOM 6159 C C . GLY B 1 64 ? -14.141 -1.679 -18.672 1 95.12 64 GLY B C 1
ATOM 6160 O O . GLY B 1 64 ? -14.469 -2.369 -19.641 1 95.12 64 GLY B O 1
ATOM 6161 N N . SER B 1 65 ? -13.133 -0.851 -18.656 1 94.12 65 SER B N 1
ATOM 6162 C CA . SER B 1 65 ? -12.328 -0.702 -19.859 1 94.12 65 SER B CA 1
ATOM 6163 C C . SER B 1 65 ? -11.07 -1.565 -19.797 1 94.12 65 SER B C 1
ATOM 6165 O O . SER B 1 65 ? -10.266 -1.565 -20.734 1 94.12 65 SER B O 1
ATOM 6167 N N . GLY B 1 66 ? -10.906 -2.232 -18.719 1 92.94 66 GLY B N 1
ATOM 6168 C CA . GLY B 1 66 ? -9.773 -3.137 -18.625 1 92.94 66 GLY B CA 1
ATOM 6169 C C . GLY B 1 66 ? -8.656 -2.604 -17.75 1 92.94 66 GLY B C 1
ATOM 6170 O O . GLY B 1 66 ? -7.531 -3.1 -17.797 1 92.94 66 GLY B O 1
ATOM 6171 N N . HIS B 1 67 ? -8.891 -1.603 -17.031 1 92.56 67 HIS B N 1
ATOM 6172 C CA . HIS B 1 67 ? -7.922 -1.206 -16.016 1 92.56 67 HIS B CA 1
ATOM 6173 C C . HIS B 1 67 ? -8 -2.119 -14.789 1 92.56 67 HIS B C 1
ATOM 6175 O O . HIS B 1 67 ? -8.844 -1.92 -13.914 1 92.56 67 HIS B O 1
ATOM 6181 N N . PHE B 1 68 ? -6.984 -2.951 -14.648 1 91.69 68 PHE B N 1
ATOM 6182 C CA . PHE B 1 68 ? -7.07 -4.008 -13.648 1 91.69 68 PHE B CA 1
ATOM 6183 C C . PHE B 1 68 ? -6.371 -3.592 -12.359 1 91.69 68 PHE B C 1
ATOM 6185 O O . PHE B 1 68 ? -6.266 -4.383 -11.422 1 91.69 68 PHE B O 1
ATOM 6192 N N . ASN B 1 69 ? -5.816 -2.363 -12.305 1 90 69 ASN B N 1
ATOM 6193 C CA . ASN B 1 69 ? -5.305 -1.817 -11.047 1 90 69 ASN B CA 1
ATOM 6194 C C . ASN B 1 69 ? -6.391 -1.074 -10.273 1 90 69 ASN B C 1
ATOM 6196 O O . ASN B 1 69 ? -7.555 -1.481 -10.289 1 90 69 ASN B O 1
ATOM 6200 N N . ALA B 1 70 ? -6.086 -0.011 -9.57 1 92.44 70 ALA B N 1
ATOM 6201 C CA . ALA B 1 70 ? -7.07 0.723 -8.781 1 92.44 70 ALA B CA 1
ATOM 6202 C C . ALA B 1 70 ? -7.902 1.647 -9.664 1 92.44 70 ALA B C 1
ATOM 6204 O O . ALA B 1 70 ? -7.379 2.611 -10.227 1 92.44 70 ALA B O 1
ATOM 6205 N N . PRO B 1 71 ? -9.164 1.328 -9.828 1 96.5 71 PRO B N 1
ATOM 6206 C CA . PRO B 1 71 ? -10 2.227 -10.625 1 96.5 71 PRO B CA 1
ATOM 6207 C C . PRO B 1 71 ? -10.203 3.588 -9.953 1 96.5 71 PRO B C 1
ATOM 6209 O O . PRO B 1 71 ? -10.008 3.721 -8.742 1 96.5 71 PRO B O 1
ATOM 6212 N N . GLY B 1 72 ? -10.539 4.566 -10.766 1 97.81 72 GLY B N 1
ATOM 6213 C CA . GLY B 1 72 ? -10.797 5.895 -10.242 1 97.81 72 GLY B CA 1
ATOM 6214 C C . GLY B 1 72 ? -12.227 6.074 -9.75 1 97.81 72 GLY B C 1
ATOM 6215 O O . GLY B 1 72 ? -12.516 7.012 -9.008 1 97.81 72 GLY B O 1
ATOM 6216 N N . ILE B 1 73 ? -13.102 5.176 -10.148 1 98.38 73 ILE B N 1
ATOM 6217 C CA . ILE B 1 73 ? -14.5 5.23 -9.727 1 98.38 73 ILE B CA 1
ATOM 6218 C C . ILE B 1 73 ? -15 3.818 -9.438 1 98.38 73 ILE B C 1
ATOM 6220 O O . ILE B 1 73 ? -14.664 2.869 -10.148 1 98.38 73 ILE B O 1
ATOM 6224 N N . GLU B 1 74 ? -15.688 3.641 -8.352 1 98.12 74 GLU B N 1
ATOM 6225 C CA . GLU B 1 74 ? -16.391 2.41 -7.98 1 98.12 74 GLU B CA 1
ATOM 6226 C C . GLU B 1 74 ? -17.766 2.709 -7.406 1 98.12 74 GLU B C 1
ATOM 6228 O O . GLU B 1 74 ? -17.938 3.658 -6.637 1 98.12 74 GLU B O 1
ATOM 6233 N N . GLY B 1 75 ? -18.766 2.018 -7.766 1 98.25 75 GLY B N 1
ATOM 6234 C CA . GLY B 1 75 ? -20.141 2.139 -7.312 1 98.25 75 GLY B CA 1
ATOM 6235 C C . GLY B 1 75 ? -21.078 1.177 -8.008 1 98.25 75 GLY B C 1
ATOM 6236 O O . GLY B 1 75 ? -20.656 0.354 -8.82 1 98.25 75 GLY B O 1
ATOM 6237 N N . HIS B 1 76 ? -22.359 1.166 -7.688 1 98.38 76 HIS B N 1
ATOM 6238 C CA . HIS B 1 76 ? -23.328 0.261 -8.289 1 98.38 76 HIS B CA 1
ATOM 6239 C C . HIS B 1 76 ? -24.766 0.736 -8.039 1 98.38 76 HIS B C 1
ATOM 6241 O O . HIS B 1 76 ? -25 1.54 -7.137 1 98.38 76 HIS B O 1
ATOM 6247 N N . ARG B 1 77 ? -25.688 0.378 -8.891 1 97.69 77 ARG B N 1
ATOM 6248 C CA . ARG B 1 77 ? -27.125 0.545 -8.734 1 97.69 77 ARG B CA 1
ATOM 6249 C C . ARG B 1 77 ? -27.781 -0.754 -8.273 1 97.69 77 ARG B C 1
ATOM 6251 O O . ARG B 1 77 ? -28.312 -1.513 -9.094 1 97.69 77 ARG B O 1
ATOM 6258 N N . HIS B 1 78 ? -27.797 -0.956 -6.949 1 94.81 78 HIS B N 1
ATOM 6259 C CA . HIS B 1 78 ? -28.328 -2.191 -6.383 1 94.81 78 HIS B CA 1
ATOM 6260 C C . HIS B 1 78 ? -27.703 -3.414 -7.055 1 94.81 78 HIS B C 1
ATOM 6262 O O . HIS B 1 78 ? -28.422 -4.336 -7.453 1 94.81 78 HIS B O 1
ATOM 6268 N N . GLY B 1 79 ? -26.453 -3.336 -7.262 1 95.88 79 GLY B N 1
ATOM 6269 C CA . GLY B 1 79 ? -25.703 -4.449 -7.828 1 95.88 79 GLY B CA 1
ATOM 6270 C C . GLY B 1 79 ? -25.5 -4.332 -9.328 1 95.88 79 GLY B C 1
ATOM 6271 O O . GLY B 1 79 ? -24.688 -5.047 -9.906 1 95.88 79 GLY B O 1
ATOM 6272 N N . PHE B 1 80 ? -26.188 -3.461 -9.992 1 97.38 80 PHE B N 1
ATOM 6273 C CA . PHE B 1 80 ? -26.062 -3.236 -11.43 1 97.38 80 PHE B CA 1
ATOM 6274 C C . PHE B 1 80 ? -25.203 -2.006 -11.719 1 97.38 80 PHE B C 1
ATOM 6276 O O . PHE B 1 80 ? -24.812 -1.294 -10.797 1 97.38 80 PHE B O 1
ATOM 6283 N N . ASP B 1 81 ? -24.844 -1.814 -12.969 1 97.75 81 ASP B N 1
ATOM 6284 C CA . ASP B 1 81 ? -24.125 -0.634 -13.438 1 97.75 81 ASP B CA 1
ATOM 6285 C C . ASP B 1 81 ? -22.828 -0.43 -12.656 1 97.75 81 ASP B C 1
ATOM 6287 O O . ASP B 1 81 ? -22.484 0.699 -12.297 1 97.75 81 ASP B O 1
ATOM 6291 N N . TRP B 1 82 ? -22.125 -1.465 -12.312 1 97.75 82 TRP B N 1
ATOM 6292 C CA . TRP B 1 82 ? -20.969 -1.449 -11.422 1 97.75 82 TRP B CA 1
ATOM 6293 C C . TRP B 1 82 ? -19.672 -1.242 -12.203 1 97.75 82 TRP B C 1
ATOM 6295 O O . TRP B 1 82 ? -18.625 -0.973 -11.625 1 97.75 82 TRP B O 1
ATOM 6305 N N . ALA B 1 83 ? -19.609 -1.326 -13.531 1 97.38 83 ALA B N 1
ATOM 6306 C CA . ALA B 1 83 ? -18.406 -1.197 -14.352 1 97.38 83 ALA B CA 1
ATOM 6307 C C . ALA B 1 83 ? -18.625 -0.189 -15.477 1 97.38 83 ALA B C 1
ATOM 6309 O O . ALA B 1 83 ? -18.531 -0.539 -16.656 1 97.38 83 ALA B O 1
ATOM 6310 N N . PRO B 1 84 ? -18.719 1.045 -15.125 1 97.31 84 PRO B N 1
ATOM 6311 C CA . PRO B 1 84 ? -18.984 2.029 -16.172 1 97.31 84 PRO B CA 1
ATOM 6312 C C . PRO B 1 84 ? -17.812 2.178 -17.156 1 97.31 84 PRO B C 1
ATOM 6314 O O . PRO B 1 84 ? -16.656 1.987 -16.766 1 97.31 84 PRO B O 1
ATOM 6317 N N . VAL B 1 85 ? -18.094 2.449 -18.375 1 97.75 85 VAL B N 1
ATOM 6318 C CA . VAL B 1 85 ? -17.172 2.791 -19.453 1 97.75 85 VAL B CA 1
ATOM 6319 C C . VAL B 1 85 ? -17.547 4.141 -20.047 1 97.75 85 VAL B C 1
ATOM 6321 O O . VAL B 1 85 ? -18.562 4.254 -20.75 1 97.75 85 VAL B O 1
ATOM 6324 N N . PHE B 1 86 ? -16.703 5.098 -19.844 1 97.75 86 PHE B N 1
ATOM 6325 C CA . PHE B 1 86 ? -17.047 6.465 -20.219 1 97.75 86 PHE B CA 1
ATOM 6326 C C . PHE B 1 86 ? -16.484 6.812 -21.594 1 97.75 86 PHE B C 1
ATOM 6328 O O . PHE B 1 86 ? -15.5 6.219 -22.031 1 97.75 86 PHE B O 1
ATOM 6335 N N . HIS B 1 87 ? -17.172 7.758 -22.234 1 97.06 87 HIS B N 1
ATOM 6336 C CA . HIS B 1 87 ? -16.719 8.391 -23.484 1 97.06 87 HIS B CA 1
ATOM 6337 C C . HIS B 1 87 ? -16.703 9.914 -23.344 1 97.06 87 HIS B C 1
ATOM 6339 O O . HIS B 1 87 ? -17.672 10.5 -22.844 1 97.06 87 HIS B O 1
ATOM 6345 N N . CYS B 1 88 ? -15.609 10.492 -23.734 1 97.75 88 CYS B N 1
ATOM 6346 C CA . CYS B 1 88 ? -15.516 11.953 -23.719 1 97.75 88 CYS B CA 1
ATOM 6347 C C . CYS B 1 88 ? -16.422 12.57 -24.766 1 97.75 88 CYS B C 1
ATOM 6349 O O . CYS B 1 88 ? -16.281 12.305 -25.969 1 97.75 88 CYS B O 1
ATOM 6351 N N . VAL B 1 89 ? -17.344 13.422 -24.375 1 97.69 89 VAL B N 1
ATOM 6352 C CA . VAL B 1 89 ? -18.328 13.961 -25.312 1 97.69 89 VAL B CA 1
ATOM 6353 C C . VAL B 1 89 ? -18.078 15.453 -25.516 1 97.69 89 VAL B C 1
ATOM 6355 O O . VAL B 1 89 ? -18.562 16.031 -26.5 1 97.69 89 VAL B O 1
ATOM 6358 N N . ALA B 1 90 ? -17.391 16.016 -24.609 1 97.25 90 ALA B N 1
ATOM 6359 C CA . ALA B 1 90 ? -17.094 17.438 -24.75 1 97.25 90 ALA B CA 1
ATOM 6360 C C . ALA B 1 90 ? -15.781 17.797 -24.062 1 97.25 90 ALA B C 1
ATOM 6362 O O . ALA B 1 90 ? -15.414 17.188 -23.062 1 97.25 90 ALA B O 1
ATOM 6363 N N . THR B 1 91 ? -15.062 18.656 -24.625 1 97.31 91 THR B N 1
ATOM 6364 C CA . THR B 1 91 ? -13.844 19.25 -24.078 1 97.31 91 THR B CA 1
ATOM 6365 C C . THR B 1 91 ? -13.922 20.766 -24.094 1 97.31 91 THR B C 1
ATOM 6367 O O . THR B 1 91 ? -14.18 21.375 -25.141 1 97.31 91 THR B O 1
ATOM 6370 N N . GLU B 1 92 ? -13.75 21.312 -22.953 1 97.06 92 GLU B N 1
ATOM 6371 C CA . GLU B 1 92 ? -13.75 22.781 -22.859 1 97.06 92 GLU B CA 1
ATOM 6372 C C . GLU B 1 92 ? -12.406 23.297 -22.344 1 97.06 92 GLU B C 1
ATOM 6374 O O . GLU B 1 92 ? -12.062 23.094 -21.172 1 97.06 92 GLU B O 1
ATOM 6379 N N . GLU B 1 93 ? -11.727 23.938 -23.234 1 95.44 93 GLU B N 1
ATOM 6380 C CA . GLU B 1 93 ? -10.453 24.531 -22.844 1 95.44 93 GLU B CA 1
ATOM 6381 C C . GLU B 1 93 ? -10.625 25.969 -22.375 1 95.44 93 GLU B C 1
ATOM 6383 O O . GLU B 1 93 ? -11.422 26.719 -22.938 1 95.44 93 GLU B O 1
ATOM 6388 N N . GLN B 1 94 ? -10.164 26.219 -21.297 1 91.06 94 GLN B N 1
ATOM 6389 C CA . GLN B 1 94 ? -10.094 27.594 -20.781 1 91.06 94 GLN B CA 1
ATOM 6390 C C . GLN B 1 94 ? -8.656 28.016 -20.531 1 91.06 94 GLN B C 1
ATOM 6392 O O . GLN B 1 94 ? -7.727 27.219 -20.703 1 91.06 94 GLN B O 1
ATOM 6397 N N . ALA B 1 95 ? -8.539 29.391 -20.312 1 88.5 95 ALA B N 1
ATOM 6398 C CA . ALA B 1 95 ? -7.195 29.891 -20 1 88.5 95 ALA B CA 1
ATOM 6399 C C . ALA B 1 95 ? -6.609 29.141 -18.797 1 88.5 95 ALA B C 1
ATOM 6401 O O . ALA B 1 95 ? -7.133 29.234 -17.688 1 88.5 95 ALA B O 1
ATOM 6402 N N . GLY B 1 96 ? -5.637 28.359 -19.047 1 91.5 96 GLY B N 1
ATOM 6403 C CA . GLY B 1 96 ? -4.879 27.688 -18 1 91.5 96 GLY B CA 1
ATOM 6404 C C . GLY B 1 96 ? -5.523 26.391 -17.531 1 91.5 96 GLY B C 1
ATOM 6405 O O . GLY B 1 96 ? -5.113 25.812 -16.516 1 91.5 96 GLY B O 1
ATOM 6406 N N . GLY B 1 97 ? -6.637 26 -18.234 1 97.12 97 GLY B N 1
ATOM 6407 C CA . GLY B 1 97 ? -7.281 24.781 -17.766 1 97.12 97 GLY B CA 1
ATOM 6408 C C . GLY B 1 97 ? -8.117 24.094 -18.828 1 97.12 97 GLY B C 1
ATOM 6409 O O . GLY B 1 97 ? -8.273 24.625 -19.938 1 97.12 97 GLY B O 1
ATOM 6410 N N . VAL B 1 98 ? -8.555 22.922 -18.562 1 98.12 98 VAL B N 1
ATOM 6411 C CA . VAL B 1 98 ? -9.406 22.141 -19.469 1 98.12 98 VAL B CA 1
ATOM 6412 C C . VAL B 1 98 ? -10.414 21.344 -18.641 1 98.12 98 VAL B C 1
ATOM 6414 O O . VAL B 1 98 ? -10.109 20.891 -17.531 1 98.12 98 VAL B O 1
ATOM 6417 N N . THR B 1 99 ? -11.609 21.281 -19.078 1 98.44 99 THR B N 1
ATOM 6418 C CA . THR B 1 99 ? -12.672 20.453 -18.5 1 98.44 99 THR B CA 1
ATOM 6419 C C . THR B 1 99 ? -13.156 19.422 -19.516 1 98.44 99 THR B C 1
ATOM 6421 O O . THR B 1 99 ? -13.469 19.766 -20.656 1 98.44 99 THR B O 1
ATOM 6424 N N . PHE B 1 100 ? -13.164 18.203 -19.141 1 98.38 100 PHE B N 1
ATOM 6425 C CA . PHE B 1 100 ? -13.688 17.109 -19.969 1 98.38 100 PHE B CA 1
ATOM 6426 C C . PHE B 1 100 ? -15.031 16.641 -19.438 1 98.38 100 PHE B C 1
ATOM 6428 O O . PHE B 1 100 ? -15.203 16.438 -18.234 1 98.38 100 PHE B O 1
ATOM 6435 N N . ARG B 1 101 ? -15.984 16.547 -20.281 1 98.56 101 ARG B N 1
ATOM 6436 C CA . ARG B 1 101 ? -17.266 15.922 -19.953 1 98.56 101 ARG B CA 1
ATOM 6437 C C . ARG B 1 101 ? -17.344 14.523 -20.562 1 98.56 101 ARG B C 1
ATOM 6439 O O . ARG B 1 101 ? -17.219 14.352 -21.766 1 98.56 101 ARG B O 1
ATOM 6446 N N . LEU B 1 102 ? -17.453 13.508 -19.766 1 98.62 102 LEU B N 1
ATOM 6447 C CA . LEU B 1 102 ? -17.578 12.125 -20.203 1 98.62 102 LEU B CA 1
ATOM 6448 C C . LEU B 1 102 ? -18.922 11.547 -19.781 1 98.62 102 LEU B C 1
ATOM 6450 O O . LEU B 1 102 ? -19.484 11.93 -18.75 1 98.62 102 LEU B O 1
ATOM 6454 N N . VAL B 1 103 ? -19.453 10.617 -20.594 1 98.56 103 VAL B N 1
ATOM 6455 C CA . VAL B 1 103 ? -20.766 10.039 -20.297 1 98.56 103 VAL B CA 1
ATOM 6456 C C . VAL B 1 103 ? -20.719 8.531 -20.531 1 98.56 103 VAL B C 1
ATOM 6458 O O . VAL B 1 103 ? -20.031 8.055 -21.438 1 98.56 103 VAL B O 1
ATOM 6461 N N . ASP B 1 104 ? -21.297 7.785 -19.734 1 98.5 104 ASP B N 1
ATOM 6462 C CA . ASP B 1 104 ? -21.703 6.402 -19.953 1 98.5 104 ASP B CA 1
ATOM 6463 C C . ASP B 1 104 ? -23.219 6.289 -20.031 1 98.5 104 ASP B C 1
ATOM 6465 O O . ASP B 1 104 ? -23.906 6.254 -19 1 98.5 104 ASP B O 1
ATOM 6469 N N . GLU B 1 105 ? -23.688 6.109 -21.203 1 97.38 105 GLU B N 1
ATOM 6470 C CA . GLU B 1 105 ? -25.141 6.098 -21.422 1 97.38 105 GLU B CA 1
ATOM 6471 C C . GLU B 1 105 ? -25.766 4.84 -20.828 1 97.38 105 GLU B C 1
ATOM 6473 O O . GLU B 1 105 ? -26.906 4.875 -20.359 1 97.38 105 GLU B O 1
ATOM 6478 N N . THR B 1 106 ? -25 3.805 -20.875 1 97.12 106 THR B N 1
ATOM 6479 C CA . THR B 1 106 ? -25.531 2.539 -20.391 1 97.12 106 THR B CA 1
ATOM 6480 C C . THR B 1 106 ? -25.734 2.598 -18.875 1 97.12 106 THR B C 1
ATOM 6482 O O . THR B 1 106 ? -26.828 2.303 -18.375 1 97.12 106 THR B O 1
ATOM 6485 N N . ALA B 1 107 ? -24.75 2.994 -18.141 1 97.62 107 ALA B N 1
ATOM 6486 C CA . ALA B 1 107 ? -24.859 3.102 -16.688 1 97.62 107 ALA B CA 1
ATOM 6487 C C . ALA B 1 107 ? -25.562 4.391 -16.281 1 97.62 107 ALA B C 1
ATOM 6489 O O . ALA B 1 107 ? -25.938 4.562 -15.109 1 97.62 107 ALA B O 1
ATOM 6490 N N . ALA B 1 108 ? -25.766 5.293 -17.203 1 98.44 108 ALA B N 1
ATOM 6491 C CA . ALA B 1 108 ? -26.422 6.582 -16.969 1 98.44 108 ALA B CA 1
ATOM 6492 C C . ALA B 1 108 ? -25.641 7.402 -15.945 1 98.44 108 ALA B C 1
ATOM 6494 O O . ALA B 1 108 ? -26.219 7.863 -14.953 1 98.44 108 ALA B O 1
ATOM 6495 N N . LEU B 1 109 ? -24.375 7.59 -16.156 1 98.75 109 LEU B N 1
ATOM 6496 C CA . LEU B 1 109 ? -23.484 8.391 -15.328 1 98.75 109 LEU B CA 1
ATOM 6497 C C . LEU B 1 109 ? -22.75 9.43 -16.156 1 98.75 109 LEU B C 1
ATOM 6499 O O . LEU B 1 109 ? -22.422 9.188 -17.328 1 98.75 109 LEU B O 1
ATOM 6503 N N . GLU B 1 110 ? -22.547 10.523 -15.633 1 98.88 110 GLU B N 1
ATOM 6504 C CA . GLU B 1 110 ? -21.719 11.57 -16.219 1 98.88 110 GLU B CA 1
ATOM 6505 C C . GLU B 1 110 ? -20.516 11.883 -15.344 1 98.88 110 GLU B C 1
ATOM 6507 O O . GLU B 1 110 ? -20.641 11.969 -14.117 1 98.88 110 GLU B O 1
ATOM 6512 N N . LEU B 1 111 ? -19.375 11.984 -15.953 1 98.56 111 LEU B N 1
ATOM 6513 C CA . LEU B 1 111 ? -18.156 12.391 -15.289 1 98.56 111 LEU B CA 1
ATOM 6514 C C . LEU B 1 111 ? -17.656 13.734 -15.82 1 98.56 111 LEU B C 1
ATOM 6516 O O . LEU B 1 111 ? -17.625 13.945 -17.031 1 98.56 111 LEU B O 1
ATOM 6520 N N . ILE B 1 112 ? -17.344 14.586 -14.945 1 98.75 112 ILE B N 1
ATOM 6521 C CA . ILE B 1 112 ? -16.656 15.828 -15.297 1 98.75 112 ILE B CA 1
ATOM 6522 C C . ILE B 1 112 ? -15.25 15.836 -14.688 1 98.75 112 ILE B C 1
ATOM 6524 O O . ILE B 1 112 ? -15.094 15.664 -13.477 1 98.75 112 ILE B O 1
ATOM 6528 N N . ILE B 1 113 ? -14.273 15.969 -15.508 1 98.62 113 ILE B N 1
ATOM 6529 C CA . ILE B 1 113 ? -12.891 16.062 -15.07 1 98.62 113 ILE B CA 1
ATOM 6530 C C . ILE B 1 113 ? -12.352 17.469 -15.32 1 98.62 113 ILE B C 1
ATOM 6532 O O . ILE B 1 113 ? -12.383 17.953 -16.453 1 98.62 113 ILE B O 1
ATOM 6536 N N . GLU B 1 114 ? -11.836 18.047 -14.305 1 98.5 114 GLU B N 1
ATOM 6537 C CA . GLU B 1 114 ? -11.305 19.391 -14.414 1 98.5 114 GLU B CA 1
ATOM 6538 C C . GLU B 1 114 ? -9.812 19.438 -14.094 1 98.5 114 GLU B C 1
ATOM 6540 O O . GLU B 1 114 ? -9.383 18.891 -13.07 1 98.5 114 GLU B O 1
ATOM 6545 N N . LEU B 1 115 ? -9.039 20.016 -14.969 1 98.44 115 LEU B N 1
ATOM 6546 C CA . LEU B 1 115 ? -7.621 20.297 -14.75 1 98.44 115 LEU B CA 1
ATOM 6547 C C . LEU B 1 115 ? -7.332 21.797 -14.883 1 98.44 115 LEU B C 1
ATOM 6549 O O . LEU B 1 115 ? -7.852 22.453 -15.789 1 98.44 115 LEU B O 1
ATOM 6553 N N . ARG B 1 116 ? -6.551 22.281 -13.977 1 98.25 116 ARG B N 1
ATOM 6554 C CA . ARG B 1 116 ? -6.074 23.656 -14.023 1 98.25 116 ARG B CA 1
ATOM 6555 C C . ARG B 1 116 ? -4.574 23.719 -13.758 1 98.25 116 ARG B C 1
ATOM 6557 O O . ARG B 1 116 ? -4.086 23.156 -12.773 1 98.25 116 ARG B O 1
ATOM 6564 N N . LEU B 1 117 ? -3.871 24.297 -14.625 1 98.25 117 LEU B N 1
ATOM 6565 C CA . LEU B 1 117 ? -2.447 24.562 -14.445 1 98.25 117 LEU B CA 1
ATOM 6566 C C . LEU B 1 117 ? -2.197 26.047 -14.172 1 98.25 117 LEU B C 1
ATOM 6568 O O . LEU B 1 117 ? -2.406 26.891 -15.047 1 98.25 117 LEU B O 1
ATOM 6572 N N . ASN B 1 118 ? -1.77 26.328 -12.953 1 98.12 118 ASN B N 1
ATOM 6573 C CA . ASN B 1 118 ? -1.524 27.719 -12.586 1 98.12 118 ASN B CA 1
ATOM 6574 C C . ASN B 1 118 ? -0.345 28.312 -13.359 1 98.12 118 ASN B C 1
ATOM 6576 O O . ASN B 1 118 ? 0.77 27.797 -13.289 1 98.12 118 ASN B O 1
ATOM 6580 N N . PRO B 1 119 ? -0.511 29.406 -14.078 1 96.38 119 PRO B N 1
ATOM 6581 C CA . PRO B 1 119 ? 0.535 29.906 -14.969 1 96.38 119 PRO B CA 1
ATOM 6582 C C . PRO B 1 119 ? 1.747 30.438 -14.203 1 96.38 119 PRO B C 1
ATOM 6584 O O . PRO B 1 119 ? 2.869 30.406 -14.719 1 96.38 119 PRO B O 1
ATOM 6587 N N . GLU B 1 120 ? 1.522 30.906 -13 1 95.81 120 GLU B N 1
ATOM 6588 C CA . GLU B 1 120 ? 2.594 31.562 -12.258 1 95.81 120 GLU B CA 1
ATOM 6589 C C . GLU B 1 120 ? 3.354 30.578 -11.383 1 95.81 120 GLU B C 1
ATOM 6591 O O . GLU B 1 120 ? 4.57 30.703 -11.211 1 95.81 120 GLU B O 1
ATOM 6596 N N . THR B 1 121 ? 2.682 29.625 -10.828 1 97.25 121 THR B N 1
ATOM 6597 C CA . THR B 1 121 ? 3.289 28.781 -9.805 1 97.25 121 THR B CA 1
ATOM 6598 C C . THR B 1 121 ? 3.594 27.391 -10.352 1 97.25 121 THR B C 1
ATOM 6600 O O . THR B 1 121 ? 4.316 26.609 -9.727 1 97.25 121 THR B O 1
ATOM 6603 N N . ASP B 1 122 ? 3.049 26.969 -11.43 1 97.62 122 ASP B N 1
ATOM 6604 C CA . ASP B 1 122 ? 3.248 25.672 -12.094 1 97.62 122 ASP B CA 1
ATOM 6605 C C . ASP B 1 122 ? 2.49 24.562 -11.367 1 97.62 122 ASP B C 1
ATOM 6607 O O . ASP B 1 122 ? 2.709 23.391 -11.641 1 97.62 122 ASP B O 1
ATOM 6611 N N . VAL B 1 123 ? 1.582 24.875 -10.406 1 98.56 123 VAL B N 1
ATOM 6612 C CA . VAL B 1 123 ? 0.818 23.875 -9.68 1 98.56 123 VAL B CA 1
ATOM 6613 C C . VAL B 1 123 ? -0.355 23.391 -10.531 1 98.56 123 VAL B C 1
ATOM 6615 O O . VAL B 1 123 ? -1.099 24.203 -11.086 1 98.56 123 VAL B O 1
ATOM 6618 N N . LEU B 1 124 ? -0.442 22.109 -10.703 1 98.5 124 LEU B N 1
ATOM 6619 C CA . LEU B 1 124 ? -1.552 21.453 -11.398 1 98.5 124 LEU B CA 1
ATOM 6620 C C . LEU B 1 124 ? -2.631 21.031 -10.406 1 98.5 124 LEU B C 1
ATOM 6622 O O . LEU B 1 124 ? -2.336 20.375 -9.406 1 98.5 124 LEU B O 1
ATOM 6626 N N . GLN B 1 125 ? -3.859 21.453 -10.617 1 97.94 125 GLN B N 1
ATOM 6627 C CA . GLN B 1 125 ? -5.004 21.016 -9.828 1 97.94 125 GLN B CA 1
ATOM 6628 C C . GLN B 1 125 ? -5.914 20.094 -10.648 1 97.94 125 GLN B C 1
ATOM 6630 O O . GLN B 1 125 ? -6.129 20.328 -11.836 1 97.94 125 GLN B O 1
ATOM 6635 N N . LYS B 1 126 ? -6.453 19.094 -9.984 1 98.44 126 LYS B N 1
ATOM 6636 C CA . LYS B 1 126 ? -7.387 18.188 -10.648 1 98.44 126 LYS B CA 1
ATOM 6637 C C . LYS B 1 126 ? -8.508 17.75 -9.703 1 98.44 126 LYS B C 1
ATOM 6639 O O . LYS B 1 126 ? -8.266 17.469 -8.523 1 98.44 126 LYS B O 1
ATOM 6644 N N . CYS B 1 127 ? -9.711 17.734 -10.102 1 98.19 127 CYS B N 1
ATOM 6645 C CA . CYS B 1 127 ? -10.836 17.109 -9.406 1 98.19 127 CYS B CA 1
ATOM 6646 C C . CYS B 1 127 ? -11.758 16.391 -10.391 1 98.19 127 CYS B C 1
ATOM 6648 O O . CYS B 1 127 ? -11.641 16.578 -11.602 1 98.19 127 CYS B O 1
ATOM 6650 N N . VAL B 1 128 ? -12.555 15.508 -9.945 1 98.56 128 VAL B N 1
ATOM 6651 C CA . VAL B 1 128 ? -13.492 14.711 -10.734 1 98.56 128 VAL B CA 1
ATOM 6652 C C . VAL B 1 128 ? -14.883 14.758 -10.094 1 98.56 128 VAL B C 1
ATOM 6654 O O . VAL B 1 128 ? -15.008 14.711 -8.867 1 98.56 128 VAL B O 1
ATOM 6657 N N . SER B 1 129 ? -15.922 14.93 -10.867 1 98.69 129 SER B N 1
ATOM 6658 C CA . SER B 1 129 ? -17.312 14.883 -10.398 1 98.69 129 SER B CA 1
ATOM 6659 C C . SER B 1 129 ? -18.109 13.812 -11.141 1 98.69 129 SER B C 1
ATOM 6661 O O . SER B 1 129 ? -17.891 13.594 -12.336 1 98.69 129 SER B O 1
ATOM 6663 N N . VAL B 1 130 ? -18.953 13.133 -10.43 1 98.88 130 VAL B N 1
ATOM 6664 C CA . VAL B 1 130 ? -19.859 12.156 -11.039 1 98.88 130 VAL B CA 1
ATOM 6665 C C . VAL B 1 130 ? -21.312 12.539 -10.781 1 98.88 130 VAL B C 1
ATOM 6667 O O . VAL B 1 130 ? -21.641 13.008 -9.688 1 98.88 130 VAL B O 1
ATOM 6670 N N . THR B 1 131 ? -22.141 12.508 -11.758 1 98.88 131 THR B N 1
ATOM 6671 C CA . THR B 1 131 ? -23.578 12.766 -11.656 1 98.88 131 THR B CA 1
ATOM 6672 C C . THR B 1 131 ? -24.375 11.523 -12.031 1 98.88 131 THR B C 1
ATOM 6674 O O . THR B 1 131 ? -24.078 10.867 -13.031 1 98.88 131 THR B O 1
ATOM 6677 N N . ASN B 1 132 ? -25.375 11.188 -11.227 1 98.88 132 ASN B N 1
ATOM 6678 C CA . ASN B 1 132 ? -26.312 10.109 -11.523 1 98.88 132 ASN B CA 1
ATOM 6679 C C . ASN B 1 132 ? -27.391 10.57 -12.492 1 98.88 132 ASN B C 1
ATOM 6681 O O . ASN B 1 132 ? -28.344 11.25 -12.102 1 98.88 132 ASN B O 1
ATOM 6685 N N . LEU B 1 133 ? -27.266 10.117 -13.664 1 98.62 133 LEU B N 1
ATOM 6686 C CA . LEU B 1 133 ? -28.25 10.5 -14.672 1 98.62 133 LEU B CA 1
ATOM 6687 C C . LEU B 1 133 ? -29.391 9.484 -14.742 1 98.62 133 LEU B C 1
ATOM 6689 O O . LEU B 1 133 ? -30.328 9.648 -15.523 1 98.62 133 LEU B O 1
ATOM 6693 N N . GLY B 1 134 ? -29.281 8.414 -14 1 98.12 134 GLY B N 1
ATOM 6694 C CA . GLY B 1 134 ? -30.281 7.355 -14.016 1 98.12 134 GLY B CA 1
ATOM 6695 C C . GLY B 1 134 ? -31.516 7.691 -13.211 1 98.12 134 GLY B C 1
ATOM 6696 O O . GLY B 1 134 ? -31.625 8.789 -12.656 1 98.12 134 GLY B O 1
ATOM 6697 N N . GLU B 1 135 ? -32.438 6.719 -13.164 1 97 135 GLU B N 1
ATOM 6698 C CA . GLU B 1 135 ? -33.719 6.934 -12.539 1 97 135 GLU B CA 1
ATOM 6699 C C . GLU B 1 135 ? -33.75 6.383 -11.109 1 97 135 GLU B C 1
ATOM 6701 O O . GLU B 1 135 ? -34.688 6.633 -10.359 1 97 135 GLU B O 1
ATOM 6706 N N . SER B 1 136 ? -32.75 5.633 -10.781 1 97.19 136 SER B N 1
ATOM 6707 C CA . SER B 1 136 ? -32.656 5.062 -9.445 1 97.19 136 SER B CA 1
ATOM 6708 C C . SER B 1 136 ? -31.375 5.5 -8.75 1 97.19 136 SER B C 1
ATOM 6710 O O . SER B 1 136 ? -30.516 6.152 -9.359 1 97.19 136 SER B O 1
ATOM 6712 N N . GLN B 1 137 ? -31.281 5.121 -7.496 1 97.81 137 GLN B N 1
ATOM 6713 C CA . GLN B 1 137 ? -30.141 5.535 -6.68 1 97.81 137 GLN B CA 1
ATOM 6714 C C . GLN B 1 137 ? -28.859 4.844 -7.137 1 97.81 137 GLN B C 1
ATOM 6716 O O . GLN B 1 137 ? -28.891 3.678 -7.535 1 97.81 137 GLN B O 1
ATOM 6721 N N . TYR B 1 138 ? -27.797 5.555 -7.152 1 98.56 138 TYR B N 1
ATOM 6722 C CA . TYR B 1 138 ? -26.453 5.027 -7.41 1 98.56 138 TYR B CA 1
ATOM 6723 C C . TYR B 1 138 ? -25.578 5.129 -6.168 1 98.56 138 TYR B C 1
ATOM 6725 O O . TYR B 1 138 ? -25.297 6.227 -5.688 1 98.56 138 TYR B O 1
ATOM 6733 N N . CYS B 1 139 ? -25.172 3.998 -5.594 1 98.44 139 CYS B N 1
ATOM 6734 C CA . CYS B 1 139 ? -24.281 3.949 -4.441 1 98.44 139 CYS B CA 1
ATOM 6735 C C . CYS B 1 139 ? -22.828 4.145 -4.867 1 98.44 139 CYS B C 1
ATOM 6737 O O . CYS B 1 139 ? -22.234 3.266 -5.492 1 98.44 139 CYS B O 1
ATOM 6739 N N . LEU B 1 140 ? -22.266 5.309 -4.562 1 98.56 140 LEU B N 1
ATOM 6740 C CA . LEU B 1 140 ? -20.875 5.621 -4.891 1 98.56 140 LEU B CA 1
ATOM 6741 C C . LEU B 1 140 ? -19.938 5.141 -3.789 1 98.56 140 LEU B C 1
ATOM 6743 O O . LEU B 1 140 ? -20.109 5.508 -2.623 1 98.56 140 LEU B O 1
ATOM 6747 N N . SER B 1 141 ? -18.969 4.305 -4.16 1 97.62 141 SER B N 1
ATOM 6748 C CA . SER B 1 141 ? -18.031 3.771 -3.182 1 97.62 141 SER B CA 1
ATOM 6749 C C . SER B 1 141 ? -16.688 4.496 -3.248 1 97.62 141 SER B C 1
ATOM 6751 O O . SER B 1 141 ? -15.953 4.547 -2.26 1 97.62 141 SER B O 1
ATOM 6753 N N . LYS B 1 142 ? -16.359 4.988 -4.391 1 97.94 142 LYS B N 1
ATOM 6754 C CA . LYS B 1 142 ? -15.055 5.629 -4.57 1 97.94 142 LYS B CA 1
ATOM 6755 C C . LYS B 1 142 ? -15.078 6.582 -5.766 1 97.94 142 LYS B C 1
ATOM 6757 O O . LYS B 1 142 ? -15.672 6.273 -6.801 1 97.94 142 LYS B O 1
ATOM 6762 N N . LEU B 1 143 ? -14.484 7.688 -5.656 1 98.62 143 LEU B N 1
ATOM 6763 C CA . LEU B 1 143 ? -14.133 8.602 -6.734 1 98.62 143 LEU B CA 1
ATOM 6764 C C . LEU B 1 143 ? -12.82 9.32 -6.434 1 98.62 143 LEU B C 1
ATOM 6766 O O . LEU B 1 143 ? -12.75 10.125 -5.504 1 98.62 143 LEU B O 1
ATOM 6770 N N . SER B 1 144 ? -11.789 9 -7.16 1 97.94 144 SER B N 1
ATOM 6771 C CA . SER B 1 144 ? -10.461 9.523 -6.867 1 97.94 144 SER B CA 1
ATOM 6772 C C . SER B 1 144 ? -9.828 10.156 -8.102 1 97.94 144 SER B C 1
ATOM 6774 O O . SER B 1 144 ? -10.094 9.727 -9.227 1 97.94 144 SER B O 1
ATOM 6776 N N . ALA B 1 145 ? -9.047 11.18 -7.863 1 98.06 145 ALA B N 1
ATOM 6777 C CA . ALA B 1 145 ? -8.242 11.797 -8.914 1 98.06 145 ALA B CA 1
ATOM 6778 C C . ALA B 1 145 ? -6.957 11.016 -9.156 1 98.06 145 ALA B C 1
ATOM 6780 O O . ALA B 1 145 ? -6.277 10.625 -8.203 1 98.06 145 ALA B O 1
ATOM 6781 N N . THR B 1 146 ? -6.672 10.742 -10.422 1 98.06 146 THR B N 1
ATOM 6782 C CA . THR B 1 146 ? -5.48 10 -10.82 1 98.06 146 THR B CA 1
ATOM 6783 C C . THR B 1 146 ? -4.562 10.859 -11.68 1 98.06 146 THR B C 1
ATOM 6785 O O . THR B 1 146 ? -5.008 11.477 -12.648 1 98.06 146 THR B O 1
ATOM 6788 N N . LEU B 1 147 ? -3.311 10.938 -11.312 1 98.38 147 LEU B N 1
ATOM 6789 C CA . LEU B 1 147 ? -2.289 11.586 -12.125 1 98.38 147 LEU B CA 1
ATOM 6790 C C . LEU B 1 147 ? -1.132 10.633 -12.406 1 98.38 147 LEU B C 1
ATOM 6792 O O . LEU B 1 147 ? -0.593 10.016 -11.492 1 98.38 147 LEU B O 1
ATOM 6796 N N . PRO B 1 148 ? -0.751 10.5 -13.672 1 97 148 PRO B N 1
ATOM 6797 C CA . PRO B 1 148 ? 0.346 9.594 -14.023 1 97 148 PRO B CA 1
ATOM 6798 C C . PRO B 1 148 ? 1.718 10.172 -13.68 1 97 148 PRO B C 1
ATOM 6800 O O . PRO B 1 148 ? 1.854 11.383 -13.484 1 97 148 PRO B O 1
ATOM 6803 N N . LEU B 1 149 ? 2.676 9.32 -13.539 1 96.88 149 LEU B N 1
ATOM 6804 C CA . LEU B 1 149 ? 4.082 9.656 -13.328 1 96.88 149 LEU B CA 1
ATOM 6805 C C . LEU B 1 149 ? 4.949 9.039 -14.43 1 96.88 149 LEU B C 1
ATOM 6807 O O . LEU B 1 149 ? 4.582 8.023 -15.016 1 96.88 149 LEU B O 1
ATOM 6811 N N . PRO B 1 150 ? 6.074 9.719 -14.719 1 93.94 150 PRO B N 1
ATOM 6812 C CA . PRO B 1 150 ? 7.012 9.086 -15.648 1 93.94 150 PRO B CA 1
ATOM 6813 C C . PRO B 1 150 ? 7.711 7.867 -15.039 1 93.94 150 PRO B C 1
ATOM 6815 O O . PRO B 1 150 ? 7.719 7.703 -13.82 1 93.94 150 PRO B O 1
ATOM 6818 N N . ASN B 1 151 ? 8.281 7.039 -15.906 1 91.19 151 ASN B N 1
ATOM 6819 C CA . ASN B 1 151 ? 8.883 5.785 -15.469 1 91.19 151 ASN B CA 1
ATOM 6820 C C . ASN B 1 151 ? 10.117 6.027 -14.609 1 91.19 151 ASN B C 1
ATOM 6822 O O . ASN B 1 151 ? 10.523 5.156 -13.836 1 91.19 151 ASN B O 1
ATOM 6826 N N . HIS B 1 152 ? 10.711 7.184 -14.727 1 92.5 152 HIS B N 1
ATOM 6827 C CA . HIS B 1 152 ? 11.938 7.43 -13.977 1 92.5 152 HIS B CA 1
ATOM 6828 C C . HIS B 1 152 ? 11.625 7.992 -12.586 1 92.5 152 HIS B C 1
ATOM 6830 O O . HIS B 1 152 ? 12.539 8.242 -11.797 1 92.5 152 HIS B O 1
ATOM 6836 N N . ALA B 1 153 ? 10.367 8.273 -12.234 1 95.69 153 ALA B N 1
ATOM 6837 C CA . ALA B 1 153 ? 9.977 8.484 -10.844 1 95.69 153 ALA B CA 1
ATOM 6838 C C . ALA B 1 153 ? 9.93 7.16 -10.086 1 95.69 153 ALA B C 1
ATOM 6840 O O . ALA B 1 153 ? 8.883 6.512 -10.016 1 95.69 153 ALA B O 1
ATOM 6841 N N . ASN B 1 154 ? 10.992 6.785 -9.414 1 95.12 154 ASN B N 1
ATOM 6842 C CA . ASN B 1 154 ? 11.094 5.418 -8.922 1 95.12 154 ASN B CA 1
ATOM 6843 C C . ASN B 1 154 ? 11.398 5.383 -7.426 1 95.12 154 ASN B C 1
ATOM 6845 O O . ASN B 1 154 ? 11.867 4.367 -6.906 1 95.12 154 ASN B O 1
ATOM 6849 N N . GLU B 1 155 ? 11.234 6.453 -6.77 1 97.12 155 GLU B N 1
ATOM 6850 C CA . GLU B 1 155 ? 11.352 6.535 -5.316 1 97.12 155 GLU B CA 1
ATOM 6851 C C . GLU B 1 155 ? 10.25 7.402 -4.719 1 97.12 155 GLU B C 1
ATOM 6853 O O . GLU B 1 155 ? 9.875 8.43 -5.293 1 97.12 155 GLU B O 1
ATOM 6858 N N . LEU B 1 156 ? 9.695 6.914 -3.537 1 97.56 156 LEU B N 1
ATOM 6859 C CA . LEU B 1 156 ? 8.672 7.684 -2.836 1 97.56 156 LEU B CA 1
ATOM 6860 C C . LEU B 1 156 ? 9.234 8.297 -1.557 1 97.56 156 LEU B C 1
ATOM 6862 O O . LEU B 1 156 ? 10.109 7.703 -0.912 1 97.56 156 LEU B O 1
ATOM 6866 N N . MET B 1 157 ? 8.844 9.453 -1.231 1 97.94 157 MET B N 1
ATOM 6867 C CA . MET B 1 157 ? 8.922 10.031 0.106 1 97.94 157 MET B CA 1
ATOM 6868 C C . MET B 1 157 ? 7.523 10.25 0.682 1 97.94 157 MET B C 1
ATOM 6870 O O . MET B 1 157 ? 6.73 11.016 0.13 1 97.94 157 MET B O 1
ATOM 6874 N N . THR B 1 158 ? 7.219 9.531 1.743 1 96.56 158 THR B N 1
ATOM 6875 C CA . THR B 1 158 ? 5.895 9.555 2.355 1 96.56 158 THR B CA 1
ATOM 6876 C C . THR B 1 158 ? 5.953 10.195 3.738 1 96.56 158 THR B C 1
ATOM 6878 O O . THR B 1 158 ? 7.035 10.484 4.25 1 96.56 158 THR B O 1
ATOM 6881 N N . PHE B 1 159 ? 4.781 10.453 4.27 1 96.88 159 PHE B N 1
ATOM 6882 C CA . PHE B 1 159 ? 4.68 11.141 5.551 1 96.88 159 PHE B CA 1
ATOM 6883 C C . PHE B 1 159 ? 3.951 10.273 6.57 1 96.88 159 PHE B C 1
ATOM 6885 O O . PHE B 1 159 ? 2.979 9.594 6.234 1 96.88 159 PHE B O 1
ATOM 6892 N N . HIS B 1 160 ? 4.492 10.203 7.781 1 95 160 HIS B N 1
ATOM 6893 C CA . HIS B 1 160 ? 3.906 9.492 8.914 1 95 160 HIS B CA 1
ATOM 6894 C C . HIS B 1 160 ? 4.074 10.281 10.203 1 95 160 HIS B C 1
ATOM 6896 O O . HIS B 1 160 ? 4.805 11.281 10.242 1 95 160 HIS B O 1
ATOM 6902 N N . GLY B 1 161 ? 3.316 9.859 11.289 1 95.56 161 GLY B N 1
ATOM 6903 C CA . GLY B 1 161 ? 3.457 10.523 12.578 1 95.56 161 GLY B CA 1
ATOM 6904 C C . GLY B 1 161 ? 2.443 10.062 13.602 1 95.56 161 GLY B C 1
ATOM 6905 O O . GLY B 1 161 ? 1.844 8.992 13.453 1 95.56 161 GLY B O 1
ATOM 6906 N N . ARG B 1 162 ? 2.34 10.703 14.609 1 94.25 162 ARG B N 1
ATOM 6907 C CA . ARG B 1 162 ? 1.4 10.602 15.719 1 94.25 162 ARG B CA 1
ATOM 6908 C C . ARG B 1 162 ? 1.343 11.906 16.516 1 94.25 162 ARG B C 1
ATOM 6910 O O . ARG B 1 162 ? 2.059 12.859 16.188 1 94.25 162 ARG B O 1
ATOM 6917 N N . TRP B 1 163 ? 0.467 11.961 17.5 1 94.88 163 TRP B N 1
ATOM 6918 C CA . TRP B 1 163 ? 0.411 13.125 18.375 1 94.88 163 TRP B CA 1
ATOM 6919 C C . TRP B 1 163 ? 1.788 13.445 18.938 1 94.88 163 TRP B C 1
ATOM 6921 O O . TRP B 1 163 ? 2.479 12.562 19.453 1 94.88 163 TRP B O 1
ATOM 6931 N N . CYS B 1 164 ? 2.281 14.703 18.797 1 95.06 164 CYS B N 1
ATOM 6932 C CA . CYS B 1 164 ? 3.549 15.242 19.266 1 95.06 164 CYS B CA 1
ATOM 6933 C C . CYS B 1 164 ? 4.711 14.734 18.422 1 95.06 164 CYS B C 1
ATOM 6935 O O . CYS B 1 164 ? 5.871 14.844 18.828 1 95.06 164 CYS B O 1
ATOM 6937 N N . HIS B 1 165 ? 4.332 14.117 17.234 1 95.94 165 HIS B N 1
ATOM 6938 C CA . HIS B 1 165 ? 5.348 13.57 16.328 1 95.94 165 HIS B CA 1
ATOM 6939 C C . HIS B 1 165 ? 4.867 13.594 14.891 1 95.94 165 HIS B C 1
ATOM 6941 O O . HIS B 1 165 ? 4.957 12.586 14.188 1 95.94 165 HIS B O 1
ATOM 6947 N N . GLU B 1 166 ? 4.391 14.727 14.484 1 96.88 166 GLU B N 1
ATOM 6948 C CA . GLU B 1 166 ? 3.76 14.867 13.18 1 96.88 166 GLU B CA 1
ATOM 6949 C C . GLU B 1 166 ? 4.805 15.055 12.078 1 96.88 166 GLU B C 1
ATOM 6951 O O . GLU B 1 166 ? 5.938 15.453 12.359 1 96.88 166 GLU B O 1
ATOM 6956 N N . PHE B 1 167 ? 4.512 14.734 10.812 1 97.25 167 PHE B N 1
ATOM 6957 C CA . PHE B 1 167 ? 5.164 15.133 9.57 1 97.25 167 PHE B CA 1
ATOM 6958 C C . PHE B 1 167 ? 6.547 14.508 9.453 1 97.25 167 PHE B C 1
ATOM 6960 O O . PHE B 1 167 ? 7.465 15.109 8.891 1 97.25 167 PHE B O 1
ATOM 6967 N N . HIS B 1 168 ? 6.723 13.406 10.055 1 95.69 168 HIS B N 1
ATOM 6968 C CA . HIS B 1 168 ? 7.957 12.68 9.797 1 95.69 168 HIS B CA 1
ATOM 6969 C C . HIS B 1 168 ? 7.93 12.016 8.422 1 95.69 168 HIS B C 1
ATOM 6971 O O . HIS B 1 168 ? 6.855 11.727 7.891 1 95.69 168 HIS B O 1
ATOM 6977 N N . THR B 1 169 ? 9.125 11.883 7.832 1 95.75 169 THR B N 1
ATOM 6978 C CA . THR B 1 169 ? 9.188 11.391 6.461 1 95.75 169 THR B CA 1
ATOM 6979 C C . THR B 1 169 ? 9.859 10.023 6.406 1 95.75 169 THR B C 1
ATOM 6981 O O . THR B 1 169 ? 10.555 9.633 7.348 1 95.75 169 THR B O 1
ATOM 6984 N N . GLN B 1 170 ? 9.57 9.344 5.422 1 94.81 170 GLN B N 1
ATOM 6985 C CA . GLN B 1 170 ? 10.227 8.078 5.133 1 94.81 170 GLN B CA 1
ATOM 6986 C C . GLN B 1 170 ? 10.406 7.879 3.631 1 94.81 170 GLN B C 1
ATOM 6988 O O . GLN B 1 170 ? 9.578 8.328 2.836 1 94.81 170 GLN B O 1
ATOM 6993 N N . ARG B 1 171 ? 11.531 7.262 3.244 1 95.12 171 ARG B N 1
ATOM 6994 C CA . ARG B 1 171 ? 11.844 6.938 1.855 1 95.12 171 ARG B CA 1
ATOM 6995 C C . ARG B 1 171 ? 11.523 5.477 1.549 1 95.12 171 ARG B C 1
ATOM 6997 O O . ARG B 1 171 ? 11.734 4.602 2.389 1 95.12 171 ARG B O 1
ATOM 7004 N N . GLN B 1 172 ? 11 5.23 0.424 1 93.19 172 GLN B N 1
ATOM 7005 C CA . GLN B 1 172 ? 10.781 3.846 0.02 1 93.19 172 GLN B CA 1
ATOM 7006 C C . GLN B 1 172 ? 10.922 3.684 -1.49 1 93.19 172 GLN B C 1
ATOM 7008 O O . GLN B 1 172 ? 10.711 4.637 -2.244 1 93.19 172 GLN B O 1
ATOM 7013 N N . ARG B 1 173 ? 11.242 2.479 -1.897 1 91.06 173 ARG B N 1
ATOM 7014 C CA . ARG B 1 173 ? 11.328 2.137 -3.312 1 91.06 173 ARG B CA 1
ATOM 7015 C C . ARG B 1 173 ? 9.961 2.174 -3.975 1 91.06 173 ARG B C 1
ATOM 7017 O O . ARG B 1 173 ? 8.945 1.867 -3.338 1 91.06 173 ARG B O 1
ATOM 7024 N N . PHE B 1 174 ? 9.953 2.541 -5.254 1 94.25 174 PHE B N 1
ATOM 7025 C CA . PHE B 1 174 ? 8.734 2.613 -6.059 1 94.25 174 PHE B CA 1
ATOM 7026 C C . PHE B 1 174 ? 8.938 1.936 -7.406 1 94.25 174 PHE B C 1
ATOM 7028 O O . PHE B 1 174 ? 8.938 2.598 -8.445 1 94.25 174 PHE B O 1
ATOM 7035 N N . GLU B 1 175 ? 9 0.603 -7.344 1 91.62 175 GLU B N 1
ATOM 7036 C CA . GLU B 1 175 ? 9.336 -0.151 -8.547 1 91.62 175 GLU B CA 1
ATOM 7037 C C . GLU B 1 175 ? 8.227 -1.131 -8.914 1 91.62 175 GLU B C 1
ATOM 7039 O O . GLU B 1 175 ? 7.938 -1.339 -10.094 1 91.62 175 GLU B O 1
ATOM 7044 N N . HIS B 1 176 ? 7.66 -1.756 -7.902 1 91.62 176 HIS B N 1
ATOM 7045 C CA . HIS B 1 176 ? 6.559 -2.689 -8.102 1 91.62 176 HIS B CA 1
ATOM 7046 C C . HIS B 1 176 ? 5.531 -2.572 -6.977 1 91.62 176 HIS B C 1
ATOM 7048 O O . HIS B 1 176 ? 5.875 -2.199 -5.852 1 91.62 176 HIS B O 1
ATOM 7054 N N . GLY B 1 177 ? 4.277 -2.9 -7.316 1 89 177 GLY B N 1
ATOM 7055 C CA . GLY B 1 177 ? 3.234 -2.908 -6.305 1 89 177 GLY B CA 1
ATOM 7056 C C . GLY B 1 177 ? 2.695 -1.526 -5.992 1 89 177 GLY B C 1
ATOM 7057 O O . GLY B 1 177 ? 2.703 -0.642 -6.848 1 89 177 GLY B O 1
ATOM 7058 N N . GLY B 1 178 ? 2.025 -1.454 -4.77 1 92.31 178 GLY B N 1
ATOM 7059 C CA . GLY B 1 178 ? 1.382 -0.193 -4.438 1 92.31 178 GLY B CA 1
ATOM 7060 C C . GLY B 1 178 ? 1.606 0.232 -3 1 92.31 178 GLY B C 1
ATOM 7061 O O . GLY B 1 178 ? 1.724 -0.611 -2.107 1 92.31 178 GLY B O 1
ATOM 7062 N N . PHE B 1 179 ? 1.848 1.507 -2.801 1 94.62 179 PHE B N 1
ATOM 7063 C CA . PHE B 1 179 ? 1.81 2.172 -1.505 1 94.62 179 PHE B CA 1
ATOM 7064 C C . PHE B 1 179 ? 0.408 2.686 -1.199 1 94.62 179 PHE B C 1
ATOM 7066 O O . PHE B 1 179 ? -0.297 3.152 -2.098 1 94.62 179 PHE B O 1
ATOM 7073 N N . MET B 1 180 ? -0.03 2.545 0.059 1 94.69 180 MET B N 1
ATOM 7074 C CA . MET B 1 180 ? -1.364 3.016 0.422 1 94.69 180 MET B CA 1
ATOM 7075 C C . MET B 1 180 ? -1.349 3.693 1.788 1 94.69 180 MET B C 1
ATOM 7077 O O . MET B 1 180 ? -0.816 3.143 2.754 1 94.69 180 MET B O 1
ATOM 7081 N N . GLN B 1 181 ? -1.903 4.875 1.854 1 94.62 181 GLN B N 1
ATOM 7082 C CA . GLN B 1 181 ? -2.199 5.59 3.092 1 94.62 181 GLN B CA 1
ATOM 7083 C C . GLN B 1 181 ? -3.689 5.902 3.203 1 94.62 181 GLN B C 1
ATOM 7085 O O . GLN B 1 181 ? -4.273 6.492 2.293 1 94.62 181 GLN B O 1
ATOM 7090 N N . GLU B 1 182 ? -4.262 5.43 4.293 1 95.75 182 GLU B N 1
ATOM 7091 C CA . GLU B 1 182 ? -5.6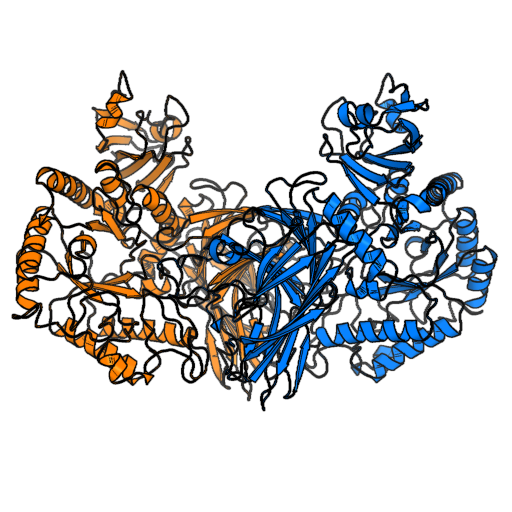76 5.684 4.547 1 95.75 182 GLU B CA 1
ATOM 7092 C C . GLU B 1 182 ? -5.879 6.367 5.898 1 95.75 182 GLU B C 1
ATOM 7094 O O . GLU B 1 182 ? -5.18 6.059 6.867 1 95.75 182 GLU B O 1
ATOM 7099 N N . ASN B 1 183 ? -6.711 7.34 5.922 1 96.69 183 ASN B N 1
ATOM 7100 C CA . ASN B 1 183 ? -7.117 8.039 7.137 1 96.69 183 ASN B CA 1
ATOM 7101 C C . ASN B 1 183 ? -8.625 7.941 7.359 1 96.69 183 ASN B C 1
ATOM 7103 O O . ASN B 1 183 ? -9.414 8.312 6.484 1 96.69 183 ASN B O 1
ATOM 7107 N N . ARG B 1 184 ? -9.039 7.387 8.5 1 97.19 184 ARG B N 1
ATOM 7108 C CA . ARG B 1 184 ? -10.445 7.25 8.859 1 97.19 184 ARG B CA 1
ATOM 7109 C C . ARG B 1 184 ? -10.742 7.945 10.188 1 97.19 184 ARG B C 1
ATOM 7111 O O . ARG B 1 184 ? -11.586 7.488 10.961 1 97.19 184 ARG B O 1
ATOM 7118 N N . ARG B 1 185 ? -10.062 9.016 10.445 1 96.25 185 ARG B N 1
ATOM 7119 C CA . ARG B 1 185 ? -10.125 9.633 11.766 1 96.25 185 ARG B CA 1
ATOM 7120 C C . ARG B 1 185 ? -11.039 10.852 11.75 1 96.25 185 ARG B C 1
ATOM 7122 O O . ARG B 1 185 ? -11.273 11.469 12.797 1 96.25 185 ARG B O 1
ATOM 7129 N N . GLY B 1 186 ? -11.547 11.273 10.555 1 96.25 186 GLY B N 1
ATOM 7130 C CA . GLY B 1 186 ? -12.508 12.359 10.453 1 96.25 186 GLY B CA 1
ATOM 7131 C C . GLY B 1 186 ? -11.867 13.727 10.367 1 96.25 186 GLY B C 1
ATOM 7132 O O . GLY B 1 186 ? -12.555 14.75 10.43 1 96.25 186 GLY B O 1
ATOM 7133 N N . ARG B 1 187 ? -10.609 13.781 10.328 1 96.56 187 ARG B N 1
ATOM 7134 C CA . ARG B 1 187 ? -9.766 14.953 10.125 1 96.56 187 ARG B CA 1
ATOM 7135 C C . ARG B 1 187 ? -8.539 14.609 9.281 1 96.56 187 ARG B C 1
ATOM 7137 O O . ARG B 1 187 ? -8.414 13.477 8.797 1 96.56 187 ARG B O 1
ATOM 7144 N N . THR B 1 188 ? -7.668 15.555 8.977 1 94.88 188 THR B N 1
ATOM 7145 C CA . THR B 1 188 ? -6.508 15.297 8.133 1 94.88 188 THR B CA 1
ATOM 7146 C C . THR B 1 188 ? -5.598 14.25 8.773 1 94.88 188 THR B C 1
ATOM 7148 O O . THR B 1 188 ? -5.062 13.383 8.086 1 94.88 188 THR B O 1
ATOM 7151 N N . SER B 1 189 ? -5.48 14.25 10.227 1 91.88 189 SER B N 1
ATOM 7152 C CA . SER B 1 189 ? -4.832 13.234 11.055 1 91.88 189 SER B CA 1
ATOM 7153 C C . SER B 1 189 ? -3.367 13.586 11.305 1 91.88 189 SER B C 1
ATOM 7155 O O . SER B 1 189 ? -2.713 14.188 10.453 1 91.88 189 SER B O 1
ATOM 7157 N N . HIS B 1 190 ? -2.799 13.078 12.445 1 94.94 190 HIS B N 1
ATOM 7158 C CA . HIS B 1 190 ? -1.382 13.125 12.789 1 94.94 190 HIS B CA 1
ATOM 7159 C C . HIS B 1 190 ? -0.586 12.086 12 1 94.94 190 HIS B C 1
ATOM 7161 O O . HIS B 1 190 ? 0.579 12.32 11.664 1 94.94 190 HIS B O 1
ATOM 7167 N N . GLU B 1 191 ? -1.275 11.047 11.703 1 94.12 191 GLU B N 1
ATOM 7168 C CA . GLU B 1 191 ? -0.618 9.797 11.328 1 94.12 191 GLU B CA 1
ATOM 7169 C C . GLU B 1 191 ? -0.401 9.719 9.82 1 94.12 191 GLU B C 1
ATOM 7171 O O . GLU B 1 191 ? 0.6 9.164 9.359 1 94.12 191 GLU B O 1
ATOM 7176 N N . ASN B 1 192 ? -1.398 10.234 9.117 1 94.75 192 ASN B N 1
ATOM 7177 C CA . ASN B 1 192 ? -1.405 10.039 7.676 1 94.75 192 ASN B CA 1
ATOM 7178 C C . ASN B 1 192 ? -1.668 11.352 6.938 1 94.75 192 ASN B C 1
ATOM 7180 O O . ASN B 1 192 ? -2.729 11.523 6.336 1 94.75 192 ASN B O 1
ATOM 7184 N N . PHE B 1 193 ? -0.611 12.195 6.871 1 96.56 193 PHE B N 1
ATOM 7185 C CA . PHE B 1 193 ? -0.722 13.453 6.145 1 96.56 193 PHE B CA 1
ATOM 7186 C C . PHE B 1 193 ? -0.989 13.195 4.664 1 96.56 193 PHE B C 1
ATOM 7188 O O . PHE B 1 193 ? -0.359 12.336 4.055 1 96.56 193 PHE B O 1
ATOM 7195 N N . PRO B 1 194 ? -1.963 13.898 4.039 1 97.19 194 PRO B N 1
ATOM 7196 C CA . PRO B 1 194 ? -2.338 13.641 2.648 1 97.19 194 PRO B CA 1
ATOM 7197 C C . PRO B 1 194 ? -1.366 14.266 1.649 1 97.19 194 PRO B C 1
ATOM 7199 O O . PRO B 1 194 ? -1.775 15.055 0.797 1 97.19 194 PRO B O 1
ATOM 7202 N N . GLY B 1 195 ? -0.15 13.867 1.671 1 97.75 195 GLY B N 1
ATOM 7203 C CA . GLY B 1 195 ? 0.914 14.289 0.771 1 97.75 195 GLY B CA 1
ATOM 7204 C C . GLY B 1 195 ? 1.905 13.18 0.464 1 97.75 195 GLY B C 1
ATOM 7205 O O . GLY B 1 195 ? 2.125 12.289 1.289 1 97.75 195 GLY B O 1
ATOM 7206 N N . VAL B 1 196 ? 2.438 13.242 -0.706 1 98.25 196 VAL B N 1
ATOM 7207 C CA . VAL B 1 196 ? 3.451 12.273 -1.112 1 98.25 196 VAL B CA 1
ATOM 7208 C C . VAL B 1 196 ? 4.332 12.875 -2.205 1 98.25 196 VAL B C 1
ATOM 7210 O O . VAL B 1 196 ? 3.867 13.688 -3.006 1 98.25 196 VAL B O 1
ATOM 7213 N N . PHE B 1 197 ? 5.621 12.562 -2.164 1 98.69 197 PHE B N 1
ATOM 7214 C CA . PHE B 1 197 ? 6.539 12.906 -3.244 1 98.69 197 PHE B CA 1
ATOM 7215 C C . PHE B 1 197 ? 7.02 11.648 -3.967 1 98.69 197 PHE B C 1
ATOM 7217 O O . PHE B 1 197 ? 7.227 10.609 -3.342 1 98.69 197 PHE B O 1
ATOM 7224 N N . ALA B 1 198 ? 7.051 11.727 -5.227 1 98.44 198 ALA B N 1
ATOM 7225 C CA . ALA B 1 198 ? 7.684 10.727 -6.082 1 98.44 198 ALA B CA 1
ATOM 7226 C C . ALA B 1 198 ? 8.812 11.344 -6.902 1 98.44 198 ALA B C 1
ATOM 7228 O O . ALA B 1 198 ? 8.688 12.461 -7.398 1 98.44 198 ALA B O 1
ATOM 7229 N N . GLY B 1 199 ? 9.938 10.656 -7 1 98.06 199 GLY B N 1
ATOM 7230 C CA . GLY B 1 199 ? 11.047 11.234 -7.742 1 98.06 199 GLY B CA 1
ATOM 7231 C C . GLY B 1 199 ? 12.062 10.203 -8.203 1 98.06 199 GLY B C 1
ATOM 7232 O O . GLY B 1 199 ? 11.828 9 -8.078 1 98.06 199 GLY B O 1
ATOM 7233 N N . THR B 1 200 ? 13.078 10.719 -8.891 1 95.81 200 THR B N 1
ATOM 7234 C CA . THR B 1 200 ? 14.211 9.875 -9.266 1 95.81 200 THR B CA 1
ATOM 7235 C C . THR B 1 200 ? 14.922 9.344 -8.031 1 95.81 200 THR B C 1
ATOM 7237 O O . THR B 1 200 ? 14.914 9.977 -6.977 1 95.81 200 THR B O 1
ATOM 7240 N N . HIS B 1 201 ? 15.492 8.211 -8.227 1 94.56 201 HIS B N 1
ATOM 7241 C CA . HIS B 1 201 ? 16.219 7.598 -7.113 1 94.56 201 HIS B CA 1
ATOM 7242 C C . HIS B 1 201 ? 17.25 8.555 -6.539 1 94.56 201 HIS B C 1
ATOM 7244 O O . HIS B 1 201 ? 18.062 9.117 -7.281 1 94.56 201 HIS B O 1
ATOM 7250 N N . GLY B 1 202 ? 17.156 8.812 -5.301 1 94.31 202 GLY B N 1
ATOM 7251 C CA . GLY B 1 202 ? 18.156 9.602 -4.617 1 94.31 202 GLY B CA 1
ATOM 7252 C C . GLY B 1 202 ? 17.875 11.094 -4.664 1 94.31 202 GLY B C 1
ATOM 7253 O O . GLY B 1 202 ? 18.75 11.906 -4.336 1 94.31 202 GLY B O 1
ATOM 7254 N N . PHE B 1 203 ? 16.641 11.43 -5.109 1 96.75 203 PHE B N 1
ATOM 7255 C CA . PHE B 1 203 ? 16.344 12.859 -5.07 1 96.75 203 PHE B CA 1
ATOM 7256 C C . PHE B 1 203 ? 16.516 13.406 -3.66 1 96.75 203 PHE B C 1
ATOM 7258 O O . PHE B 1 203 ? 16.391 12.672 -2.682 1 96.75 203 PHE B O 1
ATOM 7265 N N . SER B 1 204 ? 16.875 14.695 -3.576 1 96.62 204 SER B N 1
ATOM 7266 C CA . SER B 1 204 ? 17.156 15.352 -2.307 1 96.62 204 SER B CA 1
ATOM 7267 C C . SER B 1 204 ? 16.562 16.75 -2.26 1 96.62 204 SER B C 1
ATOM 7269 O O . SER B 1 204 ? 15.641 17.062 -3.02 1 96.62 204 SER B O 1
ATOM 7271 N N . GLU B 1 205 ? 17.031 17.531 -1.31 1 97.75 205 GLU B N 1
ATOM 7272 C CA . GLU B 1 205 ? 16.531 18.906 -1.218 1 97.75 205 GLU B CA 1
ATOM 7273 C C . GLU B 1 205 ? 16.859 19.688 -2.477 1 97.75 205 GLU B C 1
ATOM 7275 O O . GLU B 1 205 ? 16.062 20.516 -2.936 1 97.75 205 GLU B O 1
ATOM 7280 N N . GLU B 1 206 ? 18.094 19.453 -3.021 1 95.81 206 GLU B N 1
ATOM 7281 C CA . GLU B 1 206 ? 18.625 20.328 -4.055 1 95.81 206 GLU B CA 1
ATOM 7282 C C . GLU B 1 206 ? 18.703 19.625 -5.402 1 95.81 206 GLU B C 1
ATOM 7284 O O . GLU B 1 206 ? 18.891 20.266 -6.441 1 95.81 206 GLU B O 1
ATOM 7289 N N . LEU B 1 207 ? 18.531 18.328 -5.371 1 93.69 207 LEU B N 1
ATOM 7290 C CA . LEU B 1 207 ? 18.828 17.562 -6.582 1 93.69 207 LEU B CA 1
ATOM 7291 C C . LEU B 1 207 ? 17.688 16.609 -6.914 1 93.69 207 LEU B C 1
ATOM 7293 O O . LEU B 1 207 ? 16.953 16.172 -6.02 1 93.69 207 LEU B O 1
ATOM 7297 N N . GLY B 1 208 ? 17.594 16.375 -8.242 1 95.44 208 GLY B N 1
ATOM 7298 C CA . GLY B 1 208 ? 16.688 15.336 -8.711 1 95.44 208 GLY B CA 1
ATOM 7299 C C . GLY B 1 208 ? 15.383 15.875 -9.258 1 95.44 208 GLY B C 1
ATOM 7300 O O . GLY B 1 208 ? 15.047 17.047 -9.039 1 95.44 208 GLY B O 1
ATOM 7301 N N . GLN B 1 209 ? 14.719 15.031 -10.047 1 96.75 209 GLN B N 1
ATOM 7302 C CA . GLN B 1 209 ? 13.359 15.305 -10.492 1 96.75 209 GLN B CA 1
ATOM 7303 C C . GLN B 1 209 ? 12.336 14.781 -9.492 1 96.75 209 GLN B C 1
ATOM 7305 O O . GLN B 1 209 ? 12.438 13.648 -9.016 1 96.75 209 GLN B O 1
ATOM 7310 N N . VAL B 1 210 ? 11.453 15.688 -9.141 1 98.31 210 VAL B N 1
ATOM 7311 C CA . VAL B 1 210 ? 10.484 15.328 -8.109 1 98.31 210 VAL B CA 1
ATOM 7312 C C . VAL B 1 210 ? 9.086 15.758 -8.539 1 98.31 210 VAL B C 1
ATOM 7314 O O . VAL B 1 210 ? 8.914 16.828 -9.125 1 98.31 210 VAL B O 1
ATOM 7317 N N . TRP B 1 211 ? 8.109 14.891 -8.367 1 98.62 211 TRP B N 1
ATOM 7318 C CA . TRP B 1 211 ? 6.684 15.195 -8.438 1 98.62 211 TRP B CA 1
ATOM 7319 C C . TRP B 1 211 ? 6.059 15.195 -7.047 1 98.62 211 TRP B C 1
ATOM 7321 O O . TRP B 1 211 ? 6.156 14.203 -6.316 1 98.62 211 TRP B O 1
ATOM 7331 N N . GLY B 1 212 ? 5.473 16.297 -6.676 1 98.62 212 GLY B N 1
ATOM 7332 C CA . GLY B 1 212 ? 4.828 16.422 -5.379 1 98.62 212 GLY B CA 1
ATOM 7333 C C . GLY B 1 212 ? 3.312 16.453 -5.469 1 98.62 212 GLY B C 1
ATOM 7334 O O . GLY B 1 212 ? 2.75 17.016 -6.406 1 98.62 212 GLY B O 1
ATOM 7335 N N . PHE B 1 213 ? 2.635 15.828 -4.453 1 98.75 213 PHE B N 1
ATOM 7336 C CA . PHE B 1 213 ? 1.181 15.742 -4.438 1 98.75 213 PHE B CA 1
ATOM 7337 C C . PHE B 1 213 ? 0.63 16.125 -3.07 1 98.75 213 PHE B C 1
ATOM 7339 O O . PHE B 1 213 ? 1.216 15.773 -2.041 1 98.75 213 PHE B O 1
ATOM 7346 N N . HIS B 1 214 ? -0.498 16.812 -3.012 1 98.69 214 HIS B N 1
ATOM 7347 C CA . HIS B 1 214 ? -1.24 17.141 -1.8 1 98.69 214 HIS B CA 1
ATOM 7348 C C . HIS B 1 214 ? -2.744 17.141 -2.057 1 98.69 214 HIS B C 1
ATOM 7350 O O . HIS B 1 214 ? -3.213 17.75 -3.023 1 98.69 214 HIS B O 1
ATOM 7356 N N . LEU B 1 215 ? -3.514 16.406 -1.254 1 98.75 215 LEU B N 1
ATOM 7357 C CA . LEU B 1 215 ? -4.969 16.406 -1.349 1 98.75 215 LEU B CA 1
ATOM 7358 C C . LEU B 1 215 ? -5.57 17.469 -0.438 1 98.75 215 LEU B C 1
ATOM 7360 O O . LEU B 1 215 ? -5.352 17.453 0.775 1 98.75 215 LEU B O 1
ATOM 7364 N N . GLY B 1 216 ? -6.301 18.422 -0.995 1 98.62 216 GLY B N 1
ATOM 7365 C CA . GLY B 1 216 ? -6.961 19.469 -0.222 1 98.62 216 GLY B CA 1
ATOM 7366 C C . GLY B 1 216 ? -8.281 19.016 0.378 1 98.62 216 GLY B C 1
ATOM 7367 O O . GLY B 1 216 ? -9.352 19.344 -0.144 1 98.62 216 GLY B O 1
ATOM 7368 N N . TRP B 1 217 ? -8.195 18.297 1.517 1 98.56 217 TRP B N 1
ATOM 7369 C CA . TRP B 1 217 ? -9.383 17.734 2.154 1 98.56 217 TRP B CA 1
ATOM 7370 C C . TRP B 1 217 ? -9.156 17.531 3.648 1 98.56 217 TRP B C 1
ATOM 7372 O O . TRP B 1 217 ? -8.086 17.062 4.062 1 98.56 217 TRP B O 1
ATOM 7382 N N . SER B 1 218 ? -10.195 17.906 4.477 1 98.62 218 SER B N 1
ATOM 7383 C CA . SER B 1 218 ? -10 17.891 5.922 1 98.62 218 SER B CA 1
ATOM 7384 C C . SER B 1 218 ? -10.766 16.734 6.566 1 98.62 218 SER B C 1
ATOM 7386 O O . SER B 1 218 ? -11.07 16.766 7.762 1 98.62 218 SER B O 1
ATOM 7388 N N . GLY B 1 219 ? -11.258 15.742 5.82 1 98.06 219 GLY B N 1
ATOM 7389 C CA . GLY B 1 219 ? -11.93 14.555 6.324 1 98.06 219 GLY B CA 1
ATOM 7390 C C . GLY B 1 219 ? -11.156 13.273 6.059 1 98.06 219 GLY B C 1
ATOM 7391 O O . GLY B 1 219 ? -9.922 13.273 6.066 1 98.06 219 GLY B O 1
ATOM 7392 N N . ASN B 1 220 ? -11.922 12.102 5.977 1 98.31 220 ASN B N 1
ATOM 7393 C CA . ASN B 1 220 ? -11.289 10.828 5.633 1 98.31 220 ASN B CA 1
ATOM 7394 C C . ASN B 1 220 ? -10.695 10.859 4.227 1 98.31 220 ASN B C 1
ATOM 7396 O O . ASN B 1 220 ? -11.297 11.414 3.307 1 98.31 220 ASN B O 1
ATOM 7400 N N . HIS B 1 221 ? -9.484 10.359 4.109 1 98.31 221 HIS B N 1
ATOM 7401 C CA . HIS B 1 221 ? -8.875 10.414 2.785 1 98.31 221 HIS B CA 1
ATOM 7402 C C . HIS B 1 221 ? -8.047 9.164 2.508 1 98.31 221 HIS B C 1
ATOM 7404 O O . HIS B 1 221 ? -7.723 8.414 3.428 1 98.31 221 HIS B O 1
ATOM 7410 N N . GLN B 1 222 ? -7.875 8.969 1.267 1 96.94 222 GLN B N 1
ATOM 7411 C CA . GLN B 1 222 ? -6.988 7.914 0.788 1 96.94 222 GLN B CA 1
ATOM 7412 C C . GLN B 1 222 ? -5.996 8.453 -0.239 1 96.94 222 GLN B C 1
ATOM 7414 O O . GLN B 1 222 ? -6.363 9.242 -1.113 1 96.94 222 GLN B O 1
ATOM 7419 N N . MET B 1 223 ? -4.746 8.133 -0.056 1 96.44 223 MET B N 1
ATOM 7420 C CA . MET B 1 223 ? -3.66 8.391 -0.998 1 96.44 223 MET B CA 1
ATOM 7421 C C . MET B 1 223 ? -2.922 7.105 -1.35 1 96.44 223 MET B C 1
ATOM 7423 O O . MET B 1 223 ? -2.611 6.301 -0.468 1 96.44 223 MET B O 1
ATOM 7427 N N . ARG B 1 224 ? -2.707 6.902 -2.648 1 96.81 224 ARG B N 1
ATOM 7428 C CA . ARG B 1 224 ? -1.975 5.707 -3.055 1 96.81 224 ARG B CA 1
ATOM 7429 C C . ARG B 1 224 ? -1.046 6.004 -4.227 1 96.81 224 ARG B C 1
ATOM 7431 O O . ARG B 1 224 ? -1.234 6.992 -4.938 1 96.81 224 ARG B O 1
ATOM 7438 N N . ALA B 1 225 ? -0.034 5.227 -4.398 1 97.62 225 ALA B N 1
ATOM 7439 C CA . ALA B 1 225 ? 0.887 5.199 -5.531 1 97.62 225 ALA B CA 1
ATOM 7440 C C . ALA B 1 225 ? 1.106 3.773 -6.027 1 97.62 225 ALA B C 1
ATOM 7442 O O . ALA B 1 225 ? 1.476 2.891 -5.254 1 97.62 225 ALA B O 1
ATOM 7443 N N . ASP B 1 226 ? 0.854 3.566 -7.328 1 96.5 226 ASP B N 1
ATOM 7444 C CA . ASP B 1 226 ? 0.94 2.219 -7.883 1 96.5 226 ASP B CA 1
ATOM 7445 C C . ASP B 1 226 ? 1.886 2.178 -9.078 1 96.5 226 ASP B C 1
ATOM 7447 O O . ASP B 1 226 ? 1.971 3.143 -9.844 1 96.5 226 ASP B O 1
ATOM 7451 N N . VAL B 1 227 ? 2.549 1.066 -9.164 1 95.38 227 VAL B N 1
ATOM 7452 C CA . VAL B 1 227 ? 3.25 0.704 -10.391 1 95.38 227 VAL B CA 1
ATOM 7453 C C . VAL B 1 227 ? 2.553 -0.485 -11.055 1 95.38 227 VAL B C 1
ATOM 7455 O O . VAL B 1 227 ? 2.434 -1.555 -10.453 1 95.38 227 VAL B O 1
ATOM 7458 N N . ARG B 1 228 ? 2.146 -0.259 -12.258 1 93.06 228 ARG B N 1
ATOM 7459 C CA . ARG B 1 228 ? 1.523 -1.331 -13.023 1 93.06 228 ARG B CA 1
ATOM 7460 C C . ARG B 1 228 ? 2.568 -2.312 -13.547 1 93.06 228 ARG B C 1
ATOM 7462 O O . ARG B 1 228 ? 3.752 -1.978 -13.633 1 93.06 228 ARG B O 1
ATOM 7469 N N . SER B 1 229 ? 2.139 -3.461 -13.953 1 90.5 229 SER B N 1
ATOM 7470 C CA . SER B 1 229 ? 3.055 -4.48 -14.453 1 90.5 229 SER B CA 1
ATOM 7471 C C . SER B 1 229 ? 3.672 -4.059 -15.781 1 90.5 229 SER B C 1
ATOM 7473 O O . SER B 1 229 ? 4.691 -4.609 -16.203 1 90.5 229 SER B O 1
ATOM 7475 N N . ASP B 1 230 ? 3.002 -3.121 -16.422 1 90.38 230 ASP B N 1
ATOM 7476 C CA . ASP B 1 230 ? 3.57 -2.652 -17.688 1 90.38 230 ASP B CA 1
ATOM 7477 C C . ASP B 1 230 ? 4.508 -1.471 -17.469 1 90.38 230 ASP B C 1
ATOM 7479 O O . ASP B 1 230 ? 4.977 -0.85 -18.422 1 90.38 230 ASP B O 1
ATOM 7483 N N . GLY B 1 231 ? 4.688 -1.115 -16.297 1 90 231 GLY B N 1
ATOM 7484 C CA . GLY B 1 231 ? 5.695 -0.128 -15.953 1 90 231 GLY B CA 1
ATOM 7485 C C . GLY B 1 231 ? 5.125 1.259 -15.734 1 90 231 GLY B C 1
ATOM 7486 O O . GLY B 1 231 ? 5.77 2.113 -15.125 1 90 231 GLY B O 1
ATOM 7487 N N . ARG B 1 232 ? 3.941 1.51 -16.359 1 94.81 232 ARG B N 1
ATOM 7488 C CA . ARG B 1 232 ? 3.303 2.793 -16.094 1 94.81 232 ARG B CA 1
ATOM 7489 C C . ARG B 1 232 ? 2.969 2.939 -14.609 1 94.81 232 ARG B C 1
ATOM 7491 O O . ARG B 1 232 ? 2.756 1.944 -13.914 1 94.81 232 ARG B O 1
ATOM 7498 N N . ARG B 1 233 ? 2.924 4.105 -14.109 1 95.94 233 ARG B N 1
ATOM 7499 C CA . ARG B 1 233 ? 2.715 4.348 -12.688 1 95.94 233 ARG B CA 1
ATOM 7500 C C . ARG B 1 233 ? 1.922 5.629 -12.453 1 95.94 233 ARG B C 1
ATOM 7502 O O . ARG B 1 233 ? 1.828 6.473 -13.352 1 95.94 233 ARG B O 1
ATOM 7509 N N . PHE B 1 234 ? 1.284 5.742 -11.297 1 97.62 234 PHE B N 1
ATOM 7510 C CA . PHE B 1 234 ? 0.42 6.883 -11.023 1 97.62 234 PHE B CA 1
ATOM 7511 C C . PHE B 1 234 ? 0.27 7.102 -9.523 1 97.62 234 PHE B C 1
ATOM 7513 O O . PHE B 1 234 ? 0.623 6.227 -8.727 1 97.62 234 PHE B O 1
ATOM 7520 N N . VAL B 1 235 ? -0.14 8.289 -9.164 1 98.25 235 VAL B N 1
ATOM 7521 C CA . VAL B 1 235 ? -0.665 8.617 -7.844 1 98.25 235 VAL B CA 1
ATOM 7522 C C . VAL B 1 235 ? -2.172 8.844 -7.93 1 98.25 235 VAL B C 1
ATOM 7524 O O . VAL B 1 235 ? -2.664 9.438 -8.898 1 98.25 235 VAL B O 1
ATOM 7527 N N . GLN B 1 236 ? -2.887 8.266 -7.012 1 98.06 236 GLN B N 1
ATOM 7528 C CA . GLN B 1 236 ? -4.332 8.43 -6.898 1 98.06 236 GLN B CA 1
ATOM 7529 C C . GLN B 1 236 ? -4.723 8.891 -5.5 1 98.06 236 GLN B C 1
ATOM 7531 O O . GLN B 1 236 ? -4.18 8.406 -4.504 1 98.06 236 GLN B O 1
ATOM 7536 N N . ALA B 1 237 ? -5.57 9.914 -5.43 1 98.38 237 ALA B N 1
ATOM 7537 C CA . ALA B 1 237 ? -5.98 10.445 -4.133 1 98.38 237 ALA B CA 1
ATOM 7538 C C . ALA B 1 237 ? -7.441 10.891 -4.164 1 98.38 237 ALA B C 1
ATOM 7540 O O . ALA B 1 237 ? -7.938 11.352 -5.195 1 98.38 237 ALA B O 1
ATOM 7541 N N . GLY B 1 238 ? -8.156 10.727 -3.076 1 98.38 238 GLY B N 1
ATOM 7542 C CA . GLY B 1 238 ? -9.539 11.148 -2.941 1 98.38 238 GLY B CA 1
ATOM 7543 C C . GLY B 1 238 ? -10.07 11.016 -1.524 1 98.38 238 GLY B C 1
ATOM 7544 O O . GLY B 1 238 ? -9.328 10.641 -0.613 1 98.38 238 GLY B O 1
ATOM 7545 N N . GLU B 1 239 ? -11.273 11.516 -1.364 1 98.62 239 GLU B N 1
ATOM 7546 C CA . GLU B 1 239 ? -11.992 11.289 -0.113 1 98.62 239 GLU B CA 1
ATOM 7547 C C . GLU B 1 239 ? -12.258 9.805 0.112 1 98.62 239 GLU B C 1
ATOM 7549 O O . GLU B 1 239 ? -12.617 9.086 -0.82 1 98.62 239 GLU B O 1
ATOM 7554 N N . LEU B 1 240 ? -11.867 9.32 1.279 1 98.38 240 LEU B N 1
ATOM 7555 C CA . LEU B 1 240 ? -12.258 7.969 1.648 1 98.38 240 LEU B CA 1
ATOM 7556 C C . LEU B 1 240 ? -13.703 7.93 2.125 1 98.38 240 LEU B C 1
ATOM 7558 O O . LEU B 1 240 ? -14.031 8.492 3.172 1 98.38 240 LEU B O 1
ATOM 7562 N N . LEU B 1 241 ? -14.547 7.285 1.388 1 98.25 241 LEU B N 1
ATOM 7563 C CA . LEU B 1 241 ? -15.969 7.188 1.714 1 98.25 241 LEU B CA 1
ATOM 7564 C C . LEU B 1 241 ? -16.25 5.938 2.541 1 98.25 241 LEU B C 1
ATOM 7566 O O . LEU B 1 241 ? -15.844 4.836 2.17 1 98.25 241 LEU B O 1
ATOM 7570 N N . LEU B 1 242 ? -16.906 6.16 3.67 1 97.94 242 LEU B N 1
ATOM 7571 C CA . LEU B 1 242 ? -17.375 5.008 4.434 1 97.94 242 LEU B CA 1
ATOM 7572 C C . LEU B 1 242 ? -18.5 4.289 3.695 1 97.94 242 LEU B C 1
ATOM 7574 O O . LEU B 1 242 ? -19.094 4.844 2.77 1 97.94 242 LEU B O 1
ATOM 7578 N N . ALA B 1 243 ? -18.766 3.047 4.035 1 97.25 243 ALA B N 1
ATOM 7579 C CA . ALA B 1 243 ? -19.719 2.213 3.32 1 97.25 243 ALA B CA 1
ATOM 7580 C C . ALA B 1 243 ? -21.094 2.869 3.289 1 97.25 243 ALA B C 1
ATOM 7582 O O . ALA B 1 243 ? -21.656 3.191 4.336 1 97.25 243 ALA B O 1
ATOM 7583 N N . GLY B 1 244 ? -21.594 3.15 2.086 1 97.5 244 GLY B N 1
ATOM 7584 C CA . GLY B 1 244 ? -22.922 3.686 1.9 1 97.5 244 GLY B CA 1
ATOM 7585 C C . GLY B 1 244 ? -23.031 5.164 2.219 1 97.5 244 GLY B C 1
ATOM 7586 O O . GLY B 1 244 ? -24.125 5.719 2.293 1 97.5 244 GLY B O 1
ATOM 7587 N N . GLU B 1 245 ? -21.922 5.848 2.406 1 98.25 245 GLU B N 1
ATOM 7588 C CA . GLU B 1 245 ? -21.938 7.246 2.834 1 98.25 245 GLU B CA 1
ATOM 7589 C C . GLU B 1 245 ? -22.5 8.148 1.748 1 98.25 245 GLU B C 1
ATOM 7591 O O . GLU B 1 245 ? -23.203 9.125 2.047 1 98.25 245 GLU B O 1
ATOM 7596 N N . ILE B 1 246 ? -22.203 7.848 0.486 1 98.62 246 ILE B N 1
ATOM 7597 C CA . ILE B 1 246 ? -22.688 8.648 -0.626 1 98.62 246 ILE B CA 1
ATOM 7598 C C . ILE B 1 246 ? -23.609 7.809 -1.503 1 98.62 246 ILE B C 1
ATOM 7600 O O . ILE B 1 246 ? -23.172 6.863 -2.158 1 98.62 246 ILE B O 1
ATOM 7604 N N . ILE B 1 247 ? -24.828 8.047 -1.481 1 98.5 247 ILE B N 1
ATOM 7605 C CA . ILE B 1 247 ? -25.844 7.477 -2.363 1 98.5 247 ILE B CA 1
ATOM 7606 C C . ILE B 1 247 ? -26.484 8.586 -3.193 1 98.5 247 ILE B C 1
ATOM 7608 O O . ILE B 1 247 ? -27.25 9.398 -2.666 1 98.5 247 ILE B O 1
ATOM 7612 N N . LEU B 1 248 ? -26.188 8.633 -4.422 1 98.69 248 LEU B N 1
ATOM 7613 C CA . LEU B 1 248 ? -26.625 9.703 -5.305 1 98.69 248 LEU B CA 1
ATOM 7614 C C . LEU B 1 248 ? -28.047 9.453 -5.812 1 98.69 248 LEU B C 1
ATOM 7616 O O . LEU B 1 248 ? -28.297 8.453 -6.488 1 98.69 248 LEU B O 1
ATOM 7620 N N . GLN B 1 249 ? -28.953 10.359 -5.504 1 98.44 249 GLN B N 1
ATOM 7621 C CA . GLN B 1 249 ? -30.281 10.336 -6.113 1 98.44 249 GLN B CA 1
ATOM 7622 C C . GLN B 1 249 ? -30.219 10.727 -7.586 1 98.44 249 GLN B C 1
ATOM 7624 O O . GLN B 1 249 ? -29.203 11.273 -8.047 1 98.44 249 GLN B O 1
ATOM 7629 N N . PRO B 1 250 ? -31.312 10.344 -8.344 1 98.5 250 PRO B N 1
ATOM 7630 C CA . PRO B 1 250 ? -31.328 10.812 -9.734 1 98.5 250 PRO B CA 1
ATOM 7631 C C . PRO B 1 250 ? -31.062 12.312 -9.852 1 98.5 250 PRO B C 1
ATOM 7633 O O . PRO B 1 250 ? -31.703 13.109 -9.164 1 98.5 250 PRO B O 1
ATOM 7636 N N . GLY B 1 251 ? -30.047 12.664 -10.609 1 98.5 251 GLY B N 1
ATOM 7637 C CA . GLY B 1 251 ? -29.719 14.055 -10.852 1 98.5 251 GLY B CA 1
ATOM 7638 C C . GLY B 1 251 ? -28.688 14.602 -9.883 1 98.5 251 GLY B C 1
ATOM 7639 O O . GLY B 1 251 ? -28.125 15.672 -10.109 1 98.5 251 GLY B O 1
ATOM 7640 N N . GLU B 1 252 ? -28.375 13.859 -8.82 1 98.62 252 GLU B N 1
ATOM 7641 C CA . GLU B 1 252 ? -27.422 14.336 -7.816 1 98.62 252 GLU B CA 1
ATOM 7642 C C . GLU B 1 252 ? -25.984 14.078 -8.25 1 98.62 252 GLU B C 1
ATOM 7644 O O . GLU B 1 252 ? -25.719 13.172 -9.039 1 98.62 252 GLU B O 1
ATOM 7649 N N . SER B 1 253 ? -25.062 14.859 -7.766 1 98.75 253 SER B N 1
ATOM 7650 C CA . SER B 1 253 ? -23.641 14.773 -8.117 1 98.75 253 SER B CA 1
ATOM 7651 C C . SER B 1 253 ? -22.766 14.703 -6.863 1 98.75 253 SER B C 1
ATOM 7653 O O . SER B 1 253 ? -23.203 15.094 -5.777 1 98.75 253 SER B O 1
ATOM 7655 N N . TYR B 1 254 ? -21.641 14.094 -6.988 1 98.75 254 TYR B N 1
ATOM 7656 C CA . TYR B 1 254 ? -20.547 14.117 -6.027 1 98.75 254 TYR B CA 1
ATOM 7657 C C . TYR B 1 254 ? -19.266 14.609 -6.684 1 98.75 254 TYR B C 1
ATOM 7659 O O . TYR B 1 254 ? -18.969 14.25 -7.828 1 98.75 254 TYR B O 1
ATOM 7667 N N . GLN B 1 255 ? -18.562 15.477 -6.047 1 98.62 255 GLN B N 1
ATOM 7668 C CA . GLN B 1 255 ? -17.281 15.969 -6.531 1 98.62 255 GLN B CA 1
ATOM 7669 C C . GLN B 1 255 ? -16.141 15.586 -5.582 1 98.62 255 GLN B C 1
ATOM 7671 O O . GLN B 1 255 ? -16.266 15.742 -4.367 1 98.62 255 GLN B O 1
ATOM 7676 N N . SER B 1 256 ? -15.078 15.062 -6.109 1 98.38 256 SER B N 1
ATOM 7677 C CA . SER B 1 256 ? -13.891 14.758 -5.312 1 98.38 256 SER B CA 1
ATOM 7678 C C . SER B 1 256 ? -13.219 16.031 -4.82 1 98.38 256 SER B C 1
ATOM 7680 O O . SER B 1 256 ? -13.422 17.109 -5.391 1 98.38 256 SER B O 1
ATOM 7682 N N . PRO B 1 257 ? -12.383 15.953 -3.682 1 98.38 257 PRO B N 1
ATOM 7683 C CA . PRO B 1 257 ? -11.508 17.078 -3.35 1 98.38 257 PRO B CA 1
ATOM 7684 C C . PRO B 1 257 ? -10.492 17.391 -4.453 1 98.38 257 PRO B C 1
ATOM 7686 O O . PRO B 1 257 ? -10.273 16.547 -5.34 1 98.38 257 PRO B O 1
ATOM 7689 N N . TRP B 1 258 ? -9.93 18.578 -4.41 1 98.62 258 TRP B N 1
ATOM 7690 C CA . TRP B 1 258 ? -8.867 18.938 -5.344 1 98.62 258 TRP B CA 1
ATOM 7691 C C . TRP B 1 258 ? -7.562 18.234 -4.996 1 98.62 258 TRP B C 1
ATOM 7693 O O . TRP B 1 258 ? -7.129 18.266 -3.842 1 98.62 258 TRP B O 1
ATOM 7703 N N . LEU B 1 259 ? -7.051 17.531 -5.934 1 98.75 259 LEU B N 1
ATOM 7704 C CA . LEU B 1 259 ? -5.676 17.047 -5.855 1 98.75 259 LEU B CA 1
ATOM 7705 C C . LEU B 1 259 ? -4.707 18.062 -6.453 1 98.75 259 LEU B C 1
ATOM 7707 O O . LEU B 1 259 ? -4.875 18.484 -7.598 1 98.75 259 LEU B O 1
ATOM 7711 N N . TYR B 1 260 ? -3.709 18.484 -5.66 1 98.81 260 TYR B N 1
ATOM 7712 C CA . TYR B 1 260 ? -2.672 19.406 -6.113 1 98.81 260 TYR B CA 1
ATOM 7713 C C . TYR B 1 260 ? -1.378 18.656 -6.418 1 98.81 260 TYR B C 1
ATOM 7715 O O . TYR B 1 260 ? -0.965 17.781 -5.66 1 98.81 260 TYR B O 1
ATOM 7723 N N . GLY B 1 261 ? -0.822 18.969 -7.559 1 98.19 261 GLY B N 1
ATOM 7724 C CA . GLY B 1 261 ? 0.458 18.406 -7.938 1 98.19 261 GLY B CA 1
ATOM 7725 C C . GLY B 1 261 ? 1.399 19.406 -8.57 1 98.19 261 GLY B C 1
ATOM 7726 O O . GLY B 1 261 ? 0.956 20.406 -9.141 1 98.19 261 GLY B O 1
ATOM 7727 N N . CYS B 1 262 ? 2.697 19.156 -8.438 1 97.44 262 CYS B N 1
ATOM 7728 C CA . CYS B 1 262 ? 3.688 19.969 -9.141 1 97.44 262 CYS B CA 1
ATOM 7729 C C . CYS B 1 262 ? 4.953 19.156 -9.414 1 97.44 262 CYS B C 1
ATOM 7731 O O . CYS B 1 262 ? 5.129 18.062 -8.883 1 97.44 262 CYS B O 1
ATOM 7733 N N . TYR B 1 263 ? 5.75 19.672 -10.344 1 97.88 263 TYR B N 1
ATOM 7734 C CA . TYR B 1 263 ? 7 19.062 -10.773 1 97.88 263 TYR B CA 1
ATOM 7735 C C . TYR B 1 263 ? 8.172 20.016 -10.586 1 97.88 263 TYR B C 1
ATOM 7737 O O . TYR B 1 263 ? 8.016 21.234 -10.734 1 97.88 263 TYR B O 1
ATOM 7745 N N . SER B 1 264 ? 9.305 19.422 -10.148 1 97.25 264 SER B N 1
ATOM 7746 C CA . SER B 1 264 ? 10.539 20.203 -10.125 1 97.25 264 SER B CA 1
ATOM 7747 C C . SER B 1 264 ? 11.734 19.359 -10.547 1 97.25 264 SER B C 1
ATOM 7749 O O . SER B 1 264 ? 11.828 18.188 -10.188 1 97.25 264 SER B O 1
ATOM 7751 N N . HIS B 1 265 ? 12.609 19.969 -11.305 1 95.31 265 HIS B N 1
ATOM 7752 C CA . HIS B 1 265 ? 13.891 19.344 -11.602 1 95.31 265 HIS B CA 1
ATOM 7753 C C . HIS B 1 265 ? 14.977 19.844 -10.656 1 95.31 265 HIS B C 1
ATOM 7755 O O . HIS B 1 265 ? 16.156 19.547 -10.859 1 95.31 265 HIS B O 1
ATOM 7761 N N . GLN B 1 266 ? 14.531 20.625 -9.656 1 95 266 GLN B N 1
ATOM 7762 C CA . GLN B 1 266 ? 15.469 21.172 -8.68 1 95 266 GLN B CA 1
ATOM 7763 C C . GLN B 1 266 ? 15.203 20.609 -7.289 1 95 266 GLN B C 1
ATOM 7765 O O . GLN B 1 266 ? 15.188 21.359 -6.305 1 95 266 GLN B O 1
ATOM 7770 N N . GLY B 1 267 ? 14.898 19.375 -7.254 1 96.94 267 GLY B N 1
ATOM 7771 C CA . GLY B 1 267 ? 14.711 18.688 -5.984 1 96.94 267 GLY B CA 1
ATOM 7772 C C . GLY B 1 267 ? 13.492 19.156 -5.223 1 96.94 267 GLY B C 1
ATOM 7773 O O . GLY B 1 267 ? 12.555 19.703 -5.812 1 96.94 267 GLY B O 1
ATOM 7774 N N . LEU B 1 268 ? 13.523 18.891 -3.961 1 98.38 268 LEU B N 1
ATOM 7775 C CA . LEU B 1 268 ? 12.406 19.188 -3.074 1 98.38 268 LEU B CA 1
ATOM 7776 C C . LEU B 1 268 ? 12.258 20.703 -2.879 1 98.38 268 LEU B C 1
ATOM 7778 O O . LEU B 1 268 ? 11.156 21.188 -2.617 1 98.38 268 LEU B O 1
ATOM 7782 N N . ASN B 1 269 ? 13.336 21.453 -3.023 1 98.12 269 ASN B N 1
ATOM 7783 C CA . ASN B 1 269 ? 13.25 22.906 -2.941 1 98.12 269 ASN B CA 1
ATOM 7784 C C . ASN B 1 269 ? 12.328 23.469 -4.012 1 98.12 269 ASN B C 1
ATOM 7786 O O . ASN B 1 269 ? 11.539 24.375 -3.736 1 98.12 269 ASN B O 1
ATOM 7790 N N . GLY B 1 270 ? 12.516 22.922 -5.188 1 97.5 270 GLY B N 1
ATOM 7791 C CA . GLY B 1 270 ? 11.625 23.375 -6.242 1 97.5 270 GLY B CA 1
ATOM 7792 C C . GLY B 1 270 ? 10.164 23.125 -5.945 1 97.5 270 GLY B C 1
ATOM 7793 O O . GLY B 1 270 ? 9.305 23.953 -6.227 1 97.5 270 GLY B O 1
ATOM 7794 N N . ILE B 1 271 ? 9.859 21.984 -5.418 1 98.12 271 ILE B N 1
ATOM 7795 C CA . ILE B 1 271 ? 8.5 21.641 -5.031 1 98.12 271 ILE B CA 1
ATOM 7796 C C . ILE B 1 271 ? 7.992 22.609 -3.969 1 98.12 271 ILE B C 1
ATOM 7798 O O . ILE B 1 271 ? 6.883 23.141 -4.078 1 98.12 271 ILE B O 1
ATOM 7802 N N . THR B 1 272 ? 8.797 22.828 -2.982 1 98.12 272 THR B N 1
ATOM 7803 C CA . THR B 1 272 ? 8.461 23.703 -1.872 1 98.12 272 THR B CA 1
ATOM 7804 C C . THR B 1 272 ? 8.133 25.109 -2.377 1 98.12 272 THR B C 1
ATOM 7806 O O . THR B 1 272 ? 7.125 25.703 -1.974 1 98.12 272 THR B O 1
ATOM 7809 N N . GLN B 1 273 ? 8.945 25.609 -3.23 1 97.31 273 GLN B N 1
ATOM 7810 C CA . GLN B 1 273 ? 8.75 26.969 -3.75 1 97.31 273 GLN B CA 1
ATOM 7811 C C . GLN B 1 273 ? 7.422 27.078 -4.496 1 97.31 273 GLN B C 1
ATOM 7813 O O . GLN B 1 273 ? 6.711 28.078 -4.352 1 97.31 273 GLN B O 1
ATOM 7818 N N . ARG B 1 274 ? 7.121 26.125 -5.266 1 98 274 ARG B N 1
ATOM 7819 C CA . ARG B 1 274 ? 5.887 26.141 -6.039 1 98 274 ARG B CA 1
ATOM 7820 C C . ARG B 1 274 ? 4.668 26.062 -5.125 1 98 274 ARG B C 1
ATOM 7822 O O . ARG B 1 274 ? 3.719 26.844 -5.285 1 98 274 ARG B O 1
ATOM 7829 N N . PHE B 1 275 ? 4.648 25.156 -4.152 1 98.56 275 PHE B N 1
ATOM 7830 C CA . PHE B 1 275 ? 3.527 25.047 -3.23 1 98.56 275 PHE B CA 1
ATOM 7831 C C . PHE B 1 275 ? 3.395 26.297 -2.369 1 98.56 275 PHE B C 1
ATOM 7833 O O . PHE B 1 275 ? 2.285 26.781 -2.137 1 98.56 275 PHE B O 1
ATOM 7840 N N . HIS B 1 276 ? 4.516 26.812 -1.88 1 98.44 276 HIS B N 1
ATOM 7841 C CA . HIS B 1 276 ? 4.457 28.016 -1.058 1 98.44 276 HIS B CA 1
ATOM 7842 C C . HIS B 1 276 ? 3.832 29.172 -1.823 1 98.44 276 HIS B C 1
ATOM 7844 O O . HIS B 1 276 ? 2.939 29.859 -1.31 1 98.44 276 HIS B O 1
ATOM 7850 N N . GLN B 1 277 ? 4.348 29.406 -3.031 1 98 277 GLN B N 1
ATOM 7851 C CA . GLN B 1 277 ? 3.799 30.5 -3.836 1 98 277 GLN B CA 1
ATOM 7852 C C . GLN B 1 277 ? 2.32 30.266 -4.133 1 98 277 GLN B C 1
ATOM 7854 O O . GLN B 1 277 ? 1.525 31.203 -4.105 1 98 277 GLN B O 1
ATOM 7859 N N . PHE B 1 278 ? 1.963 29.062 -4.445 1 98.5 278 PHE B N 1
ATOM 7860 C CA . PHE B 1 278 ? 0.566 28.75 -4.723 1 98.5 278 PHE B CA 1
ATOM 7861 C C . PHE B 1 278 ? -0.303 29.031 -3.504 1 98.5 278 PHE B C 1
ATOM 7863 O O . PHE B 1 278 ? -1.402 29.578 -3.631 1 98.5 278 PHE B O 1
ATOM 7870 N N . VAL B 1 279 ? 0.141 28.578 -2.34 1 98.5 279 VAL B N 1
ATOM 7871 C CA . VAL B 1 279 ? -0.592 28.828 -1.103 1 98.5 279 VAL B CA 1
ATOM 7872 C C . VAL B 1 279 ? -0.784 30.328 -0.899 1 98.5 279 VAL B C 1
ATOM 7874 O O . VAL B 1 279 ? -1.896 30.781 -0.631 1 98.5 279 VAL B O 1
ATOM 7877 N N . ARG B 1 280 ? 0.252 31.141 -1.08 1 97.62 280 ARG B N 1
ATOM 7878 C CA . ARG B 1 280 ? 0.206 32.594 -0.887 1 97.62 280 ARG B CA 1
ATOM 7879 C C . ARG B 1 280 ? -0.77 33.219 -1.86 1 97.62 280 ARG B C 1
ATOM 7881 O O . ARG B 1 280 ? -1.511 34.156 -1.487 1 97.62 280 ARG B O 1
ATOM 7888 N N . ASP B 1 281 ? -0.795 32.688 -3.07 1 97.31 281 ASP B N 1
ATOM 7889 C CA . ASP B 1 281 ? -1.527 33.344 -4.141 1 97.31 281 ASP B CA 1
ATOM 7890 C C . ASP B 1 281 ? -2.975 32.844 -4.203 1 97.31 281 ASP B C 1
ATOM 7892 O O . ASP B 1 281 ? -3.863 33.594 -4.633 1 97.31 281 ASP B O 1
ATOM 7896 N N . ASN B 1 282 ? -3.18 31.609 -3.779 1 97.81 282 ASN B N 1
ATOM 7897 C CA . ASN B 1 282 ? -4.449 31.016 -4.184 1 97.81 282 ASN B CA 1
ATOM 7898 C C . ASN B 1 282 ? -5.176 30.391 -2.996 1 97.81 282 A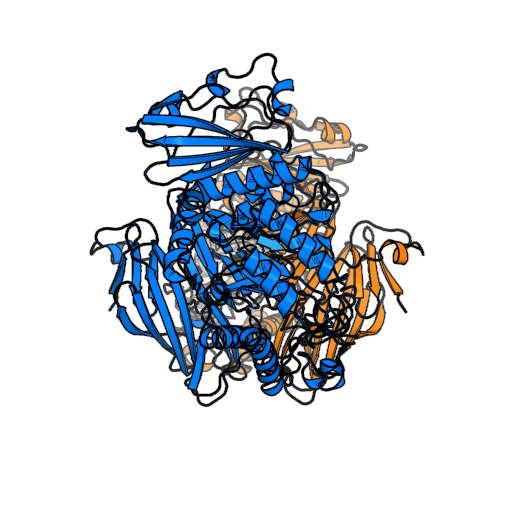SN B C 1
ATOM 7900 O O . ASN B 1 282 ? -6.359 30.062 -3.088 1 97.81 282 ASN B O 1
ATOM 7904 N N . ILE B 1 283 ? -4.527 30.172 -1.899 1 98.25 283 ILE B N 1
ATOM 7905 C CA . ILE B 1 283 ? -5.137 29.375 -0.836 1 98.25 283 ILE B CA 1
ATOM 7906 C C . ILE B 1 283 ? -5.438 30.266 0.364 1 98.25 283 ILE B C 1
ATOM 7908 O O . ILE B 1 283 ? -6.602 30.547 0.666 1 98.25 283 ILE B O 1
ATOM 7912 N N . VAL B 1 284 ? -4.398 30.844 0.967 1 97.81 284 VAL B N 1
ATOM 7913 C CA . VAL B 1 284 ? -4.574 31.562 2.223 1 97.81 284 VAL B CA 1
ATOM 7914 C C . VAL B 1 284 ? -4.953 33 1.934 1 97.81 284 VAL B C 1
ATOM 7916 O O . VAL B 1 284 ? -4.445 33.625 0.985 1 97.81 284 VAL B O 1
ATOM 7919 N N . THR B 1 285 ? -5.855 33.562 2.643 1 96.19 285 THR B N 1
ATOM 7920 C CA . THR B 1 285 ? -6.223 34.969 2.615 1 96.19 285 THR B CA 1
ATOM 7921 C C . THR B 1 285 ? -6.098 35.594 4.004 1 96.19 285 THR B C 1
ATOM 7923 O O . THR B 1 285 ? -6.656 35.062 4.973 1 96.19 285 THR B O 1
ATOM 7926 N N . PHE B 1 286 ? -5.34 36.594 4.074 1 95.56 286 PHE B N 1
ATOM 7927 C CA . PHE B 1 286 ? -5.227 37.344 5.32 1 95.56 286 PHE B CA 1
ATOM 7928 C C . PHE B 1 286 ? -6.133 38.562 5.297 1 95.56 286 PHE B C 1
ATOM 7930 O O . PHE B 1 286 ? -6.234 39.25 4.277 1 95.56 286 PHE B O 1
ATOM 7937 N N . PRO B 1 287 ? -6.852 38.875 6.422 1 93.69 287 PRO B N 1
ATOM 7938 C CA . PRO B 1 287 ? -7.77 40 6.438 1 93.69 287 PRO B CA 1
ATOM 7939 C C . PRO B 1 287 ? -7.055 41.344 6.254 1 93.69 287 PRO B C 1
ATOM 7941 O O . PRO B 1 287 ? -7.648 42.312 5.762 1 93.69 287 PRO B O 1
ATOM 7944 N N . ASN B 1 288 ? -5.867 41.406 6.75 1 89.5 288 ASN B N 1
ATOM 7945 C CA . ASN B 1 288 ? -5.078 42.625 6.598 1 89.5 288 ASN B CA 1
ATOM 7946 C C . ASN B 1 288 ? -3.635 42.312 6.215 1 89.5 288 ASN B C 1
ATOM 7948 O O . ASN B 1 288 ? -3.189 41.188 6.34 1 89.5 288 ASN B O 1
ATOM 7952 N N . ASP B 1 289 ? -3.074 43.312 5.648 1 87.88 289 ASP B N 1
ATOM 7953 C CA . ASP B 1 289 ? -1.692 43.156 5.211 1 87.88 289 ASP B CA 1
ATOM 7954 C C . ASP B 1 289 ? -0.716 43.625 6.285 1 87.88 289 ASP B C 1
ATOM 7956 O O . ASP B 1 289 ? -0.058 44.656 6.129 1 87.88 289 ASP B O 1
ATOM 7960 N N . LYS B 1 290 ? -0.69 43.062 7.34 1 92.25 290 LYS B N 1
ATOM 7961 C CA . LYS B 1 290 ? 0.249 43.375 8.414 1 92.25 290 LYS B CA 1
ATOM 7962 C C . LYS B 1 290 ? 1.185 42.188 8.68 1 92.25 290 LYS B C 1
ATOM 7964 O O . LYS B 1 290 ? 0.881 41.062 8.305 1 92.25 290 LYS B O 1
ATOM 7969 N N . PRO B 1 291 ? 2.332 42.562 9.211 1 95.31 291 PRO B N 1
ATOM 7970 C CA . PRO B 1 291 ? 3.182 41.438 9.609 1 95.31 291 PRO B CA 1
ATOM 7971 C C . PRO B 1 291 ? 2.486 40.469 10.578 1 95.31 291 PRO B C 1
ATOM 7973 O O . PRO B 1 291 ? 1.688 40.906 11.414 1 95.31 291 PRO B O 1
ATOM 7976 N N . ARG B 1 292 ? 2.736 39.219 10.398 1 96.81 292 ARG B N 1
ATOM 7977 C CA . ARG B 1 292 ? 2.158 38.25 11.328 1 96.81 292 ARG B CA 1
ATOM 7978 C C . ARG B 1 292 ? 2.555 38.594 12.766 1 96.81 292 ARG B C 1
ATOM 7980 O O . ARG B 1 292 ? 3.742 38.688 13.078 1 96.81 292 ARG B O 1
ATOM 7987 N N . PRO B 1 293 ? 1.635 38.75 13.609 1 97.56 293 PRO B N 1
ATOM 7988 C CA . PRO B 1 293 ? 1.969 39.156 14.977 1 97.56 293 PRO B CA 1
ATOM 7989 C C . PRO B 1 293 ? 2.629 38.031 15.773 1 97.56 293 PRO B C 1
ATOM 7991 O O . PRO B 1 293 ? 2.268 36.844 15.609 1 97.56 293 PRO B O 1
ATOM 7994 N N . VAL B 1 294 ? 3.607 38.406 16.641 1 98.12 294 VAL B N 1
ATOM 7995 C CA . VAL B 1 294 ? 4.156 37.438 17.609 1 98.12 294 VAL B CA 1
ATOM 7996 C C . VAL B 1 294 ? 3.121 37.156 18.688 1 98.12 294 VAL B C 1
ATOM 7998 O O . VAL B 1 294 ? 2.586 38.062 19.312 1 98.12 294 VAL B O 1
ATOM 8001 N N . HIS B 1 295 ? 2.881 35.844 18.984 1 96.81 295 HIS B N 1
ATOM 8002 C CA . HIS B 1 295 ? 1.794 35.406 19.844 1 96.81 295 HIS B CA 1
ATOM 8003 C C . HIS B 1 295 ? 2.303 35.062 21.234 1 96.81 295 HIS B C 1
ATOM 8005 O O . HIS B 1 295 ? 3.447 34.625 21.406 1 96.81 295 HIS B O 1
ATOM 8011 N N . LEU B 1 296 ? 1.514 35.375 22.203 1 97.44 296 LEU B N 1
ATOM 8012 C CA . LEU B 1 296 ? 1.603 34.625 23.469 1 97.44 296 LEU B CA 1
ATOM 8013 C C . LEU B 1 296 ? 0.308 33.875 23.734 1 97.44 296 LEU B C 1
ATOM 8015 O O . LEU B 1 296 ? -0.781 34.438 23.656 1 97.44 296 LEU B O 1
ATOM 8019 N N . ASN B 1 297 ? 0.396 32.625 23.953 1 96.38 297 ASN B N 1
ATOM 8020 C CA . ASN B 1 297 ? -0.717 31.766 24.359 1 96.38 297 ASN B CA 1
ATOM 8021 C C . ASN B 1 297 ? -0.618 31.359 25.828 1 96.38 297 ASN B C 1
ATOM 8023 O O . ASN B 1 297 ? 0.446 30.953 26.297 1 96.38 297 ASN B O 1
ATOM 8027 N N . THR B 1 298 ? -1.664 31.406 26.562 1 93.56 298 THR B N 1
ATOM 8028 C CA . THR B 1 298 ? -1.627 31.281 28.016 1 93.56 298 THR B CA 1
ATOM 8029 C C . THR B 1 298 ? -1.669 29.812 28.438 1 93.56 298 THR B C 1
ATOM 8031 O O . THR B 1 298 ? -1.498 29.5 29.609 1 93.56 298 THR B O 1
ATOM 8034 N N . TRP B 1 299 ? -1.936 28.859 27.609 1 90.81 299 TRP B N 1
ATOM 8035 C CA . TRP B 1 299 ? -2.258 27.469 27.938 1 90.81 299 TRP B CA 1
ATOM 8036 C C . TRP B 1 299 ? -1.193 26.875 28.844 1 90.81 299 TRP B C 1
ATOM 8038 O O . TRP B 1 299 ? -1.485 26.484 29.984 1 90.81 299 TRP B O 1
ATOM 8048 N N . GLU B 1 300 ? 0.048 26.875 28.453 1 86.56 300 GLU B N 1
ATOM 8049 C CA . GLU B 1 300 ? 1.082 26.234 29.266 1 86.56 300 GLU B CA 1
ATOM 8050 C C . GLU B 1 300 ? 1.417 27.078 30.5 1 86.56 300 GLU B C 1
ATOM 8052 O O . GLU B 1 300 ? 2.076 26.594 31.422 1 86.56 300 GLU B O 1
ATOM 8057 N N . GLY B 1 301 ? 0.91 28.25 30.547 1 87.44 301 GLY B N 1
ATOM 8058 C CA . GLY B 1 301 ? 1.174 29.125 31.688 1 87.44 301 GLY B CA 1
ATOM 8059 C C . GLY B 1 301 ? 0.209 28.906 32.844 1 87.44 301 GLY B C 1
ATOM 8060 O O . GLY B 1 301 ? 0.625 28.812 34 1 87.44 301 GLY B O 1
ATOM 8061 N N . ILE B 1 302 ? -1.104 28.797 32.438 1 90.12 302 ILE B N 1
ATOM 8062 C CA . ILE B 1 302 ? -2.045 28.844 33.531 1 90.12 302 ILE B CA 1
ATOM 8063 C C . ILE B 1 302 ? -3.041 27.703 33.438 1 90.12 302 ILE B C 1
ATOM 8065 O O . ILE B 1 302 ? -3.811 27.453 34.344 1 90.12 302 ILE B O 1
ATOM 8069 N N . TYR B 1 303 ? -3.092 26.984 32.344 1 91.19 303 TYR B N 1
ATOM 8070 C CA . TYR B 1 303 ? -4.062 25.922 32.094 1 91.19 303 TYR B CA 1
ATOM 8071 C C . TYR B 1 303 ? -5.477 26.391 32.406 1 91.19 303 TYR B C 1
ATOM 8073 O O . TYR B 1 303 ? -5.953 27.375 31.844 1 91.19 303 TYR B O 1
ATOM 8081 N N . PHE B 1 304 ? -6.141 25.859 33.5 1 93.06 304 PHE B N 1
ATOM 8082 C CA . PHE B 1 304 ? -7.531 26.203 33.781 1 93.06 304 PHE B CA 1
ATOM 8083 C C . PHE B 1 304 ? -7.617 27.219 34.906 1 93.06 304 PHE B C 1
ATOM 8085 O O . PHE B 1 304 ? -8.711 27.656 35.281 1 93.06 304 PHE B O 1
ATOM 8092 N N . ASP B 1 305 ? -6.531 27.672 35.375 1 92.75 305 ASP B N 1
ATOM 8093 C CA . ASP B 1 305 ? -6.5 28.578 36.531 1 92.75 305 ASP B CA 1
ATOM 8094 C C . ASP B 1 305 ? -6.551 30.031 36.062 1 92.75 305 ASP B C 1
ATOM 8096 O O . ASP B 1 305 ? -5.539 30.734 36.094 1 92.75 305 ASP B O 1
ATOM 8100 N N . HIS B 1 306 ? -7.789 30.531 35.875 1 95.62 306 HIS B N 1
ATOM 8101 C CA . HIS B 1 306 ? -7.977 31.891 35.344 1 95.62 306 HIS B CA 1
ATOM 8102 C C . HIS B 1 306 ? -8.203 32.875 36.469 1 95.62 306 HIS B C 1
ATOM 8104 O O . HIS B 1 306 ? -9.148 32.75 37.25 1 95.62 306 HIS B O 1
ATOM 8110 N N . GLN B 1 307 ? -7.371 33.781 36.562 1 95.88 307 GLN B N 1
ATOM 8111 C CA . GLN B 1 307 ? -7.477 34.969 37.406 1 95.88 307 GLN B CA 1
ATOM 8112 C C . GLN B 1 307 ? -7.227 36.25 36.594 1 95.88 307 GLN B C 1
ATOM 8114 O O . GLN B 1 307 ? -6.094 36.5 36.188 1 95.88 307 GLN B O 1
ATOM 8119 N N . PRO B 1 308 ? -8.305 37.062 36.406 1 97.06 308 PRO B N 1
ATOM 8120 C CA . PRO B 1 308 ? -8.203 38.188 35.5 1 97.06 308 PRO B CA 1
ATOM 8121 C C . PRO B 1 308 ? -7.027 39.125 35.812 1 97.06 308 PRO B C 1
ATOM 8123 O O . PRO B 1 308 ? -6.32 39.562 34.906 1 97.06 308 PRO B O 1
ATOM 8126 N N . GLU B 1 309 ? -6.805 39.406 37.062 1 96.81 309 GLU B N 1
ATOM 8127 C CA . GLU B 1 309 ? -5.703 40.281 37.438 1 96.81 309 GLU B CA 1
ATOM 8128 C C . GLU B 1 309 ? -4.355 39.688 37.062 1 96.81 309 GLU B C 1
ATOM 8130 O O . GLU B 1 309 ? -3.469 40.375 36.562 1 96.81 309 GLU B O 1
ATOM 8135 N N . TYR B 1 310 ? -4.234 38.469 37.375 1 96.94 310 TYR B N 1
ATOM 8136 C CA . TYR B 1 310 ? -3.002 37.75 37 1 96.94 310 TYR B CA 1
ATOM 8137 C C . TYR B 1 310 ? -2.811 37.719 35.5 1 96.94 310 TYR B C 1
ATOM 8139 O O . TYR B 1 310 ? -1.697 37.906 35 1 96.94 310 TYR B O 1
ATOM 8147 N N . ILE B 1 311 ? -3.852 37.438 34.812 1 97.5 311 ILE B N 1
ATOM 8148 C CA . ILE B 1 311 ? -3.814 37.406 33.344 1 97.5 311 ILE B CA 1
ATOM 8149 C C . ILE B 1 311 ? -3.402 38.75 32.812 1 97.5 311 ILE B C 1
ATOM 8151 O O . ILE B 1 311 ? -2.627 38.844 31.844 1 97.5 311 ILE B O 1
ATOM 8155 N N . MET B 1 312 ? -3.93 39.844 33.406 1 98 312 MET B N 1
ATOM 8156 C CA . MET B 1 312 ? -3.525 41.188 33 1 98 312 MET B CA 1
ATOM 8157 C C . MET B 1 312 ? -2.043 41.406 33.25 1 98 312 MET B C 1
ATOM 8159 O O . MET B 1 312 ? -1.356 42.062 32.469 1 98 312 MET B O 1
ATOM 8163 N N . GLN B 1 313 ? -1.588 40.844 34.344 1 97.62 313 GLN B N 1
ATOM 8164 C CA . GLN B 1 313 ? -0.156 40.906 34.625 1 97.62 313 GLN B CA 1
ATOM 8165 C C . GLN B 1 313 ? 0.646 40.188 33.562 1 97.62 313 GLN B C 1
ATOM 8167 O O . GLN B 1 313 ? 1.7 40.656 33.125 1 97.62 313 GLN B O 1
ATOM 8172 N N . MET B 1 314 ? 0.203 39.031 33.188 1 97.31 314 MET B N 1
ATOM 8173 C CA . MET B 1 314 ? 0.84 38.281 32.125 1 97.31 314 MET B CA 1
ATOM 8174 C C . MET B 1 314 ? 0.916 39.125 30.844 1 97.31 314 MET B C 1
ATOM 8176 O O . MET B 1 314 ? 1.943 39.125 30.172 1 97.31 314 MET B O 1
ATOM 8180 N N . ALA B 1 315 ? -0.178 39.781 30.547 1 97.94 315 ALA B N 1
ATOM 8181 C CA . ALA B 1 315 ? -0.238 40.625 29.359 1 97.94 315 ALA B CA 1
ATOM 8182 C C . ALA B 1 315 ? 0.782 41.75 29.422 1 97.94 315 ALA B C 1
ATOM 8184 O O . ALA B 1 315 ? 1.417 42.094 28.422 1 97.94 315 ALA B O 1
ATOM 8185 N N . THR B 1 316 ? 0.895 42.375 30.578 1 97.94 316 THR B N 1
ATOM 8186 C CA . THR B 1 316 ? 1.865 43.438 30.75 1 97.94 316 THR B CA 1
ATOM 8187 C C . THR B 1 316 ? 3.281 42.938 30.484 1 97.94 316 THR B C 1
ATOM 8189 O O . THR B 1 316 ? 4.031 43.562 29.719 1 97.94 316 THR B O 1
ATOM 8192 N N . GLU B 1 317 ? 3.604 41.812 31.125 1 97 317 GLU B N 1
ATOM 8193 C CA . GLU B 1 317 ? 4.93 41.25 30.938 1 97 317 GLU B CA 1
ATOM 8194 C C . GLU B 1 317 ? 5.156 40.812 29.5 1 97 317 GLU B C 1
ATOM 8196 O O . GLU B 1 317 ? 6.258 40.969 28.969 1 97 317 GLU B O 1
ATOM 8201 N N . ALA B 1 318 ? 4.168 40.25 28.875 1 96.94 318 ALA B N 1
ATOM 8202 C CA . ALA B 1 318 ? 4.25 39.844 27.484 1 96.94 318 ALA B CA 1
ATOM 8203 C C . ALA B 1 318 ? 4.547 41.031 26.578 1 96.94 318 ALA B C 1
ATOM 8205 O O . ALA B 1 318 ? 5.367 40.938 25.656 1 96.94 318 ALA B O 1
ATOM 8206 N N . ALA B 1 319 ? 3.842 42.094 26.781 1 97.44 319 ALA B N 1
ATOM 8207 C CA . ALA B 1 319 ? 4.062 43.312 26 1 97.44 319 ALA B CA 1
ATOM 8208 C C . ALA B 1 319 ? 5.508 43.812 26.125 1 97.44 319 ALA B C 1
ATOM 8210 O O . ALA B 1 319 ? 6.113 44.25 25.156 1 97.44 319 ALA B O 1
ATOM 8211 N N . GLU B 1 320 ? 6.004 43.688 27.281 1 96.12 320 GLU B N 1
ATOM 8212 C CA . GLU B 1 320 ? 7.383 44.094 27.531 1 96.12 320 GLU B CA 1
ATOM 8213 C C . GLU B 1 320 ? 8.367 43.219 26.766 1 96.12 320 GLU B C 1
ATOM 8215 O O . GLU B 1 320 ? 9.43 43.688 26.344 1 96.12 320 GLU B O 1
ATOM 8220 N N . MET B 1 321 ? 7.984 42.031 26.609 1 96.69 321 MET B N 1
ATOM 8221 C CA . MET B 1 321 ? 8.836 41.094 25.891 1 96.69 321 MET B CA 1
ATOM 8222 C C . MET B 1 321 ? 8.75 41.312 24.375 1 96.69 321 MET B C 1
ATOM 8224 O O . MET B 1 321 ? 9.578 40.812 23.625 1 96.69 321 MET B O 1
ATOM 8228 N N . GLY B 1 322 ? 7.766 42 23.938 1 97.38 322 GLY B N 1
ATOM 8229 C CA . GLY B 1 322 ? 7.613 42.312 22.516 1 97.38 322 GLY B CA 1
ATOM 8230 C C . GLY B 1 322 ? 6.488 41.531 21.859 1 97.38 322 GLY B C 1
ATOM 8231 O O . GLY B 1 322 ? 6.359 41.531 20.641 1 97.38 322 GLY B O 1
ATOM 8232 N N . VAL B 1 323 ? 5.672 40.844 22.609 1 98.12 323 VAL B N 1
ATOM 8233 C CA . VAL B 1 323 ? 4.523 40.125 22.094 1 98.12 323 VAL B CA 1
ATOM 8234 C C . VAL B 1 323 ? 3.51 41.094 21.5 1 98.12 323 VAL B C 1
ATOM 8236 O O . VAL B 1 323 ? 3.357 42.219 21.969 1 98.12 323 VAL B O 1
ATOM 8239 N N . GLU B 1 324 ? 2.84 40.625 20.453 1 98.5 324 GLU B N 1
ATOM 8240 C CA . GLU B 1 324 ? 1.961 41.5 19.703 1 98.5 324 GLU B CA 1
ATOM 8241 C C . GLU B 1 324 ? 0.522 41 19.703 1 98.5 324 GLU B C 1
ATOM 8243 O O . GLU B 1 324 ? -0.393 41.719 19.281 1 98.5 324 GLU B O 1
ATOM 8248 N N . ARG B 1 325 ? 0.221 39.875 20.094 1 98.5 325 ARG B N 1
ATOM 8249 C CA . ARG B 1 325 ? -1.1 39.281 20.25 1 98.5 325 ARG B CA 1
ATOM 8250 C C . ARG B 1 325 ? -1.153 38.406 21.484 1 98.5 325 ARG B C 1
ATOM 8252 O O . ARG B 1 325 ? -0.272 37.562 21.688 1 98.5 325 ARG B O 1
ATOM 8259 N N . PHE B 1 326 ? -2.096 38.656 22.312 1 98.44 326 PHE B N 1
ATOM 8260 C CA . PHE B 1 326 ? -2.283 37.906 23.547 1 98.44 326 PHE B CA 1
ATOM 8261 C C . PHE B 1 326 ? -3.521 37 23.453 1 98.44 326 PHE B C 1
ATOM 8263 O O . PHE B 1 326 ? -4.629 37.5 23.234 1 98.44 326 PHE B O 1
ATOM 8270 N N . ILE B 1 327 ? -3.383 35.719 23.625 1 98.31 327 ILE B N 1
ATOM 8271 C CA . ILE B 1 327 ? -4.465 34.75 23.453 1 98.31 327 ILE B CA 1
ATOM 8272 C C . ILE B 1 327 ? -4.785 34.094 24.797 1 98.31 327 ILE B C 1
ATOM 8274 O O . ILE B 1 327 ? -3.916 33.469 25.422 1 98.31 327 ILE B O 1
ATOM 8278 N N . ILE B 1 328 ? -5.973 34.219 25.234 1 97.81 328 ILE B N 1
ATOM 8279 C CA . ILE B 1 328 ? -6.461 33.438 26.359 1 97.81 328 ILE B CA 1
ATOM 8280 C C . ILE B 1 328 ? -6.914 32.062 25.875 1 97.81 328 ILE B C 1
ATOM 8282 O O . ILE B 1 328 ? -7.809 31.953 25.031 1 97.81 328 ILE B O 1
ATOM 8286 N N . ASP B 1 329 ? -6.305 31.078 26.359 1 97.12 329 ASP B N 1
ATOM 8287 C CA . ASP B 1 329 ? -6.59 29.703 25.938 1 97.12 329 ASP B CA 1
ATOM 8288 C C . ASP B 1 329 ? -7.684 29.078 26.797 1 97.12 329 ASP B C 1
ATOM 8290 O O . ASP B 1 329 ? -8.469 29.781 27.422 1 97.12 329 ASP B O 1
ATOM 8294 N N . ASP B 1 330 ? -7.891 27.797 26.75 1 96 330 ASP B N 1
ATOM 8295 C CA . ASP B 1 330 ? -8.938 27 27.391 1 96 330 ASP B CA 1
ATOM 8296 C C . ASP B 1 330 ? -9.125 27.406 28.844 1 96 330 ASP B C 1
ATOM 8298 O O . ASP B 1 330 ? -8.18 27.875 29.484 1 96 330 ASP B O 1
ATOM 8302 N N . GLY B 1 331 ? -10.422 27.438 29.266 1 96.31 331 GLY B N 1
ATOM 8303 C CA . GLY B 1 331 ? -10.688 27.656 30.672 1 96.31 331 GLY B CA 1
ATOM 8304 C C . GLY B 1 331 ? -11.602 28.828 30.938 1 96.31 331 GLY B C 1
ATOM 8305 O O . GLY B 1 331 ? -12.141 28.969 32.031 1 96.31 331 GLY B O 1
ATOM 8306 N N . TRP B 1 332 ? -11.953 29.703 29.984 1 96.69 332 TRP B N 1
ATOM 8307 C CA . TRP B 1 332 ? -12.578 31 30.188 1 96.69 332 TRP B CA 1
ATOM 8308 C C . TRP B 1 332 ? -14.094 30.875 30.25 1 96.69 332 TRP B C 1
ATOM 8310 O O . TRP B 1 332 ? -14.789 31.812 30.656 1 96.69 332 TRP B O 1
ATOM 8320 N N . PHE B 1 333 ? -14.75 29.828 29.859 1 97.06 333 PHE B N 1
ATOM 8321 C CA . PHE B 1 333 ? -16.188 29.703 29.688 1 97.06 333 PHE B CA 1
ATOM 8322 C C . PHE B 1 333 ? -16.812 28.938 30.844 1 97.06 333 PHE B C 1
ATOM 8324 O O . PHE B 1 333 ? -16.109 28.266 31.594 1 97.06 333 PHE B O 1
ATOM 8331 N N . VAL B 1 334 ? -18.094 28.969 30.984 1 96.62 334 VAL B N 1
ATOM 8332 C CA . VAL B 1 334 ? -18.844 28.578 32.156 1 96.62 334 VAL B CA 1
ATOM 8333 C C . VAL B 1 334 ? -18.562 27.109 32.5 1 96.62 334 VAL B C 1
ATOM 8335 O O . VAL B 1 334 ? -18.703 26.234 31.625 1 96.62 334 VAL B O 1
ATOM 8338 N N . GLY B 1 335 ? -18.047 26.906 33.688 1 95 335 GLY B N 1
ATOM 8339 C CA . GLY B 1 335 ? -17.922 25.562 34.219 1 95 335 GLY B CA 1
ATOM 8340 C C . GLY B 1 335 ? -16.641 24.859 33.781 1 95 335 GLY B C 1
ATOM 8341 O O . GLY B 1 335 ? -16.406 23.703 34.125 1 95 335 GLY B O 1
ATOM 8342 N N . ARG B 1 336 ? -15.781 25.484 32.969 1 96.94 336 ARG B N 1
ATOM 8343 C CA . ARG B 1 336 ? -14.586 24.844 32.438 1 96.94 336 ARG B CA 1
ATOM 8344 C C . ARG B 1 336 ? -13.453 24.859 33.469 1 96.94 336 ARG B C 1
ATOM 8346 O O . ARG B 1 336 ? -12.531 25.672 33.375 1 96.94 336 ARG B O 1
ATOM 8353 N N . ASN B 1 337 ? -13.43 23.844 34.344 1 94.31 337 ASN B N 1
ATOM 8354 C CA . ASN B 1 337 ? -12.461 23.75 35.438 1 94.31 337 ASN B CA 1
ATOM 8355 C C . ASN B 1 337 ? -11.484 22.594 35.219 1 94.31 337 ASN B C 1
ATOM 8357 O O . ASN B 1 337 ? -10.602 22.359 36.031 1 94.31 337 ASN B O 1
ATOM 8361 N N . GLY B 1 338 ? -11.664 21.953 34.25 1 92 338 GLY B N 1
ATOM 8362 C CA . GLY B 1 338 ? -10.852 20.797 33.875 1 92 338 GLY B CA 1
ATOM 8363 C C . GLY B 1 338 ? -11.211 20.234 32.5 1 92 338 GLY B C 1
ATOM 8364 O O . GLY B 1 338 ? -12.094 20.75 31.828 1 92 338 GLY B O 1
ATOM 8365 N N . GLU B 1 339 ? -10.555 19.188 32.156 1 90.75 339 GLU B N 1
ATOM 8366 C CA . GLU B 1 339 ? -10.695 18.641 30.797 1 90.75 339 GLU B CA 1
ATOM 8367 C C . GLU B 1 339 ? -11.984 17.844 30.656 1 90.75 339 GLU B C 1
ATOM 8369 O O . GLU B 1 339 ? -12.406 17.516 29.547 1 90.75 339 GLU B O 1
ATOM 8374 N N . ARG B 1 340 ? -12.766 17.594 31.672 1 94.69 340 ARG B N 1
ATOM 8375 C CA . ARG B 1 340 ? -13.891 16.672 31.625 1 94.69 340 ARG B CA 1
ATOM 8376 C C . ARG B 1 340 ? -15.219 17.422 31.594 1 94.69 340 ARG B C 1
ATOM 8378 O O . ARG B 1 340 ? -16.281 16.797 31.594 1 94.69 340 ARG B O 1
ATOM 8385 N N . SER B 1 341 ? -15.148 18.75 31.5 1 94.75 341 SER B N 1
ATOM 8386 C CA . SER B 1 341 ? -16.422 19.453 31.656 1 94.75 341 SER B CA 1
ATOM 8387 C C . SER B 1 341 ? -16.516 20.641 30.719 1 94.75 341 SER B C 1
ATOM 8389 O O . SER B 1 341 ? -15.5 21.125 30.203 1 94.75 341 SER B O 1
ATOM 8391 N N . ALA B 1 342 ? -17.688 21 30.391 1 96 342 ALA B N 1
ATOM 8392 C CA . ALA B 1 342 ? -18.141 22.344 30.031 1 96 342 ALA B CA 1
ATOM 8393 C C . ALA B 1 342 ? -18.031 22.562 28.516 1 96 342 ALA B C 1
ATOM 8395 O O . ALA B 1 342 ? -18.625 23.5 27.984 1 96 342 ALA B O 1
ATOM 8396 N N . LEU B 1 343 ? -17.25 21.75 27.781 1 97.44 343 LEU B N 1
ATOM 8397 C CA . LEU B 1 343 ? -17.219 21.953 26.344 1 97.44 343 LEU B CA 1
ATOM 8398 C C . LEU B 1 343 ? -18.641 22.047 25.781 1 97.44 343 LEU B C 1
ATOM 8400 O O . LEU B 1 343 ? -19.5 21.234 26.125 1 97.44 343 LEU B O 1
ATOM 8404 N N . GLY B 1 344 ? -18.844 22.984 24.875 1 96.81 344 GLY B N 1
ATOM 8405 C CA . GLY B 1 344 ? -20.156 23.234 24.328 1 96.81 344 GLY B CA 1
ATOM 8406 C C . GLY B 1 344 ? -20.828 24.469 24.906 1 96.81 344 GLY B C 1
ATOM 8407 O O . GLY B 1 344 ? -21.703 25.062 24.266 1 96.81 344 GLY B O 1
ATOM 8408 N N . ASP B 1 345 ? -20.453 24.797 26.125 1 97.56 345 ASP B N 1
ATOM 8409 C CA . ASP B 1 345 ? -21.078 25.922 26.812 1 97.56 345 ASP B CA 1
ATOM 8410 C C . ASP B 1 345 ? -20.281 27.203 26.609 1 97.56 345 ASP B C 1
ATOM 8412 O O . ASP B 1 345 ? -19.703 27.734 27.562 1 97.56 345 ASP B O 1
ATOM 8416 N N . TRP B 1 346 ? -20.359 27.812 25.484 1 97.31 346 TRP B N 1
ATOM 8417 C CA . TRP B 1 346 ? -19.5 28.938 25.078 1 97.31 346 TRP B CA 1
ATOM 8418 C C . TRP B 1 346 ? -20.047 30.25 25.594 1 97.31 346 TRP B C 1
ATOM 8420 O O . TRP B 1 346 ? -20.281 31.188 24.812 1 97.31 346 TRP B O 1
ATOM 8430 N N . TYR B 1 347 ? -20.281 30.344 26.906 1 97.31 347 TYR B N 1
ATOM 8431 C CA . TYR B 1 347 ? -20.625 31.531 27.672 1 97.31 347 TYR B CA 1
ATOM 8432 C C . TYR B 1 347 ? -19.516 31.906 28.641 1 97.31 347 TYR B C 1
ATOM 8434 O O . TYR B 1 347 ? -18.891 31.016 29.25 1 97.31 347 TYR B O 1
ATOM 8442 N N . LEU B 1 348 ? -19.312 33.188 28.797 1 97.06 348 LEU B N 1
ATOM 8443 C CA . LEU B 1 348 ? -18.281 33.625 29.719 1 97.06 348 LEU B CA 1
ATOM 8444 C C . LEU B 1 348 ? -18.562 33.156 31.141 1 97.06 348 LEU B C 1
ATOM 8446 O O . LEU B 1 348 ? -19.719 33.188 31.609 1 97.06 348 LEU B O 1
ATOM 8450 N N . ASP B 1 349 ? -17.594 32.562 31.797 1 96.94 349 ASP B N 1
ATOM 8451 C CA . ASP B 1 349 ? -17.703 32.219 33.219 1 96.94 349 ASP B CA 1
ATOM 8452 C C . ASP B 1 349 ? -17.625 33.469 34.094 1 96.94 349 ASP B C 1
ATOM 8454 O O . ASP B 1 349 ? -16.531 33.906 34.469 1 96.94 349 ASP B O 1
ATOM 8458 N N . GLU B 1 350 ? -18.641 33.844 34.594 1 95.81 350 GLU B N 1
ATOM 8459 C CA . GLU B 1 350 ? -18.688 35.094 35.344 1 95.81 350 GLU B CA 1
ATOM 8460 C C . GLU B 1 350 ? -18.141 34.938 36.75 1 95.81 350 GLU B C 1
ATOM 8462 O O . GLU B 1 350 ? -17.828 35.906 37.438 1 95.81 350 GLU B O 1
ATOM 8467 N N . VAL B 1 351 ? -18.031 33.719 37.188 1 95.88 351 VAL B N 1
ATOM 8468 C CA . VAL B 1 351 ? -17.359 33.469 38.469 1 95.88 351 VAL B CA 1
ATOM 8469 C C . VAL B 1 351 ? -15.867 33.781 38.344 1 95.88 351 VAL B C 1
ATOM 8471 O O . VAL B 1 351 ? -15.281 34.406 39.219 1 95.88 351 VAL B O 1
ATOM 8474 N N . LYS B 1 352 ? -15.312 33.375 37.25 1 95.88 352 LYS B N 1
ATOM 8475 C CA . LYS B 1 352 ? -13.898 33.625 36.969 1 95.88 352 LYS B CA 1
ATOM 8476 C C . LYS B 1 352 ? -13.672 35.062 36.562 1 95.88 352 LYS B C 1
ATOM 8478 O O . LYS B 1 352 ? -12.633 35.656 36.844 1 95.88 352 LYS B O 1
ATOM 8483 N N . TYR B 1 353 ? -14.656 35.594 35.844 1 97.12 353 TYR B N 1
ATOM 8484 C CA . TYR B 1 353 ? -14.594 36.938 35.344 1 97.12 353 TYR B CA 1
ATOM 8485 C C . TYR B 1 353 ? -15.773 37.781 35.844 1 97.12 353 TYR B C 1
ATOM 8487 O O . TYR B 1 353 ? -16.641 38.188 35.062 1 97.12 353 TYR B O 1
ATOM 8495 N N . PRO B 1 354 ? -15.742 38.125 37.031 1 95.94 354 PRO B N 1
ATOM 8496 C CA . PRO B 1 354 ? -16.891 38.812 37.625 1 95.94 354 PRO B CA 1
ATOM 8497 C C . PRO B 1 354 ? -17.188 40.156 36.969 1 95.94 354 PRO B C 1
ATOM 8499 O O . PRO B 1 354 ? -18.328 40.625 37 1 95.94 354 PRO B O 1
ATOM 8502 N N . ASN B 1 355 ? -16.188 40.812 36.375 1 96.44 355 ASN B N 1
ATOM 8503 C CA . ASN B 1 355 ? -16.375 42.125 35.75 1 96.44 355 ASN B CA 1
ATOM 8504 C C . ASN B 1 355 ? -16.391 42 34.219 1 96.44 355 ASN B C 1
ATOM 8506 O O . ASN B 1 355 ? -16.172 42.969 33.5 1 96.44 355 ASN B O 1
ATOM 8510 N N . GLY B 1 356 ? -16.594 40.719 33.812 1 95.94 356 GLY B N 1
ATOM 8511 C CA . GLY B 1 356 ? -16.594 40.5 32.375 1 95.94 356 GLY B CA 1
ATOM 8512 C C . GLY B 1 356 ? -15.188 40.375 31.797 1 95.94 356 GLY B C 1
ATOM 8513 O O . GLY B 1 356 ? -14.203 40.469 32.531 1 95.94 356 GLY B O 1
ATOM 8514 N N . LEU B 1 357 ? -15.172 40.156 30.484 1 97.25 357 LEU B N 1
ATOM 8515 C CA . LEU B 1 357 ? -13.898 39.969 29.812 1 97.25 357 LEU B CA 1
ATOM 8516 C C . LEU B 1 357 ? -13.32 41.281 29.344 1 97.25 357 LEU B C 1
ATOM 8518 O O . LEU B 1 357 ? -12.125 41.375 29.016 1 97.25 357 LEU B O 1
ATOM 8522 N N . GLU B 1 358 ? -14.062 42.312 29.328 1 97.19 358 GLU B N 1
ATOM 8523 C CA . GLU B 1 358 ? -13.742 43.594 28.734 1 97.19 358 GLU B CA 1
ATOM 8524 C C . GLU B 1 358 ? -12.516 44.219 29.406 1 97.19 358 GLU B C 1
ATOM 8526 O O . GLU B 1 358 ? -11.609 44.719 28.719 1 97.19 358 GLU B O 1
ATOM 8531 N N . PRO B 1 359 ? -12.484 44.188 30.734 1 97.56 359 PRO B N 1
ATOM 8532 C CA . PRO B 1 359 ? -11.305 44.781 31.375 1 97.56 359 PRO B CA 1
ATOM 8533 C C . PRO B 1 359 ? -10 44.125 30.922 1 97.56 359 PRO B C 1
ATOM 8535 O O . PRO B 1 359 ? -9 44.812 30.719 1 97.56 359 PRO B O 1
ATOM 8538 N N . VAL B 1 360 ? -10 42.875 30.859 1 97.94 360 VAL B N 1
ATOM 8539 C CA . VAL B 1 360 ? -8.805 42.156 30.422 1 97.94 360 VAL B CA 1
ATOM 8540 C C . VAL B 1 360 ? -8.461 42.531 28.984 1 97.94 360 VAL B C 1
ATOM 8542 O O . VAL B 1 360 ? -7.309 42.844 28.672 1 97.94 360 VAL B O 1
ATOM 8545 N N . ILE B 1 361 ? -9.414 42.594 28.078 1 98.5 361 ILE B N 1
ATOM 8546 C CA . ILE B 1 361 ? -9.219 42.938 26.672 1 98.5 361 ILE B CA 1
ATOM 8547 C C . ILE B 1 361 ? -8.703 44.344 26.547 1 98.5 361 ILE B C 1
ATOM 8549 O O . ILE B 1 361 ? -7.777 44.625 25.781 1 98.5 361 ILE B O 1
ATOM 8553 N N . GLU B 1 362 ? -9.328 45.219 27.281 1 98.25 362 GLU B N 1
ATOM 8554 C CA . GLU B 1 362 ? -8.898 46.625 27.266 1 98.25 362 GLU B CA 1
ATOM 8555 C C . GLU B 1 362 ? -7.445 46.75 27.719 1 98.25 362 GLU B C 1
ATOM 8557 O O . GLU B 1 362 ? -6.68 47.531 27.125 1 98.25 362 GLU B O 1
ATOM 8562 N N . HIS B 1 363 ? -7.145 46.062 28.781 1 98.44 363 HIS B N 1
ATOM 8563 C CA . HIS B 1 363 ? -5.77 46.094 29.266 1 98.44 363 HIS B CA 1
ATOM 8564 C C . HIS B 1 363 ? -4.801 45.594 28.188 1 98.44 363 HIS B C 1
ATOM 8566 O O . HIS B 1 363 ? -3.754 46.219 27.969 1 98.44 363 HIS B O 1
ATOM 8572 N N . VAL B 1 364 ? -5.094 44.5 27.547 1 98.5 364 VAL B N 1
ATOM 8573 C CA . VAL B 1 364 ? -4.285 43.938 26.469 1 98.5 364 VAL B CA 1
ATOM 8574 C C . VAL B 1 364 ? -4.137 44.938 25.344 1 98.5 364 VAL B C 1
ATOM 8576 O O . VAL B 1 364 ? -3.029 45.188 24.859 1 98.5 364 VAL B O 1
ATOM 8579 N N . ASN B 1 365 ? -5.246 45.594 24.969 1 98.44 365 ASN B N 1
ATOM 8580 C CA . ASN B 1 365 ? -5.242 46.594 23.875 1 98.44 365 ASN B CA 1
ATOM 8581 C C . ASN B 1 365 ? -4.453 47.844 24.266 1 98.44 365 ASN B C 1
ATOM 8583 O O . ASN B 1 365 ? -3.773 48.438 23.422 1 98.44 365 ASN B O 1
ATOM 8587 N N . GLN B 1 366 ? -4.574 48.188 25.438 1 98.19 366 GLN B N 1
ATOM 8588 C CA . GLN B 1 366 ? -3.857 49.344 25.922 1 98.19 366 GLN B CA 1
ATOM 8589 C C . GLN B 1 366 ? -2.348 49.156 25.828 1 98.19 366 GLN B C 1
ATOM 8591 O O . GLN B 1 366 ? -1.595 50.125 25.672 1 98.19 366 GLN B O 1
ATOM 8596 N N . HIS B 1 367 ? -1.973 47.969 25.984 1 98.19 367 HIS B N 1
ATOM 8597 C CA . HIS B 1 367 ? -0.554 47.656 25.875 1 98.19 367 HIS B CA 1
ATOM 8598 C C . HIS B 1 367 ? -0.152 47.406 24.422 1 98.19 367 HIS B C 1
ATOM 8600 O O . HIS B 1 367 ? 0.93 46.875 24.141 1 98.19 367 HIS B O 1
ATOM 8606 N N . GLY B 1 368 ? -1.062 47.656 23.484 1 97.31 368 GLY B N 1
ATOM 8607 C CA . GLY B 1 368 ? -0.76 47.625 22.062 1 97.31 368 GLY B CA 1
ATOM 8608 C C . GLY B 1 368 ? -0.88 46.25 21.453 1 97.31 368 GLY B C 1
ATOM 8609 O O . GLY B 1 368 ? -0.457 46.031 20.328 1 97.31 368 GLY B O 1
ATOM 8610 N N . MET B 1 369 ? -1.411 45.281 22.109 1 98.5 369 MET B N 1
ATOM 8611 C CA . MET B 1 369 ? -1.519 43.906 21.625 1 98.5 369 MET B CA 1
ATOM 8612 C C . MET B 1 369 ? -2.941 43.625 21.156 1 98.5 369 MET B C 1
ATOM 8614 O O . MET B 1 369 ? -3.902 44.156 21.703 1 98.5 369 MET B O 1
ATOM 8618 N N . GLU B 1 370 ? -3.014 42.781 20.141 1 98 370 GLU B N 1
ATOM 8619 C CA . GLU B 1 370 ? -4.301 42.219 19.766 1 98 370 GLU B CA 1
ATOM 8620 C C . GLU B 1 370 ? -4.727 41.125 20.75 1 98 370 GLU B C 1
ATOM 8622 O O . GLU B 1 370 ? -3.893 40.562 21.469 1 98 370 GLU B O 1
ATOM 8627 N N . PHE B 1 371 ? -6.023 40.906 20.797 1 98.5 371 PHE B N 1
ATOM 8628 C CA . PHE B 1 371 ? -6.559 39.906 21.719 1 98.5 371 PHE B CA 1
ATOM 8629 C C . PHE B 1 371 ? -7.141 38.719 20.969 1 98.5 371 PHE B C 1
ATOM 8631 O O . PHE B 1 371 ? -7.797 38.906 19.938 1 98.5 371 PHE B O 1
ATOM 8638 N N . GLY B 1 372 ? -6.832 37.5 21.391 1 98.38 372 GLY B N 1
ATOM 8639 C CA . GLY B 1 372 ? -7.391 36.281 20.844 1 98.38 372 GLY B CA 1
ATOM 8640 C C . GLY B 1 372 ? -8 35.375 21.891 1 98.38 372 GLY B C 1
ATOM 8641 O O . GLY B 1 372 ? -7.773 35.562 23.094 1 98.38 372 GLY B O 1
ATOM 8642 N N . LEU B 1 373 ? -8.758 34.406 21.438 1 98.31 373 LEU B N 1
ATOM 8643 C CA . LEU B 1 373 ? -9.477 33.5 22.328 1 98.31 373 LEU B CA 1
ATOM 8644 C C . LEU B 1 373 ? -9.469 32.062 21.766 1 98.31 373 LEU B C 1
ATOM 8646 O O . LEU B 1 373 ? -9.562 31.891 20.547 1 98.31 373 LEU B O 1
ATOM 8650 N N . TRP B 1 374 ? -9.367 31.109 22.672 1 98.19 374 TRP B N 1
ATOM 8651 C CA . TRP B 1 374 ? -9.414 29.703 22.312 1 98.19 374 TRP B CA 1
ATOM 8652 C C . TRP B 1 374 ? -10.852 29.203 22.281 1 98.19 374 TRP B C 1
ATOM 8654 O O . TRP B 1 374 ? -11.648 29.547 23.172 1 98.19 374 TRP B O 1
ATOM 8664 N N . VAL B 1 375 ? -11.203 28.406 21.266 1 98.31 375 VAL B N 1
ATOM 8665 C CA . VAL B 1 375 ? -12.492 27.734 21.188 1 98.31 375 VAL B CA 1
ATOM 8666 C C . VAL B 1 375 ? -12.312 26.312 20.641 1 98.31 375 VAL B C 1
ATOM 8668 O O . VAL B 1 375 ? -11.352 26.031 19.922 1 98.31 375 VAL B O 1
ATOM 8671 N N . GLU B 1 376 ? -13.203 25.406 20.969 1 98.12 376 GLU B N 1
ATOM 8672 C CA . GLU B 1 376 ? -13.312 24.062 20.422 1 98.12 376 GLU B CA 1
ATOM 8673 C C . GLU B 1 376 ? -14.766 23.703 20.125 1 98.12 376 GLU B C 1
ATOM 8675 O O . GLU B 1 376 ? -15.344 22.828 20.766 1 98.12 376 GLU B O 1
ATOM 8680 N N . PRO B 1 377 ? -15.273 24.344 19.125 1 97.81 377 PRO B N 1
ATOM 8681 C CA . PRO B 1 377 ? -16.719 24.359 18.922 1 97.81 377 PRO B CA 1
ATOM 8682 C C . PRO B 1 377 ? -17.281 23 18.547 1 97.81 377 PRO B C 1
ATOM 8684 O O . PRO B 1 377 ? -18.469 22.719 18.797 1 97.81 377 PRO B O 1
ATOM 8687 N N . GLU B 1 378 ? -16.516 22.109 18 1 98.12 378 GLU B N 1
ATOM 8688 C CA . GLU B 1 378 ? -17.016 20.859 17.453 1 98.12 378 GLU B CA 1
ATOM 8689 C C . GLU B 1 378 ? -17.234 19.812 18.547 1 98.12 378 GLU B C 1
ATOM 8691 O O . GLU B 1 378 ? -17.797 18.75 18.312 1 98.12 378 GLU B O 1
ATOM 8696 N N . MET B 1 379 ? -16.812 20.094 19.781 1 98.31 379 MET B N 1
ATOM 8697 C CA . MET B 1 379 ? -16.812 19.094 20.844 1 98.31 379 MET B CA 1
ATOM 8698 C C . MET B 1 379 ? -17.812 19.469 21.938 1 98.31 379 MET B C 1
ATOM 8700 O O . MET B 1 379 ? -18.203 20.625 22.062 1 98.31 379 MET B O 1
ATOM 8704 N N . VAL B 1 380 ? -18.203 18.438 22.688 1 98.25 380 VAL B N 1
ATOM 8705 C CA . VAL B 1 380 ? -19.078 18.609 23.844 1 98.25 380 VAL B CA 1
ATOM 8706 C C . VAL B 1 380 ? -18.672 17.656 24.953 1 98.25 380 VAL B C 1
ATOM 8708 O O . VAL B 1 380 ? -18.281 16.516 24.672 1 98.25 380 VAL B O 1
ATOM 8711 N N . SER B 1 381 ? -18.641 18.172 26.156 1 97.81 381 SER B N 1
ATOM 8712 C CA . SER B 1 381 ? -18.438 17.312 27.312 1 97.81 381 SER B CA 1
ATOM 8713 C C . SER B 1 381 ? -19.75 16.734 27.812 1 97.81 381 SER B C 1
ATOM 8715 O O . SER B 1 381 ? -20.781 17.391 27.75 1 97.81 381 SER B O 1
ATOM 8717 N N . GLN B 1 382 ? -19.625 15.516 28.344 1 96.31 382 GLN B N 1
ATOM 8718 C CA . GLN B 1 382 ? -20.828 14.961 28.969 1 96.31 382 GLN B CA 1
ATOM 8719 C C . GLN B 1 382 ? -21.312 15.844 30.109 1 96.31 382 GLN B C 1
ATOM 8721 O O . GLN B 1 382 ? -22.516 16.016 30.297 1 96.31 382 GLN B O 1
ATOM 8726 N N . ASP B 1 383 ? -20.375 16.297 30.891 1 97.12 383 ASP B N 1
ATOM 8727 C CA . ASP B 1 383 ? -20.688 17.234 31.969 1 97.12 383 ASP B CA 1
ATOM 8728 C C . ASP B 1 383 ? -20.75 18.656 31.453 1 97.12 383 ASP B C 1
ATOM 8730 O O . ASP B 1 383 ? -19.844 19.469 31.719 1 97.12 383 ASP B O 1
ATOM 8734 N N . SER B 1 384 ? -21.781 19.078 30.719 1 97.62 384 SER B N 1
ATOM 8735 C CA . SER B 1 384 ? -22.062 20.406 30.188 1 97.62 384 SER B CA 1
ATOM 8736 C C . SER B 1 384 ? -23.562 20.672 30.141 1 97.62 384 SER B C 1
ATOM 8738 O O . SER B 1 384 ? -24.359 19.734 30.125 1 97.62 384 SER B O 1
ATOM 8740 N N . ASN B 1 385 ? -23.969 21.859 30.172 1 97.56 385 ASN B N 1
ATOM 8741 C CA . ASN B 1 385 ? -25.359 22.234 30 1 97.56 385 ASN B CA 1
ATOM 8742 C C . ASN B 1 385 ? -25.891 21.828 28.625 1 97.56 385 ASN B C 1
ATOM 8744 O O . ASN B 1 385 ? -27.016 21.344 28.5 1 97.56 385 ASN B O 1
ATOM 8748 N N . LEU B 1 386 ? -25.094 22.047 27.641 1 97.94 386 LEU B N 1
ATOM 8749 C CA . LEU B 1 386 ? -25.5 21.719 26.281 1 97.94 386 LEU B CA 1
ATOM 8750 C C . LEU B 1 386 ? -25.844 20.25 26.156 1 97.94 386 LEU B C 1
ATOM 8752 O O . LEU B 1 386 ? -26.875 19.891 25.578 1 97.94 386 LEU B O 1
ATOM 8756 N N . TYR B 1 387 ? -25 19.375 26.625 1 97.69 387 TYR B N 1
ATOM 8757 C CA . TYR B 1 387 ? -25.234 17.938 26.547 1 97.69 387 TYR B CA 1
ATOM 8758 C C . TYR B 1 387 ? -26.5 17.547 27.297 1 97.69 387 TYR B C 1
ATOM 8760 O O . TYR B 1 387 ? -27.266 16.703 26.828 1 97.69 387 TYR B O 1
ATOM 8768 N N . ARG B 1 388 ? -26.656 18.094 28.5 1 97.56 388 ARG B N 1
ATOM 8769 C CA . ARG B 1 388 ? -27.828 17.797 29.328 1 97.56 388 ARG B CA 1
ATOM 8770 C C . ARG B 1 388 ? -29.109 18.219 28.609 1 97.56 388 ARG B C 1
ATOM 8772 O O . ARG B 1 388 ? -30.109 17.516 28.672 1 97.56 388 ARG B O 1
ATOM 8779 N N . HIS B 1 389 ? -29.078 19.312 27.906 1 97.88 389 HIS B N 1
ATOM 8780 C CA . HIS B 1 389 ? -30.266 19.828 27.234 1 97.88 389 HIS B CA 1
ATOM 8781 C C . HIS B 1 389 ? -30.469 19.172 25.875 1 97.88 389 HIS B C 1
ATOM 8783 O O . HIS B 1 389 ? -31.609 19.016 25.422 1 97.88 389 HIS B O 1
ATOM 8789 N N . HIS B 1 390 ? -29.359 18.844 25.219 1 97.75 390 HIS B N 1
ATOM 8790 C CA . HIS B 1 390 ? -29.453 18.359 23.859 1 97.75 390 HIS B CA 1
ATOM 8791 C C . HIS B 1 390 ? -28.531 17.156 23.641 1 97.75 390 HIS B C 1
ATOM 8793 O O . HIS B 1 390 ? -27.656 17.203 22.781 1 97.75 390 HIS B O 1
ATOM 8799 N N . PRO B 1 391 ? -28.75 16.109 24.312 1 95.94 391 PRO B N 1
ATOM 8800 C CA . PRO B 1 391 ? -27.938 14.914 24.062 1 95.94 391 PRO B CA 1
ATOM 8801 C C . PRO B 1 391 ? -28.078 14.391 22.641 1 95.94 391 PRO B C 1
ATOM 8803 O O . PRO B 1 391 ? -27.188 13.711 22.141 1 95.94 391 PRO B O 1
ATOM 8806 N N . ASP B 1 392 ? -29.141 14.789 21.969 1 95.75 392 ASP B N 1
ATOM 8807 C CA . ASP B 1 392 ? -29.438 14.344 20.609 1 95.75 392 ASP B CA 1
ATOM 8808 C C . ASP B 1 392 ? -28.562 15.062 19.578 1 95.75 392 ASP B C 1
ATOM 8810 O O . ASP B 1 392 ? -28.531 14.695 18.406 1 95.75 392 ASP B O 1
ATOM 8814 N N . TRP B 1 393 ? -27.797 16.109 20.047 1 97.94 393 TRP B N 1
ATOM 8815 C CA . TRP B 1 393 ? -26.938 16.859 19.141 1 97.94 393 TRP B CA 1
ATOM 8816 C C . TRP B 1 393 ? -25.594 16.156 18.969 1 97.94 393 TRP B C 1
ATOM 8818 O O . TRP B 1 393 ? -24.781 16.562 18.141 1 97.94 393 TRP B O 1
ATOM 8828 N N . VAL B 1 394 ? -25.359 15.055 19.703 1 97.25 394 VAL B N 1
ATOM 8829 C CA . VAL B 1 394 ? -24.094 14.336 19.625 1 97.25 394 VAL B CA 1
ATOM 8830 C C . VAL B 1 394 ? -24.047 13.516 18.328 1 97.25 394 VAL B C 1
ATOM 8832 O O . VAL B 1 394 ? -25.016 12.844 17.984 1 97.25 394 VAL B O 1
ATOM 8835 N N . LEU B 1 395 ? -22.938 13.672 17.547 1 97.62 395 LEU B N 1
ATOM 8836 C CA . LEU B 1 395 ? -22.672 12.852 16.359 1 97.62 395 LEU B CA 1
ATOM 8837 C C . LEU B 1 395 ? -22.406 11.406 16.766 1 97.62 395 LEU B C 1
ATOM 8839 O O . LEU B 1 395 ? -21.469 11.117 17.5 1 97.62 395 LEU B O 1
ATOM 8843 N N . GLY B 1 396 ? -23.188 10.5 16.375 1 95.81 396 GLY B N 1
ATOM 8844 C CA . GLY B 1 396 ? -23.047 9.109 16.781 1 95.81 396 GLY B CA 1
ATOM 8845 C C . GLY B 1 396 ? -24.109 8.203 16.219 1 95.81 396 GLY B C 1
ATOM 8846 O O . GLY B 1 396 ? -24.891 8.617 15.352 1 95.81 396 GLY B O 1
ATOM 8847 N N . LEU B 1 397 ? -24.031 6.961 16.562 1 95.75 397 LEU B N 1
ATOM 8848 C CA . LEU B 1 397 ? -24.969 5.938 16.125 1 95.75 397 LEU B CA 1
ATOM 8849 C C . LEU B 1 397 ? -25.812 5.441 17.297 1 95.75 397 LEU B C 1
ATOM 8851 O O . LEU B 1 397 ? -25.281 5.105 18.359 1 95.75 397 LEU B O 1
ATOM 8855 N N . GLN B 1 398 ? -27.047 5.445 17.109 1 93.81 398 GLN B N 1
ATOM 8856 C CA . GLN B 1 398 ? -27.953 4.949 18.141 1 93.81 398 GLN B CA 1
ATOM 8857 C C . GLN B 1 398 ? -27.766 3.449 18.344 1 93.81 398 GLN B C 1
ATOM 8859 O O . GLN B 1 398 ? -27.547 2.707 17.391 1 93.81 398 GLN B O 1
ATOM 8864 N N . GLY B 1 399 ? -27.844 3.074 19.531 1 93.56 399 GLY B N 1
ATOM 8865 C CA . GLY B 1 399 ? -27.781 1.653 19.828 1 93.56 399 GLY B CA 1
ATOM 8866 C C . GLY B 1 399 ? -26.391 1.181 20.188 1 93.56 399 GLY B C 1
ATOM 8867 O O . GLY B 1 399 ? -26.203 0.049 20.641 1 93.56 399 GLY B O 1
ATOM 8868 N N . TYR B 1 400 ? -25.438 1.987 19.984 1 94.56 400 TYR B N 1
ATOM 8869 C CA . TYR B 1 400 ? -24.062 1.627 20.312 1 94.56 400 TYR B CA 1
ATOM 8870 C C . TYR B 1 400 ? -23.516 2.494 21.453 1 94.56 400 TYR B C 1
ATOM 8872 O O . TYR B 1 400 ? -23.906 3.656 21.578 1 94.56 400 TYR B O 1
ATOM 8880 N N . HIS B 1 401 ? -22.688 1.854 22.234 1 91.69 401 HIS B N 1
ATOM 8881 C CA . HIS B 1 401 ? -21.875 2.67 23.125 1 91.69 401 HIS B CA 1
ATOM 8882 C C . HIS B 1 401 ? -20.844 3.484 22.359 1 91.69 401 HIS B C 1
ATOM 8884 O O . HIS B 1 401 ? -20.078 2.932 21.578 1 91.69 401 HIS B O 1
ATOM 8890 N N . GLN B 1 402 ? -20.891 4.723 22.594 1 91.81 402 GLN B N 1
ATOM 8891 C CA . GLN B 1 402 ? -19.906 5.578 21.938 1 91.81 402 GLN B CA 1
ATOM 8892 C C . GLN B 1 402 ? -18.688 5.809 22.828 1 91.81 402 GLN B C 1
ATOM 8894 O O . GLN B 1 402 ? -18.812 6.375 23.906 1 91.81 402 GLN B O 1
ATOM 8899 N N . PRO B 1 403 ? -17.547 5.375 22.266 1 92.56 403 PRO B N 1
ATOM 8900 C CA . PRO B 1 403 ? -16.344 5.668 23.047 1 92.56 403 PRO B CA 1
ATOM 8901 C C . PRO B 1 403 ? -16 7.152 23.047 1 92.56 403 PRO B C 1
ATOM 8903 O O . PRO B 1 403 ? -16.094 7.816 22.016 1 92.56 403 PRO B O 1
ATOM 8906 N N . SER B 1 404 ? -15.633 7.715 24.234 1 94.88 404 SER B N 1
ATOM 8907 C CA . SER B 1 404 ? -15.148 9.086 24.297 1 94.88 404 SER B CA 1
ATOM 8908 C C . SER B 1 404 ? -13.672 9.172 23.938 1 94.88 404 SER B C 1
ATOM 8910 O O . SER B 1 404 ? -12.969 8.156 23.906 1 94.88 404 SER B O 1
ATOM 8912 N N . GLY B 1 405 ? -13.266 10.219 23.516 1 94.38 405 GLY B N 1
ATOM 8913 C CA . GLY B 1 405 ? -11.883 10.641 23.406 1 94.38 405 GLY B CA 1
ATOM 8914 C C . GLY B 1 405 ? -11.586 11.93 24.141 1 94.38 405 GLY B C 1
ATOM 8915 O O . GLY B 1 405 ? -12.312 12.914 24 1 94.38 405 GLY B O 1
ATOM 8916 N N . ARG B 1 406 ? -10.594 11.883 24.953 1 94.69 406 ARG B N 1
ATOM 8917 C CA . ARG B 1 406 ? -10.305 12.992 25.844 1 94.69 406 ARG B CA 1
ATOM 8918 C C . ARG B 1 406 ? -11.523 13.359 26.688 1 94.69 406 ARG B C 1
ATOM 8920 O O . ARG B 1 406 ? -11.781 14.539 26.938 1 94.69 406 ARG B O 1
ATOM 8927 N N . TRP B 1 407 ? -12.344 12.422 26.906 1 94.44 407 TRP B N 1
ATOM 8928 C CA . TRP B 1 407 ? -13.547 12.508 27.734 1 94.44 407 TRP B CA 1
ATOM 8929 C C . TRP B 1 407 ? -14.586 13.422 27.094 1 94.44 407 TRP B C 1
ATOM 8931 O O . TRP B 1 407 ? -15.336 14.102 27.797 1 94.44 407 TRP B O 1
ATOM 8941 N N . GLN B 1 408 ? -14.539 13.547 25.906 1 96.56 408 GLN B N 1
ATOM 8942 C CA . GLN B 1 408 ? -15.492 14.398 25.203 1 96.56 408 GLN B CA 1
ATOM 8943 C C . GLN B 1 408 ? -16.109 13.664 24.016 1 96.56 408 GLN B C 1
ATOM 8945 O O . GLN B 1 408 ? -15.672 12.562 23.656 1 96.56 408 GLN B O 1
ATOM 8950 N N . TYR B 1 409 ? -17.172 14.195 23.469 1 97.5 409 TYR B N 1
ATOM 8951 C CA . TYR B 1 409 ? -17.891 13.711 22.297 1 97.5 409 TYR B CA 1
ATOM 8952 C C . TYR B 1 409 ? -17.938 14.773 21.203 1 97.5 409 TYR B C 1
ATOM 8954 O O . TYR B 1 409 ? -17.469 15.898 21.406 1 97.5 409 TYR B O 1
ATOM 8962 N N . VAL B 1 410 ? -18.375 14.336 20.016 1 97.94 410 VAL B N 1
ATOM 8963 C CA . VAL B 1 410 ? -18.406 15.227 18.859 1 97.94 410 VAL B CA 1
ATOM 8964 C C . VAL B 1 410 ? -19.844 15.695 18.625 1 97.94 410 VAL B C 1
ATOM 8966 O O . VAL B 1 410 ? -20.781 14.906 18.719 1 97.94 410 VAL B O 1
ATOM 8969 N N . LEU B 1 411 ? -20.016 16.953 18.375 1 98.62 411 LEU B N 1
ATOM 8970 C CA . LEU B 1 411 ? -21.312 17.5 18.016 1 98.62 411 LEU B CA 1
ATOM 8971 C C . LEU B 1 411 ? -21.625 17.25 16.531 1 98.62 411 LEU B C 1
ATOM 8973 O O . LEU B 1 411 ? -20.734 17.328 15.695 1 98.62 411 LEU B O 1
ATOM 8977 N N . ASP B 1 412 ? -22.859 16.969 16.219 1 98.56 412 ASP B N 1
ATOM 8978 C CA . ASP B 1 412 ? -23.344 16.781 14.852 1 98.56 412 ASP B CA 1
ATOM 8979 C C . ASP B 1 412 ? -23.594 18.125 14.18 1 98.56 412 ASP B C 1
ATOM 8981 O O . ASP B 1 412 ? -24.672 18.703 14.32 1 98.56 412 ASP B O 1
ATOM 8985 N N . LEU B 1 413 ? -22.688 18.547 13.367 1 98.62 413 LEU B N 1
ATOM 8986 C CA . LEU B 1 413 ? -22.781 19.844 12.719 1 98.62 413 LEU B CA 1
ATOM 8987 C C . LEU B 1 413 ? -23.812 19.828 11.594 1 98.62 413 LEU B C 1
ATOM 8989 O O . LEU B 1 413 ? -24.219 20.875 11.102 1 98.62 413 LEU B O 1
ATOM 8993 N N . GLN B 1 414 ? -24.234 18.641 11.211 1 98.31 414 GLN B N 1
ATOM 8994 C CA . GLN B 1 414 ? -25.266 18.516 10.18 1 98.31 414 GLN B CA 1
ATOM 8995 C C . GLN B 1 414 ? -26.656 18.75 10.766 1 98.31 414 GLN B C 1
ATOM 8997 O O . GLN B 1 414 ? -27.625 18.891 10.023 1 98.31 414 GLN B O 1
ATOM 9002 N N . ASN B 1 415 ? -26.75 18.719 12.078 1 98.38 415 ASN B N 1
ATOM 9003 C CA . ASN B 1 415 ? -27.969 19.125 12.758 1 98.38 415 ASN B CA 1
ATOM 9004 C C . ASN B 1 415 ? -28.141 20.641 12.719 1 98.38 415 ASN B C 1
ATOM 9006 O O . ASN B 1 415 ? -27.344 21.375 13.289 1 98.38 415 ASN B O 1
ATOM 9010 N N . ASP B 1 416 ? -29.25 21.109 12.234 1 98.19 416 ASP B N 1
ATOM 9011 C CA . ASP B 1 416 ? -29.438 22.531 11.969 1 98.19 416 ASP B CA 1
ATOM 9012 C C . ASP B 1 416 ? -29.469 23.328 13.273 1 98.19 416 ASP B C 1
ATOM 9014 O O . ASP B 1 416 ? -28.938 24.438 13.336 1 98.19 416 ASP B O 1
ATOM 9018 N N . ASP B 1 417 ? -30.109 22.797 14.258 1 98.5 417 ASP B N 1
ATOM 9019 C CA . ASP B 1 417 ? -30.203 23.5 15.531 1 98.5 417 ASP B CA 1
ATOM 9020 C C . ASP B 1 417 ? -28.828 23.578 16.203 1 98.5 417 ASP B C 1
ATOM 9022 O O . ASP B 1 417 ? -28.484 24.625 16.781 1 98.5 417 ASP B O 1
ATOM 9026 N N . CYS B 1 418 ? -28.141 22.469 16.156 1 98.56 418 CYS B N 1
ATOM 9027 C CA . CYS B 1 418 ? -26.781 22.453 16.703 1 98.56 418 CYS B CA 1
ATOM 9028 C C . CYS B 1 418 ? -25.891 23.453 15.977 1 98.56 418 CYS B C 1
ATOM 9030 O O . CYS B 1 418 ? -25.172 24.234 16.609 1 98.56 418 CYS B O 1
ATOM 9032 N N . PHE B 1 419 ? -25.938 23.422 14.633 1 98.69 419 PHE B N 1
ATOM 9033 C CA . PHE B 1 419 ? -25.188 24.344 13.789 1 98.69 419 PHE B CA 1
ATOM 9034 C C . PHE B 1 419 ? -25.5 25.797 14.148 1 98.69 419 PHE B C 1
ATOM 9036 O O . PHE B 1 419 ? -24.594 26.594 14.344 1 98.69 419 PHE B O 1
ATOM 9043 N N . ARG B 1 420 ? -26.75 26.125 14.242 1 98.56 420 ARG B N 1
ATOM 9044 C CA . ARG B 1 420 ? -27.188 27.484 14.555 1 98.56 420 ARG B CA 1
ATOM 9045 C C . ARG B 1 420 ? -26.719 27.906 15.938 1 98.56 420 ARG B C 1
ATOM 9047 O O . ARG B 1 420 ? -26.266 29.047 16.125 1 98.56 420 ARG B O 1
ATOM 9054 N N . TYR B 1 421 ? -26.859 27.016 16.828 1 98.62 421 TYR B N 1
ATOM 9055 C CA . TYR B 1 421 ? -26.422 27.312 18.188 1 98.62 421 TYR B CA 1
ATOM 9056 C C . TYR B 1 421 ? -24.938 27.703 18.203 1 98.62 421 TYR B C 1
ATOM 9058 O O . TYR B 1 421 ? -24.562 28.703 18.812 1 98.62 421 TYR B O 1
ATOM 9066 N N . LEU B 1 422 ? -24.125 26.891 17.562 1 98.69 422 LEU B N 1
ATOM 9067 C CA . LEU B 1 422 ? -22.688 27.141 17.562 1 98.69 422 LEU B CA 1
ATOM 9068 C C . LEU B 1 422 ? -22.359 28.453 16.875 1 98.69 422 LEU B C 1
ATOM 9070 O O . LEU B 1 422 ? -21.531 29.234 17.359 1 98.69 422 LEU B O 1
ATOM 9074 N N . PHE B 1 423 ? -22.953 28.656 15.703 1 98.75 423 PHE B N 1
ATOM 9075 C CA . PHE B 1 423 ? -22.75 29.922 15.016 1 98.75 423 PHE B CA 1
ATOM 9076 C C . PHE B 1 423 ? -23.141 31.094 15.914 1 98.75 423 PHE B C 1
ATOM 9078 O O . PHE B 1 423 ? -22.391 32.062 16.031 1 98.75 423 PHE B O 1
ATOM 9085 N N . ASP B 1 424 ? -24.297 31.016 16.547 1 98.56 424 ASP B N 1
ATOM 9086 C CA . ASP B 1 424 ? -24.828 32.094 17.359 1 98.56 424 ASP B CA 1
ATOM 9087 C C . ASP B 1 424 ? -23.891 32.406 18.547 1 98.56 424 ASP B C 1
ATOM 9089 O O . ASP B 1 424 ? -23.672 33.562 18.891 1 98.56 424 ASP B O 1
ATOM 9093 N N . ARG B 1 425 ? -23.422 31.375 19.156 1 98.19 425 ARG B N 1
ATOM 9094 C CA . ARG B 1 425 ? -22.531 31.547 20.312 1 98.19 425 ARG B CA 1
ATOM 9095 C C . ARG B 1 425 ? -21.234 32.219 19.906 1 98.19 425 ARG B C 1
ATOM 9097 O O . ARG B 1 425 ? -20.781 33.156 20.562 1 98.19 425 ARG B O 1
ATOM 9104 N N . LEU B 1 426 ? -20.625 31.781 18.859 1 98.5 426 LEU B N 1
ATOM 9105 C CA . LEU B 1 426 ? -19.375 32.375 18.391 1 98.5 426 LEU B CA 1
ATOM 9106 C C . LEU B 1 426 ? -19.594 33.781 17.891 1 98.5 426 LEU B C 1
ATOM 9108 O O . LEU B 1 426 ? -18.781 34.688 18.141 1 98.5 426 LEU B O 1
ATOM 9112 N N . ASN B 1 427 ? -20.688 33.969 17.141 1 98.44 427 ASN B N 1
ATOM 9113 C CA . ASN B 1 427 ? -21.062 35.281 16.672 1 98.44 427 ASN B CA 1
ATOM 9114 C C . ASN B 1 427 ? -21.25 36.281 17.828 1 98.44 427 ASN B C 1
ATOM 9116 O O . ASN B 1 427 ? -20.812 37.406 17.75 1 98.44 427 ASN B O 1
ATOM 9120 N N . ALA B 1 428 ? -21.922 35.812 18.875 1 98.12 428 ALA B N 1
ATOM 9121 C CA . ALA B 1 428 ? -22.156 36.656 20.031 1 98.12 428 ALA B CA 1
ATOM 9122 C C . ALA B 1 428 ? -20.828 37.094 20.672 1 98.12 428 ALA B C 1
ATOM 9124 O O . ALA B 1 428 ? -20.672 38.25 21.078 1 98.12 428 ALA B O 1
ATOM 9125 N N . LEU B 1 429 ? -19.922 36.156 20.828 1 97.94 429 LEU B N 1
ATOM 9126 C CA . LEU B 1 429 ? -18.609 36.438 21.391 1 97.94 429 LEU B CA 1
ATOM 9127 C C . LEU B 1 429 ? -17.891 37.5 20.547 1 97.94 429 LEU B C 1
ATOM 9129 O O . LEU B 1 429 ? -17.359 38.469 21.078 1 97.94 429 LEU B O 1
ATOM 9133 N N . LEU B 1 430 ? -17.844 37.281 19.219 1 98.19 430 LEU B N 1
ATOM 9134 C CA . LEU B 1 430 ? -17.078 38.125 18.312 1 98.19 430 LEU B CA 1
ATOM 9135 C C . LEU B 1 430 ? -17.734 39.5 18.156 1 98.19 430 LEU B C 1
ATOM 9137 O O . LEU B 1 430 ? -17.047 40.5 17.844 1 98.19 430 LEU B O 1
ATOM 9141 N N . THR B 1 431 ? -19.062 39.562 18.391 1 97.94 431 THR B N 1
ATOM 9142 C CA . THR B 1 431 ? -19.781 40.812 18.312 1 97.94 431 THR B CA 1
ATOM 9143 C C . THR B 1 431 ? -19.594 41.625 19.594 1 97.94 431 THR B C 1
ATOM 9145 O O . THR B 1 431 ? -19.406 42.844 19.547 1 97.94 431 THR B O 1
ATOM 9148 N N . ARG B 1 432 ? -19.625 40.938 20.672 1 97.12 432 ARG B N 1
ATOM 9149 C CA . ARG B 1 432 ? -19.594 41.625 21.969 1 97.12 432 ARG B CA 1
ATOM 9150 C C . ARG B 1 432 ? -18.172 42.062 22.328 1 97.12 432 ARG B C 1
ATOM 9152 O O . ARG B 1 432 ? -17.969 43.125 22.875 1 97.12 432 ARG B O 1
ATOM 9159 N N . PHE B 1 433 ? -17.234 41.219 22.109 1 97.31 433 PHE B N 1
ATOM 9160 C CA . PHE B 1 433 ? -15.875 41.438 22.562 1 97.31 433 PHE B CA 1
ATOM 9161 C C . PHE B 1 433 ? -14.961 41.781 21.391 1 97.31 433 PHE B C 1
ATOM 9163 O O . PHE B 1 433 ? -15.156 41.281 20.281 1 97.31 433 PHE B O 1
ATOM 9170 N N . ASN B 1 434 ? -13.938 42.625 21.641 1 97.31 434 ASN B N 1
ATOM 9171 C CA . ASN B 1 434 ? -12.93 42.938 20.625 1 97.31 434 ASN B CA 1
ATOM 9172 C C . ASN B 1 434 ? -11.945 41.781 20.469 1 97.31 434 ASN B C 1
ATOM 9174 O O . ASN B 1 434 ? -10.766 41.906 20.812 1 97.31 434 ASN B O 1
ATOM 9178 N N . ILE B 1 435 ? -12.383 40.688 19.891 1 97.94 435 ILE B N 1
ATOM 9179 C CA . ILE B 1 435 ? -11.594 39.5 19.609 1 97.94 435 ILE B CA 1
ATOM 9180 C C . ILE B 1 435 ? -11.188 39.5 18.141 1 97.94 435 ILE B C 1
ATOM 9182 O O . ILE B 1 435 ? -12.047 39.469 17.25 1 97.94 435 ILE B O 1
ATOM 9186 N N . THR B 1 436 ? -9.922 39.5 17.859 1 97.19 436 THR B N 1
ATOM 9187 C CA . THR B 1 436 ? -9.461 39.531 16.484 1 97.19 436 THR B CA 1
ATOM 9188 C C . THR B 1 436 ? -8.875 38.219 16.062 1 97.19 436 THR B C 1
ATOM 9190 O O . THR B 1 436 ? -8.43 38.062 14.914 1 97.19 436 THR B O 1
ATOM 9193 N N . TYR B 1 437 ? -8.844 37.281 16.906 1 98.06 437 TYR B N 1
ATOM 9194 C CA . TYR B 1 437 ? -8.188 36 16.656 1 98.06 437 TYR B CA 1
ATOM 9195 C C . TYR B 1 437 ? -8.867 34.875 17.422 1 98.06 437 TYR B C 1
ATOM 9197 O O . TYR B 1 437 ? -9.18 35.031 18.609 1 98.06 437 TYR B O 1
ATOM 9205 N N . LEU B 1 438 ? -9.164 33.75 16.734 1 98.69 438 LEU B N 1
ATOM 9206 C CA . LEU B 1 438 ? -9.664 32.531 17.375 1 98.69 438 LEU B CA 1
ATOM 9207 C C . LEU B 1 438 ? -8.703 31.359 17.172 1 98.69 438 LEU B C 1
ATOM 9209 O O . LEU B 1 438 ? -8.344 31.047 16.031 1 98.69 438 LEU B O 1
ATOM 9213 N N . LYS B 1 439 ? -8.188 30.781 18.25 1 98.38 439 LYS B N 1
ATOM 9214 C CA . LYS B 1 439 ? -7.578 29.469 18.156 1 98.38 439 LYS B CA 1
ATOM 9215 C C . LYS B 1 439 ? -8.633 28.375 18.172 1 98.38 439 LYS B C 1
ATOM 9217 O O . LYS B 1 439 ? -9.227 28.078 19.219 1 98.38 439 LYS B O 1
ATOM 9222 N N . TRP B 1 440 ? -8.891 27.828 17 1 98.5 440 TRP B N 1
ATOM 9223 C CA . TRP B 1 440 ? -9.953 26.844 16.797 1 98.5 440 TRP B CA 1
ATOM 9224 C C . TRP B 1 440 ? -9.414 25.422 16.938 1 98.5 440 TRP B C 1
ATOM 9226 O O . TRP B 1 440 ? -8.703 24.938 16.062 1 98.5 440 TRP B O 1
ATOM 9236 N N . ASP B 1 441 ? -9.852 24.688 17.969 1 97.88 441 ASP B N 1
ATOM 9237 C CA . ASP B 1 441 ? -9.281 23.391 18.281 1 97.88 441 ASP B CA 1
ATOM 9238 C C . ASP B 1 441 ? -10.273 22.266 17.953 1 97.88 441 ASP B C 1
ATOM 9240 O O . ASP B 1 441 ? -11.469 22.516 17.797 1 97.88 441 ASP B O 1
ATOM 9244 N N . MET B 1 442 ? -9.797 21.109 17.672 1 97.5 442 MET B N 1
ATOM 9245 C CA . MET B 1 442 ? -10.508 19.844 17.5 1 97.5 442 MET B CA 1
ATOM 9246 C C . MET B 1 442 ? -9.695 18.688 18.094 1 97.5 442 MET B C 1
ATOM 9248 O O . MET B 1 442 ? -8.898 18.062 17.391 1 97.5 442 MET B O 1
ATOM 9252 N N . ASN B 1 443 ? -10 18.25 19.281 1 95.62 443 ASN B N 1
ATOM 9253 C CA . ASN B 1 443 ? -9.031 17.484 20.047 1 95.62 443 ASN B CA 1
ATOM 9254 C C . ASN B 1 443 ? -9.328 15.992 19.984 1 95.62 443 ASN B C 1
ATOM 9256 O O . ASN B 1 443 ? -8.57 15.18 20.531 1 95.62 443 ASN B O 1
ATOM 9260 N N . ARG B 1 444 ? -10.352 15.594 19.359 1 94.19 444 ARG B N 1
ATOM 9261 C CA . ARG B 1 444 ? -10.555 14.148 19.312 1 94.19 444 ARG B CA 1
ATOM 9262 C C . ARG B 1 444 ? -10.906 13.695 17.906 1 94.19 444 ARG B C 1
ATOM 9264 O O . ARG B 1 444 ? -11.359 14.492 17.078 1 94.19 444 ARG B O 1
ATOM 9271 N N . GLU B 1 445 ? -10.773 12.414 17.641 1 93.88 445 GLU B N 1
ATOM 9272 C CA . GLU B 1 445 ? -11.125 11.742 16.406 1 93.88 445 GLU B CA 1
ATOM 9273 C C . GLU B 1 445 ? -12.609 11.367 16.375 1 93.88 445 GLU B C 1
ATOM 9275 O O . GLU B 1 445 ? -13.273 11.375 17.406 1 93.88 445 GLU B O 1
ATOM 9280 N N . LEU B 1 446 ? -13.07 11.109 15.172 1 96 446 LEU B N 1
ATOM 9281 C CA . LEU B 1 446 ? -14.461 10.711 15.016 1 96 446 LEU B CA 1
ATOM 9282 C C . LEU B 1 446 ? -14.609 9.195 15.047 1 96 446 LEU B C 1
ATOM 9284 O O . LEU B 1 446 ? -14.07 8.5 14.188 1 96 446 LEU B O 1
ATOM 9288 N N . VAL B 1 447 ? -15.211 8.68 15.992 1 94.44 447 VAL B N 1
ATOM 9289 C CA . VAL B 1 447 ? -15.625 7.281 16.031 1 94.44 447 VAL B CA 1
ATOM 9290 C C . VAL B 1 447 ? -17.141 7.184 15.883 1 94.44 447 VAL B C 1
ATOM 9292 O O . VAL B 1 447 ? -17.875 7.988 16.453 1 94.44 447 VAL B O 1
ATOM 9295 N N . GLN B 1 448 ? -17.656 6.312 15.047 1 95.38 448 GLN B N 1
ATOM 9296 C CA . GLN B 1 448 ? -19.078 6.141 14.789 1 95.38 448 GLN B CA 1
ATOM 9297 C C . GLN B 1 448 ? -19.719 7.441 14.312 1 95.38 448 GLN B C 1
ATOM 9299 O O . GLN B 1 448 ? -20.734 7.871 14.844 1 95.38 448 GLN B O 1
ATOM 9304 N N . PRO B 1 449 ? -19.094 8.109 13.344 1 96.94 449 PRO B N 1
ATOM 9305 C CA . PRO B 1 449 ? -19.641 9.383 12.859 1 96.94 449 PRO B CA 1
ATOM 9306 C C . PRO B 1 449 ? -20.953 9.203 12.078 1 96.94 449 PRO B C 1
ATOM 9308 O O . PRO B 1 449 ? -20.938 9.219 10.844 1 96.94 449 PRO B O 1
ATOM 9311 N N . GLY B 1 450 ? -22.094 9.148 12.836 1 97.44 450 GLY B N 1
ATOM 9312 C CA . GLY B 1 450 ? -23.391 8.914 12.219 1 97.44 450 GLY B CA 1
ATOM 9313 C C . GLY B 1 450 ? -24.312 10.109 12.312 1 97.44 450 GLY B C 1
ATOM 9314 O O . GLY B 1 450 ? -24.406 10.742 13.367 1 97.44 450 GLY B O 1
ATOM 9315 N N . HIS B 1 451 ? -24.906 10.539 11.258 1 97.69 451 HIS B N 1
ATOM 9316 C CA . HIS B 1 451 ? -26.016 11.477 11.203 1 97.69 451 HIS B CA 1
ATOM 9317 C C . HIS B 1 451 ? -27.297 10.773 10.75 1 97.69 451 HIS B C 1
ATOM 9319 O O . HIS B 1 451 ? -27.391 10.297 9.617 1 97.69 451 HIS B O 1
ATOM 9325 N N . GLN B 1 452 ? -28.234 10.68 11.656 1 96 452 GLN B N 1
ATOM 9326 C CA . GLN B 1 452 ? -29.484 10 11.383 1 96 452 GLN B CA 1
ATOM 9327 C C . GLN B 1 452 ? -29.25 8.562 10.914 1 96 452 GLN B C 1
ATOM 9329 O O . GLN B 1 452 ? -29.859 8.109 9.945 1 96 452 GLN B O 1
ATOM 9334 N N . GLY B 1 453 ? -28.281 7.961 11.469 1 96.19 453 GLY B N 1
ATOM 9335 C CA . GLY B 1 453 ? -28.016 6.547 11.242 1 96.19 453 GLY B CA 1
ATOM 9336 C C . GLY B 1 453 ? -27.062 6.293 10.094 1 96.19 453 GLY B C 1
ATOM 9337 O O . GLY B 1 453 ? -26.547 5.184 9.938 1 96.19 453 GLY B O 1
ATOM 9338 N N . ARG B 1 454 ? -26.703 7.25 9.289 1 97.56 454 ARG B N 1
ATOM 9339 C CA . ARG B 1 454 ? -25.859 7.105 8.109 1 97.56 454 ARG B CA 1
ATOM 9340 C C . ARG B 1 454 ? -24.469 7.664 8.367 1 97.56 454 ARG B C 1
ATOM 9342 O O . ARG B 1 454 ? -24.297 8.555 9.195 1 97.56 454 ARG B O 1
ATOM 9349 N N . ALA B 1 455 ? -23.469 7.066 7.656 1 97.81 455 ALA B N 1
ATOM 9350 C CA . ALA B 1 455 ? -22.125 7.613 7.75 1 97.81 455 ALA B CA 1
ATOM 9351 C C . ALA B 1 455 ? -22.109 9.094 7.367 1 97.81 455 ALA B C 1
ATOM 9353 O O . ALA B 1 455 ? -22.781 9.5 6.418 1 97.81 455 ALA B O 1
ATOM 9354 N N . ALA B 1 456 ? -21.266 9.914 8.109 1 97.75 456 ALA B N 1
ATOM 9355 C CA . ALA B 1 456 ? -21.531 11.344 7.973 1 97.75 456 ALA B CA 1
ATOM 9356 C C . ALA B 1 456 ? -20.234 12.148 7.949 1 97.75 456 ALA B C 1
ATOM 9358 O O . ALA B 1 456 ? -20.25 13.359 8.195 1 97.75 456 ALA B O 1
ATOM 9359 N N . VAL B 1 457 ? -19.094 11.516 7.699 1 98.25 457 VAL B N 1
ATOM 9360 C CA . VAL B 1 457 ? -17.844 12.266 7.742 1 98.25 457 VAL B CA 1
ATOM 9361 C C . VAL B 1 457 ? -17.844 13.328 6.652 1 98.25 457 VAL B C 1
ATOM 9363 O O . VAL B 1 457 ? -17.438 14.469 6.891 1 98.25 457 VAL B O 1
ATOM 9366 N N . HIS B 1 458 ? -18.297 12.977 5.445 1 98.5 458 HIS B N 1
ATOM 9367 C CA . HIS B 1 458 ? -18.391 13.906 4.328 1 98.5 458 HIS B CA 1
ATOM 9368 C C . HIS B 1 458 ? -19.219 15.133 4.703 1 98.5 458 HIS B C 1
ATOM 9370 O O . HIS B 1 458 ? -18.766 16.266 4.559 1 98.5 458 HIS B O 1
ATOM 9376 N N . GLY B 1 459 ? -20.453 14.844 5.188 1 98.5 459 GLY B N 1
ATOM 9377 C CA . GLY B 1 459 ? -21.344 15.93 5.574 1 98.5 459 GLY B CA 1
ATOM 9378 C C . GLY B 1 459 ? -20.797 16.766 6.727 1 98.5 459 GLY B C 1
ATOM 9379 O O . GLY B 1 459 ? -20.969 17.984 6.75 1 98.5 459 GLY B O 1
ATOM 9380 N N . GLN B 1 460 ? -20.219 16.062 7.715 1 98.56 460 GLN B N 1
ATOM 9381 C CA . GLN B 1 460 ? -19.625 16.719 8.875 1 98.56 460 GLN B CA 1
ATOM 9382 C C . GLN B 1 460 ? -18.547 17.703 8.453 1 98.56 460 GLN B C 1
ATOM 9384 O O . GLN B 1 460 ? -18.469 18.812 8.977 1 98.56 460 GLN B O 1
ATOM 9389 N N . THR B 1 461 ? -17.656 17.312 7.539 1 98.62 461 THR B N 1
ATOM 9390 C CA . THR B 1 461 ? -16.562 18.141 7.062 1 98.62 461 THR B CA 1
ATOM 9391 C C . THR B 1 461 ? -17.094 19.375 6.328 1 98.62 461 THR B C 1
ATOM 9393 O O . THR B 1 461 ? -16.625 20.484 6.566 1 98.62 461 THR B O 1
ATOM 9396 N N . HIS B 1 462 ? -18.047 19.172 5.477 1 98.69 462 HIS B N 1
ATOM 9397 C CA . HIS B 1 462 ? -18.625 20.281 4.75 1 98.69 462 HIS B CA 1
ATOM 9398 C C . HIS B 1 462 ? -19.344 21.25 5.699 1 98.69 462 HIS B C 1
ATOM 9400 O O . HIS B 1 462 ? -19.344 22.453 5.484 1 98.69 462 HIS B O 1
ATOM 9406 N N . ALA B 1 463 ? -20 20.672 6.711 1 98.75 463 ALA B N 1
ATOM 9407 C CA . ALA B 1 463 ? -20.672 21.531 7.695 1 98.75 463 ALA B CA 1
ATOM 9408 C C . ALA B 1 463 ? -19.672 22.391 8.445 1 98.75 463 ALA B C 1
ATOM 9410 O O . ALA B 1 463 ? -19.953 23.547 8.766 1 98.75 463 ALA B O 1
ATOM 9411 N N . LEU B 1 464 ? -18.547 21.828 8.781 1 98.69 464 LEU B N 1
ATOM 9412 C CA . LEU B 1 464 ? -17.484 22.609 9.398 1 98.69 464 LEU B CA 1
ATOM 9413 C C . LEU B 1 464 ? -17.062 23.766 8.492 1 98.69 464 LEU B C 1
ATOM 9415 O O . LEU B 1 464 ? -16.938 24.906 8.953 1 98.69 464 LEU B O 1
ATOM 9419 N N . TYR B 1 465 ? -16.797 23.469 7.188 1 98.75 465 TYR B N 1
ATOM 9420 C CA . TYR B 1 465 ? -16.438 24.5 6.23 1 98.75 465 TYR B CA 1
ATOM 9421 C C . TYR B 1 465 ? -17.484 25.609 6.211 1 98.75 465 TYR B C 1
ATOM 9423 O O . TYR B 1 465 ? -17.141 26.797 6.262 1 98.75 465 TYR B O 1
ATOM 9431 N N . ARG B 1 466 ? -18.703 25.234 6.203 1 98.62 466 ARG B N 1
ATOM 9432 C CA . ARG B 1 466 ? -19.797 26.203 6.16 1 98.62 466 ARG B CA 1
ATOM 9433 C C . ARG B 1 466 ? -19.812 27.078 7.414 1 98.62 466 ARG B C 1
ATOM 9435 O O . ARG B 1 466 ? -20.078 28.281 7.336 1 98.62 466 ARG B O 1
ATOM 9442 N N . LEU B 1 467 ? -19.562 26.438 8.523 1 98.75 467 LEU B N 1
ATOM 9443 C CA . LEU B 1 467 ? -19.562 27.172 9.789 1 98.75 467 LEU B CA 1
ATOM 9444 C C . LEU B 1 467 ? -18.484 28.25 9.789 1 98.75 467 LEU B C 1
ATOM 9446 O O . LEU B 1 467 ? -18.75 29.391 10.148 1 98.75 467 LEU B O 1
ATOM 9450 N N . ILE B 1 468 ? -17.297 27.938 9.383 1 98.69 468 ILE B N 1
ATOM 9451 C CA . ILE B 1 468 ? -16.188 28.875 9.359 1 98.69 468 ILE B CA 1
ATOM 9452 C C . ILE B 1 468 ? -16.453 29.953 8.297 1 98.69 468 ILE B C 1
ATOM 9454 O O . ILE B 1 468 ? -16.219 31.141 8.531 1 98.69 468 ILE B O 1
ATOM 9458 N N . ASP B 1 469 ? -16.953 29.516 7.133 1 98.62 469 ASP B N 1
ATOM 9459 C CA . ASP B 1 469 ? -17.281 30.469 6.07 1 98.62 469 ASP B CA 1
ATOM 9460 C C . ASP B 1 469 ? -18.297 31.5 6.543 1 98.62 469 ASP B C 1
ATOM 9462 O O . ASP B 1 469 ? -18.156 32.688 6.27 1 98.62 469 ASP B O 1
ATOM 9466 N N . LYS B 1 470 ? -19.297 31.016 7.207 1 98.56 470 LYS B N 1
ATOM 9467 C CA . LYS B 1 470 ? -20.344 31.922 7.703 1 98.56 470 LYS B CA 1
ATOM 9468 C C . LYS B 1 470 ? -19.781 32.906 8.734 1 98.56 470 LYS B C 1
ATOM 9470 O O . LYS B 1 470 ? -20.141 34.062 8.742 1 98.56 470 LYS B O 1
ATOM 9475 N N . LEU B 1 471 ? -18.969 32.406 9.602 1 98.38 471 LEU B N 1
ATOM 9476 C CA . LEU B 1 471 ? -18.344 33.25 10.594 1 98.38 471 LEU B CA 1
ATOM 9477 C C . LEU B 1 471 ? -17.484 34.344 9.93 1 98.38 471 LEU B C 1
ATOM 9479 O O . LEU B 1 471 ? -17.5 35.5 10.352 1 98.38 471 LEU B O 1
ATOM 9483 N N . HIS B 1 472 ? -16.734 34 8.914 1 97.44 472 HIS B N 1
ATOM 9484 C CA . HIS B 1 472 ? -15.891 34.938 8.195 1 97.44 472 HIS B CA 1
ATOM 9485 C C . HIS B 1 472 ? -16.719 35.969 7.453 1 97.44 472 HIS B C 1
ATOM 9487 O O . HIS B 1 472 ? -16.312 37.125 7.332 1 97.44 472 HIS B O 1
ATOM 9493 N N . GLN B 1 473 ? -17.812 35.531 6.941 1 97.81 473 GLN B N 1
ATOM 9494 C CA . GLN B 1 473 ? -18.703 36.5 6.273 1 97.81 473 GLN B CA 1
ATOM 9495 C C . GLN B 1 473 ? -19.203 37.562 7.246 1 97.81 473 GLN B C 1
ATOM 9497 O O . GLN B 1 473 ? -19.328 38.719 6.879 1 97.81 473 GLN B O 1
ATOM 9502 N N . THR B 1 474 ? -19.453 37.094 8.445 1 98.19 474 THR B N 1
ATOM 9503 C CA . THR B 1 474 ? -19.984 38 9.461 1 98.19 474 THR B CA 1
ATOM 9504 C C . THR B 1 474 ? -18.875 38.812 10.102 1 98.19 474 THR B C 1
ATOM 9506 O O . THR B 1 474 ? -19.078 40 10.445 1 98.19 474 THR B O 1
ATOM 9509 N N . HIS B 1 475 ? -17.75 38.25 10.305 1 97.94 475 HIS B N 1
ATOM 9510 C CA . HIS B 1 475 ? -16.594 38.875 10.945 1 97.94 475 HIS B CA 1
ATOM 9511 C C . HIS B 1 475 ? -15.336 38.719 10.086 1 97.94 475 HIS B C 1
ATOM 9513 O O . HIS B 1 475 ? -14.398 38.031 10.477 1 97.94 475 HIS B O 1
ATOM 9519 N N . PRO B 1 476 ? -15.227 39.406 8.992 1 96.44 476 PRO B N 1
ATOM 9520 C CA . PRO B 1 476 ? -14.164 39.188 8.008 1 96.44 476 PRO B CA 1
ATOM 9521 C C . PRO B 1 476 ? -12.773 39.531 8.539 1 96.44 476 PRO B C 1
ATOM 9523 O O . PRO B 1 476 ? -11.766 39.094 7.973 1 96.44 476 PRO B O 1
ATOM 9526 N N . ALA B 1 477 ? -12.695 40.219 9.633 1 95.94 477 ALA B N 1
ATOM 9527 C CA . ALA B 1 477 ? -11.398 40.688 10.125 1 95.94 477 ALA B CA 1
ATOM 9528 C C . ALA B 1 477 ? -10.789 39.688 11.094 1 95.94 477 ALA B C 1
ATOM 9530 O O . ALA B 1 477 ? -9.594 39.75 11.414 1 95.94 477 ALA B O 1
ATOM 9531 N N . VAL B 1 478 ? -11.555 38.719 11.547 1 97.56 478 VAL B N 1
ATOM 9532 C CA . VAL B 1 478 ? -11.078 37.781 12.555 1 97.56 478 VAL B CA 1
ATOM 9533 C C . VAL B 1 478 ? -10.211 36.719 11.898 1 97.56 478 VAL B C 1
ATOM 9535 O O . VAL B 1 478 ? -10.586 36.156 10.867 1 97.56 478 VAL B O 1
ATOM 9538 N N . GLU B 1 479 ? -9.016 36.5 12.406 1 98 479 GLU B N 1
ATOM 9539 C CA . GLU B 1 479 ? -8.156 35.375 11.977 1 98 479 GLU B CA 1
ATOM 9540 C C . GLU B 1 479 ? -8.445 34.125 12.781 1 98 479 GLU B C 1
ATOM 9542 O O . GLU B 1 479 ? -8.781 34.188 13.961 1 98 479 GLU B O 1
ATOM 9547 N N . ILE B 1 480 ? -8.328 32.969 12.117 1 98.56 480 ILE B N 1
ATOM 9548 C CA . ILE B 1 480 ? -8.578 31.688 12.773 1 98.56 480 ILE B CA 1
ATOM 9549 C C . ILE B 1 480 ? -7.363 30.781 12.609 1 98.56 480 ILE B C 1
ATOM 9551 O O . ILE B 1 480 ? -6.785 30.688 11.523 1 98.56 480 ILE B O 1
ATOM 9555 N N . GLU B 1 481 ? -6.902 30.25 13.711 1 98.56 481 GLU B N 1
ATOM 9556 C CA . GLU B 1 481 ? -5.879 29.203 13.711 1 98.56 481 GLU B CA 1
ATOM 9557 C C . GLU B 1 481 ? -6.504 27.812 13.75 1 98.56 481 GLU B C 1
ATOM 9559 O O . GLU B 1 481 ? -7.328 27.516 14.617 1 98.56 481 GLU B O 1
ATOM 9564 N N . SER B 1 482 ? -6.148 27 12.75 1 98.5 482 SER B N 1
ATOM 9565 C CA . SER B 1 482 ? -6.539 25.594 12.797 1 98.5 482 SER B CA 1
ATOM 9566 C C . SER B 1 482 ? -5.645 24.797 13.742 1 98.5 482 SER B C 1
ATOM 9568 O O . SER B 1 482 ? -4.438 24.672 13.508 1 98.5 482 SER B O 1
ATOM 9570 N N . CYS B 1 483 ? -6.223 24.359 14.781 1 98 483 CYS B N 1
ATOM 9571 C CA . CYS B 1 483 ? -5.57 23.469 15.734 1 98 483 CYS B CA 1
ATOM 9572 C C . CYS B 1 483 ? -6.406 22.219 15.977 1 98 483 CYS B C 1
ATOM 9574 O O . CYS B 1 483 ? -7.621 22.297 16.156 1 98 483 CYS B O 1
ATOM 9576 N N . ALA B 1 484 ? -5.828 21.078 15.875 1 97.62 484 ALA B N 1
ATOM 9577 C CA . ALA B 1 484 ? -6.473 19.797 16.172 1 97.62 484 ALA B CA 1
ATOM 9578 C C . ALA B 1 484 ? -5.539 18.891 16.969 1 97.62 484 ALA B C 1
ATOM 9580 O O . ALA B 1 484 ? -4.984 17.938 16.406 1 97.62 484 ALA B O 1
ATOM 9581 N N . SER B 1 485 ? -5.543 19.156 18.344 1 95.56 485 SER B N 1
ATOM 9582 C CA . SER B 1 485 ? -4.508 18.5 19.141 1 95.56 485 SER B CA 1
ATOM 9583 C C . SER B 1 485 ? -3.133 18.672 18.5 1 95.56 485 SER B C 1
ATOM 9585 O O . SER B 1 485 ? -2.391 17.688 18.359 1 95.56 485 SER B O 1
ATOM 9587 N N . GLY B 1 486 ? -2.885 19.859 18.141 1 95.25 486 GLY B N 1
ATOM 9588 C CA . GLY B 1 486 ? -1.702 20.109 17.344 1 95.25 486 GLY B CA 1
ATOM 9589 C C . GLY B 1 486 ? -1.95 19.969 15.852 1 95.25 486 GLY B C 1
ATOM 9590 O O . GLY B 1 486 ? -2.895 20.547 15.312 1 95.25 486 GLY B O 1
ATOM 9591 N N . GLY B 1 487 ? -1.164 19.266 15.266 1 96.38 487 GLY B N 1
ATOM 9592 C CA . GLY B 1 487 ? -1.13 19.188 13.812 1 96.38 487 GLY B CA 1
ATOM 9593 C C . GLY B 1 487 ? -2.129 18.203 13.242 1 96.38 487 GLY B C 1
ATOM 9594 O O . GLY B 1 487 ? -1.909 17.641 12.172 1 96.38 487 GLY B O 1
ATOM 9595 N N . GLY B 1 488 ? -3.277 17.969 13.875 1 97.38 488 GLY B N 1
ATOM 9596 C CA . GLY B 1 488 ? -4.203 16.938 13.445 1 97.38 488 GLY B CA 1
ATOM 9597 C C . GLY B 1 488 ? -5.086 17.375 12.289 1 97.38 488 GLY B C 1
ATOM 9598 O O . GLY B 1 488 ? -5.754 16.547 11.672 1 97.38 488 GLY B O 1
ATOM 9599 N N . ARG B 1 489 ? -5.168 18.656 11.883 1 98.31 489 ARG B N 1
ATOM 9600 C CA . ARG B 1 489 ? -5.957 19.172 10.766 1 98.31 489 ARG B CA 1
ATOM 9601 C C . ARG B 1 489 ? -5.18 20.219 9.977 1 98.31 489 ARG B C 1
ATOM 9603 O O . ARG B 1 489 ? -5.398 21.422 10.164 1 98.31 489 ARG B O 1
ATOM 9610 N N . ILE B 1 490 ? -4.363 19.781 9.07 1 98.5 490 ILE B N 1
ATOM 9611 C CA . ILE B 1 490 ? -3.504 20.625 8.25 1 98.5 490 ILE B CA 1
ATOM 9612 C C . ILE B 1 490 ? -3.623 20.219 6.781 1 98.5 490 ILE B C 1
ATOM 9614 O O . ILE B 1 490 ? -3.219 19.109 6.406 1 98.5 490 ILE B O 1
ATOM 9618 N N . ASP B 1 491 ? -4.227 21.047 5.984 1 98.62 491 ASP B N 1
ATOM 9619 C CA . ASP B 1 491 ? -4.344 20.844 4.543 1 98.62 491 ASP B CA 1
ATOM 9620 C C . ASP B 1 491 ? -4.723 22.141 3.83 1 98.62 491 ASP B C 1
ATOM 9622 O O . ASP B 1 491 ? -5.062 23.141 4.477 1 98.62 491 ASP B O 1
ATOM 9626 N N . PHE B 1 492 ? -4.668 22.094 2.516 1 98.75 492 PHE B N 1
ATOM 9627 C CA . PHE B 1 492 ? -4.918 23.297 1.725 1 98.75 492 PHE B CA 1
ATOM 9628 C C . PHE B 1 492 ? -6.363 23.75 1.867 1 98.75 492 PHE B C 1
ATOM 9630 O O . PHE B 1 492 ? -6.648 24.938 1.833 1 98.75 492 PHE B O 1
ATOM 9637 N N . GLU B 1 493 ? -7.293 22.812 2.057 1 98.62 493 GLU B N 1
ATOM 9638 C CA . GLU B 1 493 ? -8.695 23.203 2.033 1 98.62 493 GLU B CA 1
ATOM 9639 C C . GLU B 1 493 ? -9.086 23.969 3.301 1 98.62 493 GLU B C 1
ATOM 9641 O O . GLU B 1 493 ? -9.766 24.984 3.234 1 98.62 493 GLU B O 1
ATOM 9646 N N . ILE B 1 494 ? -8.664 23.5 4.465 1 98.69 494 ILE B N 1
ATOM 9647 C CA . ILE B 1 494 ? -8.977 24.203 5.699 1 98.69 494 ILE B CA 1
ATOM 9648 C C . ILE B 1 494 ? -8.227 25.531 5.734 1 98.69 494 ILE B C 1
ATOM 9650 O O . ILE B 1 494 ? -8.703 26.516 6.316 1 98.69 494 ILE B O 1
ATOM 9654 N N . LEU B 1 495 ? -7.09 25.547 5.074 1 98.69 495 LEU B N 1
ATOM 9655 C CA . LEU B 1 495 ? -6.297 26.781 5.051 1 98.69 495 LEU B CA 1
ATOM 9656 C C . LEU B 1 495 ? -6.992 27.859 4.238 1 98.69 495 LEU B C 1
ATOM 9658 O O . LEU B 1 495 ? -6.754 29.047 4.449 1 98.69 495 LEU B O 1
ATOM 9662 N N . LYS B 1 496 ? -7.836 27.484 3.314 1 98.25 496 LYS B N 1
ATOM 9663 C CA . LYS B 1 496 ? -8.648 28.469 2.604 1 98.25 496 LYS B CA 1
ATOM 9664 C C . LYS B 1 496 ? -9.539 29.25 3.568 1 98.25 496 LYS B C 1
ATOM 9666 O O . LYS B 1 496 ? -9.984 30.344 3.254 1 98.25 496 LYS B O 1
ATOM 9671 N N . ARG B 1 497 ? -9.711 28.688 4.758 1 98.19 497 ARG B N 1
ATOM 9672 C CA . ARG B 1 497 ? -10.688 29.219 5.707 1 98.19 497 ARG B CA 1
ATOM 9673 C C . ARG B 1 497 ? -10.008 29.656 7.004 1 98.19 497 ARG B C 1
ATOM 9675 O O . ARG B 1 497 ? -10.664 30.141 7.926 1 98.19 497 ARG B O 1
ATOM 9682 N N . THR B 1 498 ? -8.758 29.438 7.102 1 98.31 498 THR B N 1
ATOM 9683 C CA . THR B 1 498 ? -7.965 29.797 8.273 1 98.31 498 THR B CA 1
ATOM 9684 C C . THR B 1 498 ? -6.684 30.5 7.863 1 98.31 498 THR B C 1
ATOM 9686 O O . THR B 1 498 ? -6.434 30.719 6.676 1 98.31 498 THR B O 1
ATOM 9689 N N . GLN B 1 499 ? -5.855 30.969 8.898 1 98.19 499 GLN B N 1
ATOM 9690 C CA . GLN B 1 499 ? -4.707 31.812 8.57 1 98.19 499 GLN B CA 1
ATOM 9691 C C . GLN B 1 499 ? -3.434 31.266 9.211 1 98.19 499 GLN B C 1
ATOM 9693 O O . GLN B 1 499 ? -2.328 31.703 8.867 1 98.19 499 GLN B O 1
ATOM 9698 N N . ARG B 1 500 ? -3.623 30.312 10.109 1 98.31 500 ARG B N 1
ATOM 9699 C CA . ARG B 1 500 ? -2.506 29.766 10.867 1 98.31 500 ARG B CA 1
ATOM 9700 C C . ARG B 1 500 ? -2.779 28.328 11.281 1 98.31 500 ARG B C 1
ATOM 9702 O O . ARG B 1 500 ? -3.936 27.938 11.461 1 98.31 500 ARG B O 1
ATOM 9709 N N . PHE B 1 501 ? -1.731 27.562 11.258 1 98.56 501 PHE B N 1
ATOM 9710 C CA . PHE B 1 501 ? -1.79 26.219 11.836 1 98.56 501 PHE B CA 1
ATOM 9711 C C . PHE B 1 501 ? -0.993 26.156 13.133 1 98.56 501 PHE B C 1
ATOM 9713 O O . PHE B 1 501 ? 0.056 26.797 13.25 1 98.56 501 PHE B O 1
ATOM 9720 N N . TRP B 1 502 ? -1.469 25.453 14.141 1 97.94 502 TRP B N 1
ATOM 9721 C CA . TRP B 1 502 ? -0.593 24.922 15.18 1 97.94 502 TRP B CA 1
ATOM 9722 C C . TRP B 1 502 ? -0.001 23.578 14.75 1 97.94 502 TRP B C 1
ATOM 9724 O O . TRP B 1 502 ? -0.715 22.578 14.664 1 97.94 502 TRP B O 1
ATOM 9734 N N . ALA B 1 503 ? 1.245 23.578 14.445 1 96.88 503 ALA B N 1
ATOM 9735 C CA . ALA B 1 503 ? 1.889 22.469 13.734 1 96.88 503 ALA B CA 1
ATOM 9736 C C . ALA B 1 503 ? 1.897 21.203 14.594 1 96.88 503 ALA B C 1
ATOM 9738 O O . ALA B 1 503 ? 1.877 20.094 14.062 1 96.88 503 ALA B O 1
ATOM 9739 N N . SER B 1 504 ? 2.006 21.406 15.898 1 97 504 SER B N 1
ATOM 9740 C CA . SER B 1 504 ? 2.117 20.281 16.828 1 97 504 SER B CA 1
ATOM 9741 C C . SER B 1 504 ? 1.956 20.75 18.266 1 97 504 SER B C 1
ATOM 9743 O O . SER B 1 504 ? 2.334 21.875 18.609 1 97 504 SER B O 1
ATOM 9745 N N . ASP B 1 505 ? 1.471 19.859 19.094 1 95.38 505 ASP B N 1
ATOM 9746 C CA . ASP B 1 505 ? 1.457 20.109 20.531 1 95.38 505 ASP B CA 1
ATOM 9747 C C . ASP B 1 505 ? 2.85 19.922 21.141 1 95.38 505 ASP B C 1
ATOM 9749 O O . ASP B 1 505 ? 3.084 20.281 22.297 1 95.38 505 ASP B O 1
ATOM 9753 N N . CYS B 1 506 ? 3.715 19.406 20.359 1 94.88 506 CYS B N 1
ATOM 9754 C CA . CYS B 1 506 ? 5.094 19.266 20.812 1 94.88 506 CYS B CA 1
ATOM 9755 C C . CYS B 1 506 ? 5.863 20.562 20.641 1 94.88 506 CYS B C 1
ATOM 9757 O O . CYS B 1 506 ? 6.113 21 19.5 1 94.88 506 CYS B O 1
ATOM 9759 N N . ASN B 1 507 ? 6.293 21.156 21.75 1 92.69 507 ASN B N 1
ATOM 9760 C CA . ASN B 1 507 ? 7.074 22.391 21.688 1 92.69 507 ASN B CA 1
ATOM 9761 C C . ASN B 1 507 ? 8.555 22.109 21.922 1 92.69 507 ASN B C 1
ATOM 9763 O O . ASN B 1 507 ? 9.336 23.047 22.141 1 92.69 507 ASN B O 1
ATOM 9767 N N . ASP B 1 508 ? 8.914 20.766 21.969 1 95.06 508 ASP B N 1
ATOM 9768 C CA . ASP B 1 508 ? 10.32 20.391 22.078 1 95.06 508 ASP B CA 1
ATOM 9769 C C . ASP B 1 508 ? 11.094 20.844 20.844 1 95.06 508 ASP B C 1
ATOM 9771 O O . ASP B 1 508 ? 10.875 20.328 19.734 1 95.06 508 ASP B O 1
ATOM 9775 N N . ALA B 1 509 ? 12.039 21.719 21.078 1 96.5 509 ALA B N 1
ATOM 9776 C CA . ALA B 1 509 ? 12.719 22.391 19.969 1 96.5 509 ALA B CA 1
ATOM 9777 C C . ALA B 1 509 ? 13.422 21.375 19.078 1 96.5 509 ALA B C 1
ATOM 9779 O O . ALA B 1 509 ? 13.5 21.562 17.859 1 96.5 509 ALA B O 1
ATOM 9780 N N . LEU B 1 510 ? 13.945 20.328 19.625 1 95.56 510 LEU B N 1
ATOM 9781 C CA . LEU B 1 510 ? 14.625 19.297 18.828 1 95.56 510 LEU B CA 1
ATOM 9782 C C . LEU B 1 510 ? 13.633 18.531 17.969 1 95.56 510 LEU B C 1
ATOM 9784 O O . LEU B 1 510 ? 13.883 18.312 16.781 1 95.56 510 LEU B O 1
ATOM 9788 N N . GLU B 1 511 ? 12.508 18.094 18.531 1 95.94 511 GLU B N 1
ATOM 9789 C CA . GLU B 1 511 ? 11.469 17.406 17.766 1 95.94 511 GLU B CA 1
ATOM 9790 C C . GLU B 1 511 ? 10.883 18.328 16.688 1 95.94 511 GLU B C 1
ATOM 9792 O O . GLU B 1 511 ? 10.555 17.859 15.586 1 95.94 511 GLU B O 1
ATOM 9797 N N . ARG B 1 512 ? 10.789 19.578 17.047 1 97.44 512 ARG B N 1
ATOM 9798 C CA . ARG B 1 512 ? 10.188 20.562 16.156 1 97.44 512 ARG B CA 1
ATOM 9799 C C . ARG B 1 512 ? 11.031 20.734 14.891 1 97.44 512 ARG B C 1
ATOM 9801 O O . ARG B 1 512 ? 10.516 21.094 13.836 1 97.44 512 ARG B O 1
ATOM 9808 N N . GLN B 1 513 ? 12.352 20.453 14.984 1 96.88 513 GLN B N 1
ATOM 9809 C CA . GLN B 1 513 ? 13.188 20.547 13.797 1 96.88 513 GLN B CA 1
ATOM 9810 C C . GLN B 1 513 ? 12.68 19.625 12.695 1 96.88 513 GLN B C 1
ATOM 9812 O O . GLN B 1 513 ? 12.625 20.016 11.523 1 96.88 513 GLN B O 1
ATOM 9817 N N . SER B 1 514 ? 12.273 18.453 13.055 1 95.88 514 SER B N 1
ATOM 9818 C CA . SER B 1 514 ? 11.781 17.484 12.078 1 95.88 514 SER B CA 1
ATOM 9819 C C . SER B 1 514 ? 10.344 17.781 11.68 1 95.88 514 SER B C 1
ATOM 9821 O O . SER B 1 514 ? 9.977 17.672 10.508 1 95.88 514 SER B O 1
ATOM 9823 N N . ILE B 1 515 ? 9.516 18.125 12.641 1 97.81 515 ILE B N 1
ATOM 9824 C CA . ILE B 1 515 ? 8.109 18.406 12.391 1 97.81 515 ILE B CA 1
ATOM 9825 C C . ILE B 1 515 ? 7.98 19.578 11.422 1 97.81 515 ILE B C 1
ATOM 9827 O O . ILE B 1 515 ? 7.262 19.484 10.43 1 97.81 515 ILE B O 1
ATOM 9831 N N . GLN B 1 516 ? 8.711 20.625 11.719 1 98 516 GLN B N 1
ATOM 9832 C CA . GLN B 1 516 ? 8.633 21.844 10.914 1 98 516 GLN B CA 1
ATOM 9833 C C . GLN B 1 516 ? 9.227 21.625 9.523 1 98 516 GLN B C 1
ATOM 9835 O O . GLN B 1 516 ? 8.734 22.172 8.539 1 98 516 GLN B O 1
ATOM 9840 N N . LYS B 1 517 ? 10.266 20.844 9.453 1 97.69 517 LYS B N 1
ATOM 9841 C CA . LYS B 1 517 ? 10.82 20.5 8.148 1 97.69 517 LYS B CA 1
ATOM 9842 C C . LYS B 1 517 ? 9.781 19.812 7.27 1 97.69 517 LYS B C 1
ATOM 9844 O O . LYS B 1 517 ? 9.562 20.219 6.125 1 97.69 517 LYS B O 1
ATOM 9849 N N . GLY B 1 518 ? 9.133 18.828 7.797 1 98 518 GLY B N 1
ATOM 9850 C CA . GLY B 1 518 ? 8.125 18.109 7.031 1 98 518 GLY B CA 1
ATOM 9851 C C . GLY B 1 518 ? 6.984 19 6.57 1 98 518 GLY B C 1
ATOM 9852 O O . GLY B 1 518 ? 6.578 18.953 5.406 1 98 518 GLY B O 1
ATOM 9853 N N . MET B 1 519 ? 6.465 19.781 7.453 1 98.25 519 MET B N 1
ATOM 9854 C CA . MET B 1 519 ? 5.363 20.688 7.125 1 98.25 519 MET B CA 1
ATOM 9855 C C . MET B 1 519 ? 5.789 21.703 6.086 1 98.25 519 MET B C 1
ATOM 9857 O O . MET B 1 519 ? 5.008 22.078 5.207 1 98.25 519 MET B O 1
ATOM 9861 N N . SER B 1 520 ? 7.031 22.141 6.113 1 98.06 520 SER B N 1
ATOM 9862 C CA . SER B 1 520 ? 7.535 23.234 5.305 1 98.06 520 SER B CA 1
ATOM 9863 C C . SER B 1 520 ? 7.594 22.859 3.828 1 98.06 520 SER B C 1
ATOM 9865 O O . SER B 1 520 ? 7.711 23.734 2.965 1 98.06 520 SER B O 1
ATOM 9867 N N . TYR B 1 521 ? 7.5 21.594 3.52 1 98.44 521 TYR B N 1
ATOM 9868 C CA . TYR B 1 521 ? 7.484 21.219 2.111 1 98.44 521 TYR B CA 1
ATOM 9869 C C . TYR B 1 521 ? 6.223 21.719 1.423 1 98.44 521 TYR B C 1
ATOM 9871 O O . TYR B 1 521 ? 6.215 21.922 0.207 1 98.44 521 TYR B O 1
ATOM 9879 N N . PHE B 1 522 ? 5.18 21.922 2.156 1 98.56 522 PHE B N 1
ATOM 9880 C CA . PHE B 1 522 ? 3.875 22.188 1.568 1 98.56 522 PHE B CA 1
ATOM 9881 C C . PHE B 1 522 ? 3.398 23.594 1.926 1 98.56 522 PHE B C 1
ATOM 9883 O O . PHE B 1 522 ? 2.648 24.219 1.167 1 98.56 522 PHE B O 1
ATOM 9890 N N . PHE B 1 523 ? 3.756 24.078 3.086 1 98.56 523 PHE B N 1
ATOM 9891 C CA . PHE B 1 523 ? 3.166 25.297 3.615 1 98.56 523 PHE B CA 1
ATOM 9892 C C . PHE B 1 523 ? 4.242 26.344 3.893 1 98.56 523 PHE B C 1
ATOM 9894 O O . PHE B 1 523 ? 5.309 26.016 4.422 1 98.56 523 PHE B O 1
ATOM 9901 N N . PRO B 1 524 ? 3.961 27.609 3.559 1 98.06 524 PRO B N 1
ATOM 9902 C CA . PRO B 1 524 ? 4.938 28.656 3.861 1 98.06 524 PRO B CA 1
ATOM 9903 C C . PRO B 1 524 ? 5.047 28.938 5.355 1 98.06 524 PRO B C 1
ATOM 9905 O O . PRO B 1 524 ? 4.117 28.656 6.113 1 98.06 524 PRO B O 1
ATOM 9908 N N . PRO B 1 525 ? 6.164 29.516 5.77 1 97.5 525 PRO B N 1
ATOM 9909 C CA . PRO B 1 525 ? 6.441 29.688 7.199 1 97.5 525 PRO B CA 1
ATOM 9910 C C . PRO B 1 525 ? 5.422 30.594 7.891 1 97.5 525 PRO B C 1
ATOM 9912 O O . PRO B 1 525 ? 5.148 30.422 9.078 1 97.5 525 PRO B O 1
ATOM 9915 N N . GLU B 1 526 ? 4.828 31.547 7.18 1 97.12 526 GLU B N 1
ATOM 9916 C CA . GLU B 1 526 ? 3.939 32.531 7.793 1 97.12 526 GLU B CA 1
ATOM 9917 C C . GLU B 1 526 ? 2.652 31.875 8.289 1 97.12 526 GLU B C 1
ATOM 9919 O O . GLU B 1 526 ? 1.909 32.469 9.07 1 97.12 526 GLU B O 1
ATOM 9924 N N . VAL B 1 527 ? 2.359 30.625 7.895 1 98.25 527 VAL B N 1
ATOM 9925 C CA . VAL B 1 527 ? 1.147 29.969 8.383 1 98.25 527 VAL B CA 1
ATOM 9926 C C . VAL B 1 527 ? 1.517 28.859 9.359 1 98.25 527 VAL B C 1
ATOM 9928 O O . VAL B 1 527 ? 0.646 28.125 9.836 1 98.25 527 VAL B O 1
ATOM 9931 N N . MET B 1 528 ? 2.732 28.656 9.656 1 98.25 528 MET B N 1
ATOM 9932 C CA . MET B 1 528 ? 3.199 27.609 10.547 1 98.25 528 MET B CA 1
ATOM 9933 C C . MET B 1 528 ? 3.477 28.156 11.945 1 98.25 528 MET B C 1
ATOM 9935 O O . MET B 1 528 ? 4.531 28.75 12.188 1 98.25 528 MET B O 1
ATOM 9939 N N . GLY B 1 529 ? 2.6 27.859 12.844 1 98.06 529 GLY B N 1
ATOM 9940 C CA . GLY B 1 529 ? 2.83 28.281 14.219 1 98.06 529 GLY B CA 1
ATOM 9941 C C . GLY B 1 529 ? 4.043 27.609 14.844 1 98.06 529 GLY B C 1
ATOM 9942 O O . GLY B 1 529 ? 4.207 26.391 14.758 1 98.06 529 GLY B O 1
ATOM 9943 N N . ALA B 1 530 ? 4.918 28.406 15.414 1 97.06 530 ALA B N 1
ATOM 9944 C CA . ALA B 1 530 ? 6.113 27.953 16.109 1 97.06 530 ALA B CA 1
ATOM 9945 C C . ALA B 1 530 ? 6.391 28.797 17.359 1 97.06 530 ALA B C 1
ATOM 9947 O O . ALA B 1 530 ? 6.629 30 17.25 1 97.06 530 ALA B O 1
ATOM 9948 N N . HIS B 1 531 ? 6.355 28.172 18.531 1 96.81 531 HIS B N 1
ATOM 9949 C CA . HIS B 1 531 ? 6.469 28.906 19.781 1 96.81 531 HIS B CA 1
ATOM 9950 C C . HIS B 1 531 ? 7.793 28.609 20.469 1 96.81 531 HIS B C 1
ATOM 9952 O O . HIS B 1 531 ? 8.305 27.5 20.391 1 96.81 531 HIS B O 1
ATOM 9958 N N . ILE B 1 532 ? 8.367 29.594 21.094 1 96.12 532 ILE B N 1
ATOM 9959 C CA . ILE B 1 532 ? 9.383 29.344 22.109 1 96.12 532 ILE B CA 1
ATOM 9960 C C . ILE B 1 532 ? 8.719 28.812 23.375 1 96.12 532 ILE B C 1
ATOM 9962 O O . ILE B 1 532 ? 7.859 29.484 23.953 1 96.12 532 ILE B O 1
ATOM 9966 N N . GLY B 1 533 ? 9.047 27.656 23.75 1 91.94 533 GLY B N 1
ATOM 9967 C CA . GLY B 1 533 ? 8.484 27.047 24.953 1 91.94 533 GLY B CA 1
ATOM 9968 C C . GLY B 1 533 ? 9.32 27.281 26.188 1 91.94 533 GLY B C 1
ATOM 9969 O O . GLY B 1 533 ? 10.375 27.938 26.125 1 91.94 533 GLY B O 1
ATOM 9970 N N . PRO B 1 534 ? 8.844 26.781 27.312 1 90 534 PRO B N 1
ATOM 9971 C CA . PRO B 1 534 ? 9.617 26.891 28.562 1 90 534 PRO B CA 1
ATOM 9972 C C . PRO B 1 534 ? 10.922 26.094 28.5 1 90 534 PRO B C 1
ATOM 9974 O O . PRO B 1 534 ? 11.18 25.375 27.547 1 90 534 PRO B O 1
ATOM 9977 N N . ALA B 1 535 ? 11.758 26.375 29.531 1 88.06 535 ALA B N 1
ATOM 9978 C CA . ALA B 1 535 ? 13.047 25.688 29.594 1 88.06 535 ALA B CA 1
ATOM 9979 C C . ALA B 1 535 ? 12.859 24.172 29.609 1 88.06 535 ALA B C 1
ATOM 9981 O O . ALA B 1 535 ? 13.633 23.453 28.984 1 88.06 535 ALA B O 1
ATOM 9982 N N . GLU B 1 536 ? 11.898 23.781 30.359 1 91.38 536 GLU B N 1
ATOM 9983 C CA . GLU B 1 536 ? 11.523 22.375 30.359 1 91.38 536 GLU B CA 1
ATOM 9984 C C . GLU B 1 536 ? 10.25 22.141 29.547 1 91.38 536 GLU B C 1
ATOM 9986 O O . GLU B 1 536 ? 9.203 22.719 29.844 1 91.38 536 GLU B O 1
ATOM 9991 N N . CYS B 1 537 ? 10.398 21.359 28.484 1 91.19 537 CYS B N 1
ATOM 9992 C CA . CYS B 1 537 ? 9.273 21.109 27.594 1 91.19 537 CYS B CA 1
ATOM 9993 C C . CYS B 1 537 ? 8.219 20.234 28.281 1 91.19 537 CYS B C 1
ATOM 9995 O O . CYS B 1 537 ? 8.547 19.234 28.906 1 91.19 537 CYS B O 1
ATOM 9997 N N . HIS B 1 538 ? 6.957 20.516 28.062 1 86.31 538 HIS B N 1
ATOM 9998 C CA . HIS B 1 538 ? 5.852 19.812 28.703 1 86.31 538 HIS B CA 1
ATOM 9999 C C . HIS B 1 538 ? 5.676 18.406 28.125 1 86.31 538 HIS B C 1
ATOM 10001 O O . HIS B 1 538 ? 5.375 17.469 28.844 1 86.31 538 HIS B O 1
ATOM 10007 N N . SER B 1 539 ? 5.859 18.281 26.828 1 88.44 539 SER B N 1
ATOM 10008 C CA . SER B 1 539 ? 5.539 17.031 26.156 1 88.44 539 SER B CA 1
ATOM 10009 C C . SER B 1 539 ? 6.66 16.016 26.312 1 88.44 539 SER B C 1
ATOM 10011 O O . SER B 1 539 ? 6.418 14.805 26.266 1 88.44 539 SER B O 1
ATOM 10013 N N . THR B 1 540 ? 7.941 16.453 26.453 1 91.56 540 THR B N 1
ATOM 10014 C CA . THR B 1 540 ? 9.047 15.508 26.453 1 91.56 540 THR B CA 1
ATOM 10015 C C . THR B 1 540 ? 9.836 15.594 27.75 1 91.56 540 THR B C 1
ATOM 10017 O O . THR B 1 540 ? 10.656 14.727 28.047 1 91.56 540 THR B O 1
ATOM 10020 N N . ASN B 1 541 ? 9.672 16.625 28.5 1 91.38 541 ASN B N 1
ATOM 10021 C CA . ASN B 1 541 ? 10.43 16.922 29.703 1 91.38 541 ASN B CA 1
ATOM 10022 C C . ASN B 1 541 ? 11.898 17.188 29.406 1 91.38 541 ASN B C 1
ATOM 10024 O O . ASN B 1 541 ? 12.734 17.219 30.312 1 91.38 541 ASN B O 1
ATOM 10028 N N . ARG B 1 542 ? 12.219 17.391 28.141 1 92.25 542 ARG B N 1
ATOM 10029 C CA . ARG B 1 542 ? 13.578 17.781 27.781 1 92.25 542 ARG B CA 1
ATOM 10030 C C . ARG B 1 542 ? 13.82 19.25 28.031 1 92.25 542 ARG B C 1
ATOM 10032 O O . ARG B 1 542 ? 12.875 20.047 28.125 1 92.25 542 ARG B O 1
ATOM 10039 N N . ARG B 1 543 ? 15.086 19.516 28.25 1 94.25 543 ARG B N 1
ATOM 10040 C CA . ARG B 1 543 ? 15.531 20.906 28.375 1 94.25 543 ARG B CA 1
ATOM 10041 C C . ARG B 1 543 ? 16.5 21.281 27.266 1 94.25 543 ARG B C 1
ATOM 10043 O O . ARG B 1 543 ? 17.375 20.5 26.922 1 94.25 543 ARG B O 1
ATOM 10050 N N . HIS B 1 544 ? 16.25 22.406 26.688 1 93.81 544 HIS B N 1
ATOM 10051 C CA . HIS B 1 544 ? 17.109 22.922 25.625 1 93.81 544 HIS B CA 1
ATOM 10052 C C . HIS B 1 544 ? 17.547 24.359 25.922 1 93.81 544 HIS B C 1
ATOM 10054 O O . HIS B 1 544 ? 16.859 25.078 26.672 1 93.81 544 HIS B O 1
ATOM 10060 N N . SER B 1 545 ? 18.719 24.688 25.406 1 93.62 545 SER B N 1
ATOM 10061 C CA . SER B 1 545 ? 19.188 26.062 25.562 1 93.62 545 SER B CA 1
ATOM 10062 C C . SER B 1 545 ? 18.25 27.047 24.859 1 93.62 545 SER B C 1
ATOM 10064 O O . SER B 1 545 ? 17.484 26.656 23.969 1 93.62 545 SER B O 1
ATOM 10066 N N . ILE B 1 546 ? 18.281 28.297 25.234 1 94.56 546 ILE B N 1
ATOM 10067 C CA . ILE B 1 546 ? 17.438 29.344 24.641 1 94.56 546 ILE B CA 1
ATOM 10068 C C . ILE B 1 546 ? 17.812 29.516 23.172 1 94.56 546 ILE B C 1
ATOM 10070 O O . ILE B 1 546 ? 16.953 29.828 22.344 1 94.56 546 ILE B O 1
ATOM 10074 N N . ASN B 1 547 ? 19.031 29.281 22.875 1 95.94 547 ASN B N 1
ATOM 10075 C CA . ASN B 1 547 ? 19.438 29.344 21.469 1 95.94 547 ASN B CA 1
ATOM 10076 C C . ASN B 1 547 ? 18.641 28.359 20.609 1 95.94 547 ASN B C 1
ATOM 10078 O O . ASN B 1 547 ? 18.062 28.766 19.594 1 95.94 547 ASN B O 1
ATOM 10082 N N . MET B 1 548 ? 18.656 27.109 21.047 1 96.06 548 MET B N 1
ATOM 10083 C CA . MET B 1 548 ? 17.938 26.078 20.297 1 96.06 548 MET B CA 1
ATOM 10084 C C . MET B 1 548 ? 16.453 26.391 20.234 1 96.06 548 MET B C 1
ATOM 10086 O O . MET B 1 548 ? 15.828 26.266 19.172 1 96.06 548 MET B O 1
ATOM 10090 N N . ARG B 1 549 ? 15.875 26.75 21.312 1 96.88 549 ARG B N 1
ATOM 10091 C CA . ARG B 1 549 ? 14.445 27.047 21.375 1 96.88 549 ARG B CA 1
ATOM 10092 C C . ARG B 1 549 ? 14.086 28.266 20.531 1 96.88 549 ARG B C 1
ATOM 10094 O O . ARG B 1 549 ? 13.125 28.219 19.766 1 96.88 549 ARG B O 1
ATOM 10101 N N . GLY B 1 550 ? 14.883 29.312 20.672 1 96.88 550 GLY B N 1
ATOM 10102 C CA . GLY B 1 550 ? 14.625 30.562 19.953 1 96.88 550 GLY B CA 1
ATOM 10103 C C . GLY B 1 550 ? 14.797 30.422 18.453 1 96.88 550 GLY B C 1
ATOM 10104 O O . GLY B 1 550 ? 13.953 30.875 17.688 1 96.88 550 GLY B O 1
ATOM 10105 N N . VAL B 1 551 ? 15.844 29.75 18 1 96.62 551 VAL B N 1
ATOM 10106 C CA . VAL B 1 551 ? 16.141 29.594 16.578 1 96.62 551 VAL B CA 1
ATOM 10107 C C . VAL B 1 551 ? 15.07 28.703 15.93 1 96.62 551 VAL B C 1
ATOM 10109 O O . VAL B 1 551 ? 14.641 28.969 14.805 1 96.62 551 VAL B O 1
ATOM 10112 N N . THR B 1 552 ? 14.656 27.688 16.625 1 96.94 552 THR B N 1
ATOM 10113 C CA . THR B 1 552 ? 13.656 26.781 16.094 1 96.94 552 THR B CA 1
ATOM 10114 C C . THR B 1 552 ? 12.328 27.5 15.859 1 96.94 552 THR B C 1
ATOM 10116 O O . THR B 1 552 ? 11.633 27.219 14.883 1 96.94 552 THR B O 1
ATOM 10119 N N . ALA B 1 553 ? 11.984 28.406 16.672 1 97.38 553 ALA B N 1
ATOM 10120 C CA . ALA B 1 553 ? 10.719 29.141 16.578 1 97.38 553 ALA B CA 1
ATOM 10121 C C . ALA B 1 553 ? 10.82 30.281 15.57 1 97.38 553 ALA B C 1
ATOM 10123 O O . ALA B 1 553 ? 9.805 30.797 15.117 1 97.38 553 ALA B O 1
ATOM 10124 N N . LEU B 1 554 ? 11.953 30.656 15.164 1 96.19 554 LEU B N 1
ATOM 10125 C CA . LEU B 1 554 ? 12.234 31.891 14.453 1 96.19 554 LEU B CA 1
ATOM 10126 C C . LEU B 1 554 ? 11.578 31.891 13.078 1 96.19 554 LEU B C 1
ATOM 10128 O O . LEU B 1 554 ? 11.055 32.906 12.641 1 96.19 554 LEU B O 1
ATOM 10132 N N . GLY B 1 555 ? 11.586 30.766 12.453 1 93.5 555 GLY B N 1
ATOM 10133 C CA . GLY B 1 555 ? 11.227 30.734 11.039 1 93.5 555 GLY B CA 1
ATOM 10134 C C . GLY B 1 555 ? 9.734 30.656 10.805 1 93.5 555 GLY B C 1
ATOM 10135 O O . GLY B 1 555 ? 9.258 30.938 9.703 1 93.5 555 GLY B O 1
ATOM 10136 N N . GLY B 1 556 ? 8.938 30.281 11.766 1 96.5 556 GLY B N 1
ATOM 10137 C CA . GLY B 1 556 ? 7.492 30.156 11.602 1 96.5 556 GLY B CA 1
ATOM 10138 C C . GLY B 1 556 ? 6.738 31.406 12.008 1 96.5 556 GLY B C 1
ATOM 10139 O O . GLY B 1 556 ? 7.309 32.5 12.039 1 96.5 556 GLY B O 1
ATOM 10140 N N . HIS B 1 557 ? 5.445 31.297 12.008 1 97.88 557 HIS B N 1
ATOM 10141 C CA . HIS B 1 557 ? 4.672 32.312 12.719 1 97.88 557 HIS B CA 1
ATOM 10142 C C . HIS B 1 557 ? 4.914 32.25 14.219 1 97.88 557 HIS B C 1
ATOM 10144 O O . HIS B 1 557 ? 4.234 31.484 14.922 1 97.88 557 HIS B O 1
ATOM 10150 N N . MET B 1 558 ? 5.754 33.094 14.68 1 97.94 558 MET B N 1
ATOM 10151 C CA . MET B 1 558 ? 6.398 32.938 15.984 1 97.94 558 MET B CA 1
ATOM 10152 C C . MET B 1 558 ? 5.41 33.219 17.109 1 97.94 558 MET B C 1
ATOM 10154 O O . MET B 1 558 ? 4.547 34.094 16.984 1 97.94 558 MET B O 1
ATOM 10158 N N . GLY B 1 559 ? 5.57 32.469 18.156 1 96.94 559 GLY B N 1
ATOM 10159 C CA . GLY B 1 559 ? 4.871 32.719 19.406 1 96.94 559 GLY B CA 1
ATOM 10160 C C . GLY B 1 559 ? 5.66 32.312 20.625 1 96.94 559 GLY B C 1
ATOM 10161 O O . GLY B 1 559 ? 6.828 31.906 20.516 1 96.94 559 GLY B O 1
ATOM 10162 N N . VAL B 1 560 ? 5.102 32.562 21.734 1 95.38 560 VAL B N 1
ATOM 10163 C CA . VAL B 1 560 ? 5.652 32.188 23.016 1 95.38 560 VAL B CA 1
ATOM 10164 C C . VAL B 1 560 ? 4.594 31.422 23.828 1 95.38 560 VAL B C 1
ATOM 10166 O O . VAL B 1 560 ? 3.41 31.766 23.766 1 95.38 560 VAL B O 1
ATOM 10169 N N . GLU B 1 561 ? 5.047 30.406 24.391 1 92.94 561 GLU B N 1
ATOM 10170 C CA . GLU B 1 561 ? 4.188 29.641 25.281 1 92.94 561 GLU B CA 1
ATOM 10171 C C . GLU B 1 561 ? 4.824 29.469 26.656 1 92.94 561 GLU B C 1
ATOM 10173 O O . GLU B 1 561 ? 5.641 28.578 26.875 1 92.94 561 GLU B O 1
ATOM 10178 N N . LEU B 1 562 ? 4.508 30.234 27.578 1 88.44 562 LEU B N 1
ATOM 10179 C CA . LEU B 1 562 ? 5.008 30.203 28.938 1 88.44 562 LEU B CA 1
ATOM 10180 C C . LEU B 1 562 ? 4.258 31.203 29.812 1 88.44 562 LEU B C 1
ATOM 10182 O O . LEU B 1 562 ? 3.408 31.953 29.328 1 88.44 562 LEU B O 1
ATOM 10186 N N . ASP B 1 563 ? 4.547 31.172 31.094 1 92.94 563 ASP B N 1
ATOM 10187 C CA . ASP B 1 563 ? 4.102 32.188 32.031 1 92.94 563 ASP B CA 1
ATOM 10188 C C . ASP B 1 563 ? 5.172 33.281 32.219 1 92.94 563 ASP B C 1
ATOM 10190 O O . ASP B 1 563 ? 6.121 33.094 33 1 92.94 563 ASP B O 1
ATOM 10194 N N . PRO B 1 564 ? 4.957 34.375 31.562 1 93.38 564 PRO B N 1
ATOM 10195 C CA . PRO B 1 564 ? 6.008 35.375 31.625 1 93.38 564 PRO B CA 1
ATOM 10196 C C . PRO B 1 564 ? 6.18 35.969 33 1 93.38 564 PRO B C 1
ATOM 10198 O O . PRO B 1 564 ? 7.227 36.562 33.312 1 93.38 564 PRO B O 1
ATOM 10201 N N . VAL B 1 565 ? 5.176 35.844 33.844 1 93.56 565 VAL B N 1
ATOM 10202 C CA . VAL B 1 565 ? 5.238 36.406 35.188 1 93.56 565 VAL B CA 1
ATOM 10203 C C . VAL B 1 565 ? 6.215 35.594 36.031 1 93.56 565 VAL B C 1
ATOM 10205 O O . VAL B 1 565 ? 6.898 36.125 36.906 1 93.56 565 VAL B O 1
ATOM 10208 N N . LYS B 1 566 ? 6.312 34.375 35.75 1 91.88 566 LYS B N 1
ATOM 10209 C CA . LYS B 1 566 ? 7.129 33.469 36.562 1 91.88 566 LYS B CA 1
ATOM 10210 C C . LYS B 1 566 ? 8.57 33.438 36.062 1 91.88 566 LYS B C 1
ATOM 10212 O O . LYS B 1 566 ? 9.453 32.906 36.719 1 91.88 566 LYS B O 1
ATOM 10217 N N . GLU B 1 567 ? 8.812 34 34.969 1 91.25 567 GLU B N 1
ATOM 10218 C CA . GLU B 1 567 ? 10.148 33.969 34.375 1 91.25 567 GLU B CA 1
ATOM 10219 C C . GLU B 1 567 ? 11.047 35.062 34.969 1 91.25 567 GLU B C 1
ATOM 10221 O O . GLU B 1 567 ? 10.578 36.156 35.25 1 91.25 567 GLU B O 1
ATOM 10226 N N . SER B 1 568 ? 12.305 34.688 35.125 1 91.5 568 SER B N 1
ATOM 10227 C CA . SER B 1 568 ? 13.273 35.688 35.594 1 91.5 568 SER B CA 1
ATOM 10228 C C . SER B 1 568 ? 13.516 36.75 34.562 1 91.5 568 SER B C 1
ATOM 10230 O O . SER B 1 568 ? 13.195 36.594 33.375 1 91.5 568 SER B O 1
ATOM 10232 N N . ARG B 1 569 ? 14.023 37.844 35.031 1 93.19 569 ARG B N 1
ATOM 10233 C CA . ARG B 1 569 ? 14.352 38.938 34.125 1 93.19 569 ARG B CA 1
ATOM 10234 C C . ARG B 1 569 ? 15.344 38.5 33.062 1 93.19 569 ARG B C 1
ATOM 10236 O O . ARG B 1 569 ? 15.242 38.906 31.906 1 93.19 569 ARG B O 1
ATOM 10243 N N . GLU B 1 570 ? 16.219 37.688 33.531 1 91.19 570 GLU B N 1
ATOM 10244 C CA . GLU B 1 570 ? 17.203 37.156 32.594 1 91.19 570 GLU B CA 1
ATOM 10245 C C . GLU B 1 570 ? 16.562 36.312 31.5 1 91.19 570 GLU B C 1
ATOM 10247 O O . GLU B 1 570 ? 16.891 36.438 30.328 1 91.19 570 GLU B O 1
ATOM 10252 N N . GLN B 1 571 ? 15.727 35.469 31.906 1 90.06 571 GLN B N 1
ATOM 10253 C CA . GLN B 1 571 ? 15.031 34.625 30.953 1 90.06 571 GLN B CA 1
ATOM 10254 C C . GLN B 1 571 ? 14.148 35.438 30.016 1 90.06 571 GLN B C 1
ATOM 10256 O O . GLN B 1 571 ? 14.094 35.156 28.812 1 90.06 571 GLN B O 1
ATOM 10261 N N . LYS B 1 572 ? 13.484 36.344 30.516 1 94.88 572 LYS B N 1
ATOM 10262 C CA . LYS B 1 572 ? 12.633 37.219 29.703 1 94.88 572 LYS B CA 1
ATOM 10263 C C . LYS B 1 572 ? 13.461 37.969 28.656 1 94.88 572 LYS B C 1
ATOM 10265 O O . LYS B 1 572 ? 13.008 38.156 27.531 1 94.88 572 LYS B O 1
ATOM 10270 N N . ALA B 1 573 ? 14.609 38.375 29.109 1 95.06 573 ALA B N 1
ATOM 10271 C CA . ALA B 1 573 ? 15.484 39.062 28.188 1 95.06 573 ALA B CA 1
ATOM 10272 C C . ALA B 1 573 ? 15.859 38.188 27 1 95.06 573 ALA B C 1
ATOM 10274 O O . ALA B 1 573 ? 16.016 38.656 25.875 1 95.06 573 ALA B O 1
ATOM 10275 N N . THR B 1 574 ? 16.062 37 27.297 1 94 574 THR B N 1
ATOM 10276 C CA . THR B 1 574 ? 16.406 36.062 26.219 1 94 574 THR B CA 1
ATOM 10277 C C . THR B 1 574 ? 15.234 35.906 25.25 1 94 574 THR B C 1
ATOM 10279 O O . THR B 1 574 ? 15.43 35.812 24.031 1 94 574 THR B O 1
ATOM 10282 N N . PHE B 1 575 ? 14.047 35.781 25.781 1 96 575 PHE B N 1
ATOM 10283 C CA . PHE B 1 575 ? 12.859 35.75 24.922 1 96 575 PHE B CA 1
ATOM 10284 C C . PHE B 1 575 ? 12.758 37 24.078 1 96 575 PHE B C 1
ATOM 10286 O O . PHE B 1 575 ? 12.523 36.906 22.875 1 96 575 PHE B O 1
ATOM 10293 N N . SER B 1 576 ? 12.977 38.094 24.75 1 97.25 576 SER B N 1
ATOM 10294 C CA . SER B 1 576 ? 12.914 39.375 24.062 1 97.25 576 SER B CA 1
ATOM 10295 C C . SER B 1 576 ? 13.93 39.438 22.922 1 97.25 576 SER B C 1
ATOM 10297 O O . SER B 1 576 ? 13.641 40 21.859 1 97.25 576 SER B O 1
ATOM 10299 N N . HIS B 1 577 ? 15.008 38.906 23.203 1 96.88 577 HIS B N 1
ATOM 10300 C CA . HIS B 1 577 ? 16.062 38.875 22.203 1 96.88 577 HIS B CA 1
ATOM 10301 C C . HIS B 1 577 ? 15.586 38.188 20.922 1 96.88 577 HIS B C 1
ATOM 10303 O O . HIS B 1 577 ? 15.703 38.719 19.828 1 96.88 577 HIS B O 1
ATOM 10309 N N . TYR B 1 578 ? 15.102 37.031 21.016 1 97.31 578 TYR B N 1
ATOM 10310 C CA . TYR B 1 578 ? 14.711 36.25 19.859 1 97.31 578 TYR B CA 1
ATOM 10311 C C . TYR B 1 578 ? 13.445 36.812 19.219 1 97.31 578 TYR B C 1
ATOM 10313 O O . TYR B 1 578 ? 13.273 36.75 18 1 97.31 578 TYR B O 1
ATOM 10321 N N . ILE B 1 579 ? 12.539 37.375 19.969 1 98 579 ILE B N 1
ATOM 10322 C CA . ILE B 1 579 ? 11.375 38.062 19.406 1 98 579 ILE B CA 1
ATOM 10323 C C . ILE B 1 579 ? 11.836 39.219 18.547 1 98 579 ILE B C 1
ATOM 10325 O O . ILE B 1 579 ? 11.328 39.438 17.438 1 98 579 ILE B O 1
ATOM 10329 N N . ALA B 1 580 ? 12.742 39.969 19.125 1 98 580 ALA B N 1
ATOM 10330 C CA . ALA B 1 580 ? 13.281 41.125 18.375 1 98 580 ALA B CA 1
ATOM 10331 C C . ALA B 1 580 ? 13.945 40.656 17.078 1 98 580 ALA B C 1
ATOM 10333 O O . ALA B 1 580 ? 13.812 41.281 16.047 1 98 580 ALA B O 1
ATOM 10334 N N . LEU B 1 581 ? 14.703 39.594 17.234 1 97.62 581 LEU B N 1
ATOM 10335 C CA . LEU B 1 581 ? 15.367 39.031 16.062 1 97.62 581 LEU B CA 1
ATOM 10336 C C . LEU B 1 581 ? 14.344 38.625 15.008 1 97.62 581 LEU B C 1
ATOM 10338 O O . LEU B 1 581 ? 14.547 38.875 13.82 1 97.62 581 LEU B O 1
ATOM 10342 N N . HIS B 1 582 ? 13.312 37.906 15.414 1 98 582 HIS B N 1
ATOM 10343 C CA . HIS B 1 582 ? 12.234 37.531 14.508 1 98 582 HIS B CA 1
ATOM 10344 C C . HIS B 1 582 ? 11.625 38.75 13.828 1 98 582 HIS B C 1
ATOM 10346 O O . HIS B 1 582 ? 11.43 38.75 12.609 1 98 582 HIS B O 1
ATOM 10352 N N . LYS B 1 583 ? 11.305 39.75 14.586 1 97.75 583 LYS B N 1
ATOM 10353 C CA . LYS B 1 583 ? 10.695 40.938 14.047 1 97.75 583 LYS B CA 1
ATOM 10354 C C . LYS B 1 583 ? 11.617 41.625 13.047 1 97.75 583 LYS B C 1
ATOM 10356 O O . LYS B 1 583 ? 11.156 42.219 12.062 1 97.75 583 LYS B O 1
ATOM 10361 N N . GLN B 1 584 ? 12.867 41.562 13.344 1 97.5 584 GLN B N 1
ATOM 10362 C CA . GLN B 1 584 ? 13.859 42.156 12.453 1 97.5 584 GLN B CA 1
ATOM 10363 C C . GLN B 1 584 ? 13.836 41.5 11.078 1 97.5 584 GLN B C 1
ATOM 10365 O O . GLN B 1 584 ? 14.008 42.188 10.062 1 97.5 584 GLN B O 1
ATOM 10370 N N . TYR B 1 585 ? 13.602 40.219 11.039 1 97 585 TYR B N 1
ATOM 10371 C CA . TYR B 1 585 ? 13.773 39.469 9.789 1 97 585 TYR B CA 1
ATOM 10372 C C . TYR B 1 585 ? 12.445 38.938 9.289 1 97 585 TYR B C 1
ATOM 10374 O O . TYR B 1 585 ? 12.391 38.25 8.266 1 97 585 TYR B O 1
ATOM 10382 N N . ARG B 1 586 ? 11.367 39.094 9.984 1 95.94 586 ARG B N 1
ATOM 10383 C CA . ARG B 1 586 ? 10.078 38.469 9.688 1 95.94 586 ARG B CA 1
ATOM 10384 C C . ARG B 1 586 ? 9.625 38.812 8.273 1 95.94 586 ARG B C 1
ATOM 10386 O O . ARG B 1 586 ? 8.945 38.031 7.625 1 95.94 586 ARG B O 1
ATOM 10393 N N . HIS B 1 587 ? 9.992 40.031 7.68 1 95.19 587 HIS B N 1
ATOM 10394 C CA . HIS B 1 587 ? 9.672 40.375 6.297 1 95.19 587 HIS B CA 1
ATOM 10395 C C . HIS B 1 587 ? 10.32 39.375 5.332 1 95.19 587 HIS B C 1
ATOM 10397 O O . HIS B 1 587 ? 9.719 39 4.328 1 95.19 587 HIS B O 1
ATOM 10403 N N . LEU B 1 588 ? 11.492 38.938 5.598 1 96.5 588 LEU B N 1
ATOM 10404 C CA . LEU B 1 588 ? 12.211 37.969 4.785 1 96.5 588 LEU B CA 1
ATOM 10405 C C . LEU B 1 588 ? 11.703 36.531 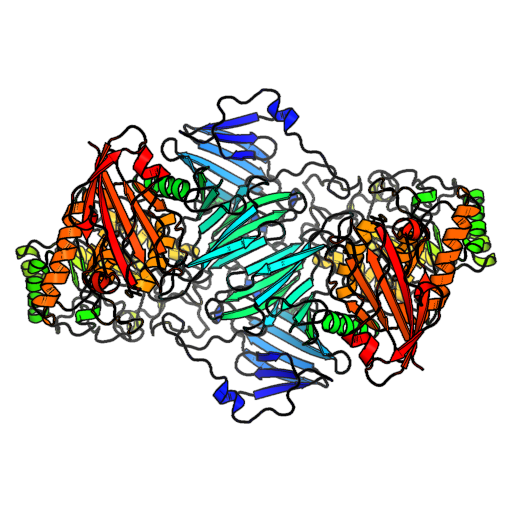5.07 1 96.5 588 LEU B C 1
ATOM 10407 O O . LEU B 1 588 ? 11.453 35.781 4.141 1 96.5 588 LEU B O 1
ATOM 10411 N N . LEU B 1 589 ? 11.547 36.25 6.352 1 96.56 589 LEU B N 1
ATOM 10412 C CA . LEU B 1 589 ? 11.141 34.938 6.777 1 96.56 589 LEU B CA 1
ATOM 10413 C C . LEU B 1 589 ? 9.789 34.562 6.188 1 96.56 589 LEU B C 1
ATOM 10415 O O . LEU B 1 589 ? 9.57 33.406 5.797 1 96.56 589 LEU B O 1
ATOM 10419 N N . HIS B 1 590 ? 8.836 35.5 6.078 1 95.88 590 HIS B N 1
ATOM 10420 C CA . HIS B 1 590 ? 7.453 35.219 5.707 1 95.88 590 HIS B CA 1
ATOM 10421 C C . HIS B 1 590 ? 7.199 35.562 4.238 1 95.88 590 HIS B C 1
ATOM 10423 O O . HIS B 1 590 ? 6.18 35.156 3.674 1 95.88 590 HIS B O 1
ATOM 10429 N N . HIS B 1 591 ? 8.117 36.125 3.514 1 93.31 591 HIS B N 1
ATOM 10430 C CA . HIS B 1 591 ? 7.852 36.469 2.129 1 93.31 591 HIS B CA 1
ATOM 10431 C C . HIS B 1 591 ? 8.961 35.969 1.206 1 93.31 591 HIS B C 1
ATOM 10433 O O . HIS B 1 591 ? 8.812 36 -0.018 1 93.31 591 HIS B O 1
ATOM 10439 N N . GLY B 1 592 ? 9.977 35.562 1.783 1 96.12 592 GLY B N 1
ATOM 10440 C CA . GLY B 1 592 ? 11.078 35.062 0.977 1 96.12 592 GLY B CA 1
ATOM 10441 C C . GLY B 1 592 ? 10.867 33.656 0.462 1 96.12 592 GLY B C 1
ATOM 10442 O O . GLY B 1 592 ? 9.828 33.062 0.71 1 96.12 592 GLY B O 1
ATOM 10443 N N . ARG B 1 593 ? 11.781 33.219 -0.326 1 96.69 593 ARG B N 1
ATOM 10444 C CA . ARG B 1 593 ? 11.805 31.859 -0.844 1 96.69 593 ARG B CA 1
ATOM 10445 C C . ARG B 1 593 ? 12.586 30.938 0.082 1 96.69 593 ARG B C 1
ATOM 10447 O O . ARG B 1 593 ? 13.789 31.109 0.271 1 96.69 593 ARG B O 1
ATOM 10454 N N . SER B 1 594 ? 11.859 30.016 0.615 1 96.69 594 SER B N 1
ATOM 10455 C CA . SER B 1 594 ? 12.492 29.047 1.512 1 96.69 594 SER B CA 1
ATOM 10456 C C . SER B 1 594 ? 13.359 28.062 0.74 1 96.69 594 SER B C 1
ATOM 10458 O O . SER B 1 594 ? 13.047 27.719 -0.405 1 96.69 594 SER B O 1
ATOM 10460 N N . PHE B 1 595 ? 14.438 27.625 1.337 1 96.56 595 PHE B N 1
ATOM 10461 C CA . PHE B 1 595 ? 15.273 26.578 0.765 1 96.56 595 PHE B CA 1
ATOM 10462 C C . PHE B 1 595 ? 15.953 25.766 1.862 1 96.56 595 PHE B C 1
ATOM 10464 O O . PHE B 1 595 ? 15.977 26.172 3.023 1 96.56 595 PHE B O 1
ATOM 10471 N N . ARG B 1 596 ? 16.344 24.609 1.494 1 97.81 596 ARG B N 1
ATOM 10472 C CA . ARG B 1 596 ? 17.156 23.719 2.33 1 97.81 596 ARG B CA 1
ATOM 10473 C C . ARG B 1 596 ? 18.422 23.297 1.607 1 97.81 596 ARG B C 1
ATOM 10475 O O . ARG B 1 596 ? 18.453 23.219 0.378 1 97.81 596 ARG B O 1
ATOM 10482 N N . ILE B 1 597 ? 19.469 23.094 2.375 1 96.19 597 ILE B N 1
ATOM 10483 C CA . ILE B 1 597 ? 20.734 22.625 1.837 1 96.19 597 ILE B CA 1
ATOM 10484 C C . ILE B 1 597 ? 21.016 21.203 2.32 1 96.19 597 ILE B C 1
ATOM 10486 O O . ILE B 1 597 ? 20.828 20.906 3.502 1 96.19 597 ILE B O 1
ATOM 10490 N N . ASP B 1 598 ? 21.406 20.344 1.391 1 94.62 598 ASP B N 1
ATOM 10491 C CA . ASP B 1 598 ? 21.828 19 1.777 1 94.62 598 ASP B CA 1
ATOM 10492 C C . ASP B 1 598 ? 23.094 19.047 2.627 1 94.62 598 ASP B C 1
ATOM 10494 O O . ASP B 1 598 ? 24.172 19.391 2.133 1 94.62 598 ASP B O 1
ATOM 10498 N N . PRO B 1 599 ? 22.922 18.625 3.859 1 92.88 599 PRO B N 1
ATOM 10499 C CA . PRO B 1 599 ? 24.125 18.734 4.703 1 92.88 599 PRO B CA 1
ATOM 10500 C C . PRO B 1 599 ? 25.125 17.625 4.441 1 92.88 599 PRO B C 1
ATOM 10502 O O . PRO B 1 599 ? 24.734 16.5 4.094 1 92.88 599 PRO B O 1
ATOM 10505 N N . ALA B 1 600 ? 26.359 17.906 4.645 1 89.06 600 ALA B N 1
ATOM 10506 C CA . ALA B 1 600 ? 27.406 16.875 4.598 1 89.06 600 ALA B CA 1
ATOM 10507 C C . ALA B 1 600 ? 27.328 15.969 5.82 1 89.06 600 ALA B C 1
ATOM 10509 O O . ALA B 1 600 ? 27.609 14.773 5.727 1 89.06 600 ALA B O 1
ATOM 10510 N N . ASP B 1 601 ? 27.047 16.625 6.914 1 89.19 601 ASP B N 1
ATOM 10511 C CA . ASP B 1 601 ? 26.844 15.914 8.172 1 89.19 601 ASP B CA 1
ATOM 10512 C C . ASP B 1 601 ? 25.359 15.594 8.375 1 89.19 601 ASP B C 1
ATOM 10514 O O . ASP B 1 601 ? 24.547 16.5 8.555 1 89.19 601 ASP B O 1
ATOM 10518 N N . HIS B 1 602 ? 24.953 14.281 8.453 1 89.44 602 HIS B N 1
ATOM 10519 C CA . HIS B 1 602 ? 23.547 13.867 8.57 1 89.44 602 HIS B CA 1
ATOM 10520 C C . HIS B 1 602 ? 22.969 14.281 9.922 1 89.44 602 HIS B C 1
ATOM 10522 O O . HIS B 1 602 ? 21.75 14.25 10.109 1 89.44 602 HIS B O 1
ATOM 10528 N N . ASN B 1 603 ? 23.797 14.68 10.797 1 92.56 603 ASN B N 1
ATOM 10529 C CA . ASN B 1 603 ? 23.359 15.125 12.109 1 92.56 603 ASN B CA 1
ATOM 10530 C C . ASN B 1 603 ? 23.062 16.625 12.117 1 92.56 603 ASN B C 1
ATOM 10532 O O . ASN B 1 603 ? 22.922 17.219 13.188 1 92.56 603 ASN B O 1
ATOM 10536 N N . GLN B 1 604 ? 23.031 17.266 10.914 1 94.5 604 GLN B N 1
ATOM 10537 C CA . GLN B 1 604 ? 22.719 18.688 10.758 1 94.5 604 GLN B CA 1
ATOM 10538 C C . GLN B 1 604 ? 21.5 18.875 9.867 1 94.5 604 GLN B C 1
ATOM 10540 O O . GLN B 1 604 ? 21.172 18.016 9.039 1 94.5 604 GLN B O 1
ATOM 10545 N N . THR B 1 605 ? 20.797 19.891 10.156 1 96.31 605 THR B N 1
ATOM 10546 C CA . THR B 1 605 ? 19.828 20.438 9.211 1 96.31 605 THR B CA 1
ATOM 10547 C C . THR B 1 605 ? 20.188 21.891 8.859 1 96.31 605 THR B C 1
ATOM 10549 O O . THR B 1 605 ? 20.562 22.656 9.734 1 96.31 605 THR B O 1
ATOM 10552 N N . ILE B 1 606 ? 20.203 22.188 7.574 1 97.25 606 ILE B N 1
ATOM 10553 C CA . ILE B 1 606 ? 20.531 23.516 7.094 1 97.25 606 ILE B CA 1
ATOM 10554 C C . ILE B 1 606 ? 19.391 24.062 6.242 1 97.25 606 ILE B C 1
ATOM 10556 O O . ILE B 1 606 ? 18.984 23.438 5.258 1 97.25 606 ILE B O 1
ATOM 10560 N N . TYR B 1 607 ? 18.859 25.172 6.645 1 97.88 607 TYR B N 1
ATOM 10561 C CA . TYR B 1 607 ? 17.75 25.766 5.918 1 97.88 607 TYR B CA 1
ATOM 10562 C C . TYR B 1 607 ? 17.828 27.281 5.941 1 97.88 607 TYR B C 1
ATOM 10564 O O . TYR B 1 607 ? 18.547 27.859 6.762 1 97.88 607 TYR B O 1
ATOM 10572 N N . GLY B 1 608 ? 17.125 27.922 4.98 1 96.69 608 GLY B N 1
ATOM 10573 C CA . GLY B 1 608 ? 17.156 29.375 4.898 1 96.69 608 GLY B CA 1
ATOM 10574 C C . GLY B 1 608 ? 16.047 29.953 4.035 1 96.69 608 GLY B C 1
ATOM 10575 O O . GLY B 1 608 ? 15.172 29.219 3.57 1 96.69 608 GLY B O 1
ATOM 10576 N N . VAL B 1 609 ? 16.031 31.219 4.043 1 97.5 609 VAL B N 1
ATOM 10577 C CA . VAL B 1 609 ? 15.133 32 3.221 1 97.5 609 VAL B CA 1
ATOM 10578 C C . VAL B 1 609 ? 15.914 33.094 2.477 1 97.5 609 VAL B C 1
ATOM 10580 O O . VAL B 1 609 ? 16.891 33.625 3.008 1 97.5 609 VAL B O 1
ATOM 10583 N N . THR B 1 610 ? 15.516 33.281 1.23 1 96.81 610 THR B N 1
ATOM 10584 C CA . THR B 1 610 ? 16.219 34.281 0.434 1 96.81 610 THR B CA 1
ATOM 10585 C C . THR B 1 610 ? 15.242 35.125 -0.377 1 96.81 610 THR B C 1
ATOM 10587 O O . THR B 1 610 ? 14.125 34.688 -0.651 1 96.81 610 THR B O 1
ATOM 10590 N N . ASN B 1 611 ? 15.492 36.344 -0.55 1 95.81 611 ASN B N 1
ATOM 10591 C CA . ASN B 1 611 ? 14.93 37.156 -1.61 1 95.81 611 ASN B CA 1
ATOM 10592 C C . ASN B 1 611 ? 16.016 37.719 -2.527 1 95.81 611 ASN B C 1
ATOM 10594 O O . ASN B 1 611 ? 17.109 37.156 -2.625 1 95.81 611 ASN B O 1
ATOM 10598 N N . ASP B 1 612 ? 15.688 38.812 -3.303 1 92.56 612 ASP B N 1
ATOM 10599 C CA . ASP B 1 612 ? 16.625 39.312 -4.297 1 92.56 612 ASP B CA 1
ATOM 10600 C C . ASP B 1 612 ? 17.812 40 -3.633 1 92.56 612 ASP B C 1
ATOM 10602 O O . ASP B 1 612 ? 18.891 40.125 -4.223 1 92.56 612 ASP B O 1
ATOM 10606 N N . ASP B 1 613 ? 17.688 40.312 -2.363 1 94.56 613 ASP B N 1
ATOM 10607 C CA . ASP B 1 613 ? 18.656 41.219 -1.757 1 94.56 613 ASP B CA 1
ATOM 10608 C C . ASP B 1 613 ? 19.406 40.531 -0.619 1 94.56 613 ASP B C 1
ATOM 10610 O O . ASP B 1 613 ? 20.516 40.938 -0.271 1 94.56 613 ASP B O 1
ATOM 10614 N N . GLU B 1 614 ? 18.797 39.594 -0.052 1 95.81 614 GLU B N 1
ATOM 10615 C CA . GLU B 1 614 ? 19.406 39.062 1.156 1 95.81 614 GLU B CA 1
ATOM 10616 C C . GLU B 1 614 ? 18.984 37.594 1.37 1 95.81 614 GLU B C 1
ATOM 10618 O O . GLU B 1 614 ? 18.078 37.094 0.705 1 95.81 614 GLU B O 1
ATOM 10623 N N . MET B 1 615 ? 19.812 36.969 2.242 1 96.69 615 MET B N 1
ATOM 10624 C CA . MET B 1 615 ? 19.578 35.594 2.662 1 96.69 615 MET B CA 1
ATOM 10625 C C . MET B 1 615 ? 19.812 35.438 4.16 1 96.69 615 MET B C 1
ATOM 10627 O O . MET B 1 615 ? 20.703 36.062 4.723 1 96.69 615 MET B O 1
ATOM 10631 N N . LEU B 1 616 ? 18.953 34.688 4.727 1 97.88 616 LEU B N 1
ATOM 10632 C CA . LEU B 1 616 ? 19.141 34.219 6.102 1 97.88 616 LEU B CA 1
ATOM 10633 C C . LEU B 1 616 ? 19.25 32.688 6.16 1 97.88 616 LEU B C 1
ATOM 10635 O O . LEU B 1 616 ? 18.359 31.984 5.688 1 97.88 616 LEU B O 1
ATOM 10639 N N . ILE B 1 617 ? 20.406 32.125 6.684 1 97.94 617 ILE B N 1
ATOM 10640 C CA . ILE B 1 617 ? 20.656 30.703 6.695 1 97.94 617 ILE B CA 1
ATOM 10641 C C . ILE B 1 617 ? 20.859 30.219 8.133 1 97.94 617 ILE B C 1
ATOM 10643 O O . ILE B 1 617 ? 21.594 30.844 8.898 1 97.94 617 ILE B O 1
ATOM 10647 N N . THR B 1 618 ? 20.188 29.188 8.484 1 98.12 618 THR B N 1
ATOM 10648 C CA . THR B 1 618 ? 20.344 28.531 9.781 1 98.12 618 THR B CA 1
ATOM 10649 C C . THR B 1 618 ? 21.031 27.188 9.625 1 98.12 618 THR B C 1
ATOM 10651 O O . THR B 1 618 ? 20.625 26.359 8.812 1 98.12 618 THR B O 1
ATOM 10654 N N . VAL B 1 619 ? 22.109 26.969 10.305 1 97.38 619 VAL B N 1
ATOM 10655 C CA . VAL B 1 619 ? 22.75 25.656 10.469 1 97.38 619 VAL B CA 1
ATOM 10656 C C . VAL B 1 619 ? 22.438 25.094 11.852 1 97.38 619 VAL B C 1
ATOM 10658 O O . VAL B 1 619 ? 22.953 25.594 12.859 1 97.38 619 VAL B O 1
ATOM 10661 N N . CYS B 1 620 ? 21.688 24.094 11.945 1 97.19 620 CYS B N 1
ATOM 10662 C CA . CYS B 1 620 ? 21.312 23.484 13.219 1 97.19 620 CYS B CA 1
ATOM 10663 C C . CYS B 1 620 ? 22 22.141 13.422 1 97.19 620 CYS B C 1
ATOM 10665 O O . CYS B 1 620 ? 21.812 21.219 12.617 1 97.19 620 CYS B O 1
ATOM 10667 N N . GLN B 1 621 ? 22.812 22.047 14.43 1 95.44 621 GLN B N 1
ATOM 10668 C CA . GLN B 1 621 ? 23.422 20.781 14.828 1 95.44 621 GLN B CA 1
ATOM 10669 C C . GLN B 1 621 ? 22.5 19.984 15.758 1 95.44 621 GLN B C 1
ATOM 10671 O O . GLN B 1 621 ? 22.297 20.375 16.906 1 95.44 621 GLN B O 1
ATOM 10676 N N . LEU B 1 622 ? 22 18.891 15.328 1 95.56 622 LEU B N 1
ATOM 10677 C CA . LEU B 1 622 ? 20.969 18.172 16.062 1 95.56 622 LEU B CA 1
ATOM 10678 C C . LEU B 1 622 ? 21.578 17.266 17.125 1 95.56 622 LEU B C 1
ATOM 10680 O O . LEU B 1 622 ? 21.062 17.172 18.234 1 95.56 622 LEU B O 1
ATOM 10684 N N . THR B 1 623 ? 22.547 16.484 16.719 1 93.25 623 THR B N 1
ATOM 10685 C CA . THR B 1 623 ? 23.25 15.578 17.625 1 93.25 623 THR B CA 1
ATOM 10686 C C . THR B 1 623 ? 24.75 15.719 17.453 1 93.25 623 THR B C 1
ATOM 10688 O O . THR B 1 623 ? 25.234 16.609 16.75 1 93.25 623 THR B O 1
ATOM 10691 N N . MET B 1 624 ? 25.562 14.867 18.25 1 89.5 624 MET B N 1
ATOM 10692 C CA . MET B 1 624 ? 27.016 14.93 18.203 1 89.5 624 MET B CA 1
ATOM 10693 C C . MET B 1 624 ? 27.531 14.859 16.766 1 89.5 624 MET B C 1
ATOM 10695 O O . MET B 1 624 ? 27.109 13.984 16 1 89.5 624 MET B O 1
ATOM 10699 N N . PRO B 1 625 ? 28.312 15.883 16.328 1 89.06 625 PRO B N 1
ATOM 10700 C CA . PRO B 1 625 ? 28.875 15.805 14.992 1 89.06 625 PRO B CA 1
ATOM 10701 C C . PRO B 1 625 ? 29.594 14.477 14.734 1 89.06 625 PRO B C 1
ATOM 10703 O O . PRO B 1 625 ? 30.203 13.914 15.648 1 89.06 625 PRO B O 1
ATOM 10706 N N . GLU B 1 626 ? 29.547 14.086 13.484 1 88.38 626 GLU B N 1
ATOM 10707 C CA . GLU B 1 626 ? 30.172 12.82 13.102 1 88.38 626 GLU B CA 1
ATOM 10708 C C . GLU B 1 626 ? 31.688 12.914 13.141 1 88.38 626 GLU B C 1
ATOM 10710 O O . GLU B 1 626 ? 32.375 11.969 13.555 1 88.38 626 GLU B O 1
ATOM 10715 N N . HIS B 1 627 ? 32.25 14.031 12.648 1 87.62 627 HIS B N 1
ATOM 10716 C CA . HIS B 1 627 ? 33.688 14.242 12.562 1 87.62 627 HIS B CA 1
ATOM 10717 C C . HIS B 1 627 ? 34.125 15.391 13.461 1 87.62 627 HIS B C 1
ATOM 10719 O O . HIS B 1 627 ? 33.312 16.219 13.859 1 87.62 627 HIS B O 1
ATOM 10725 N N . ALA B 1 628 ? 35.438 15.383 13.734 1 85.56 628 ALA B N 1
ATOM 10726 C CA . ALA B 1 628 ? 36 16.391 14.633 1 85.56 628 ALA B CA 1
ATOM 10727 C C . ALA B 1 628 ? 35.875 17.781 14.031 1 85.56 628 ALA B C 1
ATOM 10729 O O . ALA B 1 628 ? 35.781 18.781 14.75 1 85.56 628 ALA B O 1
ATOM 10730 N N . LEU B 1 629 ? 35.938 17.891 12.68 1 88.69 629 LEU B N 1
ATOM 10731 C CA . LEU B 1 629 ? 35.781 19.156 11.984 1 88.69 629 LEU B CA 1
ATOM 10732 C C . LEU B 1 629 ? 34.562 19.156 11.094 1 88.69 629 LEU B C 1
ATOM 10734 O O . LEU B 1 629 ? 34.281 18.172 10.422 1 88.69 629 LEU B O 1
ATOM 10738 N N . PRO B 1 630 ? 33.781 20.25 11.156 1 91.94 630 PRO B N 1
ATOM 10739 C CA . PRO B 1 630 ? 32.625 20.344 10.25 1 91.94 630 PRO B CA 1
ATOM 10740 C C . PRO B 1 630 ? 33.031 20.594 8.797 1 91.94 630 PRO B C 1
ATOM 10742 O O . PRO B 1 630 ? 34.062 21.188 8.539 1 91.94 630 PRO B O 1
ATOM 10745 N N . SER B 1 631 ? 32.188 20.109 7.949 1 91.19 631 SER B N 1
ATOM 10746 C CA . SER B 1 631 ? 32.312 20.453 6.539 1 91.19 631 SER B CA 1
ATOM 10747 C C . SER B 1 631 ? 31.953 21.922 6.293 1 91.19 631 SER B C 1
ATOM 10749 O O . SER B 1 631 ? 31.125 22.484 7.004 1 91.19 631 SER B O 1
ATOM 10751 N N . PRO B 1 632 ? 32.562 22.5 5.242 1 92.69 632 PRO B N 1
ATOM 10752 C CA . PRO B 1 632 ? 32.188 23.891 4.922 1 92.69 632 PRO B CA 1
ATOM 10753 C C . PRO B 1 632 ? 30.734 24 4.48 1 92.69 632 PRO B C 1
ATOM 10755 O O . PRO B 1 632 ? 30.203 23.094 3.826 1 92.69 632 PRO B O 1
ATOM 10758 N N . LEU B 1 633 ? 30.141 25.125 4.859 1 96.25 633 LEU B N 1
ATOM 10759 C CA . LEU B 1 633 ? 28.812 25.469 4.367 1 96.25 633 LEU B CA 1
ATOM 10760 C C . LEU B 1 633 ? 28.875 26.016 2.949 1 96.25 633 LEU B C 1
ATOM 10762 O O . LEU B 1 633 ? 29.266 27.172 2.746 1 96.25 633 LEU B O 1
ATOM 10766 N N . ARG B 1 634 ? 28.531 25.219 1.971 1 93.88 634 ARG B N 1
ATOM 10767 C CA . ARG B 1 634 ? 28.453 25.672 0.584 1 93.88 634 ARG B CA 1
ATOM 10768 C C . ARG B 1 634 ? 27.047 26.172 0.261 1 93.88 634 ARG B C 1
ATOM 10770 O O . ARG B 1 634 ? 26.062 25.453 0.45 1 93.88 634 ARG B O 1
ATOM 10777 N N . ILE B 1 635 ? 26.953 27.359 -0.156 1 95.69 635 ILE B N 1
ATOM 10778 C CA . ILE B 1 635 ? 25.672 27.984 -0.429 1 95.69 635 ILE B CA 1
ATOM 10779 C C . ILE B 1 635 ? 25.391 27.953 -1.93 1 95.69 635 ILE B C 1
ATOM 10781 O O . ILE B 1 635 ? 25.547 28.953 -2.621 1 95.69 635 ILE B O 1
ATOM 10785 N N . ARG B 1 636 ? 24.75 26.953 -2.383 1 88.25 636 ARG B N 1
ATOM 10786 C CA . ARG B 1 636 ? 24.594 26.641 -3.801 1 88.25 636 ARG B CA 1
ATOM 10787 C C . ARG B 1 636 ? 23.625 27.609 -4.469 1 88.25 636 ARG B C 1
ATOM 10789 O O . ARG B 1 636 ? 23.688 27.828 -5.68 1 88.25 636 ARG B O 1
ATOM 10796 N N . CYS B 1 637 ? 22.734 28.219 -3.645 1 90.94 637 CYS B N 1
ATOM 10797 C CA . CYS B 1 637 ? 21.734 29.094 -4.227 1 90.94 637 CYS B CA 1
ATOM 10798 C C . CYS B 1 637 ? 22.25 30.516 -4.387 1 90.94 637 CYS B C 1
ATOM 10800 O O . CYS B 1 637 ? 21.547 31.391 -4.879 1 90.94 637 CYS B O 1
ATOM 10802 N N . ALA B 1 638 ? 23.484 30.734 -4.043 1 93.56 638 ALA B N 1
ATOM 10803 C CA . ALA B 1 638 ? 24.078 32.062 -4.207 1 93.56 638 ALA B CA 1
ATOM 10804 C C . ALA B 1 638 ? 24.266 32.406 -5.684 1 93.56 638 ALA B C 1
ATOM 10806 O O . ALA B 1 638 ? 24.609 31.547 -6.488 1 93.56 638 ALA B O 1
ATOM 10807 N N . ASP B 1 639 ? 24.016 33.656 -6.023 1 94 639 ASP B N 1
ATOM 10808 C CA . ASP B 1 639 ? 24.281 34.188 -7.363 1 94 639 ASP B CA 1
ATOM 10809 C C . ASP B 1 639 ? 25.781 34.281 -7.609 1 94 639 ASP B C 1
ATOM 10811 O O . ASP B 1 639 ? 26.469 35.125 -6.984 1 94 639 ASP B O 1
ATOM 10815 N N . ILE B 1 640 ? 26.25 33.594 -8.516 1 92.62 640 ILE B N 1
ATOM 10816 C CA . ILE B 1 640 ? 27.688 33.469 -8.727 1 92.62 640 ILE B CA 1
ATOM 10817 C C . ILE B 1 640 ? 28.266 34.812 -9.148 1 92.62 640 ILE B C 1
ATOM 10819 O O . ILE B 1 640 ? 29.453 35.094 -8.977 1 92.62 640 ILE B O 1
ATOM 10823 N N . ASN B 1 641 ? 27.453 35.688 -9.625 1 94.12 641 ASN B N 1
ATOM 10824 C CA . ASN B 1 641 ? 27.922 36.969 -10.141 1 94.12 641 ASN B CA 1
ATOM 10825 C C . ASN B 1 641 ? 27.766 38.094 -9.117 1 94.12 641 ASN B C 1
ATOM 10827 O O . ASN B 1 641 ? 28.125 39.25 -9.383 1 94.12 641 ASN B O 1
ATOM 10831 N N . ALA B 1 642 ? 27.266 37.719 -7.992 1 95.75 642 ALA B N 1
ATOM 10832 C CA . ALA B 1 642 ? 27.016 38.75 -6.984 1 95.75 642 ALA B CA 1
ATOM 10833 C C . ALA B 1 642 ? 28.062 38.719 -5.875 1 95.75 642 ALA B C 1
ATOM 10835 O O . ALA B 1 642 ? 28.766 37.719 -5.723 1 95.75 642 ALA B O 1
ATOM 10836 N N . GLN B 1 643 ? 28.141 39.875 -5.227 1 96.94 643 GLN B N 1
ATOM 10837 C CA . GLN B 1 643 ? 28.906 39.969 -3.984 1 96.94 643 GLN B CA 1
ATOM 10838 C C . GLN B 1 643 ? 27.984 39.969 -2.771 1 96.94 643 GLN B C 1
ATOM 10840 O O . GLN B 1 643 ? 26.922 40.625 -2.803 1 96.94 643 GLN B O 1
ATOM 10845 N N . TYR B 1 644 ? 28.422 39.281 -1.719 1 97.38 644 TYR B N 1
ATOM 10846 C CA . TYR B 1 644 ? 27.594 39.219 -0.516 1 97.38 644 TYR B CA 1
ATOM 10847 C C . TYR B 1 644 ? 28.391 39.656 0.712 1 97.38 644 TYR B C 1
ATOM 10849 O O . TYR B 1 644 ? 29.547 39.25 0.883 1 97.38 644 TYR B O 1
ATOM 10857 N N . GLN B 1 645 ? 27.766 40.469 1.525 1 97.69 645 GLN B N 1
ATOM 10858 C CA . GLN B 1 645 ? 28.234 40.688 2.889 1 97.69 645 GLN B CA 1
ATOM 10859 C C . GLN B 1 645 ? 27.703 39.625 3.834 1 97.69 645 GLN B C 1
ATOM 10861 O O . GLN B 1 645 ? 26.484 39.406 3.939 1 97.69 645 GLN B O 1
ATOM 10866 N N . VAL B 1 646 ? 28.609 38.938 4.488 1 96.62 646 VAL B N 1
ATOM 10867 C CA . VAL B 1 646 ? 28.234 37.844 5.375 1 96.62 646 VAL B CA 1
ATOM 10868 C C . VAL B 1 646 ? 28.438 38.25 6.828 1 96.62 646 VAL B C 1
ATOM 10870 O O . VAL B 1 646 ? 29.531 38.688 7.211 1 96.62 646 VAL B O 1
ATOM 10873 N N . THR B 1 647 ? 27.438 38.125 7.625 1 96.56 647 THR B N 1
ATOM 10874 C CA . THR B 1 647 ? 27.516 38.438 9.047 1 96.56 647 THR B CA 1
ATOM 10875 C C . THR B 1 647 ? 26.891 37.312 9.883 1 96.56 647 THR B C 1
ATOM 10877 O O . THR B 1 647 ? 25.969 36.656 9.422 1 96.56 647 THR B O 1
ATOM 10880 N N . VAL B 1 648 ? 27.422 37.125 11.078 1 96.44 648 VAL B N 1
ATOM 10881 C CA . VAL B 1 648 ? 26.812 36.188 12.039 1 96.44 648 VAL B CA 1
ATOM 10882 C C . VAL B 1 648 ? 25.688 36.906 12.781 1 96.44 648 VAL B C 1
ATOM 10884 O O . VAL B 1 648 ? 25.859 38 13.312 1 96.44 648 VAL B O 1
ATOM 10887 N N . VAL B 1 649 ? 24.562 36.312 12.734 1 97 649 VAL B N 1
ATOM 10888 C CA . VAL B 1 649 ? 23.391 36.906 13.367 1 97 649 VAL B CA 1
ATOM 10889 C C . VAL B 1 649 ? 23.25 36.375 14.789 1 97 649 VAL B C 1
ATOM 10891 O O . VAL B 1 649 ? 22.906 37.094 15.711 1 97 649 VAL B O 1
ATOM 10894 N N . ASP B 1 650 ? 23.422 35.062 14.953 1 95.25 650 ASP B N 1
ATOM 10895 C CA . ASP B 1 650 ? 23.266 34.406 16.25 1 95.25 650 ASP B CA 1
ATOM 10896 C C . ASP B 1 650 ? 24.094 33.125 16.328 1 95.25 650 ASP B C 1
ATOM 10898 O O . ASP B 1 650 ? 24.234 32.406 15.344 1 95.25 650 ASP B O 1
ATOM 10902 N N . MET B 1 651 ? 24.703 32.906 17.453 1 92.69 651 MET B N 1
ATOM 10903 C CA . MET B 1 651 ? 25.453 31.688 17.766 1 92.69 651 MET B CA 1
ATOM 10904 C C . MET B 1 651 ? 25.625 31.516 19.266 1 92.69 651 MET B C 1
ATOM 10906 O O . MET B 1 651 ? 25.859 32.469 19.984 1 92.69 651 MET B O 1
ATOM 10910 N N . PRO B 1 652 ? 25.469 30.297 19.703 1 90.81 652 PRO B N 1
ATOM 10911 C CA . PRO B 1 652 ? 25.672 30.109 21.156 1 90.81 652 PRO B CA 1
ATOM 10912 C C . PRO B 1 652 ? 27.125 30.234 21.578 1 90.81 652 PRO B C 1
ATOM 10914 O O . PRO B 1 652 ? 28 29.625 20.969 1 90.81 652 PRO B O 1
ATOM 10917 N N . GLN B 1 653 ? 27.312 30.859 22.625 1 86.56 653 GLN B N 1
ATOM 10918 C CA . GLN B 1 653 ? 28.656 31.062 23.141 1 86.56 653 GLN B CA 1
ATOM 10919 C C . GLN B 1 653 ? 29.234 29.766 23.703 1 86.56 653 GLN B C 1
ATOM 10921 O O . GLN B 1 653 ? 30.453 29.578 23.75 1 86.56 653 GLN B O 1
ATOM 10926 N N . THR B 1 654 ? 28.422 28.938 24.094 1 82.94 654 THR B N 1
ATOM 10927 C CA . THR B 1 654 ? 28.844 27.688 24.688 1 82.94 654 THR B CA 1
ATOM 10928 C C . THR B 1 654 ? 29.641 26.844 23.703 1 82.94 654 THR B C 1
ATOM 10930 O O . THR B 1 654 ? 30.484 26.047 24.094 1 82.94 654 THR B O 1
ATOM 10933 N N . SER B 1 655 ? 29.391 27.016 22.453 1 85.25 655 SER B N 1
ATOM 10934 C CA . SER B 1 655 ? 30.062 26.234 21.422 1 85.25 655 SER B CA 1
ATOM 10935 C C . SER B 1 655 ? 31.531 26.625 21.312 1 85.25 655 SER B C 1
ATOM 10937 O O . SER B 1 655 ? 32.344 25.891 20.719 1 85.25 655 SER B O 1
ATOM 10939 N N . PHE B 1 656 ? 31.922 27.688 21.922 1 84.62 656 PHE B N 1
ATOM 10940 C CA . PHE B 1 656 ? 33.281 28.156 21.812 1 84.62 656 PHE B CA 1
ATOM 10941 C C . PHE B 1 656 ? 34.25 27.25 22.594 1 84.62 656 PHE B C 1
ATOM 10943 O O . PHE B 1 656 ? 35.438 27.141 22.266 1 84.62 656 PHE B O 1
ATOM 10950 N N . GLN B 1 657 ? 33.719 26.562 23.547 1 86.19 657 GLN B N 1
ATOM 10951 C CA . GLN B 1 657 ? 34.562 25.703 24.375 1 86.19 657 GLN B CA 1
ATOM 10952 C C . GLN B 1 657 ? 35.031 24.469 23.594 1 86.19 657 GLN B C 1
ATOM 10954 O O . GLN B 1 657 ? 35.969 23.797 24 1 86.19 657 GLN B O 1
ATOM 10959 N N . LEU B 1 658 ? 34.344 24.25 22.562 1 86.44 658 LEU B N 1
ATOM 10960 C CA . LEU B 1 658 ? 34.656 23.062 21.766 1 86.44 658 LEU B CA 1
ATOM 10961 C C . LEU B 1 658 ? 35.875 23.281 20.891 1 86.44 658 LEU B C 1
ATOM 10963 O O . LEU B 1 658 ? 36.344 22.359 20.234 1 86.44 658 LEU B O 1
ATOM 10967 N N . MET B 1 659 ? 36.406 24.578 20.875 1 89.94 659 MET B N 1
ATOM 10968 C CA . MET B 1 659 ? 37.469 24.938 19.953 1 89.94 659 MET B CA 1
ATOM 10969 C C . MET B 1 659 ? 38.625 25.641 20.688 1 89.94 659 MET B C 1
ATOM 10971 O O . MET B 1 659 ? 38.375 26.516 21.531 1 89.94 659 MET B O 1
ATOM 10975 N N . LYS B 1 660 ? 39.844 25.297 20.328 1 90.62 660 LYS B N 1
ATOM 10976 C CA . LYS B 1 660 ? 41 26.062 20.812 1 90.62 660 LYS B CA 1
ATOM 10977 C C . LYS B 1 660 ? 41.094 27.406 20.109 1 90.62 660 LYS B C 1
ATOM 10979 O O . LYS B 1 660 ? 41.469 28.406 20.734 1 90.62 660 LYS B O 1
ATOM 10984 N N . GLN B 1 661 ? 40.75 27.375 18.906 1 91.12 661 GLN B N 1
ATOM 10985 C CA . GLN B 1 661 ? 40.688 28.578 18.062 1 91.12 661 GLN B CA 1
ATOM 10986 C C . GLN B 1 661 ? 39.438 28.578 17.203 1 91.12 661 GLN B C 1
ATOM 10988 O O . GLN B 1 661 ? 39.188 27.625 16.469 1 91.12 661 GLN B O 1
ATOM 10993 N N . ARG B 1 662 ? 38.75 29.625 17.328 1 91 662 ARG B N 1
ATOM 10994 C CA . ARG B 1 662 ? 37.562 29.766 16.531 1 91 662 ARG B CA 1
ATOM 10995 C C . ARG B 1 662 ? 37.875 30.328 15.148 1 91 662 ARG B C 1
ATOM 10997 O O . ARG B 1 662 ? 38.875 31.062 14.984 1 91 662 ARG B O 1
ATOM 11004 N N . PRO B 1 663 ? 36.969 29.906 14.188 1 91.69 663 PRO B N 1
ATOM 11005 C CA . PRO B 1 663 ? 37.188 30.609 12.922 1 91.69 663 PRO B CA 1
ATOM 11006 C C . PRO B 1 663 ? 37.125 32.125 13.078 1 91.69 663 PRO B C 1
ATOM 11008 O O . PRO B 1 663 ? 36.188 32.656 13.672 1 91.69 663 PRO B O 1
ATOM 11011 N N . LYS B 1 664 ? 38.031 32.812 12.539 1 91.62 664 LYS B N 1
ATOM 11012 C CA . LYS B 1 664 ? 38.188 34.25 12.781 1 91.62 664 LYS B CA 1
ATOM 11013 C C . LYS B 1 664 ? 37.031 35.031 12.117 1 91.62 664 LYS B C 1
ATOM 11015 O O . LYS B 1 664 ? 36.719 36.156 12.547 1 91.62 664 LYS B O 1
ATOM 11020 N N . TRP B 1 665 ? 36.531 34.438 11.133 1 93.19 665 TRP B N 1
ATOM 11021 C CA . TRP B 1 665 ? 35.5 35.188 10.375 1 93.19 665 TRP B CA 1
ATOM 11022 C C . TRP B 1 665 ? 34.25 35.375 11.219 1 93.19 665 TRP B C 1
ATOM 11024 O O . TRP B 1 665 ? 33.406 36.188 10.875 1 93.19 665 TRP B O 1
ATOM 11034 N N . LEU B 1 666 ? 34.094 34.719 12.336 1 92.69 666 LEU B N 1
ATOM 11035 C CA . LEU B 1 666 ? 32.906 34.812 13.203 1 92.69 666 LEU B CA 1
ATOM 11036 C C . LEU B 1 666 ? 32.812 36.219 13.773 1 92.69 666 LEU B C 1
ATOM 11038 O O . LEU B 1 666 ? 31.719 36.656 14.148 1 92.69 666 LEU B O 1
ATOM 11042 N N . ASP B 1 667 ? 33.906 36.906 13.852 1 90.56 667 ASP B N 1
ATOM 11043 C CA . ASP B 1 667 ? 33.938 38.219 14.461 1 90.56 667 ASP B CA 1
ATOM 11044 C C . ASP B 1 667 ? 34.094 39.312 13.406 1 90.56 667 ASP B C 1
ATOM 11046 O O . ASP B 1 667 ? 34.375 40.469 13.727 1 90.56 667 ASP B O 1
ATOM 11050 N N . LYS B 1 668 ? 33.875 38.938 12.172 1 93 668 LYS B N 1
ATOM 11051 C CA . LYS B 1 668 ? 34.094 39.875 11.086 1 93 668 LYS B CA 1
ATOM 11052 C C . LYS B 1 668 ? 32.969 39.812 10.078 1 93 668 LYS B C 1
ATOM 11054 O O . LYS B 1 668 ? 32.281 38.812 9.953 1 93 668 LYS B O 1
ATOM 11059 N N . THR B 1 669 ? 32.75 41 9.508 1 95.31 669 THR B N 1
ATOM 11060 C CA . THR B 1 669 ? 31.906 41 8.312 1 95.31 669 THR B CA 1
ATOM 11061 C C . THR B 1 669 ? 32.719 40.656 7.074 1 95.31 669 THR B C 1
ATOM 11063 O O . THR B 1 669 ? 33.719 41.312 6.762 1 95.31 669 THR B O 1
ATOM 11066 N N . LEU B 1 670 ? 32.312 39.625 6.43 1 95.5 670 LEU B N 1
ATOM 11067 C CA . LEU B 1 670 ? 33.031 39.188 5.227 1 95.5 670 LEU B CA 1
ATOM 11068 C C . LEU B 1 670 ? 32.312 39.719 3.975 1 95.5 670 LEU B C 1
ATOM 11070 O O . LEU B 1 670 ? 31.109 39.938 3.988 1 95.5 670 LEU B O 1
ATOM 11074 N N . THR B 1 671 ? 33.094 39.969 2.99 1 97.19 671 THR B N 1
ATOM 11075 C CA . THR B 1 671 ? 32.562 40.156 1.644 1 97.19 671 THR B CA 1
ATOM 11076 C C . THR B 1 671 ? 33.062 39.062 0.705 1 97.19 671 THR B C 1
ATOM 11078 O O . THR B 1 671 ? 34.281 38.969 0.464 1 97.19 671 THR B O 1
ATOM 11081 N N . LEU B 1 672 ? 32.219 38.25 0.24 1 96.75 672 LEU B N 1
ATOM 11082 C CA . LEU B 1 672 ? 32.562 37.125 -0.617 1 96.75 672 LEU B CA 1
ATOM 11083 C C . LEU B 1 672 ? 31.719 37.125 -1.881 1 96.75 672 LEU B C 1
ATOM 11085 O O . LEU B 1 672 ? 30.547 37.531 -1.854 1 96.75 672 LEU B O 1
ATOM 11089 N N . SER B 1 673 ? 32.281 36.625 -2.982 1 96.25 673 SER B N 1
ATOM 11090 C CA . SER B 1 673 ? 31.531 36.469 -4.215 1 96.25 673 SER B CA 1
ATOM 11091 C C . SER B 1 673 ? 30.672 35.219 -4.164 1 96.25 673 SER B C 1
ATOM 11093 O O . SER B 1 673 ? 30.969 34.281 -3.418 1 96.25 673 SER B O 1
ATOM 11095 N N . GLY B 1 674 ? 29.625 35.25 -4.992 1 95.88 674 GLY B N 1
ATOM 11096 C CA . GLY B 1 674 ? 28.703 34.125 -5.035 1 95.88 674 GLY B CA 1
ATOM 11097 C C . GLY B 1 674 ? 29.375 32.812 -5.453 1 95.88 674 GLY B C 1
ATOM 11098 O O . GLY B 1 674 ? 29.016 31.75 -4.965 1 95.88 674 GLY B O 1
ATOM 11099 N N . ASP B 1 675 ? 30.297 32.875 -6.355 1 95.5 675 ASP B N 1
ATOM 11100 C CA . ASP B 1 675 ? 30.953 31.641 -6.801 1 95.5 675 ASP B CA 1
ATOM 11101 C C . ASP B 1 675 ? 31.812 31.047 -5.684 1 95.5 675 ASP B C 1
ATOM 11103 O O . ASP B 1 675 ? 31.891 29.828 -5.531 1 95.5 675 ASP B O 1
ATOM 11107 N N . ASN B 1 676 ? 32.469 31.922 -4.887 1 95.56 676 ASN B N 1
ATOM 11108 C CA . ASN B 1 676 ? 33.219 31.453 -3.74 1 95.56 676 ASN B CA 1
ATOM 11109 C C . ASN B 1 676 ? 32.312 30.812 -2.691 1 95.56 676 ASN B C 1
ATOM 11111 O O . ASN B 1 676 ? 32.656 29.766 -2.125 1 95.56 676 ASN B O 1
ATOM 11115 N N . LEU B 1 677 ? 31.219 31.453 -2.461 1 96.19 677 LEU B N 1
ATOM 11116 C CA . LEU B 1 677 ? 30.266 30.922 -1.495 1 96.19 677 LEU B CA 1
ATOM 11117 C C . LEU B 1 677 ? 29.703 29.578 -1.957 1 96.19 677 LEU B C 1
ATOM 11119 O O . LEU B 1 677 ? 29.469 28.688 -1.141 1 96.19 677 LEU B O 1
ATOM 11123 N N . LYS B 1 678 ? 29.484 29.469 -3.23 1 94.62 678 LYS B N 1
ATOM 11124 C CA . LYS B 1 678 ? 28.875 28.281 -3.824 1 94.62 678 LYS B CA 1
ATOM 11125 C C . LYS B 1 678 ? 29.859 27.109 -3.855 1 94.62 678 LYS B C 1
ATOM 11127 O O . LYS B 1 678 ? 29.5 25.984 -3.521 1 94.62 678 LYS B O 1
ATOM 11132 N N . GLU B 1 679 ? 31.156 27.359 -4.164 1 92.25 679 GLU B N 1
ATOM 11133 C CA . GLU B 1 679 ? 32.094 26.266 -4.457 1 92.25 679 GLU B CA 1
ATOM 11134 C C . GLU B 1 679 ? 33 25.984 -3.256 1 92.25 679 GLU B C 1
ATOM 11136 O O . GLU B 1 679 ? 33.375 24.828 -3.021 1 92.25 679 GLU B O 1
ATOM 11141 N N . ILE B 1 680 ? 33.406 26.984 -2.508 1 92.19 680 ILE B N 1
ATOM 11142 C CA . ILE B 1 680 ? 34.344 26.828 -1.381 1 92.19 680 ILE B CA 1
ATOM 11143 C C . ILE B 1 680 ? 33.531 26.844 -0.072 1 92.19 680 ILE B C 1
ATOM 11145 O O . ILE B 1 680 ? 33.688 25.953 0.766 1 92.19 680 ILE B O 1
ATOM 11149 N N . GLY B 1 681 ? 32.656 27.859 0.1 1 95 681 GLY B N 1
ATOM 11150 C CA . GLY B 1 681 ? 31.766 27.938 1.257 1 95 681 GLY B CA 1
ATOM 11151 C C . GLY B 1 681 ? 32.438 28.562 2.469 1 95 681 GLY B C 1
ATOM 11152 O O . GLY B 1 681 ? 33.469 29.203 2.35 1 95 681 GLY B O 1
ATOM 11153 N N . LEU B 1 682 ? 31.75 28.484 3.543 1 94.88 682 LEU B N 1
ATOM 11154 C CA . LEU B 1 682 ? 32.219 29 4.832 1 94.88 682 LEU B CA 1
ATOM 11155 C C . LEU B 1 682 ? 32.594 27.859 5.773 1 94.88 682 LEU B C 1
ATOM 11157 O O . LEU B 1 682 ? 31.781 26.953 6.012 1 94.88 682 LEU B O 1
ATOM 11161 N N . THR B 1 683 ? 33.812 27.953 6.301 1 93 683 THR B N 1
ATOM 11162 C CA . THR B 1 683 ? 34.156 26.969 7.316 1 93 683 THR B CA 1
ATOM 11163 C C . THR B 1 683 ? 33.344 27.188 8.594 1 93 683 THR B C 1
ATOM 11165 O O . THR B 1 683 ? 33.469 28.234 9.227 1 93 683 THR B O 1
ATOM 11168 N N . LEU B 1 684 ? 32.625 26.188 8.977 1 94.5 684 LEU B N 1
ATOM 11169 C CA . LEU B 1 684 ? 31.734 26.312 10.133 1 94.5 684 LEU B CA 1
ATOM 11170 C C . LEU B 1 684 ? 32.5 26.109 11.43 1 94.5 684 LEU B C 1
ATOM 11172 O O . LEU B 1 684 ? 33.469 25.359 11.469 1 94.5 684 LEU B O 1
ATOM 11176 N N . PRO B 1 685 ? 32.062 26.797 12.477 1 94.25 685 PRO B N 1
ATOM 11177 C CA . PRO B 1 685 ? 32.562 26.406 13.805 1 94.25 685 PRO B CA 1
ATOM 11178 C C . PRO B 1 685 ? 32 25.062 14.266 1 94.25 685 PRO B C 1
ATOM 11180 O O . PRO B 1 685 ? 31.031 24.562 13.703 1 94.25 685 PRO B O 1
ATOM 11183 N N . ILE B 1 686 ? 32.75 24.453 15.234 1 92.88 686 ILE B N 1
ATOM 11184 C CA . ILE B 1 686 ? 32.219 23.25 15.859 1 92.88 686 ILE B CA 1
ATOM 11185 C C . ILE B 1 686 ? 31.031 23.625 16.75 1 92.88 686 ILE B C 1
ATOM 11187 O O . ILE B 1 686 ? 31.141 24.453 17.656 1 92.88 686 ILE B O 1
ATOM 11191 N N . LEU B 1 687 ? 29.891 23.109 16.453 1 94.38 687 LEU B N 1
ATOM 11192 C CA . LEU B 1 687 ? 28.688 23.406 17.203 1 94.38 687 LEU B CA 1
ATOM 11193 C C . LEU B 1 687 ? 28.359 22.266 18.172 1 94.38 687 LEU B C 1
ATOM 11195 O O . LEU B 1 687 ? 28.547 21.094 17.859 1 94.38 687 LEU B O 1
ATOM 11199 N N . ASP B 1 688 ? 27.828 22.656 19.359 1 92.69 688 ASP B N 1
ATOM 11200 C CA . ASP B 1 688 ? 27.297 21.672 20.312 1 92.69 688 ASP B CA 1
ATOM 11201 C C . ASP B 1 688 ? 26.062 20.969 19.734 1 92.69 688 ASP B C 1
ATOM 11203 O O . ASP B 1 688 ? 25.375 21.531 18.875 1 92.69 688 ASP B O 1
ATOM 11207 N N . PRO B 1 689 ? 25.891 19.688 20.203 1 93.06 689 PRO B N 1
ATOM 11208 C CA . PRO B 1 689 ? 24.547 19.156 19.938 1 93.06 689 PRO B CA 1
ATOM 11209 C C . PRO B 1 689 ? 23.438 20.094 20.406 1 93.06 689 PRO B C 1
ATOM 11211 O O . PRO B 1 689 ? 23.562 20.734 21.453 1 93.06 689 PRO B O 1
ATOM 11214 N N . GLU B 1 690 ? 22.344 20.172 19.641 1 94.94 690 GLU B N 1
ATOM 11215 C CA . GLU B 1 690 ? 21.156 20.969 19.953 1 94.94 690 GLU B CA 1
ATOM 11216 C C . GLU B 1 690 ? 21.484 22.453 20.062 1 94.94 690 GLU B C 1
ATOM 11218 O O . GLU B 1 690 ? 21.141 23.094 21.047 1 94.94 690 GLU B O 1
ATOM 11223 N N . SER B 1 691 ? 22.156 22.891 19.062 1 95.81 691 SER B N 1
ATOM 11224 C CA . SER B 1 691 ? 22.5 24.297 18.922 1 95.81 691 SER B CA 1
ATOM 11225 C C . SER B 1 691 ? 22.469 24.75 17.469 1 95.81 691 SER B C 1
ATOM 11227 O O . SER B 1 691 ? 22.391 23.922 16.562 1 95.81 691 SER B O 1
ATOM 11229 N N . ALA B 1 692 ? 22.422 26.125 17.281 1 97.19 692 ALA B N 1
ATOM 11230 C CA . ALA B 1 692 ? 22.266 26.609 15.906 1 97.19 692 ALA B CA 1
ATOM 11231 C C . ALA B 1 692 ? 23.062 27.891 15.688 1 97.19 692 ALA B C 1
ATOM 11233 O O . ALA B 1 692 ? 23.266 28.672 16.625 1 97.19 692 ALA B O 1
ATOM 11234 N N . LEU B 1 693 ? 23.516 27.969 14.461 1 96.56 693 LEU B N 1
ATOM 11235 C CA . LEU B 1 693 ? 24.156 29.172 13.938 1 96.56 693 LEU B CA 1
ATOM 11236 C C . LEU B 1 693 ? 23.297 29.828 12.875 1 96.56 693 LEU B C 1
ATOM 11238 O O . LEU B 1 693 ? 22.734 29.156 12.016 1 96.56 693 LEU B O 1
ATOM 11242 N N . ILE B 1 694 ? 23.078 31.172 12.984 1 98.06 694 ILE B N 1
ATOM 11243 C CA . ILE B 1 694 ? 22.375 31.922 11.945 1 98.06 694 ILE B CA 1
ATOM 11244 C C . ILE B 1 694 ? 23.344 32.906 11.289 1 98.06 694 ILE B C 1
ATOM 11246 O O . ILE B 1 694 ? 24 33.688 11.969 1 98.06 694 ILE B O 1
ATOM 11250 N N . ILE B 1 695 ? 23.359 32.844 9.984 1 97.31 695 ILE B N 1
ATOM 11251 C CA . ILE B 1 695 ? 24.156 33.812 9.234 1 97.31 695 ILE B CA 1
ATOM 11252 C C . ILE B 1 695 ? 23.266 34.594 8.281 1 97.31 695 ILE B C 1
ATOM 11254 O O . ILE B 1 695 ? 22.25 34.094 7.805 1 97.31 695 ILE B O 1
ATOM 11258 N N . HIS B 1 696 ? 23.594 35.812 8.078 1 98 696 HIS B N 1
ATOM 11259 C CA . HIS B 1 696 ? 22.906 36.688 7.16 1 98 696 HIS B CA 1
ATOM 11260 C C . HIS B 1 696 ? 23.812 37.125 6.008 1 98 696 HIS B C 1
ATOM 11262 O O . HIS B 1 696 ? 24.984 37.438 6.227 1 98 696 HIS B O 1
ATOM 11268 N N . LEU B 1 697 ? 23.359 36.938 4.82 1 97.56 697 LEU B N 1
ATOM 11269 C CA . LEU B 1 697 ? 24.062 37.406 3.623 1 97.56 697 LEU B CA 1
ATOM 11270 C C . LEU B 1 697 ? 23.281 38.5 2.932 1 97.56 697 LEU B C 1
ATOM 11272 O O . LEU B 1 697 ? 22.109 38.344 2.6 1 97.56 697 LEU B O 1
ATOM 11276 N N . ARG B 1 698 ? 23.906 39.594 2.691 1 97.19 698 ARG B N 1
ATOM 11277 C CA . ARG B 1 698 ? 23.312 40.719 1.966 1 97.19 698 ARG B CA 1
ATOM 11278 C C . ARG B 1 698 ? 24 40.906 0.624 1 97.19 698 ARG B C 1
ATOM 11280 O O . ARG B 1 698 ? 25.219 41.094 0.569 1 97.19 698 ARG B O 1
ATOM 11287 N N . LYS B 1 699 ? 23.188 40.906 -0.299 1 96 699 LYS B N 1
ATOM 11288 C CA . LYS B 1 699 ? 23.734 41.125 -1.635 1 96 699 LYS B CA 1
ATOM 11289 C C . LYS B 1 699 ? 24.156 42.594 -1.81 1 96 699 LYS B C 1
ATOM 11291 O O . LYS B 1 699 ? 23.453 43.5 -1.354 1 96 699 LYS B O 1
ATOM 11296 N N . GLN B 1 700 ? 25.328 42.781 -2.361 1 92.25 700 GLN B N 1
ATOM 11297 C CA . GLN B 1 700 ? 25.844 44.125 -2.59 1 92.25 700 GLN B CA 1
ATOM 11298 C C . GLN B 1 700 ? 25.594 44.594 -4.023 1 92.25 700 GLN B C 1
ATOM 11300 O O . GLN B 1 700 ? 25.547 43.75 -4.941 1 92.25 700 GLN B O 1
#

Secondary structure (DSSP, 8-state):
--EEEEEE-SSEEEEEEESSSEEEEEEEE--S---TTHHHHTPPP--TTSBSS-----SS--GGGT--S--SEEEEBTTBS-S---EEEEEEEETTEEEEEEEETTTTEEEEEEEEE-TTT--EEEEEEEEE-SSS-EEEEEE-EEEEE-TT--EEEEEE--TT--SEEEEEE-SSEEEEEEE-SSSS-SS--SEEEEESTT--SSSS-EEEEEEE-SSSEEEEEEE-TTS-EEEEEEE-PPTT-EEEPTT-EEEPPEEEEEEESSHHHHHHHHHHHHIIIII---SS-SPPPPEEE-HHHHTT---HHHHHHHHHHHHHHT--EEEE-TT-BTT-SSTTB-TT--SB-TTT-TT-SHHHHHHHHHTT-EEEEEE-TTEEESBSHHHHH-GGGB-S-TTSPPPPBTTEEEB-TTSHHHHHHHHHHHHHHHHHS---EEEE---S--SS-EETTEE-HHHHHHHHHHHHHHHHHH-TT-EEEE-BTTBTS-SHHHHTT-SEEE--S---HHHHHHHHHHHHTTS-GGGEEEEE--SB-TTT--B--HHHHHHHHHTSEEEEES-TTTS-HHHHHHHHHHHHHHHHHHHHHHHSEEEEE--SSTTEEEEEEE-SSEEEEEEEE-SS-SSSSPPPB--TTS-TT-EEEEEEEE--GGGGGG-SS--GGGGS-EEEEHHHHHHT-BPPPPPPTTEEEEEEEEE-/--EEEEEE-SSEEEEEEESSSEEEEEEEE--S---TTHHHHTPPP--TTSBSS-----SS--GGGT--S--SEEEEBTTBS-S---EEEEEEEETTEEEEEEEETTTTEEEEEEEEE-TTT--EEEEEEEEE-SSS-EEEEEE-EEEEE-TT--EEEEEE--TT--SEEEEEE-SSEEEEEEE-SSSS-SS--SEEEEESTT--SSSS-EEEEEEE-SSSEEEEEEE-TTS-EEEEEEE-PPTT-EEEPTT-EEEPPEEEEEEESSHHHHHHHHHHHHIIIII---SS-SPPPPEEE-HHHHTT---HHHHHHHHHHHHHHT--EEEE-TT-BTT-SSTTB-TT--SB-TTT-TT-SHHHHHHHHHTT-EEEEEE-TTEEESBSHHHHH-GGGB-S-TTSPPPPBTTEEEB-TTSHHHHHHHHHHHHHHHHHS---EEEE---S--SS-EETTEE-HHHHHHHHHHHHHHHHHH-TT-EEEE-BTTBTS-SHHHHTT-SEEE--S---HHHHHHHHHHHHTTS-GGGEEEEE--SB-TTT--B--HHHHHHHHHTSEEEEES-TTTS-HHHHHHHHHHHHHHHHHHHHHHHSEEEEE--SSTTEEEEEEE-SSEEEEEEEE-SS-SSSSPPPB--TTS-TT-EEEEEEEE--GGGGGG-SS--GGGGS-EEEEHHHHHHT-BPPPPPPTTEEEEEEEEE-

Solvent-accessible surface area (backbone atoms only — not comparable to full-atom values): 69572 Å² total; per-residue (Å²): 126,79,42,80,45,78,46,57,33,74,61,27,22,37,34,31,42,34,51,57,54,49,27,72,79,41,76,39,71,61,63,94,72,84,59,87,58,48,65,68,72,64,60,75,83,71,60,84,89,38,48,76,54,83,66,77,73,32,51,55,29,30,44,36,63,57,39,47,64,85,46,19,54,37,22,17,42,92,20,24,60,39,54,55,56,64,33,52,77,45,75,48,78,49,95,42,29,40,35,39,36,26,41,18,78,83,54,23,36,34,38,38,40,40,39,35,37,38,47,86,42,40,41,35,38,33,32,41,31,43,30,31,64,33,90,54,57,35,40,46,56,41,47,33,39,40,45,77,49,63,76,65,46,33,22,34,40,40,42,34,26,33,83,64,42,33,38,36,73,46,79,45,84,44,78,70,48,28,44,39,44,65,31,51,38,52,27,23,35,29,40,40,46,60,44,41,34,36,14,26,75,81,46,39,40,62,36,35,43,29,38,39,39,38,47,32,47,54,26,27,30,33,42,35,38,41,33,44,79,84,53,53,31,34,41,37,40,27,54,46,58,53,42,45,41,43,63,30,42,56,72,32,68,50,67,39,48,45,37,36,32,35,60,19,73,38,6,47,31,38,39,19,45,27,36,26,49,37,36,62,75,72,35,46,62,70,73,59,96,63,81,83,61,34,32,33,39,35,43,81,42,44,49,49,64,70,42,59,69,58,52,45,48,34,43,54,46,35,37,72,37,61,39,33,27,44,27,48,38,64,41,62,30,36,72,23,72,49,78,55,27,13,38,59,34,78,42,78,20,48,84,60,30,74,80,49,67,58,60,49,50,50,54,36,43,72,62,68,19,46,39,28,39,47,46,44,81,57,32,30,10,71,57,19,66,47,34,72,76,39,60,83,42,49,34,33,46,85,90,52,87,77,83,34,24,71,54,26,46,43,48,27,46,74,38,66,66,51,36,48,50,52,50,52,40,53,49,49,50,52,68,73,38,87,50,46,31,34,43,39,38,46,67,56,69,50,53,42,43,16,56,94,53,21,48,27,49,71,54,39,44,52,34,50,52,49,52,52,51,52,50,37,72,76,41,57,67,48,42,32,28,37,28,16,62,16,34,19,48,70,40,57,45,56,32,51,72,20,53,32,31,36,55,44,64,35,53,41,42,74,62,36,54,49,29,50,53,44,49,46,47,56,42,47,32,56,35,32,41,23,43,31,47,49,59,58,20,88,79,76,64,48,70,59,51,66,57,28,28,36,57,58,11,45,53,29,32,32,28,34,33,45,44,56,72,78,46,50,72,69,56,43,48,52,52,24,47,43,48,49,52,31,66,72,42,41,71,46,48,54,65,32,49,60,41,50,49,77,56,89,49,86,43,40,51,34,37,33,28,32,58,97,49,37,35,42,39,37,46,33,27,61,39,72,64,90,55,96,65,59,68,50,51,53,41,71,84,45,54,55,89,38,39,28,41,36,36,67,73,47,65,61,70,73,28,52,77,78,41,97,70,69,62,70,63,71,82,37,79,43,77,45,42,13,47,50,32,33,74,64,31,43,76,49,66,61,64,42,53,53,30,43,38,31,38,36,34,35,54,104,123,78,42,79,44,78,45,59,32,75,59,26,23,38,34,30,40,37,50,56,53,48,27,74,80,41,75,38,72,60,64,94,73,84,59,85,60,48,64,69,71,65,60,76,83,70,59,84,88,38,48,76,56,83,66,75,74,32,52,56,30,30,44,37,61,57,40,47,66,84,48,18,55,38,22,17,42,93,21,25,60,40,52,54,56,63,33,51,77,44,76,46,77,49,96,42,31,39,35,38,38,26,40,18,78,82,57,23,36,34,37,39,40,40,40,37,38,38,48,85,44,40,41,33,36,33,32,41,30,42,31,29,65,34,89,53,57,35,39,46,54,41,47,32,37,43,48,76,49,62,74,64,46,35,23,33,40,40,43,35,26,32,82,64,42,32,38,36,72,46,78,45,83,46,77,70,48,27,45,40,45,65,29,51,38,51,25,22,35,29,39,39,46,61,45,42,33,36,13,25,76,82,45,39,39,61,37,36,42,30,39,39,38,38,45,32,46,54,26,26,28,35,41,36,39,40,33,45,78,85,53,54,33,34,40,38,39,26,54,46,58,55,42,45,42,44,62,31,44,54,72,32,69,52,68,38,48,44,37,36,32,37,61,18,74,37,5,47,30,37,38,20,45,29,35,25,49,39,37,65,74,70,35,45,62,71,72,60,96,61,79,83,60,34,32,34,39,35,42,80,44,43,50,49,65,68,43,58,67,58,52,45,46,33,43,55,46,35,38,72,38,61,40,34,26,44,28,48,35,64,40,61,30,37,73,24,71,50,78,55,29,14,38,60,34,77,42,78,21,47,85,59,30,74,79,51,65,57,60,49,50,49,54,37,43,72,62,69,20,47,36,27,37,47,46,44,81,56,32,29,9,72,54,19,67,47,35,70,75,39,59,82,40,48,34,31,44,86,89,53,85,76,83,34,25,71,54,26,46,43,48,28,46,72,39,66,66,50,36,50,49,53,51,51,39,54,49,49,50,53,69,72,39,88,50,46,31,35,44,40,38,45,66,55,68,50,54,41,44,16,55,93,52,21,48,26,49,70,54,37,44,53,34,51,52,49,51,50,51,52,48,37,72,75,40,57,68,47,42,32,28,37,26,16,62,16,35,21,48,71,40,58,46,57,31,50,72,21,55,32,32,36,55,45,64,35,54,40,39,74,64,36,56,49,29,50,53,44,48,45,47,58,41,48,32,57,33,31,42,24,42,30,46,49,61,58,21,86,78,73,64,48,69,60,52,66,59,28,28,38,59,58,12,47,54,29,31,32,28,35,34,46,43,58,72,78,46,49,71,69,56,44,48,53,52,23,48,43,46,50,52,30,65,72,41,42,72,45,48,53,65,32,49,61,42,50,50,78,55,89,50,86,42,40,51,34,38,34,28,30,58,98,49,36,35,41,39,37,46,32,27,61,40,73,66,92,55,95,64,58,69,51,51,53,40,72,85,45,53,56,88,37,39,29,41,36,38,70,73,44,65,60,72,73,26,52,76,76,42,98,67,70,62,69,63,71,82,40,78,42,78,45,42,13,47,50,33,32,73,66,32,44,76,49,67,60,63,43,53,53,29,45,39,31,36,36,35,34,55,104